Protein AF-0000000075266283 (afdb_homodimer)

Organism: NCBI:txid747725

Solvent-accessible surface area (backbone atoms only — not comparable to full-atom values): 46797 Å² total; per-residue (Å²): 132,90,67,55,68,69,56,48,41,57,58,50,60,70,43,57,63,67,58,43,60,62,55,24,71,74,44,70,69,42,33,52,52,66,55,37,36,77,61,32,24,65,40,61,46,62,61,31,46,47,69,58,43,42,52,47,40,50,54,38,52,76,41,37,58,52,25,33,32,43,36,40,33,45,26,30,28,70,64,63,76,66,40,68,41,79,42,80,76,66,91,62,86,64,89,75,64,82,80,39,75,39,51,45,84,74,46,55,70,72,58,36,51,50,51,34,57,75,65,67,60,53,61,48,59,52,38,30,54,33,50,39,50,35,34,58,56,17,24,81,45,25,31,34,41,36,40,30,51,23,47,66,52,61,72,75,33,48,56,66,40,35,41,25,47,26,35,45,41,24,25,32,42,38,45,38,70,35,78,60,57,57,52,56,30,41,38,32,52,38,23,33,43,69,29,20,49,57,28,27,35,44,41,36,60,28,36,17,38,23,39,69,35,38,51,48,38,31,70,42,28,48,62,22,29,34,43,40,44,28,36,48,58,61,58,59,36,61,72,30,44,66,40,38,76,76,67,48,79,75,70,77,72,66,72,69,19,52,49,45,54,66,34,53,50,48,29,35,55,48,24,61,48,29,27,35,43,35,39,39,34,45,69,43,57,28,45,68,46,33,49,50,48,40,52,50,49,53,49,52,53,48,50,51,50,50,49,50,48,48,49,50,44,46,60,66,62,65,67,77,83,77,84,71,82,69,68,86,60,72,70,76,50,71,80,54,68,65,68,70,71,65,60,77,81,70,62,54,30,47,44,27,30,35,39,36,41,36,26,57,74,28,67,68,69,52,58,70,26,55,54,30,46,47,66,40,24,69,50,38,38,35,40,38,40,36,27,29,64,65,35,49,48,68,74,35,87,86,60,46,71,66,58,50,51,48,49,52,49,51,39,49,53,55,43,59,74,39,48,92,57,30,46,73,48,76,38,59,76,50,84,72,51,72,65,53,34,51,49,50,66,49,68,83,69,72,83,71,136,132,90,66,56,66,69,54,47,42,58,57,50,62,70,42,56,60,68,58,42,60,60,53,23,71,74,43,71,68,43,32,52,50,66,54,36,36,77,61,31,24,65,38,59,45,62,61,32,48,49,68,57,44,43,50,46,40,50,54,39,53,75,39,36,60,52,24,32,31,43,36,40,34,46,26,30,29,70,66,63,75,66,38,68,40,81,42,79,77,68,90,61,86,66,92,75,64,80,80,39,75,38,52,44,84,74,46,54,70,71,59,35,51,50,52,34,57,74,67,67,60,56,61,47,59,52,38,28,53,35,50,39,50,36,33,57,56,17,24,82,45,26,30,34,40,35,40,29,50,23,48,65,52,60,73,76,34,47,58,69,40,36,42,25,49,24,33,45,41,24,26,30,43,38,46,38,69,35,80,60,56,57,53,56,30,40,40,32,51,39,22,33,42,69,30,19,48,57,28,27,34,44,41,35,57,27,33,18,37,22,39,70,35,37,51,48,38,30,70,42,28,47,62,23,29,33,42,40,45,30,37,49,57,64,60,58,37,62,70,30,45,66,39,38,76,74,66,47,80,75,69,76,72,67,73,67,20,51,51,47,54,66,33,53,50,49,29,34,55,49,22,62,48,29,27,34,43,35,39,37,32,44,68,42,57,28,46,67,46,34,48,50,49,40,53,50,51,53,49,51,53,48,49,51,50,48,50,50,48,47,49,49,45,47,62,65,62,63,66,78,82,77,83,72,82,69,72,88,60,71,74,73,51,72,78,53,68,65,68,70,70,65,58,78,80,70,62,53,31,46,45,27,30,34,39,37,41,36,27,56,76,28,66,66,71,51,60,70,27,55,55,29,47,47,67,40,24,71,49,38,38,35,40,36,39,36,28,30,63,66,36,49,47,68,73,35,85,86,59,47,70,67,57,52,51,48,50,52,49,51,39,49,54,54,44,57,73,40,47,91,58,29,46,72,46,78,38,60,76,49,85,72,52,73,65,53,34,54,54,50,65,50,68,84,69,74,83,71,138

Radius of gyration: 31.12 Å; Cα contacts (8 Å, |Δi|>4): 1502; chains: 2; bounding box: 100×84×90 Å

Structure (mmCIF, N/CA/C/O backbone):
data_AF-0000000075266283-model_v1
#
loop_
_entity.id
_entity.type
_entity.pdbx_description
1 polymer 'F-box domain-containing protein'
#
loop_
_atom_site.group_PDB
_atom_site.id
_atom_site.type_symbol
_atom_site.label_atom_id
_atom_site.label_alt_id
_atom_site.label_comp_id
_atom_site.label_asym_id
_atom_site.label_entity_id
_atom_site.label_seq_id
_atom_site.pdbx_PDB_ins_code
_atom_site.Cartn_x
_atom_site.Cartn_y
_atom_site.Cartn_z
_atom_site.occupancy
_atom_site.B_iso_or_equiv
_atom_site.auth_seq_id
_atom_site.auth_comp_id
_atom_site.auth_asym_id
_atom_site.auth_atom_id
_atom_site.pdbx_PDB_model_num
ATOM 1 N N . MET A 1 1 ? 31.031 -3.529 -45 1 43 1 MET A N 1
ATOM 2 C CA . MET A 1 1 ? 29.906 -4.398 -45.312 1 43 1 MET A CA 1
ATOM 3 C C . MET A 1 1 ? 28.578 -3.699 -44.969 1 43 1 MET A C 1
ATOM 5 O O . MET A 1 1 ? 28.359 -3.268 -43.844 1 43 1 MET A O 1
ATOM 9 N N . ASN A 1 2 ? 27.969 -2.963 -45.875 1 64.19 2 ASN A N 1
ATOM 10 C CA . ASN A 1 2 ? 26.797 -2.098 -45.844 1 64.19 2 ASN A CA 1
ATOM 11 C C . ASN A 1 2 ? 25.531 -2.889 -45.562 1 64.19 2 ASN A C 1
ATOM 13 O O . ASN A 1 2 ? 24.859 -3.365 -46.469 1 64.19 2 ASN A O 1
ATOM 17 N N . LEU A 1 3 ? 25.469 -3.607 -44.406 1 72.31 3 LEU A N 1
ATOM 18 C CA . LEU A 1 3 ? 24.25 -4.371 -44.094 1 72.31 3 LEU A CA 1
ATOM 19 C C . LEU A 1 3 ? 23.078 -3.443 -43.844 1 72.31 3 LEU A C 1
ATOM 21 O O . LEU A 1 3 ? 23.234 -2.365 -43.281 1 72.31 3 LEU A O 1
ATOM 25 N N . PRO A 1 4 ? 21.938 -3.816 -44.562 1 83.31 4 PRO A N 1
ATOM 26 C CA . PRO A 1 4 ? 20.734 -3.033 -44.312 1 83.31 4 PRO A CA 1
ATOM 27 C C . PRO A 1 4 ? 20.438 -2.912 -42.812 1 83.31 4 PRO A C 1
ATOM 29 O O . PRO A 1 4 ? 20.781 -3.801 -42.031 1 83.31 4 PRO A O 1
ATOM 32 N N . ASP A 1 5 ? 19.859 -1.785 -42.469 1 82.62 5 ASP A N 1
ATOM 33 C CA . ASP A 1 5 ? 19.562 -1.472 -41.062 1 82.62 5 ASP A CA 1
ATOM 34 C C . ASP A 1 5 ? 18.703 -2.555 -40.438 1 82.62 5 ASP A C 1
ATOM 36 O O . ASP A 1 5 ? 18.859 -2.869 -39.25 1 82.62 5 ASP A O 1
ATOM 40 N N . THR A 1 6 ? 17.906 -3.203 -41.188 1 82.75 6 THR A N 1
ATOM 41 C CA . THR A 1 6 ? 17 -4.219 -40.656 1 82.75 6 THR A CA 1
ATOM 42 C C . THR A 1 6 ? 17.766 -5.445 -40.188 1 82.75 6 THR A C 1
ATOM 44 O O . THR A 1 6 ? 17.438 -6.043 -39.156 1 82.75 6 THR A O 1
ATOM 47 N N . ILE A 1 7 ? 18.719 -5.711 -40.969 1 81.62 7 ILE A N 1
ATOM 48 C CA . ILE A 1 7 ? 19.531 -6.867 -40.625 1 81.62 7 ILE A CA 1
ATOM 49 C C . ILE A 1 7 ? 20.406 -6.547 -39.406 1 81.62 7 ILE A C 1
ATOM 51 O O . ILE A 1 7 ? 20.578 -7.395 -38.531 1 81.62 7 ILE A O 1
ATOM 55 N N . LEU A 1 8 ? 20.922 -5.406 -39.469 1 80.44 8 LEU A N 1
ATOM 56 C CA . LEU A 1 8 ? 21.734 -4.992 -38.344 1 80.44 8 LEU A CA 1
ATOM 57 C C . LEU A 1 8 ? 20.906 -5.008 -37.062 1 80.44 8 LEU A C 1
ATOM 59 O O . LEU A 1 8 ? 21.406 -5.41 -36 1 80.44 8 LEU A O 1
ATOM 63 N N . LEU A 1 9 ? 19.75 -4.59 -37.156 1 83.19 9 LEU A N 1
ATOM 64 C CA . LEU A 1 9 ? 18.859 -4.617 -36 1 83.19 9 LEU A CA 1
ATOM 65 C C . LEU A 1 9 ? 18.703 -6.039 -35.469 1 83.19 9 LEU A C 1
ATOM 67 O O . LEU A 1 9 ? 18.734 -6.254 -34.25 1 83.19 9 LEU A O 1
ATOM 71 N N . ASP A 1 10 ? 18.641 -6.902 -36.375 1 81.12 10 ASP A N 1
ATOM 72 C CA . ASP A 1 10 ? 18.484 -8.305 -36 1 81.12 10 ASP A CA 1
ATOM 73 C C . ASP A 1 10 ? 19.75 -8.828 -35.312 1 81.12 10 ASP A C 1
ATOM 75 O O . ASP A 1 10 ? 19.688 -9.539 -34.312 1 81.12 10 ASP A O 1
ATOM 79 N N . ILE A 1 11 ? 20.859 -8.492 -35.844 1 78.81 11 ILE A N 1
ATOM 80 C CA . ILE A 1 11 ? 22.141 -8.945 -35.312 1 78.81 11 ILE A CA 1
ATOM 81 C C . ILE A 1 11 ? 22.344 -8.344 -33.906 1 78.81 11 ILE A C 1
ATOM 83 O O . ILE A 1 11 ? 22.734 -9.055 -32.969 1 78.81 11 ILE A O 1
ATOM 87 N N . PHE A 1 12 ? 22.047 -7.129 -33.844 1 82.88 12 PHE A N 1
ATOM 88 C CA . PHE A 1 12 ? 22.344 -6.418 -32.594 1 82.88 12 PHE A CA 1
ATOM 89 C C . PHE A 1 12 ? 21.375 -6.844 -31.5 1 82.88 12 PHE A C 1
ATOM 91 O O . PHE A 1 12 ? 21.656 -6.664 -30.312 1 82.88 12 PHE A O 1
ATOM 98 N N . SER A 1 13 ? 20.328 -7.465 -31.875 1 81.25 13 SER A N 1
ATOM 99 C CA . SER A 1 13 ? 19.344 -7.922 -30.891 1 81.25 13 SER A CA 1
ATOM 100 C C . SER A 1 13 ? 19.891 -9.086 -30.062 1 81.25 13 SER A C 1
ATOM 102 O O . SER A 1 13 ? 19.422 -9.344 -28.953 1 81.25 13 SER A O 1
ATOM 104 N N . TYR A 1 14 ? 20.922 -9.625 -30.609 1 80.69 14 TYR A N 1
ATOM 105 C CA . TYR A 1 14 ? 21.516 -10.773 -29.922 1 80.69 14 TYR A CA 1
ATOM 106 C C . TYR A 1 14 ? 22.625 -10.336 -28.984 1 80.69 14 TYR A C 1
ATOM 108 O O . TYR A 1 14 ? 23.094 -11.117 -28.156 1 80.69 14 TYR A O 1
ATOM 116 N N . ILE A 1 15 ? 23 -9.156 -29.094 1 81.44 15 ILE A N 1
ATOM 117 C CA . ILE A 1 15 ? 24.047 -8.656 -28.219 1 81.44 15 ILE A CA 1
ATOM 118 C C . ILE A 1 15 ? 23.453 -8.188 -26.906 1 81.44 15 ILE A C 1
ATOM 120 O O . ILE A 1 15 ? 22.578 -7.316 -26.875 1 81.44 15 ILE A O 1
ATOM 124 N N . PRO A 1 16 ? 23.969 -8.844 -25.828 1 81.81 16 PRO A N 1
ATOM 125 C CA . PRO A 1 16 ? 23.406 -8.461 -24.516 1 81.81 16 PRO A CA 1
ATOM 126 C C . PRO A 1 16 ? 23.766 -7.027 -24.125 1 81.81 16 PRO A C 1
ATOM 128 O O . PRO A 1 16 ? 24.797 -6.5 -24.562 1 81.81 16 PRO A O 1
ATOM 131 N N . LEU A 1 17 ? 22.891 -6.367 -23.469 1 85.44 17 LEU A N 1
ATOM 132 C CA . LEU A 1 17 ? 23.188 -5.066 -22.875 1 85.44 17 LEU A CA 1
ATOM 133 C C . LEU A 1 17 ? 24.141 -5.219 -21.688 1 85.44 17 LEU A C 1
ATOM 135 O O . LEU A 1 17 ? 24.078 -6.211 -20.969 1 85.44 17 LEU A O 1
ATOM 139 N N . PRO A 1 18 ? 25.078 -4.34 -21.5 1 84.44 18 PRO A N 1
ATOM 140 C CA . PRO A 1 18 ? 25.266 -3.041 -22.156 1 84.44 18 PRO A CA 1
ATOM 141 C C . PRO A 1 18 ? 26.25 -3.1 -23.312 1 84.44 18 PRO A C 1
ATOM 143 O O . PRO A 1 18 ? 26.594 -2.062 -23.891 1 84.44 18 PRO A O 1
ATOM 146 N N . GLU A 1 19 ? 26.75 -4.301 -23.672 1 81.94 19 GLU A N 1
ATOM 147 C CA . GLU A 1 19 ? 27.734 -4.461 -24.734 1 81.94 19 GLU A CA 1
ATOM 148 C C . GLU A 1 19 ? 27.219 -3.926 -26.062 1 81.94 19 GLU A C 1
ATOM 150 O O . GLU A 1 19 ? 27.984 -3.455 -26.891 1 81.94 19 GLU A O 1
ATOM 155 N N . ARG A 1 20 ? 25.969 -4.055 -26.234 1 83.94 20 ARG A N 1
ATOM 156 C CA . ARG A 1 20 ? 25.312 -3.568 -27.438 1 83.94 20 ARG A CA 1
ATOM 157 C C . ARG A 1 20 ? 25.688 -2.115 -27.719 1 83.94 20 ARG A C 1
ATOM 159 O O . ARG A 1 20 ? 25.859 -1.721 -28.875 1 83.94 20 ARG A O 1
ATOM 166 N N . TRP A 1 21 ? 25.875 -1.366 -26.703 1 85.5 21 TRP A N 1
ATOM 167 C CA . TRP A 1 21 ? 26.125 0.06 -26.891 1 85.5 21 TRP A CA 1
ATOM 168 C C . TRP A 1 21 ? 27.594 0.32 -27.219 1 85.5 21 TRP A C 1
ATOM 170 O O . TRP A 1 21 ? 27.938 1.381 -27.734 1 85.5 21 TRP A O 1
ATOM 180 N N . LEU A 1 22 ? 28.406 -0.584 -26.922 1 81.94 22 LEU A N 1
ATOM 181 C CA . LEU A 1 22 ? 29.812 -0.452 -27.297 1 81.94 22 LEU A CA 1
ATOM 182 C C . LEU A 1 22 ? 29.984 -0.518 -28.812 1 81.94 22 LEU A C 1
ATOM 184 O O . LEU A 1 22 ? 30.844 0.151 -29.375 1 81.94 22 LEU A O 1
ATOM 188 N N . VAL A 1 23 ? 29.156 -1.257 -29.438 1 81.88 23 VAL A N 1
ATOM 189 C CA . VAL A 1 23 ? 29.234 -1.456 -30.875 1 81.88 23 VAL A CA 1
ATOM 190 C C . VAL A 1 23 ? 28.781 -0.188 -31.594 1 81.88 23 VAL A C 1
ATOM 192 O O . VAL A 1 23 ? 29.172 0.052 -32.75 1 81.88 23 VAL A O 1
ATOM 195 N N . ALA A 1 24 ? 28.062 0.637 -30.859 1 83.56 24 ALA A N 1
ATOM 196 C CA . ALA A 1 24 ? 27.547 1.865 -31.453 1 83.56 24 ALA A CA 1
ATOM 197 C C . ALA A 1 24 ? 28.672 2.826 -31.797 1 83.56 24 ALA A C 1
ATOM 199 O O . ALA A 1 24 ? 28.516 3.705 -32.656 1 83.56 24 ALA A O 1
ATOM 200 N N . SER A 1 25 ? 29.75 2.58 -31.203 1 82.44 25 SER A N 1
ATOM 201 C CA . SER A 1 25 ? 30.844 3.529 -31.375 1 82.44 25 SER A CA 1
ATOM 202 C C . SER A 1 25 ? 31.641 3.227 -32.625 1 82.44 25 SER A C 1
ATOM 204 O O . SER A 1 25 ? 32.531 3.99 -33 1 82.44 25 SER A O 1
ATOM 206 N N . VAL A 1 26 ? 31.328 2.246 -33.312 1 82.69 26 VAL A N 1
ATOM 207 C CA . VAL A 1 26 ? 32.156 1.77 -34.438 1 82.69 26 VAL A CA 1
ATOM 208 C C . VAL A 1 26 ? 31.938 2.672 -35.656 1 82.69 26 VAL A C 1
ATOM 210 O O . VAL A 1 26 ? 32.906 3.064 -36.312 1 82.69 26 VAL A O 1
ATOM 213 N N . CYS A 1 27 ? 30.719 3.008 -36 1 83.06 27 CYS A N 1
ATOM 214 C CA . CYS A 1 27 ? 30.406 3.877 -37.125 1 83.06 27 CYS A CA 1
ATOM 215 C C . CYS A 1 27 ? 29.047 4.543 -36.938 1 83.06 27 CYS A C 1
ATOM 217 O O . CYS A 1 27 ? 28.312 4.227 -36.031 1 83.06 27 CYS A O 1
ATOM 219 N N . LYS A 1 28 ? 28.703 5.48 -37.812 1 85.56 28 LYS A N 1
ATOM 220 C CA . LYS A 1 28 ? 27.484 6.277 -37.719 1 85.56 28 LYS A CA 1
ATOM 221 C C . LYS A 1 28 ? 26.25 5.414 -37.938 1 85.56 28 LYS A C 1
ATOM 223 O O . LYS A 1 28 ? 25.219 5.621 -37.281 1 85.56 28 LYS A O 1
ATOM 228 N N . GLN A 1 29 ? 26.359 4.547 -38.844 1 85.62 29 GLN A N 1
ATOM 229 C CA . GLN A 1 29 ? 25.234 3.662 -39.125 1 85.62 29 GLN A CA 1
ATOM 230 C C . GLN A 1 29 ? 24.906 2.809 -37.875 1 85.62 29 GLN A C 1
ATOM 232 O O . GLN A 1 29 ? 23.734 2.666 -37.531 1 85.62 29 GLN A O 1
ATOM 237 N N . TRP A 1 30 ? 25.922 2.285 -37.281 1 83.44 30 TRP A N 1
ATOM 238 C CA . TRP A 1 30 ? 25.734 1.438 -36.125 1 83.44 30 TRP A CA 1
ATOM 239 C C . TRP A 1 30 ? 25.203 2.25 -34.938 1 83.44 30 TRP A C 1
ATOM 241 O O . TRP A 1 30 ? 24.391 1.751 -34.156 1 83.44 30 TRP A O 1
ATOM 251 N N . TYR A 1 31 ? 25.625 3.389 -34.906 1 85.69 31 TYR A N 1
ATOM 252 C CA . TYR A 1 31 ? 25.109 4.293 -33.875 1 85.69 31 TYR A CA 1
ATOM 253 C C . TYR A 1 31 ? 23.609 4.496 -34.031 1 85.69 31 TYR A C 1
ATOM 255 O O . TYR A 1 31 ? 22.859 4.438 -33.062 1 85.69 31 TYR A O 1
ATOM 263 N N . GLY A 1 32 ? 23.234 4.734 -35.156 1 85.75 32 GLY A N 1
ATOM 264 C CA . GLY A 1 32 ? 21.812 4.922 -35.438 1 85.75 32 GLY A CA 1
ATOM 265 C C . GLY A 1 32 ? 20.984 3.697 -35.125 1 85.75 32 GLY A C 1
ATOM 266 O O . GLY A 1 32 ? 19.891 3.814 -34.562 1 85.75 32 GLY A O 1
ATOM 267 N N . VAL A 1 33 ? 21.484 2.572 -35.5 1 84.69 33 VAL A N 1
ATOM 268 C 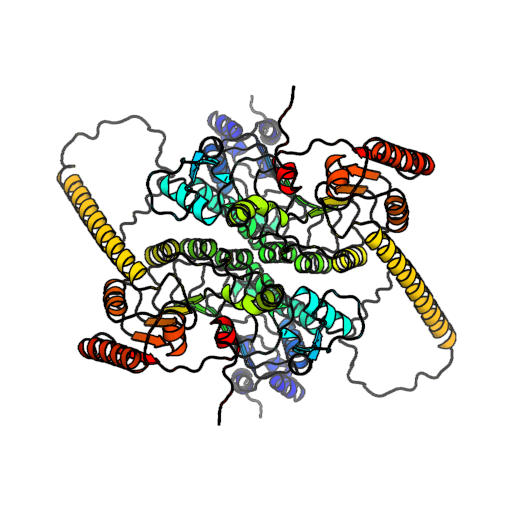CA . VAL A 1 33 ? 20.766 1.321 -35.281 1 84.69 33 VAL A CA 1
ATOM 269 C C . VAL A 1 33 ? 20.656 1.029 -33.781 1 84.69 33 VAL A C 1
ATOM 271 O O . VAL A 1 33 ? 19.609 0.567 -33.312 1 84.69 33 VAL A O 1
ATOM 274 N N . CYS A 1 34 ? 21.672 1.384 -33.125 1 84.94 34 CYS A N 1
ATOM 275 C CA . CYS A 1 34 ? 21.703 1.111 -31.703 1 84.94 34 CYS A CA 1
ATOM 276 C C . CYS A 1 34 ? 20.75 2.023 -30.953 1 84.94 34 CYS A C 1
ATOM 278 O O . CYS A 1 34 ? 20.375 1.729 -29.812 1 84.94 34 CYS A O 1
ATOM 280 N N . HIS A 1 35 ? 20.359 3.041 -31.609 1 85.88 35 HIS A N 1
ATOM 281 C CA . HIS A 1 35 ? 19.469 3.99 -30.953 1 85.88 35 HIS A CA 1
ATOM 282 C C . HIS A 1 35 ? 18.047 3.893 -31.516 1 85.88 35 HIS A C 1
ATOM 284 O O . HIS A 1 35 ? 17.219 4.754 -31.25 1 85.88 35 HIS A O 1
ATOM 290 N N . ASP A 1 36 ? 17.844 2.865 -32.281 1 85.06 36 ASP A N 1
ATOM 291 C CA . ASP A 1 36 ? 16.5 2.586 -32.75 1 85.06 36 ASP A CA 1
ATOM 292 C C . ASP A 1 36 ? 15.641 1.971 -31.656 1 85.06 36 ASP A C 1
ATOM 294 O O . ASP A 1 36 ? 15.992 0.938 -31.094 1 85.06 36 ASP A O 1
ATOM 298 N N . PRO A 1 37 ? 14.461 2.533 -31.422 1 86.75 37 PRO A N 1
ATOM 299 C CA . PRO A 1 37 ? 13.586 2.059 -30.344 1 86.75 37 PRO A CA 1
ATOM 300 C C . PRO A 1 37 ? 13.125 0.62 -30.562 1 86.75 37 PRO A C 1
ATOM 302 O O . PRO A 1 37 ? 12.82 -0.081 -29.594 1 86.75 37 PRO A O 1
ATOM 305 N N . TYR A 1 38 ? 13.156 0.133 -31.703 1 86.5 38 TYR A N 1
ATOM 306 C CA . TYR A 1 38 ? 12.68 -1.211 -32 1 86.5 38 TYR A CA 1
ATOM 307 C C . TYR A 1 38 ? 13.617 -2.266 -31.438 1 86.5 38 TYR A C 1
ATOM 309 O O . TYR A 1 38 ? 13.203 -3.398 -31.172 1 86.5 38 TYR A O 1
ATOM 317 N N . LEU A 1 39 ? 14.805 -1.841 -31.281 1 86.56 39 LEU A N 1
ATOM 318 C CA . LEU A 1 39 ? 15.812 -2.758 -30.766 1 86.56 39 LEU A CA 1
ATOM 319 C C . LEU A 1 39 ? 15.562 -3.051 -29.281 1 86.56 39 LEU A C 1
ATOM 321 O O . LEU A 1 39 ? 16.078 -4.031 -28.75 1 86.56 39 LEU A O 1
ATOM 325 N N . TYR A 1 40 ? 14.672 -2.246 -28.75 1 90.88 40 TYR A N 1
ATOM 326 C CA . TYR A 1 40 ? 14.516 -2.354 -27.297 1 90.88 40 TYR A CA 1
ATOM 327 C C . TYR A 1 40 ? 13.086 -2.725 -26.938 1 90.88 40 TYR A C 1
ATOM 329 O O . TYR A 1 40 ? 12.602 -2.373 -25.859 1 90.88 40 TYR A O 1
ATOM 337 N N . ARG A 1 41 ? 12.414 -3.389 -27.703 1 91.44 41 ARG A N 1
ATOM 338 C CA . ARG A 1 41 ? 11.062 -3.861 -27.406 1 91.44 41 ARG A CA 1
ATOM 339 C C . ARG A 1 41 ? 11.07 -4.891 -26.281 1 91.44 41 ARG A C 1
ATOM 341 O O . ARG A 1 41 ? 10.164 -4.91 -25.453 1 91.44 41 ARG A O 1
ATOM 348 N N . ASP A 1 42 ? 12.031 -5.762 -26.391 1 93.5 42 ASP A N 1
ATOM 349 C CA . ASP A 1 42 ? 12.25 -6.742 -25.328 1 93.5 42 ASP A CA 1
ATOM 350 C C . ASP A 1 42 ? 13.602 -6.523 -24.656 1 93.5 42 ASP A C 1
ATOM 352 O O . ASP A 1 42 ? 14.633 -6.949 -25.172 1 93.5 42 ASP A O 1
ATOM 356 N N . VAL A 1 43 ? 13.555 -5.945 -23.484 1 94.62 43 VAL A N 1
ATOM 357 C CA . VAL A 1 43 ? 14.773 -5.57 -22.766 1 94.62 43 VAL A CA 1
ATOM 358 C C . VAL A 1 43 ? 15.18 -6.691 -21.812 1 94.62 43 VAL A C 1
ATOM 360 O O . VAL A 1 43 ? 14.383 -7.121 -20.969 1 94.62 43 VAL A O 1
ATOM 363 N N . GLN A 1 44 ? 16.359 -7.16 -21.969 1 94.69 44 GLN A N 1
ATOM 364 C CA . GLN A 1 44 ? 16.922 -8.18 -21.094 1 94.69 44 GLN A CA 1
ATOM 365 C C . GLN A 1 44 ? 18.172 -7.66 -20.375 1 94.69 44 GLN A C 1
ATOM 367 O O . GLN A 1 44 ? 19.156 -7.281 -21.016 1 94.69 44 GLN A O 1
ATOM 372 N N . LEU A 1 45 ? 18.125 -7.602 -19.062 1 96.5 45 LEU A N 1
ATOM 373 C CA . LEU A 1 45 ? 19.25 -7.219 -18.219 1 96.5 45 LEU A CA 1
ATOM 374 C C . LEU A 1 45 ? 19.688 -8.391 -17.359 1 96.5 45 LEU A C 1
ATOM 376 O O . LEU A 1 45 ? 19.141 -8.625 -16.281 1 96.5 45 LEU A O 1
ATOM 380 N N . ASP A 1 46 ? 20.797 -9.086 -17.781 1 95.75 46 ASP A N 1
ATOM 381 C CA . ASP A 1 46 ? 21.172 -10.344 -17.156 1 95.75 46 ASP A CA 1
ATOM 382 C C . ASP A 1 46 ? 22.531 -10.227 -16.469 1 95.75 46 ASP A C 1
ATOM 384 O O . ASP A 1 46 ? 23.5 -9.758 -17.062 1 95.75 46 ASP A O 1
ATOM 388 N N . ASN A 1 47 ? 22.516 -10.633 -15.18 1 95.62 47 ASN A N 1
ATOM 389 C CA . ASN A 1 47 ? 23.766 -10.82 -14.43 1 95.62 47 ASN A CA 1
ATOM 390 C C . ASN A 1 47 ? 24.594 -9.539 -14.391 1 95.62 47 ASN A C 1
ATOM 392 O O . ASN A 1 47 ? 25.781 -9.562 -14.68 1 95.62 47 ASN A O 1
ATOM 396 N N . LEU A 1 48 ? 23.969 -8.453 -14.094 1 96.12 48 LEU A N 1
ATOM 397 C CA . LEU A 1 48 ? 24.656 -7.172 -13.992 1 96.12 48 LEU A CA 1
ATOM 398 C C . LEU A 1 48 ? 24.859 -6.77 -12.539 1 96.12 48 LEU A C 1
ATOM 400 O O . LEU A 1 48 ? 23.984 -7.008 -11.695 1 96.12 48 LEU A O 1
ATOM 404 N N . GLU A 1 49 ? 26.016 -6.223 -12.305 1 96.94 49 GLU A N 1
ATOM 405 C CA . GLU A 1 49 ? 26.219 -5.562 -11.023 1 96.94 49 GLU A CA 1
ATOM 406 C C . GLU A 1 49 ? 25.344 -4.32 -10.891 1 96.94 49 GLU A C 1
ATOM 408 O O . GLU A 1 49 ? 25.031 -3.672 -11.891 1 96.94 49 GLU A O 1
ATOM 413 N N . TYR A 1 50 ? 24.969 -4.02 -9.695 1 97.19 50 TYR A N 1
ATOM 414 C CA . TYR A 1 50 ? 23.953 -3.016 -9.422 1 97.19 50 TYR A CA 1
ATOM 415 C C . TYR A 1 50 ? 24.297 -1.692 -10.102 1 97.19 50 TYR A C 1
ATOM 417 O O . TYR A 1 50 ? 23.422 -1.05 -10.688 1 97.19 50 TYR A O 1
ATOM 425 N N . ARG A 1 51 ? 25.484 -1.219 -10.016 1 95.69 51 ARG A N 1
ATOM 426 C CA . ARG A 1 51 ? 25.891 0.044 -10.625 1 95.69 51 ARG A CA 1
ATOM 427 C C . ARG A 1 51 ? 25.734 -0.015 -12.148 1 95.69 51 ARG A C 1
ATOM 429 O O . ARG A 1 51 ? 25.25 0.928 -12.766 1 95.69 51 ARG A O 1
ATOM 436 N N . THR A 1 52 ? 26.188 -1.1 -12.695 1 95 52 THR A N 1
ATOM 437 C CA . THR A 1 52 ? 26.078 -1.289 -14.133 1 95 52 THR A CA 1
ATOM 438 C C . THR A 1 52 ? 24.609 -1.358 -14.555 1 95 52 THR A C 1
ATOM 440 O O . THR A 1 52 ? 24.234 -0.87 -15.625 1 95 52 THR A O 1
ATOM 443 N N . LEU A 1 53 ? 23.828 -2.068 -13.75 1 96.5 53 LEU A N 1
ATOM 444 C CA . LEU A 1 53 ? 22.406 -2.148 -14.016 1 96.5 53 LEU A CA 1
ATOM 445 C C . LEU A 1 53 ? 21.781 -0.757 -14.07 1 96.5 53 LEU A C 1
ATOM 447 O O . LEU A 1 53 ? 21.016 -0.448 -14.992 1 96.5 53 LEU A O 1
ATOM 451 N N . VAL A 1 54 ? 22.078 0.155 -13.094 1 96.25 54 VAL A N 1
ATOM 452 C CA . VAL A 1 54 ? 21.531 1.507 -13.023 1 96.25 54 VAL A CA 1
ATOM 453 C C . VAL A 1 54 ? 21.969 2.309 -14.242 1 96.25 54 VAL A C 1
ATOM 455 O O . VAL A 1 54 ? 21.188 3.059 -14.82 1 96.25 54 VAL A O 1
ATOM 458 N N . LEU A 1 55 ? 23.203 2.121 -14.664 1 92.81 55 LEU A N 1
ATOM 459 C CA . LEU A 1 55 ? 23.703 2.807 -15.844 1 92.81 55 LEU A CA 1
ATOM 460 C C . LEU A 1 55 ? 22.969 2.34 -17.094 1 92.81 55 LEU A C 1
ATOM 462 O O . LEU A 1 55 ? 22.656 3.146 -17.984 1 92.81 55 LEU A O 1
ATOM 466 N N . ALA A 1 56 ? 22.812 1.071 -17.125 1 94.19 56 ALA A N 1
ATOM 467 C CA . ALA A 1 56 ? 22.062 0.521 -18.25 1 94.19 56 ALA A CA 1
ATOM 468 C C . ALA A 1 56 ? 20.656 1.099 -18.312 1 94.19 56 ALA A C 1
ATOM 470 O O . ALA A 1 56 ? 20.172 1.432 -19.406 1 94.19 56 ALA A O 1
ATOM 471 N N . LEU A 1 57 ? 20 1.202 -17.156 1 95.69 57 LEU A N 1
ATOM 472 C CA . LEU A 1 57 ? 18.656 1.768 -17.094 1 95.69 57 LEU A CA 1
ATOM 473 C C . LEU A 1 57 ? 18.656 3.227 -17.531 1 95.69 57 LEU A C 1
ATOM 475 O O . LEU A 1 57 ? 17.734 3.672 -18.234 1 95.69 57 LEU A O 1
ATOM 479 N N . HIS A 1 58 ? 19.625 3.936 -17.172 1 93.56 58 HIS A N 1
ATOM 480 C CA . HIS A 1 58 ? 19.75 5.332 -17.562 1 93.56 58 HIS A CA 1
ATOM 481 C C . HIS A 1 58 ? 19.797 5.473 -19.078 1 93.56 58 HIS A C 1
ATOM 483 O O . HIS A 1 58 ? 19.141 6.34 -19.656 1 93.56 58 HIS A O 1
ATOM 489 N N . LYS A 1 59 ? 20.562 4.656 -19.672 1 90.44 59 LYS A N 1
ATOM 490 C CA . LYS A 1 59 ? 20.672 4.68 -21.125 1 90.44 59 LYS A CA 1
ATOM 491 C C . LYS A 1 59 ? 19.344 4.277 -21.766 1 90.44 59 LYS A C 1
ATOM 493 O O . LYS A 1 59 ? 18.953 4.852 -22.781 1 90.44 59 LYS A O 1
ATOM 498 N N . LEU A 1 60 ? 18.719 3.311 -21.203 1 93.69 60 LEU A N 1
ATOM 499 C CA . LEU A 1 60 ? 17.469 2.812 -21.75 1 93.69 60 LEU A CA 1
ATOM 500 C C . LEU A 1 60 ? 16.391 3.896 -21.719 1 93.69 60 LEU A C 1
ATOM 502 O O . LEU A 1 60 ? 15.562 3.986 -22.625 1 93.69 60 LEU A O 1
ATOM 506 N N . VAL A 1 61 ? 16.359 4.684 -20.641 1 94.25 61 VAL A N 1
ATOM 507 C CA . VAL A 1 61 ? 15.375 5.758 -20.5 1 94.25 61 VAL A CA 1
ATOM 508 C C . VAL A 1 61 ? 15.461 6.699 -21.688 1 94.25 61 VAL A C 1
ATOM 510 O O . VAL A 1 61 ? 14.445 7.215 -22.156 1 94.25 61 VAL A O 1
ATOM 513 N N . GLY A 1 62 ? 16.594 6.84 -22.25 1 90.62 62 GLY A N 1
ATOM 514 C CA . GLY A 1 62 ? 16.797 7.773 -23.344 1 90.62 62 GLY A CA 1
ATOM 515 C C . GLY A 1 62 ? 16.453 7.188 -24.703 1 90.62 62 GLY A C 1
ATOM 516 O O . GLY A 1 62 ? 16.156 7.922 -25.641 1 90.62 62 GLY A O 1
ATOM 517 N N . VAL A 1 63 ? 16.406 5.875 -24.812 1 88.44 63 VAL A N 1
ATOM 518 C CA . VAL A 1 63 ? 16.328 5.293 -26.141 1 88.44 63 VAL A CA 1
ATOM 519 C C . VAL A 1 63 ? 15.086 4.41 -26.234 1 88.44 63 VAL A C 1
ATOM 521 O O . VAL A 1 63 ? 14.531 4.227 -27.328 1 88.44 63 VAL A O 1
ATOM 524 N N . ALA A 1 64 ? 14.617 3.865 -25.188 1 87 64 ALA A N 1
ATOM 525 C CA . ALA A 1 64 ? 13.578 2.834 -25.219 1 87 64 ALA A CA 1
ATOM 526 C C . ALA A 1 64 ? 12.195 3.441 -25.016 1 87 64 ALA A C 1
ATOM 528 O O . ALA A 1 64 ? 11.742 3.613 -23.891 1 87 64 ALA A O 1
ATOM 529 N N . SER A 1 65 ? 11.438 3.65 -26.047 1 89.19 65 SER A N 1
ATOM 530 C CA . SER A 1 65 ? 10.133 4.301 -25.938 1 89.19 65 SER A CA 1
ATOM 531 C C . SER A 1 65 ? 9.008 3.346 -26.312 1 89.19 65 SER A C 1
ATOM 533 O O . SER A 1 65 ? 7.828 3.705 -26.234 1 89.19 65 SER A O 1
ATOM 535 N N . ARG A 1 66 ? 9.297 2.127 -26.641 1 92.56 66 ARG A N 1
ATOM 536 C CA . ARG A 1 66 ? 8.258 1.17 -27.016 1 92.56 66 ARG A CA 1
ATOM 537 C C . ARG A 1 66 ? 8.555 -0.21 -26.438 1 92.56 66 ARG A C 1
ATOM 539 O O . ARG A 1 66 ? 8.531 -1.209 -27.156 1 92.56 66 ARG A O 1
ATOM 546 N N . VAL A 1 67 ? 8.859 -0.175 -25.234 1 95 67 VAL A N 1
ATOM 547 C CA . VAL A 1 67 ? 9.25 -1.411 -24.578 1 95 67 VAL A CA 1
ATOM 548 C C . VAL A 1 67 ? 8.016 -2.27 -24.297 1 95 67 VAL A C 1
ATOM 550 O O . VAL A 1 67 ? 7.004 -1.771 -23.812 1 95 67 VAL A O 1
ATOM 553 N N . LYS A 1 68 ? 8.102 -3.537 -24.609 1 96.75 68 LYS A N 1
ATOM 554 C CA . LYS A 1 68 ? 7.004 -4.473 -24.391 1 96.75 68 LYS A CA 1
ATOM 555 C C . LYS A 1 68 ? 7.289 -5.367 -23.188 1 96.75 68 LYS A C 1
ATOM 557 O O . LYS A 1 68 ? 6.367 -5.762 -22.469 1 96.75 68 LYS A O 1
ATOM 562 N N . SER A 1 69 ? 8.516 -5.723 -23.109 1 97.44 69 SER A N 1
ATOM 563 C CA . SER A 1 69 ? 8.875 -6.598 -22 1 97.44 69 SER A CA 1
ATOM 564 C C . SER A 1 69 ? 10.219 -6.199 -21.391 1 97.44 69 SER A C 1
ATOM 566 O O . SER A 1 69 ? 11.125 -5.77 -22.109 1 97.44 69 SER A O 1
ATOM 568 N N . ILE A 1 70 ? 10.336 -6.266 -20.062 1 97.81 70 ILE A N 1
ATOM 569 C CA . ILE A 1 70 ? 11.57 -6.035 -19.312 1 97.81 70 ILE A CA 1
ATOM 570 C C . ILE A 1 70 ? 11.883 -7.25 -18.438 1 97.81 70 ILE A C 1
ATOM 572 O O . ILE A 1 70 ? 11.023 -7.715 -17.688 1 97.81 70 ILE A O 1
ATOM 576 N N . THR A 1 71 ? 13.039 -7.832 -18.562 1 97.69 71 THR A N 1
ATOM 577 C CA . THR A 1 71 ? 13.484 -8.945 -17.734 1 97.69 71 THR A CA 1
ATOM 578 C C . THR A 1 71 ? 14.781 -8.602 -17.016 1 97.69 71 THR A C 1
ATOM 580 O O . THR A 1 71 ? 15.789 -8.273 -17.656 1 97.69 71 THR A O 1
ATOM 583 N N . ILE A 1 72 ? 14.789 -8.57 -15.758 1 97.94 72 ILE A N 1
ATOM 584 C CA . ILE A 1 72 ? 15.961 -8.43 -14.906 1 97.94 72 ILE A CA 1
ATOM 585 C C . ILE A 1 72 ? 16.266 -9.766 -14.227 1 97.94 72 ILE A C 1
ATOM 587 O O . ILE A 1 72 ? 15.492 -10.227 -13.383 1 97.94 72 ILE A O 1
ATOM 591 N N . ASN A 1 73 ? 17.391 -10.359 -14.578 1 97.44 73 ASN A N 1
ATOM 592 C CA . ASN A 1 73 ? 17.688 -11.711 -14.102 1 97.44 73 ASN A CA 1
ATOM 593 C C . ASN A 1 73 ? 19.109 -11.82 -13.562 1 97.44 73 ASN A C 1
ATOM 595 O O . ASN A 1 73 ? 20.062 -11.461 -14.242 1 97.44 73 ASN A O 1
ATOM 599 N N . GLY A 1 74 ? 19.172 -12.32 -12.391 1 96.88 74 GLY A N 1
ATOM 600 C CA . GLY A 1 74 ? 20.469 -12.648 -11.812 1 96.88 74 GLY A CA 1
ATOM 601 C C . GLY A 1 74 ? 21.312 -11.43 -11.492 1 96.88 74 GLY A C 1
ATOM 602 O O . GLY A 1 74 ? 22.547 -11.516 -11.414 1 96.88 74 GLY A O 1
ATOM 603 N N . CYS A 1 75 ? 20.75 -10.266 -11.414 1 96.75 75 CYS A N 1
ATOM 604 C CA . CYS A 1 75 ? 21.5 -9.055 -11.078 1 96.75 75 CYS A CA 1
ATOM 605 C C . CYS A 1 75 ? 21.828 -9.016 -9.586 1 96.75 75 CYS A C 1
ATOM 607 O O . CYS A 1 75 ? 21.125 -9.617 -8.773 1 96.75 75 CYS A O 1
ATOM 609 N N . TYR A 1 76 ? 22.969 -8.398 -9.258 1 96.81 76 TYR A N 1
ATOM 610 C CA . TYR A 1 76 ? 23.453 -8.492 -7.883 1 96.81 76 TYR A CA 1
ATOM 611 C C . TYR A 1 76 ? 24.203 -7.227 -7.48 1 96.81 76 TYR A C 1
ATOM 613 O O . TYR A 1 76 ? 24.516 -6.387 -8.328 1 96.81 76 TYR A O 1
ATOM 621 N N . SER A 1 77 ? 24.344 -6.992 -6.223 1 97.19 77 SER A N 1
ATOM 622 C CA . SER A 1 77 ? 25.219 -5.977 -5.641 1 97.19 77 SER A CA 1
ATOM 623 C C . SER A 1 77 ? 26.297 -6.605 -4.758 1 97.19 77 SER A C 1
ATOM 625 O O . SER A 1 77 ? 25.984 -7.289 -3.781 1 97.19 77 SER A O 1
ATOM 627 N N . ARG A 1 78 ? 27.531 -6.391 -5.082 1 95.56 78 ARG A N 1
ATOM 628 C CA . ARG A 1 78 ? 28.625 -6.906 -4.27 1 95.56 78 ARG A CA 1
ATOM 629 C C . ARG A 1 78 ? 28.594 -6.301 -2.869 1 95.56 78 ARG A C 1
ATOM 631 O O . ARG A 1 78 ? 28.875 -6.992 -1.885 1 95.56 78 ARG A O 1
ATOM 638 N N . PHE A 1 79 ? 28.328 -5.094 -2.828 1 95.44 79 PHE A N 1
ATOM 639 C CA . PHE A 1 79 ? 28.25 -4.41 -1.543 1 95.44 79 PHE A CA 1
ATOM 640 C C . PHE A 1 79 ? 27.219 -5.09 -0.638 1 95.44 79 PHE A C 1
ATOM 642 O O . PHE A 1 79 ? 27.516 -5.383 0.524 1 95.44 79 PHE A O 1
ATOM 649 N N . ILE A 1 80 ? 26 -5.336 -1.112 1 95.06 80 ILE A N 1
ATOM 650 C CA . ILE A 1 80 ? 24.906 -5.898 -0.323 1 95.06 80 ILE A CA 1
ATOM 651 C C . ILE A 1 80 ? 25.25 -7.336 0.076 1 95.06 80 ILE A C 1
ATOM 653 O O . ILE A 1 80 ? 25 -7.742 1.215 1 95.06 80 ILE A O 1
ATOM 657 N N . GLN A 1 81 ? 25.812 -8.086 -0.799 1 92.25 81 GLN A N 1
ATOM 658 C CA . GLN A 1 81 ? 26.125 -9.492 -0.549 1 92.25 81 GLN A CA 1
ATOM 659 C C . GLN A 1 81 ? 27.219 -9.625 0.51 1 92.25 81 GLN A C 1
ATOM 661 O O . GLN A 1 81 ? 27.219 -10.578 1.295 1 92.25 81 GLN A O 1
ATOM 666 N N . ASP A 1 82 ? 28.062 -8.57 0.601 1 91.88 82 ASP A N 1
ATOM 667 C CA . ASP A 1 82 ? 29.266 -8.719 1.425 1 91.88 82 ASP A CA 1
ATOM 668 C C . ASP A 1 82 ? 29.125 -7.945 2.732 1 91.88 82 ASP A C 1
ATOM 670 O O . ASP A 1 82 ? 29.938 -8.109 3.645 1 91.88 82 ASP A O 1
ATOM 674 N N . THR A 1 83 ? 28.188 -7.188 2.904 1 91.75 83 THR A N 1
ATOM 675 C CA . THR A 1 83 ? 28.094 -6.316 4.07 1 91.75 83 THR A CA 1
ATOM 676 C C . THR A 1 83 ? 27.484 -7.062 5.258 1 91.75 83 THR A C 1
ATOM 678 O O . THR A 1 83 ? 26.391 -7.594 5.164 1 91.75 83 THR A O 1
ATOM 681 N N . ILE A 1 84 ? 28.219 -7.145 6.324 1 89.94 84 ILE A N 1
ATOM 682 C CA . ILE A 1 84 ? 27.812 -7.707 7.609 1 89.94 84 ILE A CA 1
ATOM 683 C C . ILE A 1 84 ? 27.797 -6.609 8.672 1 89.94 84 ILE A C 1
ATOM 685 O O . ILE A 1 84 ? 28.719 -5.801 8.75 1 89.94 84 ILE A O 1
ATOM 689 N N . VAL A 1 85 ? 26.75 -6.484 9.422 1 87.44 85 VAL A N 1
ATOM 690 C CA . VAL A 1 85 ? 26.562 -5.41 10.391 1 87.44 85 VAL A CA 1
ATOM 691 C C . VAL A 1 85 ? 26.547 -5.988 11.805 1 87.44 85 VAL A C 1
ATOM 693 O O . VAL A 1 85 ? 25.922 -7.027 12.047 1 87.44 85 VAL A O 1
ATOM 696 N N . PRO A 1 86 ? 27.219 -5.363 12.695 1 82.69 86 PRO A N 1
ATOM 697 C CA . PRO A 1 86 ? 27.156 -5.793 14.094 1 82.69 86 PRO A CA 1
ATOM 698 C C . PRO A 1 86 ? 25.812 -5.48 14.75 1 82.69 86 PRO A C 1
ATOM 700 O O . PRO A 1 86 ? 25.219 -4.43 14.492 1 82.69 86 PRO A O 1
ATOM 703 N N . VAL A 1 87 ? 25.125 -6.441 15.375 1 76.94 87 VAL A N 1
ATOM 704 C CA . VAL A 1 87 ? 23.859 -6.273 16.062 1 76.94 87 VAL A CA 1
ATOM 705 C C . VAL A 1 87 ? 24.031 -6.551 17.547 1 76.94 87 VAL A C 1
ATOM 707 O O . VAL A 1 87 ? 24.75 -7.48 17.938 1 76.94 87 VAL A O 1
ATOM 710 N N . HIS A 1 88 ? 23.531 -5.453 18.406 1 63.09 88 HIS A N 1
ATOM 711 C CA . HIS A 1 88 ? 23.625 -5.637 19.844 1 63.09 88 HIS A CA 1
ATOM 712 C C . HIS A 1 88 ? 22.375 -6.316 20.391 1 63.09 88 HIS A C 1
ATOM 714 O O . HIS A 1 88 ? 21.25 -5.996 19.969 1 63.09 88 HIS A O 1
ATOM 720 N N . PHE A 1 89 ? 22.391 -7.434 20.859 1 53.5 89 PHE A N 1
ATOM 721 C CA . PHE A 1 89 ? 21.219 -8.078 21.422 1 53.5 89 PHE A CA 1
ATOM 722 C C . PHE A 1 89 ? 20.609 -7.215 22.516 1 53.5 89 PHE A C 1
ATOM 724 O O . PHE A 1 89 ? 19.375 -7.125 22.641 1 53.5 89 PHE A O 1
ATOM 731 N N . SER A 1 90 ? 21.016 -7.289 23.766 1 47.41 90 SER A N 1
ATOM 732 C CA . SER A 1 90 ? 20.359 -6.82 24.984 1 47.41 90 SER A CA 1
ATOM 733 C C . SER A 1 90 ? 20.453 -5.301 25.109 1 47.41 90 SER A C 1
ATOM 735 O O . SER A 1 90 ? 21.391 -4.688 24.609 1 47.41 90 SER A O 1
ATOM 737 N N . ASN A 1 91 ? 19.094 -4.625 25.078 1 42.12 91 ASN A N 1
ATOM 738 C CA . ASN A 1 91 ? 18.984 -3.242 25.531 1 42.12 91 ASN A CA 1
ATOM 739 C C . ASN A 1 91 ? 20.047 -2.908 26.578 1 42.12 91 ASN A C 1
ATOM 741 O O . ASN A 1 91 ? 19.938 -1.89 27.266 1 42.12 91 ASN A O 1
ATOM 745 N N . ARG A 1 92 ? 20.672 -3.881 27.297 1 39.09 92 ARG A N 1
ATOM 746 C CA . ARG A 1 92 ? 21.516 -3.473 28.406 1 39.09 92 ARG A CA 1
ATOM 747 C C . ARG A 1 92 ? 22.719 -2.676 27.922 1 39.09 92 ARG A C 1
ATOM 749 O O . ARG A 1 92 ? 23.406 -3.094 26.984 1 39.09 92 ARG A O 1
ATOM 756 N N . ALA A 1 93 ? 22.734 -1.476 28.141 1 40.69 93 ALA A N 1
ATOM 757 C CA . ALA A 1 93 ? 23.781 -0.458 28.141 1 40.69 93 ALA A CA 1
ATOM 758 C C . ALA A 1 93 ? 25.156 -1.098 28.172 1 40.69 93 ALA A C 1
ATOM 760 O O . ALA A 1 93 ? 26.172 -0.4 28.094 1 40.69 93 ALA A O 1
ATOM 761 N N . HIS A 1 94 ? 25.406 -2.281 28.891 1 41.56 94 HIS A N 1
ATOM 762 C CA . HIS A 1 94 ? 26.766 -2.58 29.344 1 41.56 94 HIS A CA 1
ATOM 763 C C . HIS A 1 94 ? 27.562 -3.266 28.234 1 41.56 94 HIS A C 1
ATOM 765 O O . HIS A 1 94 ? 27.031 -4.078 27.484 1 41.56 94 HIS A O 1
ATOM 771 N N . ASN A 1 95 ? 28.812 -2.766 27.859 1 46 95 ASN A N 1
ATOM 772 C CA . ASN A 1 95 ? 30.016 -3.029 27.094 1 46 95 ASN A CA 1
ATOM 773 C C . ASN A 1 95 ? 30.25 -4.527 26.906 1 46 95 ASN A C 1
ATOM 775 O O . ASN A 1 95 ? 31.281 -4.938 26.375 1 46 95 ASN A O 1
ATOM 779 N N . THR A 1 96 ? 29.703 -5.41 27.766 1 50.91 96 THR A N 1
ATOM 780 C CA . THR A 1 96 ? 30.453 -6.66 27.859 1 50.91 96 THR A CA 1
ATOM 781 C C . THR A 1 96 ? 29.812 -7.746 27 1 50.91 96 THR A C 1
ATOM 783 O O . THR A 1 96 ? 30.188 -8.914 27.078 1 50.91 96 THR A O 1
ATOM 786 N N . GLY A 1 97 ? 28.656 -7.52 26.406 1 55.25 97 GLY A N 1
ATOM 787 C CA . GLY A 1 97 ? 28.141 -8.75 25.828 1 55.25 97 GLY A CA 1
ATOM 788 C C . GLY A 1 97 ? 28.688 -9.023 24.438 1 55.25 97 GLY A C 1
ATOM 789 O O . GLY A 1 97 ? 29.359 -8.172 23.844 1 55.25 97 GLY A O 1
ATOM 790 N N . PRO A 1 98 ? 28.672 -10.305 24 1 62.31 98 PRO A N 1
ATOM 791 C CA . PRO A 1 98 ? 29.234 -10.703 22.703 1 62.31 98 PRO A CA 1
ATOM 792 C C . PRO A 1 98 ? 28.562 -10 21.531 1 62.31 98 PRO A C 1
ATOM 794 O O . PRO A 1 98 ? 27.359 -9.75 21.547 1 62.31 98 PRO A O 1
ATOM 797 N N . MET A 1 99 ? 29.375 -9.352 20.781 1 68 99 MET A N 1
ATOM 798 C CA . MET A 1 99 ? 28.953 -8.68 19.547 1 68 99 MET A CA 1
ATOM 799 C C . MET A 1 99 ? 28.453 -9.688 18.516 1 68 99 MET A C 1
ATOM 801 O O . MET A 1 99 ? 29.141 -10.664 18.219 1 68 99 MET A O 1
ATOM 805 N N . LEU A 1 100 ? 27.234 -9.75 18.172 1 75.5 100 LEU A N 1
ATOM 806 C CA . LEU A 1 100 ? 26.688 -10.578 17.109 1 75.5 100 LEU A CA 1
ATOM 807 C C . LEU A 1 100 ? 26.703 -9.844 15.781 1 75.5 100 LEU A C 1
ATOM 809 O O . LEU A 1 100 ? 26.766 -8.609 15.75 1 75.5 100 LEU A O 1
ATOM 813 N N . PHE A 1 101 ? 26.953 -10.688 14.711 1 82.5 101 PHE A N 1
ATOM 814 C CA . PHE A 1 101 ? 26.969 -10.117 13.375 1 82.5 101 PHE A CA 1
ATOM 815 C C . PHE A 1 101 ? 25.812 -10.672 12.539 1 82.5 101 PHE A C 1
ATOM 817 O O . PHE A 1 101 ? 25.453 -11.844 12.672 1 82.5 101 PHE A O 1
ATOM 824 N N . SER A 1 102 ? 25.172 -9.789 11.812 1 82 102 SER A N 1
ATOM 825 C CA . SER A 1 102 ? 24.078 -10.172 10.914 1 82 102 SER A CA 1
ATOM 826 C C . SER A 1 102 ? 24.281 -9.586 9.516 1 82 102 SER A C 1
ATOM 828 O O . SER A 1 102 ? 24.953 -8.562 9.359 1 82 102 SER A O 1
ATOM 830 N N . HIS A 1 103 ? 23.844 -10.414 8.562 1 87.19 103 HIS A N 1
ATOM 831 C CA . HIS A 1 103 ? 23.859 -9.891 7.203 1 87.19 103 HIS A CA 1
ATOM 832 C C . HIS A 1 103 ? 22.953 -8.68 7.066 1 87.19 103 HIS A C 1
ATOM 834 O O . HIS A 1 103 ? 21.891 -8.609 7.703 1 87.19 103 HIS A O 1
ATOM 840 N N . LEU A 1 104 ? 23.266 -7.777 6.195 1 89.06 104 LEU A N 1
ATOM 841 C CA . LEU A 1 104 ? 22.562 -6.516 6 1 89.06 104 LEU A CA 1
ATOM 842 C C . LEU A 1 104 ? 21.094 -6.758 5.688 1 89.06 104 LEU A C 1
ATOM 844 O O . LEU A 1 104 ? 20.219 -6.078 6.234 1 89.06 104 LEU A O 1
ATOM 848 N N . THR A 1 105 ? 20.781 -7.773 4.852 1 86.69 105 THR A N 1
ATOM 849 C CA . THR A 1 105 ? 19.422 -7.984 4.367 1 86.69 105 THR A CA 1
ATOM 850 C C . THR A 1 105 ? 18.578 -8.703 5.41 1 86.69 105 THR A C 1
ATOM 852 O O . THR A 1 105 ? 17.359 -8.82 5.266 1 86.69 105 THR A O 1
ATOM 855 N N . ALA A 1 106 ? 19.203 -9.133 6.465 1 78.81 106 ALA A N 1
ATOM 856 C CA . ALA A 1 106 ? 18.484 -9.812 7.539 1 78.81 106 ALA A CA 1
ATOM 857 C C . ALA A 1 106 ? 17.953 -8.812 8.562 1 78.81 106 ALA A C 1
ATOM 859 O O . ALA A 1 106 ? 17.078 -9.141 9.375 1 78.81 106 ALA A O 1
ATOM 860 N N . LEU A 1 107 ? 18.438 -7.617 8.453 1 80.31 107 LEU A N 1
ATOM 861 C CA . LEU A 1 107 ? 18.047 -6.582 9.406 1 80.31 107 LEU A CA 1
ATOM 862 C C . LEU A 1 107 ? 16.656 -6.059 9.102 1 80.31 107 LEU A C 1
ATOM 864 O O . LEU A 1 107 ? 16.141 -6.234 7.992 1 80.31 107 LEU A O 1
ATOM 868 N N . GLN A 1 108 ? 16.078 -5.465 10.117 1 74.88 108 GLN A N 1
ATOM 869 C CA . GLN A 1 108 ? 14.797 -4.797 9.914 1 74.88 108 GLN A CA 1
ATOM 870 C C . GLN A 1 108 ? 14.93 -3.633 8.938 1 74.88 108 GLN A C 1
ATOM 872 O O . GLN A 1 108 ? 15.992 -3.027 8.828 1 74.88 108 GLN A O 1
ATOM 877 N N . PRO A 1 109 ? 13.859 -3.34 8.289 1 77.38 109 PRO A N 1
ATOM 878 C CA . PRO A 1 109 ? 13.906 -2.33 7.227 1 77.38 109 PRO A CA 1
ATOM 879 C C . PRO A 1 109 ? 14.461 -0.993 7.711 1 77.38 109 PRO A C 1
ATOM 881 O O . PRO A 1 109 ? 15.242 -0.35 7.004 1 77.38 109 PRO A O 1
ATOM 884 N N . HIS A 1 110 ? 14.078 -0.515 8.906 1 72.81 110 HIS A N 1
ATOM 885 C CA . HIS A 1 110 ? 14.531 0.787 9.375 1 72.81 110 HIS A CA 1
ATOM 886 C C . HIS A 1 110 ? 16.047 0.789 9.609 1 72.81 110 HIS A C 1
ATOM 888 O O . HIS A 1 110 ? 16.719 1.757 9.266 1 72.81 110 HIS A O 1
ATOM 894 N N . ARG A 1 111 ? 16.531 -0.279 10.195 1 80.12 111 ARG A N 1
ATOM 895 C CA . ARG A 1 111 ? 17.969 -0.397 10.43 1 80.12 111 ARG A CA 1
ATOM 896 C C . ARG A 1 111 ? 18.734 -0.533 9.109 1 80.12 111 ARG A C 1
ATOM 898 O O . ARG A 1 111 ? 19.844 -0.026 8.977 1 80.12 111 ARG A O 1
ATOM 905 N N . ARG A 1 112 ? 18.156 -1.286 8.258 1 86.94 112 ARG A N 1
ATOM 906 C CA . ARG A 1 112 ? 18.75 -1.442 6.938 1 86.94 112 ARG A CA 1
ATOM 907 C C . ARG A 1 112 ? 18.922 -0.091 6.254 1 86.94 112 ARG A C 1
ATOM 909 O O . ARG A 1 112 ? 19.984 0.191 5.691 1 86.94 112 ARG A O 1
ATOM 916 N N . ARG A 1 113 ? 17.969 0.703 6.32 1 83.94 113 ARG A N 1
ATOM 917 C CA . ARG A 1 113 ? 18.031 2.027 5.711 1 83.94 113 ARG A CA 1
ATOM 918 C C . ARG A 1 113 ? 19.125 2.873 6.34 1 83.94 113 ARG A C 1
ATOM 920 O O . ARG A 1 113 ? 19.844 3.602 5.641 1 83.94 113 ARG A O 1
ATOM 927 N N . ASP A 1 114 ? 19.219 2.754 7.617 1 83 114 ASP A N 1
ATOM 928 C CA . ASP A 1 114 ? 20.266 3.486 8.328 1 83 114 ASP A CA 1
ATOM 929 C C . ASP A 1 114 ? 21.656 3.041 7.863 1 83 114 ASP A C 1
ATOM 931 O O . ASP A 1 114 ? 22.562 3.867 7.707 1 83 114 ASP A O 1
ATOM 935 N N . GLU A 1 115 ? 21.797 1.779 7.727 1 88.38 115 GLU A N 1
ATOM 936 C CA . GLU A 1 115 ? 23.094 1.241 7.305 1 88.38 115 GLU A CA 1
ATOM 937 C C . GLU A 1 115 ? 23.438 1.69 5.887 1 88.38 115 GLU A C 1
ATOM 939 O O . GLU A 1 115 ? 24.594 2.02 5.598 1 88.38 115 GLU A O 1
ATOM 944 N N . TYR A 1 116 ? 22.422 1.64 5.012 1 91 116 TYR A N 1
ATOM 945 C CA . TYR A 1 116 ? 22.672 2.111 3.652 1 91 116 TYR A CA 1
ATOM 946 C C . TYR A 1 116 ? 23.078 3.58 3.65 1 91 116 TYR A C 1
ATOM 948 O O . TYR A 1 116 ? 23.969 3.98 2.902 1 91 116 TYR A O 1
ATOM 956 N N . LEU A 1 117 ? 22.422 4.391 4.449 1 84.94 117 LEU A N 1
ATOM 957 C CA . LEU A 1 117 ? 22.75 5.809 4.547 1 84.94 117 LEU A CA 1
ATOM 958 C C . LEU A 1 117 ? 24.156 6.012 5.09 1 84.94 117 LEU A C 1
ATOM 960 O O . LEU A 1 117 ? 24.891 6.871 4.605 1 84.94 117 LEU A O 1
ATOM 964 N N . LYS A 1 118 ? 24.453 5.227 6.125 1 86.75 118 LYS A N 1
ATOM 965 C CA . LYS A 1 118 ? 25.781 5.301 6.727 1 86.75 118 LYS A CA 1
ATOM 966 C C . LYS A 1 118 ? 26.875 5.027 5.691 1 86.75 118 LYS A C 1
ATOM 968 O O . LYS A 1 118 ? 27.953 5.625 5.742 1 86.75 118 LYS A O 1
ATOM 973 N N . HIS A 1 119 ? 26.609 4.203 4.762 1 91.94 119 HIS A N 1
ATOM 974 C CA . HIS A 1 119 ? 27.594 3.814 3.764 1 91.94 119 HIS A CA 1
ATOM 975 C C . HIS A 1 119 ? 27.406 4.609 2.475 1 91.94 119 HIS A C 1
ATOM 977 O O . HIS A 1 119 ? 28.031 4.293 1.455 1 91.94 119 HIS A O 1
ATOM 983 N N . ASN A 1 120 ? 26.469 5.613 2.453 1 89.62 120 ASN A N 1
ATOM 984 C CA . ASN A 1 120 ? 26.203 6.457 1.293 1 89.62 120 ASN A CA 1
ATOM 985 C C . ASN A 1 120 ? 25.828 5.625 0.071 1 89.62 120 ASN A C 1
ATOM 987 O O . ASN A 1 120 ? 26.328 5.875 -1.031 1 89.62 120 ASN A O 1
ATOM 991 N N . PHE A 1 121 ? 25.188 4.531 0.358 1 93.62 121 PHE A N 1
ATOM 992 C CA . PHE A 1 121 ? 24.703 3.682 -0.722 1 93.62 121 PHE A CA 1
ATOM 993 C C . PHE A 1 121 ? 23.469 4.289 -1.373 1 93.62 121 PHE A C 1
ATOM 995 O O . PHE A 1 121 ? 22.359 4.164 -0.846 1 93.62 121 PHE A O 1
ATOM 1002 N N . ALA A 1 122 ? 23.531 4.863 -2.596 1 92 122 ALA A N 1
ATOM 1003 C CA . ALA A 1 122 ? 22.469 5.637 -3.215 1 92 122 ALA A CA 1
ATOM 1004 C C . ALA A 1 122 ? 21.906 4.914 -4.434 1 92 122 ALA A C 1
ATOM 1006 O O . ALA A 1 122 ? 21.031 5.438 -5.129 1 92 122 ALA A O 1
ATOM 1007 N N . LEU A 1 123 ? 22.344 3.732 -4.672 1 94.5 123 LEU A N 1
ATOM 1008 C CA . LEU A 1 123 ? 21.969 3.037 -5.898 1 94.5 123 LEU A CA 1
ATOM 1009 C C . LEU A 1 123 ? 20.484 2.678 -5.895 1 94.5 123 LEU A C 1
ATOM 1011 O O . LEU A 1 123 ? 19.859 2.605 -6.949 1 94.5 123 LEU A O 1
ATOM 1015 N N . HIS A 1 124 ? 19.922 2.414 -4.699 1 95.06 124 HIS A N 1
ATOM 1016 C CA . HIS A 1 124 ? 18.5 2.141 -4.609 1 95.06 124 HIS A CA 1
ATOM 1017 C C . HIS A 1 124 ? 17.672 3.324 -5.109 1 95.06 124 HIS A C 1
ATOM 1019 O O . HIS A 1 124 ? 16.703 3.143 -5.844 1 95.06 124 HIS A O 1
ATOM 1025 N N . ASP A 1 125 ? 18.016 4.488 -4.738 1 91.75 125 ASP A N 1
ATOM 1026 C CA . ASP A 1 125 ? 17.312 5.699 -5.164 1 91.75 125 ASP A CA 1
ATOM 1027 C C . ASP A 1 125 ? 17.484 5.93 -6.664 1 91.75 125 ASP A C 1
ATOM 1029 O O . ASP A 1 125 ? 16.516 6.289 -7.352 1 91.75 125 ASP A O 1
ATOM 1033 N N . GLU A 1 126 ? 18.719 5.77 -7.125 1 94.44 126 GLU A N 1
ATOM 1034 C CA . GLU A 1 126 ? 18.984 5.938 -8.547 1 94.44 126 GLU A CA 1
ATOM 1035 C C . GLU A 1 126 ? 18.203 4.922 -9.383 1 94.44 126 GLU A C 1
ATOM 1037 O O . GLU A 1 126 ? 17.656 5.262 -10.43 1 94.44 126 GLU A O 1
ATOM 1042 N N . PHE A 1 127 ? 18.266 3.693 -8.922 1 96.94 127 PHE A N 1
ATOM 1043 C CA . PHE A 1 127 ? 17.469 2.654 -9.57 1 96.94 127 PHE A CA 1
ATOM 1044 C C . PHE A 1 127 ? 16 3.057 -9.633 1 96.94 127 PHE A C 1
ATOM 1046 O O . PHE A 1 127 ? 15.375 2.941 -10.688 1 96.94 127 PHE A O 1
ATOM 1053 N N . SER A 1 128 ? 15.398 3.49 -8.492 1 94.88 128 SER A N 1
ATOM 1054 C CA . SER A 1 128 ? 14 3.9 -8.406 1 94.88 128 SER A CA 1
ATOM 1055 C C . SER A 1 128 ? 13.688 5.012 -9.406 1 94.88 128 SER A C 1
ATOM 1057 O O . SER A 1 128 ? 12.68 4.957 -10.117 1 94.88 128 SER A O 1
ATOM 1059 N N . ASP A 1 129 ? 14.531 6 -9.539 1 92.94 129 ASP A N 1
ATOM 1060 C CA . ASP A 1 129 ? 14.32 7.137 -10.43 1 92.94 129 ASP A CA 1
ATOM 1061 C C . ASP A 1 129 ? 14.312 6.691 -11.891 1 92.94 129 ASP A C 1
ATOM 1063 O O . ASP A 1 129 ? 13.414 7.055 -12.648 1 92.94 129 ASP A O 1
ATOM 1067 N N . MET A 1 130 ? 15.312 5.93 -12.234 1 95.62 130 MET A N 1
ATOM 1068 C CA . MET A 1 130 ? 15.453 5.508 -13.625 1 95.62 130 MET A CA 1
ATOM 1069 C C . MET A 1 130 ? 14.328 4.551 -14.016 1 95.62 130 MET A C 1
ATOM 1071 O O . MET A 1 130 ? 13.758 4.668 -15.102 1 95.62 130 MET A O 1
ATOM 1075 N N . PHE A 1 131 ? 14.047 3.658 -13.141 1 96.12 131 PHE A N 1
ATOM 1076 C CA . PHE A 1 131 ? 13.023 2.676 -13.469 1 96.12 131 PHE A CA 1
ATOM 1077 C C . PHE A 1 131 ? 11.648 3.336 -13.562 1 96.12 131 PHE A C 1
ATOM 1079 O O . PHE A 1 131 ? 10.836 2.979 -14.414 1 96.12 131 PHE A O 1
ATOM 1086 N N . THR A 1 132 ? 11.328 4.238 -12.633 1 93.38 132 THR A N 1
ATOM 1087 C CA . THR A 1 132 ? 10.078 4.996 -12.688 1 93.38 132 THR A CA 1
ATOM 1088 C C . THR A 1 132 ? 9.961 5.738 -14.016 1 93.38 132 THR A C 1
ATOM 1090 O O . THR A 1 132 ? 8.906 5.711 -14.648 1 93.38 132 THR A O 1
ATOM 1093 N N . GLN A 1 133 ? 11.023 6.391 -14.414 1 94.12 133 GLN A N 1
ATOM 1094 C CA . GLN A 1 133 ? 11.016 7.113 -15.68 1 94.12 133 GLN A CA 1
ATOM 1095 C C . GLN A 1 133 ? 10.82 6.156 -16.859 1 94.12 133 GLN A C 1
ATOM 1097 O O . GLN A 1 133 ? 10.109 6.477 -17.812 1 94.12 133 GLN A O 1
ATOM 1102 N N . LEU A 1 134 ? 11.5 5.031 -16.781 1 95.94 134 LEU A N 1
ATOM 1103 C CA . LEU A 1 134 ? 11.367 4.027 -17.828 1 95.94 134 LEU A CA 1
ATOM 1104 C C . LEU A 1 134 ? 9.914 3.557 -17.953 1 95.94 134 LEU A C 1
ATOM 1106 O O . LEU A 1 134 ? 9.398 3.412 -19.062 1 95.94 134 LEU A O 1
ATOM 1110 N N . LEU A 1 135 ? 9.25 3.303 -16.812 1 95.25 135 LEU A N 1
ATOM 1111 C CA . LEU A 1 135 ? 7.852 2.881 -16.812 1 95.25 135 LEU A CA 1
ATOM 1112 C C . LEU A 1 135 ? 6.945 3.998 -17.328 1 95.25 135 LEU A C 1
ATOM 1114 O O . LEU A 1 135 ? 5.996 3.744 -18.062 1 95.25 135 LEU A O 1
ATOM 1118 N N . CYS A 1 136 ? 7.23 5.207 -16.922 1 90.94 136 CYS A N 1
ATOM 1119 C CA . CYS A 1 136 ? 6.453 6.363 -17.359 1 90.94 136 CYS A CA 1
ATOM 1120 C C . CYS A 1 136 ? 6.48 6.5 -18.875 1 90.94 136 CYS A C 1
ATOM 1122 O O . CYS A 1 136 ? 5.465 6.82 -19.484 1 90.94 136 CYS A O 1
ATOM 1124 N N . ASN A 1 137 ? 7.641 6.266 -19.484 1 93.75 137 ASN A N 1
ATOM 1125 C CA . ASN A 1 137 ? 7.812 6.375 -20.938 1 93.75 137 ASN A CA 1
ATOM 1126 C C . ASN A 1 137 ? 7.078 5.262 -21.672 1 93.75 137 ASN A C 1
ATOM 1128 O O . ASN A 1 137 ? 6.797 5.383 -22.875 1 93.75 137 ASN A O 1
ATOM 1132 N N . ASN A 1 138 ? 6.805 4.164 -20.969 1 95.5 138 ASN A N 1
ATOM 1133 C CA . ASN A 1 138 ? 6.254 2.982 -21.625 1 95.5 138 ASN A CA 1
ATOM 1134 C C . ASN A 1 138 ? 4.98 2.502 -20.922 1 95.5 138 ASN A C 1
ATOM 1136 O O . ASN A 1 138 ? 4.762 1.298 -20.781 1 95.5 138 ASN A O 1
ATOM 1140 N N . THR A 1 139 ? 4.168 3.406 -20.375 1 91.44 139 THR A N 1
ATOM 1141 C CA . THR A 1 139 ? 2.988 3.117 -19.562 1 91.44 139 THR A CA 1
ATOM 1142 C C . THR A 1 139 ? 1.98 2.289 -20.359 1 91.44 139 THR A C 1
ATOM 1144 O O . THR A 1 139 ? 1.349 1.382 -19.812 1 91.44 139 THR A O 1
ATOM 1147 N N . SER A 1 140 ? 1.815 2.529 -21.641 1 93.12 140 SER A N 1
ATOM 1148 C CA . SER A 1 140 ? 0.783 1.885 -22.453 1 93.12 140 SER A CA 1
ATOM 1149 C C . SER A 1 140 ? 1.35 0.708 -23.234 1 93.12 140 SER A C 1
ATOM 1151 O O . SER A 1 140 ? 0.596 -0.094 -23.797 1 93.12 140 SER A O 1
ATOM 1153 N N . THR A 1 141 ? 2.723 0.555 -23.234 1 95.5 141 THR A N 1
ATOM 1154 C CA . THR A 1 141 ? 3.311 -0.453 -24.109 1 95.5 141 THR A CA 1
ATOM 1155 C C . THR A 1 141 ? 3.859 -1.622 -23.297 1 95.5 141 THR A C 1
ATOM 1157 O O . THR A 1 141 ? 3.92 -2.752 -23.781 1 95.5 141 THR A O 1
ATOM 1160 N N . LEU A 1 142 ? 4.25 -1.416 -22.125 1 97.31 142 LEU A N 1
ATOM 1161 C CA . LEU A 1 142 ? 4.855 -2.469 -21.312 1 97.31 142 LEU A CA 1
ATOM 1162 C C . LEU A 1 142 ? 3.807 -3.488 -20.875 1 97.31 142 LEU A C 1
ATOM 1164 O O . LEU A 1 142 ? 2.881 -3.154 -20.141 1 97.31 142 LEU A O 1
ATOM 1168 N N . THR A 1 143 ? 3.988 -4.781 -21.234 1 98.12 143 THR A N 1
ATOM 1169 C CA . THR A 1 143 ? 2.986 -5.801 -20.938 1 98.12 143 THR A CA 1
ATOM 1170 C C . THR A 1 143 ? 3.559 -6.875 -20.031 1 98.12 143 THR A C 1
ATOM 1172 O O . THR A 1 143 ? 2.809 -7.605 -19.375 1 98.12 143 THR A O 1
ATOM 1175 N N . SER A 1 144 ? 4.883 -6.965 -20.031 1 98.56 144 SER A N 1
ATOM 1176 C CA . SER A 1 144 ? 5.488 -8.023 -19.234 1 98.56 144 SER A CA 1
ATOM 1177 C C . SER A 1 144 ? 6.695 -7.516 -18.453 1 98.56 144 SER A C 1
ATOM 1179 O O . SER A 1 144 ? 7.547 -6.816 -19.016 1 98.56 144 SER A O 1
ATOM 1181 N N . LEU A 1 145 ? 6.746 -7.809 -17.172 1 98.56 145 LEU A N 1
ATOM 1182 C CA . LEU A 1 145 ? 7.859 -7.457 -16.297 1 98.56 145 LEU A CA 1
ATOM 1183 C C . LEU A 1 145 ? 8.305 -8.656 -15.461 1 98.56 145 LEU A C 1
ATOM 1185 O O . LEU A 1 145 ? 7.488 -9.266 -14.766 1 98.56 145 LEU A O 1
ATOM 1189 N N . THR A 1 146 ? 9.57 -9.078 -15.578 1 98.5 146 THR A N 1
ATOM 1190 C CA . THR A 1 146 ? 10.117 -10.211 -14.836 1 98.5 146 THR A CA 1
ATOM 1191 C C . THR A 1 146 ? 11.367 -9.789 -14.062 1 98.5 146 THR A C 1
ATOM 1193 O O . THR A 1 146 ? 12.32 -9.266 -14.648 1 98.5 146 THR A O 1
ATOM 1196 N N . VAL A 1 147 ? 11.375 -9.922 -12.82 1 98.19 147 VAL A N 1
ATOM 1197 C CA . VAL A 1 147 ? 12.523 -9.734 -11.938 1 98.19 147 VAL A CA 1
ATOM 1198 C C . VAL A 1 147 ? 12.773 -11.008 -11.141 1 98.19 147 VAL A C 1
ATOM 1200 O O . VAL A 1 147 ? 11.969 -11.391 -10.289 1 98.19 147 VAL A O 1
ATOM 1203 N N . GLN A 1 148 ? 13.891 -11.656 -11.406 1 97.56 148 GLN A N 1
ATOM 1204 C CA . GLN A 1 148 ? 14.078 -12.945 -10.758 1 97.56 148 GLN A CA 1
ATOM 1205 C C . GLN A 1 148 ? 15.547 -13.195 -10.43 1 97.56 148 GLN A C 1
ATOM 1207 O O . GLN A 1 148 ? 16.438 -12.648 -11.086 1 97.56 148 GLN A O 1
ATOM 1212 N N . ASN A 1 149 ? 15.805 -13.93 -9.398 1 95.81 149 ASN A N 1
ATOM 1213 C CA . ASN A 1 149 ? 17.125 -14.398 -8.977 1 95.81 149 ASN A CA 1
ATOM 1214 C C . ASN A 1 149 ? 18.078 -13.242 -8.734 1 95.81 149 ASN A C 1
ATOM 1216 O O . ASN A 1 149 ? 19.25 -13.297 -9.125 1 95.81 149 ASN A O 1
ATOM 1220 N N . CYS A 1 150 ? 17.562 -12.172 -8.18 1 96.75 150 CYS A N 1
ATOM 1221 C CA . CYS A 1 150 ? 18.391 -10.984 -7.965 1 96.75 150 CYS A CA 1
ATOM 1222 C C . CYS A 1 150 ? 18.734 -10.82 -6.488 1 96.75 150 CYS A C 1
ATOM 1224 O O . CYS A 1 150 ? 17.984 -11.273 -5.621 1 96.75 150 CYS A O 1
ATOM 1226 N N . SER A 1 151 ? 19.875 -10.281 -6.211 1 95.06 151 SER A N 1
ATOM 1227 C CA . SER A 1 151 ? 20.312 -9.898 -4.871 1 95.06 151 SER A CA 1
ATOM 1228 C C . SER A 1 151 ? 20.562 -8.391 -4.781 1 95.06 151 SER A C 1
ATOM 1230 O O . SER A 1 151 ? 21.688 -7.957 -4.609 1 95.06 151 SER A O 1
ATOM 1232 N N . LEU A 1 152 ? 19.484 -7.648 -4.898 1 96.56 152 LEU A N 1
ATOM 1233 C CA . LEU A 1 152 ? 19.578 -6.195 -4.996 1 96.56 152 LEU A CA 1
ATOM 1234 C C . LEU A 1 152 ? 18.844 -5.527 -3.84 1 96.56 152 LEU A C 1
ATOM 1236 O O . LEU A 1 152 ? 18.953 -4.312 -3.65 1 96.56 152 LEU A O 1
ATOM 1240 N N . ASP A 1 153 ? 18.141 -6.227 -2.93 1 93.81 153 ASP A N 1
ATOM 1241 C CA . ASP A 1 153 ? 17.312 -5.68 -1.86 1 93.81 153 ASP A CA 1
ATOM 1242 C C . ASP A 1 153 ? 16.344 -4.625 -2.398 1 93.81 153 ASP A C 1
ATOM 1244 O O . ASP A 1 153 ? 16.328 -3.492 -1.909 1 93.81 153 ASP A O 1
ATOM 1248 N N . LEU A 1 154 ? 15.547 -5.043 -3.369 1 93.94 154 LEU A N 1
ATOM 1249 C CA . LEU A 1 154 ? 14.672 -4.117 -4.078 1 93.94 154 LEU A CA 1
ATOM 1250 C C . LEU A 1 154 ? 13.523 -3.664 -3.184 1 93.94 154 LEU A C 1
ATOM 1252 O O . LEU A 1 154 ? 12.797 -2.727 -3.525 1 93.94 154 LEU A O 1
ATOM 1256 N N . GLU A 1 155 ? 13.367 -4.273 -2.039 1 87.81 155 GLU A N 1
ATOM 1257 C CA . GLU A 1 155 ? 12.398 -3.809 -1.049 1 87.81 155 GLU A CA 1
ATOM 1258 C C . GLU A 1 155 ? 12.68 -2.363 -0.643 1 87.81 155 GLU A C 1
ATOM 1260 O O . GLU A 1 155 ? 11.766 -1.645 -0.226 1 87.81 155 GLU A O 1
ATOM 1265 N N . MET A 1 156 ? 13.922 -1.979 -0.734 1 89.81 156 MET A N 1
ATOM 1266 C CA . MET A 1 156 ? 14.352 -0.638 -0.34 1 89.81 156 MET A CA 1
ATOM 1267 C C . MET A 1 156 ? 14.117 0.361 -1.469 1 89.81 156 MET A C 1
ATOM 1269 O O . MET A 1 156 ? 14.414 1.548 -1.324 1 89.81 156 MET A O 1
ATOM 1273 N N . THR A 1 157 ? 13.539 -0.078 -2.564 1 93.06 157 THR A N 1
ATOM 1274 C CA . THR A 1 157 ? 13.312 0.785 -3.719 1 93.06 157 THR A CA 1
ATOM 1275 C C . THR A 1 157 ? 11.828 1.095 -3.873 1 93.06 157 THR A C 1
ATOM 1277 O O . THR A 1 157 ? 11 0.601 -3.104 1 93.06 157 THR A O 1
ATOM 1280 N N . GLU A 1 158 ? 11.516 1.931 -4.836 1 91.75 158 GLU A N 1
ATOM 1281 C CA . GLU A 1 158 ? 10.141 2.301 -5.16 1 91.75 158 GLU A CA 1
ATOM 1282 C C . GLU A 1 158 ? 9.625 1.506 -6.352 1 91.75 158 GLU A C 1
ATOM 1284 O O . GLU A 1 158 ? 8.734 1.967 -7.074 1 91.75 158 GLU A O 1
ATOM 1289 N N . LEU A 1 159 ? 10.195 0.343 -6.512 1 94.88 159 LEU A N 1
ATOM 1290 C CA . LEU A 1 159 ? 9.875 -0.483 -7.672 1 94.88 159 LEU A CA 1
ATOM 1291 C C . LEU A 1 159 ? 8.375 -0.738 -7.762 1 94.88 159 LEU A C 1
ATOM 1293 O O . LEU A 1 159 ? 7.754 -0.448 -8.789 1 94.88 159 LEU A O 1
ATOM 1297 N N . PHE A 1 160 ? 7.766 -1.181 -6.691 1 94.38 160 PHE A N 1
ATOM 1298 C CA . PHE A 1 160 ? 6.375 -1.607 -6.719 1 94.38 160 PHE A CA 1
ATOM 1299 C C . PHE A 1 160 ? 5.438 -0.404 -6.758 1 94.38 160 PHE A C 1
ATOM 1301 O O . PHE A 1 160 ? 4.367 -0.464 -7.359 1 94.38 160 PHE A O 1
ATOM 1308 N N . CYS A 1 161 ? 5.82 0.705 -6.102 1 91.5 161 CYS A N 1
ATOM 1309 C CA . CYS A 1 161 ? 5.051 1.938 -6.219 1 91.5 161 CYS A CA 1
ATOM 1310 C C . CYS A 1 161 ? 5.012 2.422 -7.664 1 91.5 161 CYS A C 1
ATOM 1312 O O . CYS A 1 161 ? 3.967 2.854 -8.148 1 91.5 161 CYS A O 1
ATOM 1314 N N . SER A 1 162 ? 6.133 2.326 -8.328 1 93.12 162 SER A N 1
ATOM 1315 C CA . SER A 1 162 ? 6.219 2.752 -9.719 1 93.12 162 SER A CA 1
ATOM 1316 C C . SER A 1 162 ? 5.328 1.897 -10.617 1 93.12 162 SER A C 1
ATOM 1318 O O . SER A 1 162 ? 4.723 2.404 -11.562 1 93.12 162 SER A O 1
ATOM 1320 N N . ILE A 1 163 ? 5.273 0.636 -10.289 1 95.06 163 ILE A N 1
ATOM 1321 C CA . ILE A 1 163 ? 4.43 -0.27 -11.062 1 95.06 163 ILE A CA 1
ATOM 1322 C C . ILE A 1 163 ? 2.963 0.126 -10.898 1 95.06 163 ILE A C 1
ATOM 1324 O O . ILE A 1 163 ? 2.229 0.231 -11.883 1 95.06 163 ILE A O 1
ATOM 1328 N N . ALA A 1 164 ? 2.557 0.345 -9.68 1 92 164 ALA A N 1
ATOM 1329 C CA . ALA A 1 164 ? 1.173 0.718 -9.391 1 92 164 ALA A CA 1
ATOM 1330 C C . ALA A 1 164 ? 0.799 2.02 -10.094 1 92 164 ALA A C 1
ATOM 1332 O O . ALA A 1 164 ? -0.341 2.189 -10.531 1 92 164 ALA A O 1
ATOM 1333 N N . CYS A 1 165 ? 1.754 2.895 -10.297 1 87.88 165 CYS A N 1
ATOM 1334 C CA . CYS A 1 165 ? 1.472 4.234 -10.805 1 87.88 165 CYS A CA 1
ATOM 1335 C C . CYS A 1 165 ? 1.505 4.258 -12.328 1 87.88 165 CYS A C 1
ATOM 1337 O O . CYS A 1 165 ? 0.747 5 -12.961 1 87.88 165 CYS A O 1
ATOM 1339 N N . HIS A 1 166 ? 2.383 3.406 -12.938 1 90.06 166 HIS A N 1
ATOM 1340 C CA . HIS A 1 166 ? 2.682 3.703 -14.336 1 90.06 166 HIS A CA 1
ATOM 1341 C C . HIS A 1 166 ? 2.541 2.459 -15.211 1 90.06 166 HIS A C 1
ATOM 1343 O O . HIS A 1 166 ? 2.572 2.551 -16.438 1 90.06 166 HIS A O 1
ATOM 1349 N N . ALA A 1 167 ? 2.432 1.289 -14.648 1 93.81 167 ALA A N 1
ATOM 1350 C CA . ALA A 1 167 ? 2.422 0.076 -15.461 1 93.81 167 ALA A CA 1
ATOM 1351 C C . ALA A 1 167 ? 0.996 -0.414 -15.695 1 93.81 167 ALA A C 1
ATOM 1353 O O . ALA A 1 167 ? 0.69 -1.587 -15.469 1 93.81 167 ALA A O 1
ATOM 1354 N N . HIS A 1 168 ? 0.146 0.365 -16.281 1 91.94 168 HIS A N 1
ATOM 1355 C CA . HIS A 1 168 ? -1.285 0.103 -16.375 1 91.94 168 HIS A CA 1
ATOM 1356 C C . HIS A 1 168 ? -1.581 -0.969 -17.422 1 91.94 168 HIS A C 1
ATOM 1358 O O . HIS A 1 168 ? -2.623 -1.627 -17.359 1 91.94 168 HIS A O 1
ATOM 1364 N N . ALA A 1 169 ? -0.656 -1.169 -18.344 1 95.94 169 ALA A N 1
ATOM 1365 C CA . ALA A 1 169 ? -0.884 -2.133 -19.422 1 95.94 169 ALA A CA 1
ATOM 1366 C C . ALA A 1 169 ? -0.279 -3.49 -19.078 1 95.94 169 ALA A C 1
ATOM 1368 O O . ALA A 1 169 ? -0.322 -4.418 -19.891 1 95.94 169 ALA A O 1
ATOM 1369 N N . LEU A 1 170 ? 0.22 -3.633 -17.922 1 97.5 170 LEU A N 1
ATOM 1370 C CA . LEU A 1 170 ? 0.937 -4.836 -17.516 1 97.5 170 LEU A CA 1
ATOM 1371 C C . LEU A 1 170 ? 0.01 -6.047 -17.516 1 97.5 170 LEU A C 1
ATOM 1373 O O . LEU A 1 170 ? -1.091 -5.992 -16.953 1 97.5 170 LEU A O 1
ATOM 1377 N N . GLU A 1 171 ? 0.408 -7.164 -18.109 1 98.38 171 GLU A N 1
ATOM 1378 C CA . GLU A 1 171 ? -0.36 -8.406 -18.172 1 98.38 171 GLU A CA 1
ATOM 1379 C C . GLU A 1 171 ? 0.327 -9.516 -17.391 1 98.38 171 GLU A C 1
ATOM 1381 O O . GLU A 1 171 ? -0.318 -10.484 -16.984 1 98.38 171 GLU A O 1
ATOM 1386 N N . SER A 1 172 ? 1.599 -9.383 -17.312 1 98.56 172 SER A N 1
ATOM 1387 C CA . SER A 1 172 ? 2.367 -10.414 -16.609 1 98.56 172 SER A CA 1
ATOM 1388 C C . SER A 1 172 ? 3.412 -9.789 -15.695 1 98.56 172 SER A C 1
ATOM 1390 O O . SER A 1 172 ? 4.199 -8.945 -16.125 1 98.56 172 SER A O 1
ATOM 1392 N N . LEU A 1 173 ? 3.389 -10.141 -14.461 1 98.5 173 LEU A N 1
ATOM 1393 C CA . LEU A 1 173 ? 4.387 -9.727 -13.477 1 98.5 173 LEU A CA 1
ATOM 1394 C C . LEU A 1 173 ? 4.965 -10.938 -12.75 1 98.5 173 LEU A C 1
ATOM 1396 O O . LEU A 1 173 ? 4.23 -11.68 -12.086 1 98.5 173 LEU A O 1
ATOM 1400 N N . THR A 1 174 ? 6.238 -11.227 -12.93 1 98.06 174 THR A N 1
ATOM 1401 C CA . THR A 1 174 ? 6.938 -12.312 -12.242 1 98.06 174 THR A CA 1
ATOM 1402 C C . THR A 1 174 ? 8.023 -11.75 -11.328 1 98.06 174 THR A C 1
ATOM 1404 O O . THR A 1 174 ? 8.945 -11.078 -11.789 1 98.06 174 THR A O 1
ATOM 1407 N N . TYR A 1 175 ? 7.914 -11.898 -10.094 1 97.25 175 TYR A N 1
ATOM 1408 C CA . TYR A 1 175 ? 8.891 -11.516 -9.078 1 97.25 175 TYR A CA 1
ATOM 1409 C C . TYR A 1 175 ? 9.258 -12.703 -8.195 1 97.25 175 TYR A C 1
ATOM 1411 O O . TYR A 1 175 ? 8.594 -12.969 -7.191 1 97.25 175 TYR A O 1
ATOM 1419 N N . LYS A 1 176 ? 10.367 -13.359 -8.562 1 93.31 176 LYS A N 1
ATOM 1420 C CA . LYS A 1 176 ? 10.656 -14.633 -7.91 1 93.31 176 LYS A CA 1
ATOM 1421 C C . LYS A 1 176 ? 12.125 -14.711 -7.492 1 93.31 176 LYS A C 1
ATOM 1423 O O . LYS A 1 176 ? 13.008 -14.266 -8.227 1 93.31 176 LYS A O 1
ATOM 1428 N N . ASP A 1 177 ? 12.398 -15.258 -6.348 1 90.38 177 ASP A N 1
ATOM 1429 C CA . ASP A 1 177 ? 13.727 -15.633 -5.867 1 90.38 177 ASP A CA 1
ATOM 1430 C C . ASP A 1 177 ? 14.648 -14.414 -5.797 1 90.38 177 ASP A C 1
ATOM 1432 O O . ASP A 1 177 ? 15.805 -14.477 -6.227 1 90.38 177 ASP A O 1
ATOM 1436 N N . ASN A 1 178 ? 14.219 -13.188 -5.492 1 91.31 178 ASN A N 1
ATOM 1437 C CA . ASN A 1 178 ? 15.016 -11.977 -5.387 1 91.31 178 ASN A CA 1
ATOM 1438 C C . ASN A 1 178 ? 15.516 -11.75 -3.963 1 91.31 178 ASN A C 1
ATOM 1440 O O . ASN A 1 178 ? 16.094 -10.711 -3.658 1 91.31 178 ASN A O 1
ATOM 1444 N N . HIS A 1 179 ? 15.648 -12.641 -3.131 1 82.94 179 HIS A N 1
ATOM 1445 C CA . HIS A 1 179 ? 16.172 -12.602 -1.77 1 82.94 179 HIS A CA 1
ATOM 1446 C C . HIS A 1 179 ? 15.547 -11.461 -0.968 1 82.94 179 HIS A C 1
ATOM 1448 O O . HIS A 1 179 ? 16.266 -10.703 -0.304 1 82.94 179 HIS A O 1
ATOM 1454 N N . ASP A 1 180 ? 14.445 -11.117 -1.128 1 84.5 180 ASP A N 1
ATOM 1455 C CA . ASP A 1 180 ? 13.656 -10.172 -0.347 1 84.5 180 ASP A CA 1
ATOM 1456 C C . ASP A 1 180 ? 12.227 -10.672 -0.158 1 84.5 180 ASP A C 1
ATOM 1458 O O . ASP A 1 180 ? 11.914 -11.82 -0.486 1 84.5 180 ASP A O 1
ATOM 1462 N N . LYS A 1 181 ? 11.367 -9.93 0.49 1 78.31 181 LYS A N 1
ATOM 1463 C CA . LYS A 1 181 ? 10.023 -10.391 0.848 1 78.31 181 LYS A CA 1
ATOM 1464 C C . LYS A 1 181 ? 9 -9.953 -0.191 1 78.31 181 LYS A C 1
ATOM 1466 O O . LYS A 1 181 ? 7.793 -10.078 0.035 1 78.31 181 LYS A O 1
ATOM 1471 N N . GLY A 1 182 ? 9.461 -9.461 -1.365 1 87.94 182 GLY A N 1
ATOM 1472 C CA . GLY A 1 182 ? 8.531 -8.977 -2.377 1 87.94 182 GLY A CA 1
ATOM 1473 C C . GLY A 1 182 ? 7.676 -7.824 -1.898 1 87.94 182 GLY A C 1
ATOM 1474 O O . GLY A 1 182 ? 8.164 -6.93 -1.204 1 87.94 182 GLY A O 1
ATOM 1475 N N . ILE A 1 183 ? 6.438 -7.867 -2.326 1 88.94 183 ILE A N 1
ATOM 1476 C CA . ILE A 1 183 ? 5.512 -6.828 -1.888 1 88.94 183 ILE A CA 1
ATOM 1477 C C . ILE A 1 183 ? 4.973 -7.168 -0.5 1 88.94 183 ILE A C 1
ATOM 1479 O O . ILE A 1 183 ? 4.184 -8.102 -0.347 1 88.94 183 ILE A O 1
ATOM 1483 N N . HIS A 1 184 ? 5.324 -6.469 0.472 1 82.88 184 HIS A N 1
ATOM 1484 C CA . HIS A 1 184 ? 4.977 -6.801 1.851 1 82.88 184 HIS A CA 1
ATOM 1485 C C . HIS A 1 184 ? 3.742 -6.035 2.309 1 82.88 184 HIS A C 1
ATOM 1487 O O . HIS A 1 184 ? 3.104 -6.41 3.293 1 82.88 184 HIS A O 1
ATOM 1493 N N . SER A 1 185 ? 3.406 -5.02 1.607 1 84.81 185 SER A N 1
ATOM 1494 C CA . SER A 1 185 ? 2.279 -4.172 1.985 1 84.81 185 SER A CA 1
ATOM 1495 C C . SER A 1 185 ? 0.999 -4.605 1.278 1 84.81 185 SER A C 1
ATOM 1497 O O . SER A 1 185 ? 0.934 -4.609 0.048 1 84.81 185 SER A O 1
ATOM 1499 N N . SER A 1 186 ? -0.025 -4.945 2.045 1 86.94 186 SER A N 1
ATOM 1500 C CA . SER A 1 186 ? -1.315 -5.332 1.486 1 86.94 186 SER A CA 1
ATOM 1501 C C . SER A 1 186 ? -1.931 -4.199 0.673 1 86.94 186 SER A C 1
ATOM 1503 O O . SER A 1 186 ? -2.506 -4.434 -0.391 1 86.94 186 SER A O 1
ATOM 1505 N N . GLY A 1 187 ? -1.778 -3.01 1.19 1 85.94 187 GLY A N 1
ATOM 1506 C CA . GLY A 1 187 ? -2.312 -1.857 0.482 1 85.94 187 GLY A CA 1
ATOM 1507 C C . GLY A 1 187 ? -1.662 -1.634 -0.87 1 85.94 187 GLY A C 1
ATOM 1508 O O . GLY A 1 187 ? -2.338 -1.285 -1.84 1 85.94 187 GLY A O 1
ATOM 1509 N N . LEU A 1 188 ? -0.396 -1.821 -0.867 1 90.56 188 LEU A N 1
ATOM 1510 C CA . LEU A 1 188 ? 0.32 -1.65 -2.127 1 90.56 188 LEU A CA 1
ATOM 1511 C C . LEU A 1 188 ? -0.087 -2.721 -3.133 1 90.56 188 LEU A C 1
ATOM 1513 O O . LEU A 1 188 ? -0.221 -2.438 -4.328 1 90.56 188 LEU A O 1
ATOM 1517 N N . LEU A 1 189 ? -0.263 -3.912 -2.666 1 93.31 189 LEU A N 1
ATOM 1518 C CA . LEU A 1 189 ? -0.722 -4.984 -3.541 1 93.31 189 LEU A CA 1
ATOM 1519 C C . LEU A 1 189 ? -2.102 -4.672 -4.109 1 93.31 189 LEU A C 1
ATOM 1521 O O . LEU A 1 189 ? -2.346 -4.871 -5.305 1 93.31 189 LEU A O 1
ATOM 1525 N N . GLN A 1 190 ? -2.99 -4.195 -3.273 1 91.88 190 GLN A N 1
ATOM 1526 C CA . GLN A 1 190 ? -4.32 -3.807 -3.732 1 91.88 190 GLN A CA 1
ATOM 1527 C C . GLN A 1 190 ? -4.238 -2.709 -4.789 1 91.88 190 GLN A C 1
ATOM 1529 O O . GLN A 1 190 ? -4.984 -2.725 -5.766 1 91.88 190 GLN A O 1
ATOM 1534 N N . ALA A 1 191 ? -3.322 -1.781 -4.531 1 91.12 191 ALA A N 1
ATOM 1535 C CA . ALA A 1 191 ? -3.145 -0.696 -5.492 1 91.12 191 ALA A CA 1
ATOM 1536 C C . ALA A 1 191 ? -2.682 -1.23 -6.844 1 91.12 191 ALA A C 1
ATOM 1538 O O . ALA A 1 191 ? -3.145 -0.772 -7.891 1 91.12 191 ALA A O 1
ATOM 1539 N N . ILE A 1 192 ? -1.769 -2.189 -6.824 1 95.12 192 ILE A N 1
ATOM 1540 C CA . ILE A 1 192 ? -1.262 -2.775 -8.062 1 95.12 192 ILE A CA 1
ATOM 1541 C C . ILE A 1 192 ? -2.385 -3.518 -8.781 1 95.12 192 ILE A C 1
ATOM 1543 O O . ILE A 1 192 ? -2.525 -3.416 -10 1 95.12 192 ILE A O 1
ATOM 1547 N N . VAL A 1 193 ? -3.191 -4.234 -8.008 1 95.94 193 VAL A N 1
ATOM 1548 C CA . VAL A 1 193 ? -4.301 -4.984 -8.594 1 95.94 193 VAL A CA 1
ATOM 1549 C C . VAL A 1 193 ? -5.273 -4.023 -9.273 1 95.94 193 VAL A C 1
ATOM 1551 O O . VAL A 1 193 ? -5.723 -4.281 -10.398 1 95.94 193 VAL A O 1
ATOM 1554 N N . THR A 1 194 ? -5.555 -2.906 -8.664 1 89.06 194 THR A N 1
ATOM 1555 C CA . THR A 1 194 ? -6.5 -1.932 -9.195 1 89.06 194 THR A CA 1
ATOM 1556 C C . THR A 1 194 ? -5.898 -1.197 -10.391 1 89.06 194 THR A C 1
ATOM 1558 O O . THR A 1 194 ? -6.609 -0.854 -11.344 1 89.06 194 THR A O 1
ATOM 1561 N N . ALA A 1 195 ? -4.598 -1.022 -10.383 1 90.88 195 ALA A N 1
ATOM 1562 C CA . ALA A 1 195 ? -3.916 -0.217 -11.391 1 90.88 195 ALA A CA 1
ATOM 1563 C C . ALA A 1 195 ? -3.668 -1.024 -12.656 1 90.88 195 ALA A C 1
ATOM 1565 O O . ALA A 1 195 ? -3.475 -0.455 -13.734 1 90.88 195 ALA A O 1
ATOM 1566 N N . CYS A 1 196 ? -3.637 -2.314 -12.508 1 95 196 CYS A N 1
ATOM 1567 C CA . CYS A 1 196 ? -3.328 -3.184 -13.641 1 95 196 CYS A CA 1
ATOM 1568 C C . CYS A 1 196 ? -4.484 -4.137 -13.922 1 95 196 CYS A C 1
ATOM 1570 O O . CYS A 1 196 ? -4.34 -5.352 -13.781 1 95 196 CYS A O 1
ATOM 1572 N N . PRO A 1 197 ? -5.531 -3.688 -14.516 1 91.94 197 PRO A N 1
ATOM 1573 C CA . PRO A 1 197 ? -6.738 -4.496 -14.688 1 91.94 197 PRO A CA 1
ATOM 1574 C C . PRO A 1 197 ? -6.562 -5.605 -15.727 1 91.94 197 PRO A C 1
ATOM 1576 O O . PRO A 1 197 ? -7.348 -6.555 -15.758 1 91.94 197 PRO A O 1
ATOM 1579 N N . ARG A 1 198 ? -5.473 -5.559 -16.516 1 95.38 198 ARG A N 1
ATOM 1580 C CA . ARG A 1 198 ? -5.285 -6.527 -17.578 1 95.38 198 ARG A CA 1
ATOM 1581 C C . ARG A 1 198 ? -4.41 -7.688 -17.125 1 95.38 198 ARG A C 1
ATOM 1583 O O . ARG A 1 198 ? -4.016 -8.531 -17.938 1 95.38 198 ARG A O 1
ATOM 1590 N N . MET A 1 199 ? -4.152 -7.816 -15.906 1 97.75 199 MET A N 1
ATOM 1591 C CA . MET A 1 199 ? -3.225 -8.812 -15.375 1 97.75 199 MET A CA 1
ATOM 1592 C C . MET A 1 199 ? -3.727 -10.227 -15.656 1 97.75 199 MET A C 1
ATOM 1594 O O . MET A 1 199 ? -4.879 -10.555 -15.359 1 97.75 199 MET A O 1
ATOM 1598 N N . ARG A 1 200 ? -2.877 -11.047 -16.266 1 98.25 200 ARG A N 1
ATOM 1599 C CA . ARG A 1 200 ? -3.209 -12.438 -16.562 1 98.25 200 ARG A CA 1
ATOM 1600 C C . ARG A 1 200 ? -2.33 -13.398 -15.758 1 98.25 200 ARG A C 1
ATOM 1602 O O . ARG A 1 200 ? -2.768 -14.484 -15.391 1 98.25 200 ARG A O 1
ATOM 1609 N N . HIS A 1 201 ? -1.11 -12.977 -15.609 1 98.5 201 HIS A N 1
ATOM 1610 C CA . HIS A 1 201 ? -0.142 -13.812 -14.898 1 98.5 201 HIS A CA 1
ATOM 1611 C C . HIS A 1 201 ? 0.523 -13.039 -13.766 1 98.5 201 HIS A C 1
ATOM 1613 O O . HIS A 1 201 ? 1.229 -12.055 -14.008 1 98.5 201 HIS A O 1
ATOM 1619 N N . PHE A 1 202 ? 0.334 -13.438 -12.547 1 98.19 202 PHE A N 1
ATOM 1620 C CA . PHE A 1 202 ? 0.928 -12.812 -11.375 1 98.19 202 PHE A CA 1
ATOM 1621 C C . PHE A 1 202 ? 1.656 -13.844 -10.523 1 98.19 202 PHE A C 1
ATOM 1623 O O . PHE A 1 202 ? 1.033 -14.555 -9.734 1 98.19 202 PHE A O 1
ATOM 1630 N N . HIS A 1 203 ? 3.029 -13.812 -10.656 1 96.5 203 HIS A N 1
ATOM 1631 C CA . HIS A 1 203 ? 3.832 -14.844 -10.008 1 96.5 203 HIS A CA 1
ATOM 1632 C C . HIS A 1 203 ? 4.812 -14.234 -9.016 1 96.5 203 HIS A C 1
ATOM 1634 O O . HIS A 1 203 ? 5.379 -13.172 -9.266 1 96.5 203 HIS A O 1
ATOM 1640 N N . GLY A 1 204 ? 4.973 -14.93 -7.922 1 92.38 204 GLY A N 1
ATOM 1641 C CA . GLY A 1 204 ? 5.945 -14.5 -6.926 1 92.38 204 GLY A CA 1
ATOM 1642 C C . GLY A 1 204 ? 5.438 -14.633 -5.504 1 92.38 204 GLY A C 1
ATOM 1643 O O . GLY A 1 204 ? 4.23 -14.758 -5.277 1 92.38 204 GLY A O 1
ATOM 1644 N N . SER A 1 205 ? 6.414 -14.688 -4.633 1 86.5 205 SER A N 1
ATOM 1645 C CA . SER A 1 205 ? 6.07 -14.75 -3.215 1 86.5 205 SER A CA 1
ATOM 1646 C C . SER A 1 205 ? 5.98 -13.359 -2.604 1 86.5 205 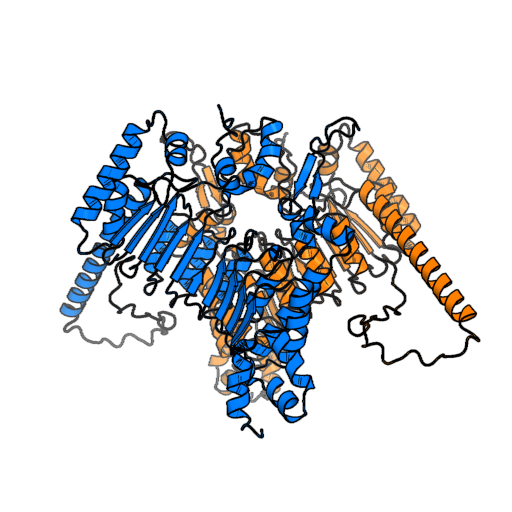SER A C 1
ATOM 1648 O O . SER A 1 205 ? 7.004 -12.734 -2.316 1 86.5 205 SER A O 1
ATOM 1650 N N . HIS A 1 206 ? 4.781 -12.93 -2.396 1 89 206 HIS A N 1
ATOM 1651 C CA . HIS A 1 206 ? 4.535 -11.625 -1.799 1 89 206 HIS A CA 1
ATOM 1652 C C . HIS A 1 206 ? 3.943 -11.758 -0.4 1 89 206 HIS A C 1
ATOM 1654 O O . HIS A 1 206 ? 2.842 -12.289 -0.237 1 89 206 HIS A O 1
ATOM 1660 N N . SER A 1 207 ? 4.605 -11.234 0.582 1 83.31 207 SER A N 1
ATOM 1661 C CA . SER A 1 207 ? 4.238 -11.438 1.98 1 83.31 207 SER A CA 1
ATOM 1662 C C . SER A 1 207 ? 3.02 -10.594 2.352 1 83.31 207 SER A C 1
ATOM 1664 O O . SER A 1 207 ? 2.379 -10.844 3.377 1 83.31 207 SER A O 1
ATOM 1666 N N . GLY A 1 208 ? 2.652 -9.688 1.512 1 86.06 208 GLY A N 1
ATOM 1667 C CA . GLY A 1 208 ? 1.534 -8.812 1.82 1 86.06 208 GLY A CA 1
ATOM 1668 C C . GLY A 1 208 ? 0.193 -9.383 1.406 1 86.06 208 GLY A C 1
ATOM 1669 O O . GLY A 1 208 ? -0.847 -8.758 1.604 1 86.06 208 GLY A O 1
ATOM 1670 N N . MET A 1 209 ? 0.146 -10.594 0.937 1 89.12 209 MET A N 1
ATOM 1671 C CA . MET A 1 209 ? -1.087 -11.219 0.465 1 89.12 209 MET A CA 1
ATOM 1672 C C . MET A 1 209 ? -2.008 -11.555 1.633 1 89.12 209 MET A C 1
ATOM 1674 O O . MET A 1 209 ? -1.583 -12.18 2.604 1 89.12 209 MET A O 1
ATOM 1678 N N . ASP A 1 210 ? -3.184 -11.078 1.649 1 87.19 210 ASP A N 1
ATOM 1679 C CA . ASP A 1 210 ? -4.184 -11.367 2.676 1 87.19 210 ASP A CA 1
ATOM 1680 C C . ASP A 1 210 ? -5.586 -11.422 2.076 1 87.19 210 ASP A C 1
ATOM 1682 O O . ASP A 1 210 ? -5.742 -11.484 0.854 1 87.19 210 ASP A O 1
ATOM 1686 N N . ASP A 1 211 ? -6.613 -11.484 2.85 1 85.88 211 ASP A N 1
ATOM 1687 C CA . ASP A 1 211 ? -7.992 -11.633 2.4 1 85.88 211 ASP A CA 1
ATOM 1688 C C . ASP A 1 211 ? -8.43 -10.422 1.576 1 85.88 211 ASP A C 1
ATOM 1690 O O . ASP A 1 211 ? -9.094 -10.578 0.547 1 85.88 211 ASP A O 1
ATOM 1694 N N . ALA A 1 212 ? -8.031 -9.266 2.076 1 83.69 212 ALA A N 1
ATOM 1695 C CA . ALA A 1 212 ? -8.43 -8.047 1.377 1 83.69 212 ALA A CA 1
ATOM 1696 C C . ALA A 1 212 ? -7.871 -8.023 -0.045 1 83.69 212 ALA A C 1
ATOM 1698 O O . ALA A 1 212 ? -8.562 -7.613 -0.981 1 83.69 212 ALA A O 1
ATOM 1699 N N . VAL A 1 213 ? -6.676 -8.445 -0.173 1 91.25 213 VAL A N 1
ATOM 1700 C CA . VAL A 1 213 ? -6.039 -8.469 -1.484 1 91.25 213 VAL A CA 1
ATOM 1701 C C . VAL A 1 213 ? -6.734 -9.484 -2.383 1 91.25 213 VAL A C 1
ATOM 1703 O O . VAL A 1 213 ? -7.016 -9.203 -3.551 1 91.25 213 VAL A O 1
ATOM 1706 N N . LEU A 1 214 ? -7.027 -10.664 -1.878 1 92.5 214 LEU A N 1
ATOM 1707 C CA . LEU A 1 214 ? -7.664 -11.711 -2.674 1 92.5 214 LEU A CA 1
ATOM 1708 C C . LEU A 1 214 ? -9.031 -11.258 -3.17 1 92.5 214 LEU A C 1
ATOM 1710 O O . LEU A 1 214 ? -9.398 -11.516 -4.32 1 92.5 214 LEU A O 1
ATOM 1714 N N . LEU A 1 215 ? -9.75 -10.617 -2.32 1 89.19 215 LEU A N 1
ATOM 1715 C CA . LEU A 1 215 ? -11.062 -10.125 -2.715 1 89.19 215 LEU A CA 1
ATOM 1716 C C . LEU A 1 215 ? -10.938 -9.047 -3.791 1 89.19 215 LEU A C 1
ATOM 1718 O O . LEU A 1 215 ? -11.766 -8.984 -4.707 1 89.19 215 LEU A O 1
ATOM 1722 N N . THR A 1 216 ? -9.922 -8.242 -3.621 1 90.88 216 THR A N 1
ATOM 1723 C CA . THR A 1 216 ? -9.672 -7.227 -4.637 1 90.88 216 THR A CA 1
ATOM 1724 C C . THR A 1 216 ? -9.289 -7.871 -5.965 1 90.88 216 THR A C 1
ATOM 1726 O O . THR A 1 216 ? -9.727 -7.422 -7.027 1 90.88 216 THR A O 1
ATOM 1729 N N . ILE A 1 217 ? -8.469 -8.914 -5.953 1 95.69 217 ILE A N 1
ATOM 1730 C CA . ILE A 1 217 ? -8.078 -9.656 -7.145 1 95.69 217 ILE A CA 1
ATOM 1731 C C . ILE A 1 217 ? -9.312 -10.227 -7.824 1 95.69 217 ILE A C 1
ATOM 1733 O O . ILE A 1 217 ? -9.484 -10.094 -9.039 1 95.69 217 ILE A O 1
ATOM 1737 N N . ALA A 1 218 ? -10.172 -10.797 -7.043 1 92.88 218 ALA A N 1
ATOM 1738 C CA . ALA A 1 218 ? -11.383 -11.422 -7.57 1 92.88 218 ALA A CA 1
ATOM 1739 C C . ALA A 1 218 ? -12.266 -10.391 -8.273 1 92.88 218 ALA A C 1
ATOM 1741 O O . ALA A 1 218 ? -12.969 -10.719 -9.227 1 92.88 218 ALA A O 1
ATOM 1742 N N . ARG A 1 219 ? -12.172 -9.195 -7.852 1 90.31 219 ARG A N 1
ATOM 1743 C CA . ARG A 1 219 ? -13.031 -8.148 -8.391 1 90.31 219 ARG A CA 1
ATOM 1744 C C . ARG A 1 219 ? -12.453 -7.578 -9.68 1 90.31 219 ARG A C 1
ATOM 1746 O O . ARG A 1 219 ? -13.188 -7.281 -10.625 1 90.31 219 ARG A O 1
ATOM 1753 N N . HIS A 1 220 ? -11.102 -7.465 -9.742 1 93.56 220 HIS A N 1
ATOM 1754 C CA . HIS A 1 220 ? -10.539 -6.645 -10.812 1 93.56 220 HIS A CA 1
ATOM 1755 C C . HIS A 1 220 ? -9.797 -7.5 -11.828 1 93.56 220 HIS A C 1
ATOM 1757 O O . HIS A 1 220 ? -9.633 -7.098 -12.984 1 93.56 220 HIS A O 1
ATOM 1763 N N . TRP A 1 221 ? -9.25 -8.609 -11.391 1 96 221 TRP A N 1
ATOM 1764 C CA . TRP A 1 221 ? -8.484 -9.453 -12.297 1 96 221 TRP A CA 1
ATOM 1765 C C . TRP A 1 221 ? -9.32 -10.617 -12.797 1 96 221 TRP A C 1
ATOM 1767 O O . TRP A 1 221 ? -8.977 -11.781 -12.586 1 96 221 TRP A O 1
ATOM 1777 N N . VAL A 1 222 ? -10.289 -10.336 -13.594 1 90.19 222 VAL A N 1
ATOM 1778 C CA . VAL A 1 222 ? -11.25 -11.32 -14.07 1 90.19 222 VAL A CA 1
ATOM 1779 C C . VAL A 1 222 ? -10.602 -12.227 -15.109 1 90.19 222 VAL A C 1
ATOM 1781 O O . VAL A 1 222 ? -11.008 -13.375 -15.281 1 90.19 222 VAL A O 1
ATOM 1784 N N . SER A 1 223 ? -9.562 -11.742 -15.734 1 94.69 223 SER A N 1
ATOM 1785 C CA . SER A 1 223 ? -8.906 -12.516 -16.797 1 94.69 223 SER A CA 1
ATOM 1786 C C . SER A 1 223 ? -7.66 -13.219 -16.266 1 94.69 223 SER A C 1
ATOM 1788 O O . SER A 1 223 ? -6.84 -13.711 -17.047 1 94.69 223 SER A O 1
ATOM 1790 N N . LEU A 1 224 ? -7.492 -13.25 -14.992 1 97.31 224 LEU A N 1
ATOM 1791 C CA . LEU A 1 224 ? -6.328 -13.867 -14.367 1 97.31 224 LEU A CA 1
ATOM 1792 C C . LEU A 1 224 ? -6.238 -15.344 -14.727 1 97.31 224 LEU A C 1
ATOM 1794 O O . LEU A 1 224 ? -7.219 -16.078 -14.594 1 97.31 224 LEU A O 1
ATOM 1798 N N . GLU A 1 225 ? -5.082 -15.812 -15.219 1 98.19 225 GLU A N 1
ATOM 1799 C CA . GLU A 1 225 ? -4.891 -17.188 -15.664 1 98.19 225 GLU A CA 1
ATOM 1800 C C . GLU A 1 225 ? -3.963 -17.953 -14.727 1 98.19 225 GLU A C 1
ATOM 1802 O O . GLU A 1 225 ? -4.059 -19.172 -14.609 1 98.19 225 GLU A O 1
ATOM 1807 N N . SER A 1 226 ? -3.043 -17.281 -14.203 1 98.38 226 SER A N 1
ATOM 1808 C CA . SER A 1 226 ? -2.117 -17.922 -13.273 1 98.38 226 SER A CA 1
ATOM 1809 C C . SER A 1 226 ? -1.822 -17.016 -12.086 1 98.38 226 SER A C 1
ATOM 1811 O O . SER A 1 226 ? -1.698 -15.805 -12.234 1 98.38 226 SER A O 1
ATOM 1813 N N . LEU A 1 227 ? -1.727 -17.625 -10.867 1 97.81 227 LEU A N 1
ATOM 1814 C CA . LEU A 1 227 ? -1.563 -16.859 -9.641 1 97.81 227 LEU A CA 1
ATOM 1815 C C . LEU A 1 227 ? -0.743 -17.656 -8.617 1 97.81 227 LEU A C 1
ATOM 1817 O O . LEU A 1 227 ? -0.88 -18.875 -8.508 1 97.81 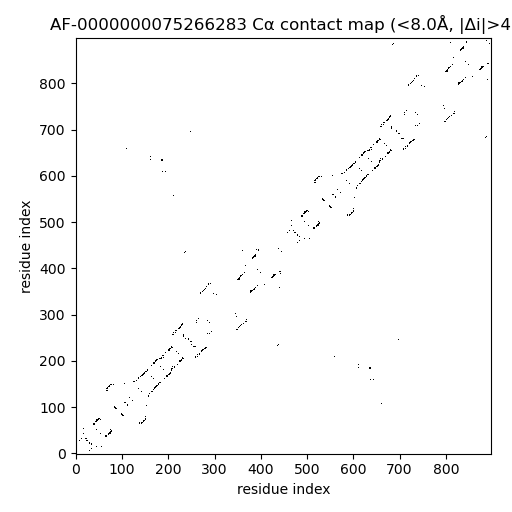227 LEU A O 1
ATOM 1821 N N . THR A 1 228 ? 0.113 -16.984 -7.992 1 96.38 228 THR A N 1
ATOM 1822 C CA . THR A 1 228 ? 0.841 -17.531 -6.855 1 96.38 228 THR A CA 1
ATOM 1823 C C . THR A 1 228 ? 0.348 -16.906 -5.551 1 96.38 228 THR A C 1
ATOM 1825 O O . THR A 1 228 ? 0.225 -15.688 -5.445 1 96.38 228 THR A O 1
ATOM 1828 N N . LEU A 1 229 ? 0.021 -17.703 -4.59 1 93.94 229 LEU A N 1
ATOM 1829 C CA . LEU A 1 229 ? -0.387 -17.234 -3.268 1 93.94 229 LEU A CA 1
ATOM 1830 C C . LEU A 1 229 ? 0.58 -17.734 -2.197 1 93.94 229 LEU A C 1
ATOM 1832 O O . LEU A 1 229 ? 1.04 -18.875 -2.25 1 93.94 229 LEU A O 1
ATOM 1836 N N . CYS A 1 230 ? 0.948 -16.797 -1.349 1 86.94 230 CYS A N 1
ATOM 1837 C CA . CYS A 1 230 ? 1.841 -17.172 -0.257 1 86.94 230 CYS A CA 1
ATOM 1838 C C . CYS A 1 230 ? 1.414 -16.516 1.047 1 86.94 230 CYS A C 1
ATOM 1840 O O . CYS A 1 230 ? 0.88 -15.398 1.039 1 86.94 230 CYS A O 1
ATOM 1842 N N . SER A 1 231 ? 1.419 -17.141 2.127 1 70.62 231 SER A N 1
ATOM 1843 C CA . SER A 1 231 ? 1.078 -16.562 3.422 1 70.62 231 SER A CA 1
ATOM 1844 C C . SER A 1 231 ? 2.307 -16.438 4.316 1 70.62 231 SER A C 1
ATOM 1846 O O . SER A 1 231 ? 2.938 -17.453 4.645 1 70.62 231 SER A O 1
ATOM 1848 N N . LEU A 1 232 ? 3.447 -15.672 4.098 1 58.53 232 LEU A N 1
ATOM 1849 C CA . LEU A 1 232 ? 4.691 -15.719 4.859 1 58.53 232 LEU A CA 1
ATOM 1850 C C . LEU A 1 232 ? 4.523 -15.039 6.215 1 58.53 232 LEU A C 1
ATOM 1852 O O . LEU A 1 232 ? 5.508 -14.773 6.906 1 58.53 232 LEU A O 1
ATOM 1856 N N . LYS A 1 233 ? 3.465 -14.719 6.773 1 47.81 233 LYS A N 1
ATOM 1857 C CA . LYS A 1 233 ? 3.645 -13.984 8.023 1 47.81 233 LYS A CA 1
ATOM 1858 C C . LYS A 1 233 ? 4.625 -14.695 8.945 1 47.81 233 LYS A C 1
ATOM 1860 O O . LYS A 1 233 ? 5.02 -14.156 9.977 1 47.81 233 LYS A O 1
ATOM 1865 N N . SER A 1 234 ? 4.832 -15.984 8.805 1 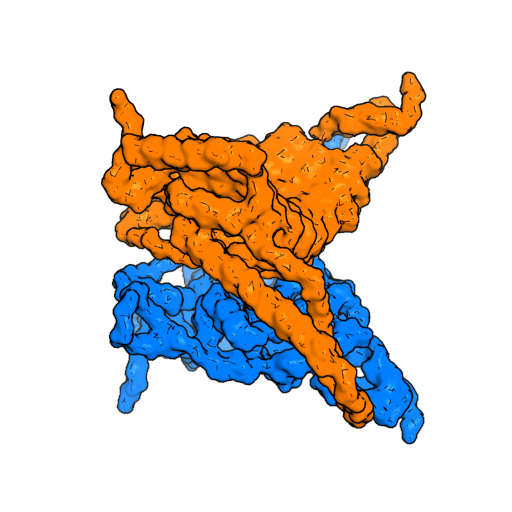39.94 234 SER A N 1
ATOM 1866 C CA . SER A 1 234 ? 5.461 -16.719 9.906 1 39.94 234 SER A CA 1
ATOM 1867 C C . SER A 1 234 ? 6.922 -16.312 10.07 1 39.94 234 SER A C 1
ATOM 1869 O O . SER A 1 234 ? 7.602 -16.781 10.984 1 39.94 234 SER A O 1
ATOM 1871 N N . ARG A 1 235 ? 7.488 -15.719 9.117 1 36.78 235 ARG A N 1
ATOM 1872 C CA . ARG A 1 235 ? 8.938 -15.547 9.211 1 36.78 235 ARG A CA 1
ATOM 1873 C C . ARG A 1 235 ? 9.297 -14.57 10.32 1 36.78 235 ARG A C 1
ATOM 1875 O O . ARG A 1 235 ? 10.477 -14.297 10.555 1 36.78 235 ARG A O 1
ATOM 1882 N N . ASP A 1 236 ? 8.562 -13.703 10.609 1 36.44 236 ASP A N 1
ATOM 1883 C CA . ASP A 1 236 ? 9.047 -12.828 11.672 1 36.44 236 ASP A CA 1
ATOM 1884 C C . ASP A 1 236 ? 9.414 -13.633 12.914 1 36.44 236 ASP A C 1
ATOM 1886 O O . ASP A 1 236 ? 9.062 -13.25 14.031 1 36.44 236 ASP A O 1
ATOM 1890 N N . VAL A 1 237 ? 9.695 -14.75 12.828 1 34.56 237 VAL A N 1
ATOM 1891 C CA . VAL A 1 237 ? 10.266 -15.562 13.906 1 34.56 237 VAL A CA 1
ATOM 1892 C C . VAL A 1 237 ? 11.477 -14.852 14.5 1 34.56 237 VAL A C 1
ATOM 1894 O O . VAL A 1 237 ? 11.656 -14.836 15.719 1 34.56 237 VAL A O 1
ATOM 1897 N N . LEU A 1 238 ? 12.398 -14.422 13.648 1 33.66 238 LEU A N 1
ATOM 1898 C CA . LEU A 1 238 ? 13.594 -13.82 14.234 1 33.66 238 LEU A CA 1
ATOM 1899 C C . LEU A 1 238 ? 13.242 -12.562 15.023 1 33.66 238 LEU A C 1
ATOM 1901 O O . LEU A 1 238 ? 13.859 -12.273 16.047 1 33.66 238 LEU A O 1
ATOM 1905 N N . SER A 1 239 ? 12.484 -11.773 14.453 1 33.75 239 SER A N 1
ATOM 1906 C CA . SER A 1 239 ? 12.047 -10.703 15.344 1 33.75 239 SER A CA 1
ATOM 1907 C C . SER A 1 239 ? 11.258 -11.258 16.531 1 33.75 239 SER A C 1
ATOM 1909 O O . SER A 1 239 ? 11.203 -10.641 17.594 1 33.75 239 SER A O 1
ATOM 1911 N N . HIS A 1 240 ? 10.727 -12.414 16.391 1 33.44 240 HIS A N 1
ATOM 1912 C CA . HIS A 1 240 ? 10.188 -13.242 17.469 1 33.44 240 HIS A CA 1
ATOM 1913 C C . HIS A 1 240 ? 11.305 -13.828 18.328 1 33.44 240 HIS A C 1
ATOM 1915 O O . HIS A 1 240 ? 11.133 -14.039 19.531 1 33.44 240 HIS A O 1
ATOM 1921 N N . ALA A 1 241 ? 12.344 -14.328 17.844 1 32.12 241 ALA A N 1
ATOM 1922 C CA . ALA A 1 241 ? 13.461 -14.75 18.688 1 32.12 241 ALA A CA 1
ATOM 1923 C C . ALA A 1 241 ? 13.914 -13.617 19.609 1 32.12 241 ALA A C 1
ATOM 1925 O O . ALA A 1 241 ? 14.305 -13.867 20.75 1 32.12 241 ALA A O 1
ATOM 1926 N N . GLU A 1 242 ? 14.031 -12.523 19.188 1 33.12 242 GLU A N 1
ATOM 1927 C CA . GLU A 1 242 ? 14.266 -11.477 20.172 1 33.12 242 GLU A CA 1
ATOM 1928 C C . GLU A 1 242 ? 13.109 -11.383 21.172 1 33.12 242 GLU A C 1
ATOM 1930 O O . GLU A 1 242 ? 13.328 -11.094 22.344 1 33.12 242 GLU A O 1
ATOM 1935 N N . ILE A 1 243 ? 11.891 -11.781 20.766 1 32.22 243 ILE A N 1
ATOM 1936 C CA . ILE A 1 243 ? 10.836 -11.93 21.766 1 32.22 243 ILE A CA 1
ATOM 1937 C C . ILE A 1 243 ? 11 -13.266 22.484 1 32.22 243 ILE A C 1
ATOM 1939 O O . ILE A 1 243 ? 10.742 -13.359 23.688 1 32.22 243 ILE A O 1
ATOM 1943 N N . ILE A 1 244 ? 11.445 -14.445 21.906 1 33.38 244 ILE A N 1
ATOM 1944 C CA . ILE A 1 244 ? 11.68 -15.664 22.672 1 33.38 244 ILE A CA 1
ATOM 1945 C C . ILE A 1 244 ? 12.758 -15.414 23.719 1 33.38 244 ILE A C 1
ATOM 1947 O O . ILE A 1 244 ? 12.656 -15.906 24.859 1 33.38 244 ILE A O 1
ATOM 1951 N N . SER A 1 245 ? 13.852 -15.016 23.531 1 30.55 245 SER A N 1
ATOM 1952 C CA . SER A 1 245 ? 14.805 -14.922 24.641 1 30.55 245 SER A CA 1
ATOM 1953 C C . SER A 1 245 ? 14.172 -14.258 25.844 1 30.55 245 SER A C 1
ATOM 1955 O O . SER A 1 245 ? 14.641 -14.438 26.984 1 30.55 245 SER A O 1
ATOM 1957 N N . ASP A 1 246 ? 13.414 -13.203 25.703 1 32.78 246 ASP A N 1
ATOM 1958 C CA . ASP A 1 246 ? 12.844 -12.734 26.969 1 32.78 246 ASP A CA 1
ATOM 1959 C C . ASP A 1 246 ? 11.648 -13.586 27.375 1 32.78 246 ASP A C 1
ATOM 1961 O O . ASP A 1 246 ? 10.961 -13.266 28.344 1 32.78 246 ASP A O 1
ATOM 1965 N N . GLY A 1 247 ? 11.469 -14.984 27.062 1 28.97 247 GLY A N 1
ATOM 1966 C CA . GLY A 1 247 ? 10.508 -15.977 27.516 1 28.97 247 GLY A CA 1
ATOM 1967 C C . GLY A 1 247 ? 9.141 -15.812 26.875 1 28.97 247 GLY A C 1
ATOM 1968 O O . GLY A 1 247 ? 8.172 -16.438 27.297 1 28.97 247 GLY A O 1
ATOM 1969 N N . ARG A 1 248 ? 8.844 -14.727 26.297 1 30.53 248 ARG A N 1
ATOM 1970 C CA . ARG A 1 248 ? 7.445 -14.539 25.922 1 30.53 248 ARG A CA 1
ATOM 1971 C C . ARG A 1 248 ? 7.094 -15.367 24.688 1 30.53 248 ARG A C 1
ATOM 1973 O O . ARG A 1 248 ? 7.906 -15.484 23.766 1 30.53 248 ARG A O 1
ATOM 1980 N N . GLN A 1 249 ? 6.402 -16.578 24.781 1 28.48 249 GLN A N 1
ATOM 1981 C CA . GLN A 1 249 ? 5.84 -17.469 23.781 1 28.48 249 GLN A CA 1
ATOM 1982 C C . GLN A 1 249 ? 5.285 -16.688 22.594 1 28.48 249 GLN A C 1
ATOM 1984 O O . GLN A 1 249 ? 4.574 -15.695 22.781 1 28.48 249 GLN A O 1
ATOM 1989 N N . LEU A 1 250 ? 5.883 -16.531 21.531 1 31.97 250 LEU A N 1
ATOM 1990 C CA . LEU A 1 250 ? 5.516 -16.016 20.219 1 31.97 250 LEU A CA 1
ATOM 1991 C C . LEU A 1 250 ? 4.199 -16.625 19.75 1 31.97 250 LEU A C 1
ATOM 1993 O O . LEU A 1 250 ? 4.195 -17.531 18.906 1 31.97 250 LEU A O 1
ATOM 1997 N N . THR A 1 251 ? 3.369 -17.188 20.484 1 32.5 251 THR A N 1
ATOM 1998 C CA . THR A 1 251 ? 2.156 -17.781 19.938 1 32.5 251 THR A CA 1
ATOM 1999 C C . THR A 1 251 ? 1.418 -16.797 19.047 1 32.5 251 THR A C 1
ATOM 2001 O O . THR A 1 251 ? 0.31 -17.062 18.578 1 32.5 251 THR A O 1
ATOM 2004 N N . GLY A 1 252 ? 1.489 -15.523 19.266 1 33.09 252 GLY A N 1
ATOM 2005 C CA . GLY A 1 252 ? 0.466 -14.633 18.734 1 33.09 252 GLY A CA 1
ATOM 2006 C C . GLY A 1 252 ? 0.413 -14.609 17.219 1 33.09 252 GLY A C 1
ATOM 2007 O O . GLY A 1 252 ? 1.447 -14.492 16.562 1 33.09 252 GLY A O 1
ATOM 2008 N N . SER A 1 253 ? -0.37 -15.508 16.484 1 34.34 253 SER A N 1
ATOM 2009 C CA . SER A 1 253 ? -0.934 -15.5 15.141 1 34.34 253 SER A CA 1
ATOM 2010 C C . SER A 1 253 ? -1.102 -14.078 14.617 1 34.34 253 SER A C 1
ATOM 2012 O O . SER A 1 253 ? -1.995 -13.352 15.062 1 34.34 253 SER A O 1
ATOM 2014 N N . SER A 1 254 ? -0.293 -13.305 14.695 1 36.5 254 SER A N 1
ATOM 2015 C CA . SER A 1 254 ? -0.567 -12.023 14.062 1 36.5 254 SER A CA 1
ATOM 2016 C C . SER A 1 254 ? -1.428 -12.195 12.812 1 36.5 254 SER A C 1
ATOM 2018 O O . SER A 1 254 ? -1.093 -12.984 11.922 1 36.5 254 SER A O 1
ATOM 2020 N N . PRO A 1 255 ? -2.75 -12.07 12.891 1 40.75 255 PRO A N 1
ATOM 2021 C CA . PRO A 1 255 ? -3.756 -12.164 11.828 1 40.75 255 PRO A CA 1
ATOM 2022 C C . PRO A 1 255 ? -3.299 -11.508 10.531 1 40.75 255 PRO A C 1
ATOM 2024 O O . PRO A 1 255 ? -3.936 -11.688 9.484 1 40.75 255 PRO A O 1
ATOM 2027 N N . THR A 1 256 ? -2.266 -10.656 10.633 1 45 256 THR A N 1
ATOM 2028 C CA . THR A 1 256 ? -1.949 -9.914 9.422 1 45 256 THR A CA 1
ATOM 2029 C C . THR A 1 256 ? -1.292 -10.812 8.383 1 45 256 THR A C 1
ATOM 2031 O O . THR A 1 256 ? -0.419 -11.617 8.719 1 45 256 THR A O 1
ATOM 2034 N N . GLY A 1 257 ? -1.82 -11.188 7.215 1 58.12 257 GLY A N 1
ATOM 2035 C CA . GLY A 1 257 ? -1.341 -11.867 6.023 1 58.12 257 GLY A CA 1
ATOM 2036 C C . GLY A 1 257 ? -1.939 -13.25 5.84 1 58.12 257 GLY A C 1
ATOM 2037 O O . GLY A 1 257 ? -1.492 -14.016 4.984 1 58.12 257 GLY A O 1
ATOM 2038 N N . ARG A 1 258 ? -2.885 -13.492 6.75 1 71.62 258 ARG A N 1
ATOM 2039 C CA . ARG A 1 258 ? -3.486 -14.82 6.621 1 71.62 258 ARG A CA 1
ATOM 2040 C C . ARG A 1 258 ? -4.59 -14.82 5.57 1 71.62 258 ARG A C 1
ATOM 2042 O O . ARG A 1 258 ? -5.379 -13.875 5.488 1 71.62 258 ARG A O 1
ATOM 2049 N N . ILE A 1 259 ? -4.48 -15.773 4.746 1 85.5 259 ILE A N 1
ATOM 2050 C CA . ILE A 1 259 ? -5.496 -16 3.725 1 85.5 259 ILE A CA 1
ATOM 2051 C C . ILE A 1 259 ? -6.523 -17.016 4.238 1 85.5 259 ILE A C 1
ATOM 2053 O O . ILE A 1 259 ? -6.176 -18.141 4.574 1 85.5 259 ILE A O 1
ATOM 2057 N N . SER A 1 260 ? -7.707 -16.594 4.398 1 83.06 260 SER A N 1
ATOM 2058 C CA . SER A 1 260 ? -8.773 -17.453 4.898 1 83.06 260 SER A CA 1
ATOM 2059 C C . SER A 1 260 ? -9.352 -18.328 3.785 1 83.06 260 SER A C 1
ATOM 2061 O O . SER A 1 260 ? -9.172 -18.031 2.602 1 83.06 260 SER A O 1
ATOM 2063 N N . GLY A 1 261 ? -9.977 -19.453 4.191 1 85.44 261 GLY A N 1
ATOM 2064 C CA . GLY A 1 261 ? -10.664 -20.297 3.227 1 85.44 261 GLY A CA 1
ATOM 2065 C C . GLY A 1 261 ? -11.758 -19.562 2.467 1 85.44 261 GLY A C 1
ATOM 2066 O O . GLY A 1 261 ? -11.953 -19.812 1.272 1 85.44 261 GLY A O 1
ATOM 2067 N N . HIS A 1 262 ? -12.406 -18.672 3.111 1 82.44 262 HIS A N 1
ATOM 2068 C CA . HIS A 1 262 ? -13.469 -17.906 2.486 1 82.44 262 HIS A CA 1
ATOM 2069 C C . HIS A 1 262 ? -12.938 -17.062 1.335 1 82.44 262 HIS A C 1
ATOM 2071 O O . HIS A 1 262 ? -13.57 -16.969 0.277 1 82.44 262 HIS A O 1
ATOM 2077 N N . ALA A 1 263 ? -11.836 -16.406 1.642 1 87.44 263 ALA A N 1
ATOM 2078 C CA . ALA A 1 263 ? -11.242 -15.57 0.605 1 87.44 263 ALA A CA 1
ATOM 2079 C C . ALA A 1 263 ? -10.812 -16.406 -0.6 1 87.44 263 ALA A C 1
ATOM 2081 O O . ALA A 1 263 ? -11.008 -15.992 -1.746 1 87.44 263 ALA A O 1
ATOM 2082 N N . LEU A 1 264 ? -10.234 -17.547 -0.323 1 91.19 264 LEU A N 1
ATOM 2083 C CA . LEU A 1 264 ? -9.828 -18.438 -1.406 1 91.19 264 LEU A CA 1
ATOM 2084 C C . LEU A 1 264 ? -11.039 -18.922 -2.201 1 91.19 264 LEU A C 1
ATOM 2086 O O . LEU A 1 264 ? -10.992 -19 -3.432 1 91.19 264 LEU A O 1
ATOM 2090 N N . TRP A 1 265 ? -12.102 -19.203 -1.5 1 89.25 265 TRP A N 1
ATOM 2091 C CA . TRP A 1 265 ? -13.328 -19.641 -2.158 1 89.25 265 TRP A CA 1
ATOM 2092 C C . TRP A 1 265 ? -13.875 -18.562 -3.082 1 89.25 265 TRP A C 1
ATOM 2094 O O . TRP A 1 265 ? -14.297 -18.844 -4.203 1 89.25 265 TRP A O 1
ATOM 2104 N N . GLN A 1 266 ? -13.883 -17.359 -2.65 1 87.75 266 GLN A N 1
ATOM 2105 C CA . GLN A 1 266 ? -14.375 -16.25 -3.463 1 87.75 266 GLN A CA 1
ATOM 2106 C C . GLN A 1 266 ? -13.516 -16.062 -4.715 1 87.75 266 GLN A C 1
ATOM 2108 O O . GLN A 1 266 ? -14.031 -15.742 -5.785 1 87.75 266 GLN A O 1
ATOM 2113 N N . LEU A 1 267 ? -12.25 -16.266 -4.508 1 93.12 267 LEU A N 1
ATOM 2114 C CA . LEU A 1 267 ? -11.336 -16.172 -5.645 1 93.12 267 LEU A CA 1
ATOM 2115 C C . LEU A 1 267 ? -11.68 -17.219 -6.695 1 93.12 267 LEU A C 1
ATOM 2117 O O . LEU A 1 267 ? -11.766 -16.922 -7.887 1 93.12 267 LEU A O 1
ATOM 2121 N N . LEU A 1 268 ? -11.914 -18.438 -6.277 1 92.44 268 LEU A N 1
ATOM 2122 C CA . LEU A 1 268 ? -12.219 -19.547 -7.188 1 92.44 268 LEU A CA 1
ATOM 2123 C C . LEU A 1 268 ? -13.562 -19.328 -7.875 1 92.44 268 LEU A C 1
ATOM 2125 O O . LEU A 1 268 ? -13.75 -19.719 -9.023 1 92.44 268 LEU A O 1
ATOM 2129 N N . GLU A 1 269 ? -14.398 -18.688 -7.184 1 88.69 269 GLU A N 1
ATOM 2130 C CA . GLU A 1 269 ? -15.742 -18.438 -7.711 1 88.69 269 GLU A CA 1
ATOM 2131 C C . GLU A 1 269 ? -15.719 -17.359 -8.781 1 88.69 269 GLU A C 1
ATOM 2133 O O . GLU A 1 269 ? -16.406 -17.469 -9.805 1 88.69 269 GLU A O 1
ATOM 2138 N N . LYS A 1 270 ? -14.945 -16.344 -8.547 1 90.62 270 LYS A N 1
ATOM 2139 C CA . LYS A 1 270 ? -15.008 -15.164 -9.398 1 90.62 270 LYS A CA 1
ATOM 2140 C C . LYS A 1 270 ? -13.992 -15.25 -10.539 1 90.62 270 LYS A C 1
ATOM 2142 O O . LYS A 1 270 ? -14.219 -14.695 -11.617 1 90.62 270 LYS A O 1
ATOM 2147 N N . CYS A 1 271 ? -12.852 -15.844 -10.289 1 93.56 271 CYS A N 1
ATOM 2148 C CA . CYS A 1 271 ? -11.82 -15.961 -11.32 1 93.56 271 CYS A CA 1
ATOM 2149 C C . CYS A 1 271 ? -11.969 -17.25 -12.102 1 93.56 271 CYS A C 1
ATOM 2151 O O . CYS A 1 271 ? -11.234 -18.219 -11.875 1 93.56 271 CYS A O 1
ATOM 2153 N N . GLN A 1 272 ? -12.711 -17.219 -13.164 1 91.75 272 GLN A N 1
ATOM 2154 C CA . GLN A 1 272 ? -13.117 -18.422 -13.883 1 91.75 272 GLN A CA 1
ATOM 2155 C C . GLN A 1 272 ? -12.102 -18.797 -14.953 1 91.75 272 GLN A C 1
ATOM 2157 O O . GLN A 1 272 ? -12.188 -19.875 -15.539 1 91.75 272 GLN A O 1
ATOM 2162 N N . HIS A 1 273 ? -11.117 -17.922 -15.141 1 94.75 273 HIS A N 1
ATOM 2163 C CA . HIS A 1 273 ? -10.102 -18.219 -16.141 1 94.75 273 HIS A CA 1
ATOM 2164 C C . HIS A 1 273 ? -8.805 -18.688 -15.492 1 94.75 273 HIS A C 1
ATOM 2166 O O . HIS A 1 273 ? -7.809 -18.922 -16.188 1 94.75 273 HIS A O 1
ATOM 2172 N N . LEU A 1 274 ? -8.82 -18.812 -14.195 1 96.44 274 LEU A N 1
ATOM 2173 C CA . LEU A 1 274 ? -7.633 -19.219 -13.453 1 96.44 274 LEU A CA 1
ATOM 2174 C C . LEU A 1 274 ? -7.273 -20.672 -13.742 1 96.44 274 LEU A C 1
ATOM 2176 O O . LEU A 1 274 ? -8.039 -21.578 -13.406 1 96.44 274 LEU A O 1
ATOM 2180 N N . GLU A 1 275 ? -6.172 -20.953 -14.391 1 97.69 275 GLU A N 1
ATOM 2181 C CA . GLU A 1 275 ? -5.773 -22.297 -14.812 1 97.69 275 GLU A CA 1
ATOM 2182 C C . GLU A 1 275 ? -4.633 -22.828 -13.953 1 97.69 275 GLU A C 1
ATOM 2184 O O . GLU A 1 275 ? -4.543 -24.031 -13.703 1 97.69 275 GLU A O 1
ATOM 2189 N N . ARG A 1 276 ? -3.789 -21.984 -13.602 1 97.94 276 ARG A N 1
ATOM 2190 C CA . ARG A 1 276 ? -2.623 -22.391 -12.828 1 97.94 276 ARG A CA 1
ATOM 2191 C C . ARG A 1 276 ? -2.602 -21.703 -11.469 1 97.94 276 ARG A C 1
ATOM 2193 O O . ARG A 1 276 ? -2.682 -20.469 -11.391 1 97.94 276 ARG A O 1
ATOM 2200 N N . LEU A 1 277 ? -2.496 -22.469 -10.406 1 97.25 277 LEU A N 1
ATOM 2201 C CA . LEU A 1 277 ? -2.484 -21.938 -9.047 1 97.25 277 LEU A CA 1
ATOM 2202 C C . LEU A 1 277 ? -1.321 -22.516 -8.25 1 97.25 277 LEU A C 1
ATOM 2204 O O . LEU A 1 277 ? -1.105 -23.734 -8.258 1 97.25 277 LEU A O 1
ATOM 2208 N N . GLU A 1 278 ? -0.517 -21.703 -7.762 1 96.38 278 GLU A N 1
ATOM 2209 C CA . GLU A 1 278 ? 0.57 -22.109 -6.871 1 96.38 278 GLU A CA 1
ATOM 2210 C C . GLU A 1 278 ? 0.307 -21.656 -5.441 1 96.38 278 GLU A C 1
ATOM 2212 O O . GLU A 1 278 ? 0.209 -20.453 -5.176 1 96.38 278 GLU A O 1
ATOM 2217 N N . LEU A 1 279 ? 0.239 -22.578 -4.543 1 94.62 279 LEU A N 1
ATOM 2218 C CA . LEU A 1 279 ? -0.081 -22.281 -3.148 1 94.62 279 LEU A CA 1
ATOM 2219 C C . LEU A 1 279 ? 1.103 -22.609 -2.242 1 94.62 279 LEU A C 1
ATOM 2221 O O . LEU A 1 279 ? 1.461 -23.781 -2.074 1 94.62 279 LEU A O 1
ATOM 2225 N N . TYR A 1 280 ? 1.629 -21.578 -1.661 1 90.5 280 TYR A N 1
ATOM 2226 C CA . TYR A 1 280 ? 2.803 -21.766 -0.815 1 90.5 280 TYR A CA 1
ATOM 2227 C C . TYR A 1 280 ? 2.441 -21.609 0.659 1 90.5 280 TYR A C 1
ATOM 2229 O O . TYR A 1 280 ? 2.197 -20.5 1.137 1 90.5 280 TYR A O 1
ATOM 2237 N N .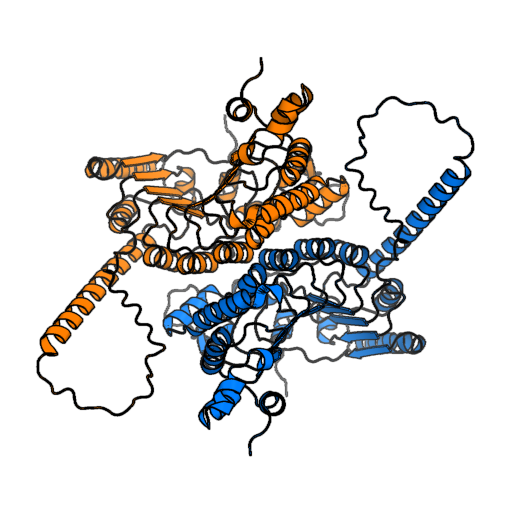 ASP A 1 281 ? 2.416 -22.719 1.33 1 87 281 ASP A N 1
ATOM 2238 C CA . ASP A 1 281 ? 2.277 -22.812 2.781 1 87 281 ASP A CA 1
ATOM 2239 C C . ASP A 1 281 ? 1.045 -22.047 3.26 1 87 281 ASP A C 1
ATOM 2241 O O . ASP A 1 281 ? 1.138 -21.203 4.156 1 87 281 ASP A O 1
ATOM 2245 N N . LEU A 1 282 ? -0.021 -22.344 2.707 1 88.56 282 LEU A N 1
ATOM 2246 C CA . LEU A 1 282 ? -1.289 -21.75 3.111 1 88.56 282 LEU A CA 1
ATOM 2247 C C . LEU A 1 282 ? -1.977 -22.594 4.172 1 88.56 282 LEU A C 1
ATOM 2249 O O . LEU A 1 282 ? -2.219 -23.781 3.957 1 88.56 282 LEU A O 1
ATOM 2253 N N . ALA A 1 283 ? -2.312 -21.969 5.227 1 84.19 283 ALA A N 1
ATOM 2254 C CA . ALA A 1 283 ? -2.951 -22.688 6.328 1 84.19 283 ALA A CA 1
ATOM 2255 C C . ALA A 1 283 ? -4.363 -23.125 5.949 1 84.19 283 ALA A C 1
ATOM 2257 O O . ALA A 1 283 ? -4.859 -24.141 6.457 1 84.19 283 ALA A O 1
ATOM 2258 N N . CYS A 1 284 ? -4.973 -22.469 5.062 1 87 284 CYS A N 1
ATOM 2259 C CA . CYS A 1 284 ? -6.352 -22.781 4.703 1 87 284 CYS A CA 1
ATOM 2260 C C . CYS A 1 284 ? -6.414 -23.984 3.779 1 87 284 CYS A C 1
ATOM 2262 O O . CYS A 1 284 ? -7.5 -24.422 3.383 1 87 284 CYS A O 1
ATOM 2264 N N . ILE A 1 285 ? -5.305 -24.516 3.436 1 91.25 285 ILE A N 1
ATOM 2265 C CA . ILE A 1 285 ? -5.25 -25.75 2.67 1 91.25 285 ILE A CA 1
ATOM 2266 C C . ILE A 1 285 ? -4.953 -26.922 3.604 1 91.25 285 ILE A C 1
ATOM 2268 O O . ILE A 1 285 ? -3.793 -27.312 3.762 1 91.25 285 ILE A O 1
ATOM 2272 N N . SER A 1 286 ? -5.898 -27.312 4.262 1 88.81 286 SER A N 1
ATOM 2273 C CA . SER A 1 286 ? -5.859 -28.453 5.168 1 88.81 286 SER A CA 1
ATOM 2274 C C . SER A 1 286 ? -6.949 -29.469 4.832 1 88.81 286 SER A C 1
ATOM 2276 O O . SER A 1 286 ? -7.852 -29.172 4.043 1 88.81 286 SER A O 1
ATOM 2278 N N . ASN A 1 287 ? -6.844 -30.688 5.438 1 89.69 287 ASN A N 1
ATOM 2279 C CA . ASN A 1 287 ? -7.848 -31.719 5.188 1 89.69 287 ASN A CA 1
ATOM 2280 C C . ASN A 1 287 ? -9.25 -31.234 5.535 1 89.69 287 ASN A C 1
ATOM 2282 O O . ASN A 1 287 ? -10.195 -31.453 4.777 1 89.69 287 ASN A O 1
ATOM 2286 N N . ARG A 1 288 ? -9.32 -30.562 6.594 1 85.75 288 ARG A N 1
ATOM 2287 C CA . ARG A 1 288 ? -10.609 -30.078 7.086 1 85.75 288 ARG A CA 1
ATOM 2288 C C . ARG A 1 288 ? -11.188 -29.016 6.156 1 85.75 288 ARG A C 1
ATOM 2290 O O . ARG A 1 288 ? -12.367 -29.047 5.816 1 85.75 288 ARG A O 1
ATOM 2297 N N . GLU A 1 289 ? -10.344 -28.078 5.785 1 87.12 289 GLU A N 1
ATOM 2298 C CA . GLU A 1 289 ? -10.812 -26.969 4.961 1 87.12 289 GLU A CA 1
ATOM 2299 C C . GLU A 1 289 ? -11.188 -27.438 3.561 1 87.12 289 GLU A C 1
ATOM 2301 O O . GLU A 1 289 ? -12.141 -26.938 2.965 1 87.12 289 GLU A O 1
ATOM 2306 N N . LEU A 1 290 ? -10.469 -28.359 3.035 1 91.25 290 LEU A N 1
ATOM 2307 C CA . LEU A 1 290 ? -10.766 -28.875 1.705 1 91.25 290 LEU A CA 1
ATOM 2308 C C . LEU A 1 290 ? -12.094 -29.625 1.693 1 91.25 290 LEU A C 1
ATOM 2310 O O . LEU A 1 290 ? -12.844 -29.547 0.713 1 91.25 290 LEU A O 1
ATOM 2314 N N . ALA A 1 291 ? -12.367 -30.281 2.781 1 89.12 291 ALA A N 1
ATOM 2315 C CA . ALA A 1 291 ? -13.656 -30.953 2.904 1 89.12 291 ALA A CA 1
ATOM 2316 C C . ALA A 1 291 ? -14.797 -29.938 2.949 1 89.12 291 ALA A C 1
ATOM 2318 O O . ALA A 1 291 ? -15.867 -30.172 2.379 1 89.12 291 ALA A O 1
ATOM 2319 N N . ALA A 1 292 ? -14.508 -28.922 3.588 1 87.44 292 ALA A N 1
ATOM 2320 C CA . ALA A 1 292 ? -15.5 -27.859 3.686 1 87.44 292 ALA A CA 1
ATOM 2321 C C . ALA A 1 292 ? -15.758 -27.219 2.322 1 87.44 292 ALA A C 1
ATOM 2323 O O . ALA A 1 292 ? -16.891 -26.844 2.006 1 87.44 292 ALA A O 1
ATOM 2324 N N . PHE A 1 293 ? -14.727 -27.078 1.548 1 87.25 293 PHE A N 1
ATOM 2325 C CA . PHE A 1 293 ? -14.883 -26.516 0.21 1 87.25 293 PHE A CA 1
ATOM 2326 C C . PHE A 1 293 ? -15.766 -27.406 -0.653 1 87.25 293 PHE A C 1
ATOM 2328 O O . PHE A 1 293 ? -16.578 -26.906 -1.443 1 87.25 293 PHE A O 1
ATOM 2335 N N . HIS A 1 294 ? -15.594 -28.609 -0.461 1 82.94 294 HIS A N 1
ATOM 2336 C CA . HIS A 1 294 ? -16.406 -29.562 -1.223 1 82.94 294 HIS A CA 1
ATOM 2337 C C . HIS A 1 294 ? -17.875 -29.438 -0.86 1 82.94 294 HIS A C 1
ATOM 2339 O O . HIS A 1 294 ? -18.734 -29.5 -1.735 1 82.94 294 HIS A O 1
ATOM 2345 N N . ALA A 1 295 ? -18.062 -29.234 0.346 1 81.44 295 ALA A N 1
ATOM 2346 C CA . ALA A 1 295 ? -19.453 -29.047 0.787 1 81.44 295 ALA A CA 1
ATOM 2347 C C . ALA A 1 295 ? -20.047 -27.781 0.198 1 81.44 295 ALA A C 1
ATOM 2349 O O . ALA A 1 295 ? -21.219 -27.766 -0.212 1 81.44 295 ALA A O 1
ATOM 2350 N N . LEU A 1 296 ? -19.25 -26.812 0.147 1 82.62 296 LEU A N 1
ATOM 2351 C CA . LEU A 1 296 ? -19.703 -25.547 -0.43 1 82.62 296 LEU A CA 1
ATOM 2352 C C . LEU A 1 296 ? -19.969 -25.703 -1.926 1 82.62 296 LEU A 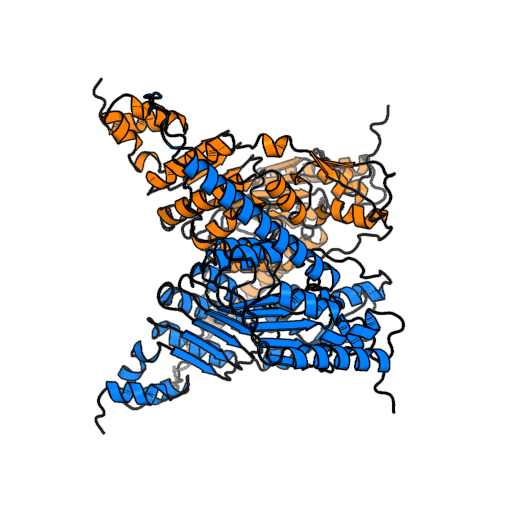C 1
ATOM 2354 O O . LEU A 1 296 ? -20.922 -25.125 -2.453 1 82.62 296 LEU A O 1
ATOM 2358 N N . GLN A 1 297 ? -19.172 -26.391 -2.525 1 84.19 297 GLN A N 1
ATOM 2359 C CA . GLN A 1 297 ? -19.297 -26.609 -3.963 1 84.19 297 GLN A CA 1
ATOM 2360 C C . GLN A 1 297 ? -20.562 -27.375 -4.289 1 84.19 297 GLN A C 1
ATOM 2362 O O . GLN A 1 297 ? -21.266 -27.047 -5.246 1 84.19 297 GLN A O 1
ATOM 2367 N N . THR A 1 298 ? -20.812 -28.328 -3.473 1 80.56 298 THR A N 1
ATOM 2368 C CA . THR A 1 298 ? -22.016 -29.141 -3.662 1 80.56 298 THR A CA 1
ATOM 2369 C C . THR A 1 298 ? -23.266 -28.297 -3.432 1 80.56 298 THR A C 1
ATOM 2371 O O . THR A 1 298 ? -24.25 -28.438 -4.16 1 80.56 298 THR A O 1
ATOM 2374 N N . ARG A 1 299 ? -23.172 -27.453 -2.531 1 77.5 299 ARG A N 1
ATOM 2375 C CA . ARG A 1 299 ? -24.297 -26.578 -2.252 1 77.5 299 ARG A CA 1
ATOM 2376 C C . ARG A 1 299 ? -24.516 -25.578 -3.389 1 77.5 299 ARG A C 1
ATOM 2378 O O . ARG A 1 299 ? -25.656 -25.266 -3.74 1 77.5 299 ARG A O 1
ATOM 2385 N N . ALA A 1 300 ? -23.391 -25.125 -3.844 1 76.75 300 ALA A N 1
ATOM 2386 C CA . ALA A 1 300 ? -23.469 -24.172 -4.945 1 76.75 300 ALA A CA 1
ATOM 2387 C C . ALA A 1 300 ? -24.062 -24.812 -6.191 1 76.75 300 ALA A C 1
ATOM 2389 O O . ALA A 1 300 ? -24.859 -24.188 -6.91 1 76.75 300 ALA A O 1
ATOM 2390 N N . MET A 1 301 ? -23.766 -26.016 -6.406 1 77.81 301 MET A N 1
ATOM 2391 C CA . MET A 1 301 ? -24.297 -26.75 -7.551 1 77.81 301 MET A CA 1
ATOM 2392 C C . MET A 1 301 ? -25.781 -27.016 -7.387 1 77.81 301 MET A C 1
ATOM 2394 O O . MET A 1 301 ? -26.547 -26.938 -8.352 1 77.81 301 MET A O 1
ATOM 2398 N N . GLN A 1 302 ? -26.156 -27.219 -6.164 1 75.06 302 GLN A N 1
ATOM 2399 C CA . GLN A 1 302 ? -27.562 -27.469 -5.891 1 75.06 302 GLN A CA 1
ATOM 2400 C C . GLN A 1 302 ? -28.391 -26.203 -6.039 1 75.06 302 GLN A C 1
ATOM 2402 O O . GLN A 1 302 ? -29.5 -26.25 -6.57 1 75.06 302 GLN A O 1
ATOM 2407 N N . LYS A 1 303 ? -27.828 -25.125 -5.566 1 68.94 303 LYS A N 1
ATOM 2408 C CA . LYS A 1 303 ? -28.531 -23.859 -5.684 1 68.94 303 LYS A CA 1
ATOM 2409 C C . LYS A 1 303 ? -28.719 -23.469 -7.145 1 68.94 303 LYS A C 1
ATOM 2411 O O . LYS A 1 303 ? -29.781 -22.953 -7.531 1 68.94 303 LYS A O 1
ATOM 2416 N N . ASP A 1 304 ? -27.734 -23.703 -7.871 1 71.75 304 ASP A N 1
ATOM 2417 C CA . ASP A 1 304 ? -27.797 -23.391 -9.297 1 71.75 304 ASP A CA 1
ATOM 2418 C C . ASP A 1 304 ? -28.828 -24.266 -10.008 1 71.75 304 ASP A C 1
ATOM 2420 O O . ASP A 1 304 ? -29.547 -23.781 -10.883 1 71.75 304 ASP A O 1
ATOM 2424 N N . LYS A 1 305 ? -28.906 -25.469 -9.578 1 71.44 305 LYS A N 1
ATOM 2425 C CA . LYS A 1 305 ? -29.906 -26.375 -10.148 1 71.44 305 LYS A CA 1
ATOM 2426 C C . LYS A 1 305 ? -31.312 -25.938 -9.773 1 71.44 305 LYS A C 1
ATOM 2428 O O . LYS A 1 305 ? -32.219 -25.984 -10.609 1 71.44 305 LYS A O 1
ATOM 2433 N N . ARG A 1 306 ? -31.484 -25.516 -8.594 1 71.06 306 ARG A N 1
ATOM 2434 C CA . ARG A 1 306 ? -32.781 -25.062 -8.148 1 71.06 306 ARG A CA 1
ATOM 2435 C C . ARG A 1 306 ? -33.188 -23.781 -8.875 1 71.06 306 ARG A C 1
ATOM 2437 O O . ARG A 1 306 ? -34.375 -23.625 -9.258 1 71.06 306 ARG A O 1
ATOM 2444 N N . GLN A 1 307 ? -32.219 -22.906 -8.961 1 67.94 307 GLN A N 1
ATOM 2445 C CA . GLN A 1 307 ? -32.5 -21.656 -9.656 1 67.94 307 GLN A CA 1
ATOM 2446 C C . GLN A 1 307 ? -32.844 -21.906 -11.125 1 67.94 307 GLN A C 1
ATOM 2448 O O . GLN A 1 307 ? -33.75 -21.266 -11.672 1 67.94 307 GLN A O 1
ATOM 2453 N N . GLN A 1 308 ? -32.094 -22.828 -11.695 1 65.69 308 GLN A N 1
ATOM 2454 C CA . GLN A 1 308 ? -32.406 -23.188 -13.07 1 65.69 308 GLN A CA 1
ATOM 2455 C C . GLN A 1 308 ? -33.781 -23.844 -13.18 1 65.69 308 GLN A C 1
ATOM 2457 O O . GLN A 1 308 ? -34.531 -23.562 -14.117 1 65.69 308 GLN A O 1
ATOM 2462 N N . GLN A 1 309 ? -34.094 -24.594 -12.211 1 68.62 309 GLN A N 1
ATOM 2463 C CA . GLN A 1 309 ? -35.406 -25.234 -12.195 1 68.62 309 GLN A CA 1
ATOM 2464 C C . GLN A 1 309 ? -36.5 -24.203 -11.984 1 68.62 309 GLN A C 1
ATOM 2466 O O . GLN A 1 309 ? -37.562 -24.281 -12.625 1 68.62 309 GLN A O 1
ATOM 2471 N N . GLN A 1 310 ? -36.219 -23.266 -11.141 1 67.44 310 GLN A N 1
ATOM 2472 C CA . GLN A 1 310 ? -37.219 -22.219 -10.891 1 67.44 310 GLN A CA 1
ATOM 2473 C C . GLN A 1 310 ? -37.375 -21.328 -12.125 1 67.44 310 GLN A C 1
ATOM 2475 O O . GLN A 1 310 ? -38.5 -20.938 -12.453 1 67.44 310 GLN A O 1
ATOM 2480 N N . GLN A 1 311 ? -36.281 -21.031 -12.656 1 63.94 311 GLN A N 1
ATOM 2481 C CA . GLN A 1 311 ? -36.344 -20.219 -13.867 1 63.94 311 GLN A CA 1
ATOM 2482 C C . GLN A 1 311 ? -37.062 -20.984 -14.984 1 63.94 311 GLN A C 1
ATOM 2484 O O . GLN A 1 311 ? -37.844 -20.391 -15.734 1 63.94 311 GLN A O 1
ATOM 2489 N N . GLN A 1 312 ? -36.75 -22.266 -15.109 1 63.22 312 GLN A N 1
ATOM 2490 C CA . GLN A 1 312 ? -37.438 -23.094 -16.094 1 63.22 312 GLN A CA 1
ATOM 2491 C C . GLN A 1 312 ? -38.938 -23.188 -15.758 1 63.22 312 GLN A C 1
ATOM 2493 O O . GLN A 1 312 ? -39.781 -23.156 -16.656 1 63.22 312 GLN A O 1
ATOM 2498 N N . GLN A 1 313 ? -39.25 -23.25 -14.578 1 64.88 313 GLN A N 1
ATOM 2499 C CA . GLN A 1 313 ? -40.656 -23.297 -14.156 1 64.88 313 GLN A CA 1
ATOM 2500 C C . GLN A 1 313 ? -41.344 -21.953 -14.414 1 64.88 313 GLN A C 1
ATOM 2502 O O . GLN A 1 313 ? -42.5 -21.922 -14.828 1 64.88 313 GLN A O 1
ATOM 2507 N N . GLU A 1 314 ? -40.625 -20.938 -14.031 1 63.06 314 GLU A N 1
ATOM 2508 C CA . GLU A 1 314 ? -41.188 -19.625 -14.281 1 63.06 314 GLU A CA 1
ATOM 2509 C C . GLU A 1 314 ? -41.344 -19.359 -15.781 1 63.06 314 GLU A C 1
ATOM 2511 O O . GLU A 1 314 ? -42.312 -18.719 -16.203 1 63.06 314 GLU A O 1
ATOM 2516 N N . GLN A 1 315 ? -40.312 -19.797 -16.453 1 58.47 315 GLN A N 1
ATOM 2517 C CA . GLN A 1 315 ? -40.438 -19.672 -17.906 1 58.47 315 GLN A CA 1
ATOM 2518 C C . GLN A 1 315 ? -41.562 -20.516 -18.438 1 58.47 315 GLN A C 1
ATOM 2520 O O . GLN A 1 315 ? -42.25 -20.125 -19.406 1 58.47 315 GLN A O 1
ATOM 2525 N N . GLN A 1 316 ? -41.781 -21.703 -17.875 1 54.5 316 GLN A N 1
ATOM 2526 C CA . GLN A 1 316 ? -42.906 -22.531 -18.297 1 54.5 316 GLN A CA 1
ATOM 2527 C C . GLN A 1 316 ? -44.219 -21.938 -17.828 1 54.5 316 GLN A C 1
ATOM 2529 O O . GLN A 1 316 ? -45.25 -22.109 -18.484 1 54.5 316 GLN A O 1
ATOM 2534 N N . GLY A 1 317 ? -44.25 -21.328 -16.625 1 49.78 317 GLY A N 1
ATOM 2535 C CA . GLY A 1 317 ? -45.469 -20.734 -16.125 1 49.78 317 GLY A CA 1
ATOM 2536 C C . GLY A 1 317 ? -45.781 -19.391 -16.75 1 49.78 317 GLY A C 1
ATOM 2537 O O . GLY A 1 317 ? -46.844 -18.797 -16.484 1 49.78 317 GLY A O 1
ATOM 2538 N N . THR A 1 318 ? -44.844 -18.609 -17.031 1 45.28 318 THR A N 1
ATOM 2539 C CA . THR A 1 318 ? -45.156 -17.281 -17.562 1 45.28 318 THR A CA 1
ATOM 2540 C C . THR A 1 318 ? -45.75 -17.391 -18.969 1 45.28 318 THR A C 1
ATOM 2542 O O . THR A 1 318 ? -45.031 -17.219 -19.969 1 45.28 318 THR A O 1
ATOM 2545 N N . VAL A 1 319 ? -46.656 -18.453 -19.219 1 37.59 319 VAL A N 1
ATOM 2546 C CA . VAL A 1 319 ? -47.469 -18.25 -20.422 1 37.59 319 VAL A CA 1
ATOM 2547 C C . VAL A 1 319 ? -48.094 -16.875 -20.391 1 37.59 319 VAL A C 1
ATOM 2549 O O . VAL A 1 319 ? -47.969 -16.094 -21.344 1 37.59 319 VAL A O 1
ATOM 2552 N N . ALA A 1 320 ? -49.656 -16.859 -20.172 1 33.97 320 ALA A N 1
ATOM 2553 C CA . ALA A 1 320 ? -50.75 -16.078 -20.75 1 33.97 320 ALA A CA 1
ATOM 2554 C C . ALA A 1 320 ? -50.875 -14.719 -20.078 1 33.97 320 ALA A C 1
ATOM 2556 O O . ALA A 1 320 ? -51.781 -13.961 -20.375 1 33.97 320 ALA A O 1
ATOM 2557 N N . SER A 1 321 ? -50.531 -14.523 -18.781 1 33.09 321 SER A N 1
ATOM 2558 C CA . SER A 1 321 ? -51.281 -13.43 -18.188 1 33.09 321 SER A CA 1
ATOM 2559 C C . SER A 1 321 ? -50.906 -12.094 -18.828 1 33.09 321 SER A C 1
ATOM 2561 O O . SER A 1 321 ? -49.781 -11.914 -19.297 1 33.09 321 SER A O 1
ATOM 2563 N N . VAL A 1 322 ? -52.031 -11.266 -19.156 1 33.12 322 VAL A N 1
ATOM 2564 C CA . VAL A 1 322 ? -52.281 -9.977 -19.781 1 33.12 322 VAL A CA 1
ATOM 2565 C C . VAL A 1 322 ? -51.312 -8.93 -19.219 1 33.12 322 VAL A C 1
ATOM 2567 O O . VAL A 1 322 ? -51.156 -8.82 -18 1 33.12 322 VAL A O 1
ATOM 2570 N N . LYS A 1 323 ? -50.531 -8.359 -20.078 1 30.7 323 LYS A N 1
ATOM 2571 C CA . LYS A 1 323 ? -49.562 -7.266 -20 1 30.7 323 LYS A CA 1
ATOM 2572 C C . LYS A 1 323 ? -50.188 -6.02 -19.391 1 30.7 323 LYS A C 1
ATOM 2574 O O . LYS A 1 323 ? -50.812 -5.215 -20.094 1 30.7 323 LYS A O 1
ATOM 2579 N N . ARG A 1 324 ? -50.969 -6.129 -18.203 1 29.42 324 ARG A N 1
ATOM 2580 C CA . ARG A 1 324 ? -51.531 -4.871 -17.734 1 29.42 324 ARG A CA 1
ATOM 2581 C C . ARG A 1 324 ? -50.469 -3.779 -17.656 1 29.42 324 ARG A C 1
ATOM 2583 O O . ARG A 1 324 ? -49.312 -4.051 -17.344 1 29.42 324 ARG A O 1
ATOM 2590 N N . PHE A 1 325 ? -50.75 -2.518 -18.234 1 26.91 325 PHE A N 1
ATOM 2591 C CA . PHE A 1 325 ? -50.062 -1.245 -18.391 1 26.91 325 PHE A CA 1
ATOM 2592 C C . PHE A 1 325 ? -49.531 -0.74 -17.047 1 26.91 325 PHE A C 1
ATOM 2594 O O . PHE A 1 325 ? -50.312 -0.339 -16.188 1 26.91 325 PHE A O 1
ATOM 2601 N N . THR A 1 326 ? -48.875 -1.473 -16.266 1 28.81 326 THR A N 1
ATOM 2602 C CA . THR A 1 326 ? -48.5 -0.836 -15.008 1 28.81 326 THR A CA 1
ATOM 2603 C C . THR A 1 326 ? -47.75 0.469 -15.266 1 28.81 326 THR A C 1
ATOM 2605 O O . THR A 1 326 ? -46.969 0.562 -16.203 1 28.81 326 THR A O 1
ATOM 2608 N N . PRO A 1 327 ? -48.281 1.595 -14.742 1 27.05 327 PRO A N 1
ATOM 2609 C CA . PRO A 1 327 ? -47.75 2.953 -14.867 1 27.05 327 PRO A CA 1
ATOM 2610 C C . PRO A 1 327 ? -46.219 2.988 -14.852 1 27.05 327 PRO A C 1
ATOM 2612 O O . PRO A 1 327 ? -45.594 2.021 -14.422 1 27.05 327 PRO A O 1
ATOM 2615 N N . TYR A 1 328 ? -45.688 4.191 -15.344 1 25.98 328 TYR A N 1
ATOM 2616 C CA . TYR A 1 328 ? -44.281 4.551 -15.578 1 25.98 328 TYR A CA 1
ATOM 2617 C C . TYR A 1 328 ? -43.438 4.246 -14.352 1 25.98 328 TYR A C 1
ATOM 2619 O O . TYR A 1 328 ? -43.562 4.922 -13.328 1 25.98 328 TYR A O 1
ATOM 2627 N N . ASP A 1 329 ? -43.531 3.084 -13.922 1 28.34 329 ASP A N 1
ATOM 2628 C CA . ASP A 1 329 ? -42.594 2.773 -12.836 1 28.34 329 ASP A CA 1
ATOM 2629 C C . ASP A 1 329 ? -41.219 3.383 -13.094 1 28.34 329 ASP A C 1
ATOM 2631 O O . ASP A 1 329 ? -40.719 3.334 -14.219 1 28.34 329 ASP A O 1
ATOM 2635 N N . ILE A 1 330 ? -41 4.504 -12.43 1 28.92 330 ILE A N 1
ATOM 2636 C CA . ILE A 1 330 ? -39.625 5 -12.414 1 28.92 330 ILE A CA 1
ATOM 2637 C C . ILE A 1 330 ? -38.656 3.826 -12.5 1 28.92 330 ILE A C 1
ATOM 2639 O O . ILE A 1 330 ? -38.75 2.871 -11.727 1 28.92 330 ILE A O 1
ATOM 2643 N N . PRO A 1 331 ? -38.188 3.609 -13.695 1 25.12 331 PRO A N 1
ATOM 2644 C CA . PRO A 1 331 ? -37.312 2.455 -13.867 1 25.12 331 PRO A CA 1
ATOM 2645 C C . PRO A 1 331 ? -36.406 2.223 -12.664 1 25.12 331 PRO A C 1
ATOM 2647 O O . PRO A 1 331 ? -35.688 3.127 -12.25 1 25.12 331 PRO A O 1
ATOM 2650 N N . LYS A 1 332 ? -36.969 1.653 -11.641 1 30.2 332 LYS A N 1
ATOM 2651 C CA . LYS A 1 332 ? -36.062 1.062 -10.656 1 30.2 332 LYS A CA 1
ATOM 2652 C C . LYS A 1 332 ? -34.844 0.48 -11.336 1 30.2 332 LYS A C 1
ATOM 2654 O O . LYS A 1 332 ? -34.031 -0.181 -10.68 1 30.2 332 LYS A O 1
ATOM 2659 N N . SER A 1 333 ? -35.031 0.19 -12.648 1 29.3 333 SER A N 1
ATOM 2660 C CA . SER A 1 333 ? -34.156 -0.76 -13.336 1 29.3 333 SER A CA 1
ATOM 2661 C C . SER A 1 333 ? -32.719 -0.28 -13.344 1 29.3 333 SER A C 1
ATOM 2663 O O . SER A 1 333 ? -31.844 -0.927 -13.922 1 29.3 333 SER A O 1
ATOM 2665 N N . ILE A 1 334 ? -32.594 1.035 -13.281 1 28.83 334 ILE A N 1
ATOM 2666 C CA . ILE A 1 334 ? -31.312 1.23 -13.953 1 28.83 334 ILE A CA 1
ATOM 2667 C C . ILE A 1 334 ? -30.266 0.338 -13.312 1 28.83 334 ILE A C 1
ATOM 2669 O O . ILE A 1 334 ? -29.25 0.007 -13.945 1 28.83 334 ILE A O 1
ATOM 2673 N N . PHE A 1 335 ? -30.281 0.409 -12.016 1 28.34 335 PHE A N 1
ATOM 2674 C CA . PHE A 1 335 ? -29.078 -0.134 -11.406 1 28.34 335 PHE A CA 1
ATOM 2675 C C . PHE A 1 335 ? -29.078 -1.657 -11.469 1 28.34 335 PHE A C 1
ATOM 2677 O O . PHE A 1 335 ? -28.266 -2.311 -10.805 1 28.34 335 PHE A O 1
ATOM 2684 N N . THR A 1 336 ? -30.281 -2.236 -11.891 1 30.02 336 THR A N 1
ATOM 2685 C CA . THR A 1 336 ? -30.141 -3.68 -12.07 1 30.02 336 THR A CA 1
ATOM 2686 C C . THR A 1 336 ? -29.219 -3.996 -13.25 1 30.02 336 THR A C 1
ATOM 2688 O O . THR A 1 336 ? -29.656 -3.955 -14.406 1 30.02 336 THR A O 1
ATOM 2691 N N . HIS A 1 337 ? -28.281 -3.322 -13.547 1 29.56 337 HIS A N 1
ATOM 2692 C CA . HIS A 1 337 ? -27.5 -4.176 -14.438 1 29.56 337 HIS A CA 1
ATOM 2693 C C . HIS A 1 337 ? -27.578 -5.633 -14.008 1 29.56 337 HIS A C 1
ATOM 2695 O O . HIS A 1 337 ? -27.016 -6.008 -12.969 1 29.56 337 HIS A O 1
ATOM 2701 N N . LYS A 1 338 ? -28.703 -6.254 -14.211 1 31.77 338 LYS A N 1
ATOM 2702 C CA . LYS A 1 338 ? -28.688 -7.711 -14.344 1 31.77 338 LYS A CA 1
ATOM 2703 C C . LYS A 1 338 ? -27.453 -8.172 -15.133 1 31.77 338 LYS A C 1
ATOM 2705 O O . LYS A 1 338 ? -27.438 -8.078 -16.359 1 31.77 338 LYS A O 1
ATOM 2710 N N . ARG A 1 339 ? -26.359 -7.809 -14.875 1 32.38 339 ARG A N 1
ATOM 2711 C CA . ARG A 1 339 ? -25.469 -8.789 -15.477 1 32.38 339 ARG A CA 1
ATOM 2712 C C . ARG A 1 339 ? -26.125 -10.164 -15.531 1 32.38 339 ARG A C 1
ATOM 2714 O O . ARG A 1 339 ? -26.469 -10.734 -14.492 1 32.38 339 ARG A O 1
ATOM 2721 N N . ARG A 1 340 ? -27.062 -10.414 -16.422 1 33.75 340 ARG A N 1
ATOM 2722 C CA . ARG A 1 340 ? -27.359 -11.789 -16.797 1 33.75 340 ARG A CA 1
ATOM 2723 C C . ARG A 1 340 ? -26.156 -12.695 -16.594 1 33.75 340 ARG A C 1
ATOM 2725 O O . ARG A 1 340 ? -25.188 -12.625 -17.344 1 33.75 340 ARG A O 1
ATOM 2732 N N . ASP A 1 341 ? -25.703 -12.758 -15.492 1 37.53 341 ASP A N 1
ATOM 2733 C CA . ASP A 1 341 ? -24.844 -13.914 -15.227 1 37.53 341 ASP A CA 1
ATOM 2734 C C . ASP A 1 341 ? -25.359 -15.156 -15.953 1 37.53 341 ASP A C 1
ATOM 2736 O O . ASP A 1 341 ? -25.953 -16.031 -15.336 1 37.53 341 ASP A O 1
ATOM 2740 N N . THR A 1 342 ? -26.047 -14.922 -16.984 1 37.88 342 THR A N 1
ATOM 2741 C CA . THR A 1 342 ? -26.516 -16.094 -17.734 1 37.88 342 THR A CA 1
ATOM 2742 C C . THR A 1 342 ? -25.359 -17.062 -18 1 37.88 342 THR A C 1
ATOM 2744 O O . THR A 1 342 ? -25.516 -18.047 -18.719 1 37.88 342 THR A O 1
ATOM 2747 N N . ALA A 1 343 ? -24.172 -16.469 -17.938 1 41.34 343 ALA A N 1
ATOM 2748 C CA . ALA A 1 343 ? -23.219 -17.5 -18.344 1 41.34 343 ALA A CA 1
ATOM 2749 C C . ALA A 1 343 ? -23.281 -18.719 -17.422 1 41.34 343 ALA A C 1
ATOM 2751 O O . ALA A 1 343 ? -23.531 -18.578 -16.234 1 41.34 343 ALA A O 1
ATOM 2752 N N . PRO A 1 344 ? -23.656 -19.828 -17.812 1 46.25 344 PRO A N 1
ATOM 2753 C CA . PRO A 1 344 ? -23.656 -21.016 -16.953 1 46.25 344 PRO A CA 1
ATOM 2754 C C . PRO A 1 344 ? -22.609 -20.938 -15.844 1 46.25 344 PRO A C 1
ATOM 2756 O O . PRO A 1 344 ? -21.453 -20.625 -16.109 1 46.25 344 PRO A O 1
ATOM 2759 N N . ARG A 1 345 ? -23.031 -20.516 -14.656 1 59.34 345 ARG A N 1
ATOM 2760 C CA . ARG A 1 345 ? -22.203 -20.359 -13.469 1 59.34 345 ARG A CA 1
ATOM 2761 C C . ARG A 1 345 ? -21.25 -21.547 -13.312 1 59.34 345 ARG A C 1
ATOM 2763 O O . ARG A 1 345 ? -21.688 -22.672 -13.109 1 59.34 345 ARG A O 1
ATOM 2770 N N . ALA A 1 346 ? -20.031 -21.453 -13.953 1 74.62 346 ALA A N 1
ATOM 2771 C CA . ALA A 1 346 ? -18.984 -22.469 -13.852 1 74.62 346 ALA A CA 1
ATOM 2772 C C . ALA A 1 346 ? -18.734 -22.844 -12.391 1 74.62 346 ALA A C 1
ATOM 2774 O O . ALA A 1 346 ? -18.891 -22.016 -11.492 1 74.62 346 ALA A O 1
ATOM 2775 N N . ILE A 1 347 ? -18.719 -24.125 -12.156 1 82.69 347 ILE A N 1
ATOM 2776 C CA . ILE A 1 347 ? -18.391 -24.688 -10.859 1 82.69 347 ILE A CA 1
ATOM 2777 C C . ILE A 1 347 ? -17.094 -24.094 -10.344 1 82.69 347 ILE A C 1
ATOM 2779 O O . ILE A 1 347 ? -16.078 -24.078 -11.062 1 82.69 347 ILE A O 1
ATOM 2783 N N . PRO A 1 348 ? -17.156 -23.484 -9.203 1 87.44 348 PRO A N 1
ATOM 2784 C CA . PRO A 1 348 ? -15.906 -22.938 -8.656 1 87.44 348 PRO A CA 1
ATOM 2785 C C . PRO A 1 348 ? -14.773 -23.953 -8.617 1 87.44 348 PRO A C 1
ATOM 2787 O O . PRO A 1 348 ? -14.977 -25.094 -8.188 1 87.44 348 PRO A O 1
ATOM 2790 N N . GLY A 1 349 ? -13.656 -23.625 -9.18 1 89.81 349 GLY A N 1
ATOM 2791 C CA . GLY A 1 349 ? -12.492 -24.5 -9.172 1 89.81 349 GLY A CA 1
ATOM 2792 C C . GLY A 1 349 ? -12.359 -25.328 -10.438 1 89.81 349 GLY A C 1
ATOM 2793 O O . GLY A 1 349 ? -11.344 -25.984 -10.641 1 89.81 349 GLY A O 1
ATOM 2794 N N . SER A 1 350 ? -13.32 -25.312 -11.289 1 91.19 350 SER A N 1
ATOM 2795 C CA . SER A 1 350 ? -13.312 -26.156 -12.477 1 91.19 350 SER A CA 1
ATOM 2796 C C . SER A 1 350 ? -12.297 -25.672 -13.5 1 91.19 350 SER A C 1
ATOM 2798 O O . SER A 1 350 ? -11.859 -26.438 -14.359 1 91.19 350 SER A O 1
ATOM 2800 N N . SER A 1 351 ? -11.898 -24.453 -13.359 1 93.81 351 SER A N 1
ATOM 2801 C CA . SER A 1 351 ? -10.992 -23.891 -14.344 1 93.81 351 SER A CA 1
ATOM 2802 C C . SER A 1 351 ? -9.547 -24.281 -14.055 1 93.81 351 SER A C 1
ATOM 2804 O O . SER A 1 351 ? -8.688 -24.203 -14.93 1 93.81 351 SER A O 1
ATOM 2806 N N . ILE A 1 352 ? -9.195 -24.766 -12.898 1 96 352 ILE A N 1
ATOM 2807 C CA . ILE A 1 352 ? -7.828 -25.047 -12.469 1 96 352 ILE A CA 1
ATOM 2808 C C . ILE A 1 352 ? -7.344 -26.328 -13.133 1 96 352 ILE A C 1
ATOM 2810 O O . ILE A 1 352 ? -7.988 -27.375 -13.023 1 96 352 ILE A O 1
ATOM 2814 N N . ARG A 1 353 ? -6.238 -26.281 -13.797 1 97.19 353 ARG A N 1
ATOM 2815 C CA . ARG A 1 353 ? -5.664 -27.422 -14.492 1 97.19 353 ARG A CA 1
ATOM 2816 C C . ARG A 1 353 ? -4.328 -27.828 -13.875 1 97.19 353 ARG A C 1
ATOM 2818 O O . ARG A 1 353 ? -3.967 -29 -13.875 1 97.19 353 ARG A O 1
ATOM 2825 N N . GLN A 1 354 ? -3.621 -26.875 -13.43 1 97.69 354 GLN A N 1
ATOM 2826 C CA . GLN A 1 354 ? -2.33 -27.109 -12.797 1 97.69 354 GLN A CA 1
ATOM 2827 C C . GLN A 1 354 ? -2.297 -26.531 -11.383 1 97.69 354 GLN A C 1
ATOM 2829 O O . GLN A 1 354 ? -2.637 -25.375 -11.18 1 97.69 354 GLN A O 1
ATOM 2834 N N . LEU A 1 355 ? -1.885 -27.359 -10.422 1 97.5 355 LEU A N 1
ATOM 2835 C CA . LEU A 1 355 ? -1.859 -26.953 -9.023 1 97.5 355 LEU A CA 1
ATOM 2836 C C . LEU A 1 355 ? -0.543 -27.344 -8.359 1 97.5 355 LEU A C 1
ATOM 2838 O O . LEU A 1 355 ? -0.091 -28.484 -8.508 1 97.5 355 LEU A O 1
ATOM 2842 N N . THR A 1 356 ? 0.101 -26.422 -7.816 1 97 356 THR A N 1
ATOM 2843 C CA . THR A 1 356 ? 1.294 -26.672 -7.016 1 97 356 THR A CA 1
ATOM 2844 C C . THR A 1 356 ? 1.051 -26.297 -5.551 1 97 356 THR A C 1
ATOM 2846 O O . THR A 1 356 ? 0.64 -25.188 -5.25 1 97 356 THR A O 1
ATOM 2849 N N . ILE A 1 357 ? 1.28 -27.25 -4.617 1 95.69 357 ILE A N 1
ATOM 2850 C CA . ILE A 1 357 ? 1.095 -27 -3.191 1 95.69 357 ILE A CA 1
ATOM 2851 C C . ILE A 1 357 ? 2.396 -27.297 -2.447 1 95.69 357 ILE A C 1
ATOM 2853 O O . ILE A 1 357 ? 2.984 -28.375 -2.602 1 95.69 357 ILE A O 1
ATOM 2857 N N . THR A 1 358 ? 2.838 -26.359 -1.763 1 91.69 358 THR A N 1
ATOM 2858 C CA . THR A 1 358 ? 4.012 -26.531 -0.916 1 91.69 358 THR A CA 1
ATOM 2859 C C . THR A 1 358 ? 3.648 -26.359 0.556 1 91.69 358 THR A C 1
ATOM 2861 O O . THR A 1 358 ? 3.012 -25.375 0.935 1 91.69 358 THR A O 1
ATOM 2864 N N . LYS A 1 359 ? 4.027 -27.359 1.418 1 89 359 LYS A N 1
ATOM 2865 C CA . LYS A 1 359 ? 3.752 -27.328 2.852 1 89 359 LYS A CA 1
ATOM 2866 C C . LYS A 1 359 ? 5.027 -27.531 3.662 1 89 359 LYS A C 1
ATOM 2868 O O . LYS A 1 359 ? 5.527 -28.641 3.779 1 89 359 LYS A O 1
ATOM 2873 N N . TYR A 1 360 ? 5.438 -26.469 4.227 1 80.44 360 TYR A N 1
ATOM 2874 C CA . TYR A 1 360 ? 6.641 -26.562 5.047 1 80.44 360 TYR A CA 1
ATOM 2875 C C . TYR A 1 360 ? 6.34 -26.188 6.492 1 80.44 360 TYR A C 1
ATOM 2877 O O . TYR A 1 360 ? 6.949 -26.734 7.418 1 80.44 360 TYR A O 1
ATOM 2885 N N . MET A 1 361 ? 5.438 -25.203 6.605 1 77.25 361 MET A N 1
ATOM 2886 C CA . MET A 1 361 ? 5.18 -24.672 7.941 1 77.25 361 MET A CA 1
ATOM 2887 C C . MET A 1 361 ? 3.73 -24.922 8.352 1 77.25 361 MET A C 1
ATOM 2889 O O . MET A 1 361 ? 3.355 -24.656 9.492 1 77.25 361 MET A O 1
ATOM 2893 N N . THR A 1 362 ? 3.004 -25.281 7.453 1 82.75 362 THR A N 1
ATOM 2894 C CA . THR A 1 362 ? 1.596 -25.531 7.742 1 82.75 362 THR A CA 1
ATOM 2895 C C . THR A 1 362 ? 1.282 -27.031 7.676 1 82.75 362 THR A C 1
ATOM 2897 O O . THR A 1 362 ? 2.109 -27.828 7.223 1 82.75 362 THR A O 1
ATOM 2900 N N . THR A 1 363 ? 0.092 -27.375 8.125 1 83.38 363 THR A N 1
ATOM 2901 C CA . THR A 1 363 ? -0.301 -28.781 8.219 1 83.38 363 THR A CA 1
ATOM 2902 C C . THR A 1 363 ? -0.329 -29.422 6.84 1 83.38 363 THR A C 1
ATOM 2904 O O . THR A 1 363 ? -1.043 -28.969 5.945 1 83.38 363 THR A O 1
ATOM 2907 N N . PRO A 1 364 ? 0.505 -30.5 6.75 1 88.75 364 PRO A N 1
ATOM 2908 C CA . PRO A 1 364 ? 0.521 -31.172 5.449 1 88.75 364 PRO A CA 1
ATOM 2909 C C . PRO A 1 364 ? -0.762 -31.953 5.18 1 88.75 364 PRO A C 1
ATOM 2911 O O . PRO A 1 364 ? -1.541 -32.219 6.098 1 88.75 364 PRO A O 1
ATOM 2914 N N . LEU A 1 365 ? -0.907 -32.281 3.975 1 91.69 365 LEU A N 1
ATOM 2915 C CA . LEU A 1 365 ? -2.107 -33 3.557 1 91.69 365 LEU A CA 1
ATOM 2916 C C . LEU A 1 365 ? -1.908 -34.5 3.664 1 91.69 365 LEU A C 1
ATOM 2918 O O . LEU A 1 365 ? -0.795 -35 3.482 1 91.69 365 LEU A O 1
ATOM 2922 N N . SER A 1 366 ? -2.973 -35.219 4.039 1 89.88 366 SER A N 1
ATOM 2923 C CA . SER A 1 366 ? -3.023 -36.688 4.008 1 89.88 366 SER A CA 1
ATOM 2924 C C . SER A 1 366 ? -3.885 -37.188 2.852 1 89.88 366 SER A C 1
ATOM 2926 O O . SER A 1 366 ? -4.355 -36.375 2.033 1 89.88 366 SER A O 1
ATOM 2928 N N . LYS A 1 367 ? -4.012 -38.469 2.762 1 92.5 367 LYS A N 1
ATOM 2929 C CA . LYS A 1 367 ? -4.73 -39.062 1.645 1 92.5 367 LYS A CA 1
ATOM 2930 C C . LYS A 1 367 ? -6.137 -38.5 1.514 1 92.5 367 LYS A C 1
ATOM 2932 O O . LYS A 1 367 ? -6.555 -38.125 0.419 1 92.5 367 LYS A O 1
ATOM 2937 N N . PRO A 1 368 ? -6.902 -38.312 2.598 1 91.75 368 PRO A N 1
ATOM 2938 C CA . PRO A 1 368 ? -8.227 -37.688 2.461 1 91.75 368 PRO A CA 1
ATOM 2939 C C . PRO A 1 368 ? -8.172 -36.281 1.896 1 91.75 368 PRO A C 1
ATOM 2941 O O . PRO A 1 368 ? -9.086 -35.844 1.192 1 91.75 368 PRO A O 1
ATOM 2944 N N . GLY A 1 369 ? -7.16 -35.625 2.221 1 93.44 369 GLY A N 1
ATOM 2945 C CA . GLY A 1 369 ? -6.984 -34.281 1.681 1 93.44 369 GLY A CA 1
ATOM 2946 C C . GLY A 1 369 ? -6.848 -34.25 0.17 1 93.44 369 GLY A C 1
ATOM 2947 O O . GLY A 1 369 ? -7.422 -33.406 -0.5 1 93.44 369 GLY A O 1
ATOM 2948 N N . PHE A 1 370 ? -6.094 -35.219 -0.351 1 94.62 370 PHE A N 1
ATOM 2949 C CA . PHE A 1 370 ? -5.902 -35.312 -1.792 1 94.62 370 PHE A CA 1
ATOM 2950 C C . PHE A 1 370 ? -7.207 -35.688 -2.484 1 94.62 370 PHE A C 1
ATOM 2952 O O . PHE A 1 370 ? -7.492 -35.219 -3.584 1 94.62 370 PHE A O 1
ATOM 2959 N N . GLU A 1 371 ? -7.961 -36.5 -1.825 1 93.38 371 GLU A N 1
ATOM 2960 C CA . GLU A 1 371 ? -9.258 -36.875 -2.371 1 93.38 371 GLU A CA 1
ATOM 2961 C C . GLU A 1 371 ? -10.188 -35.656 -2.477 1 93.38 371 GLU A C 1
ATOM 2963 O O . GLU A 1 371 ? -10.852 -35.469 -3.496 1 93.38 371 GLU A O 1
ATOM 2968 N N . SER A 1 372 ? -10.203 -34.938 -1.423 1 93.44 372 SER A N 1
ATOM 2969 C CA . SER A 1 372 ? -11.031 -33.75 -1.41 1 93.44 372 SER A CA 1
ATOM 2970 C C . SER A 1 372 ? -10.539 -32.719 -2.436 1 93.44 372 SER A C 1
ATOM 2972 O O . SER A 1 372 ? -11.336 -32 -3.027 1 93.44 372 SER A O 1
ATOM 2974 N N . LEU A 1 373 ? -9.25 -32.656 -2.625 1 93.62 373 LEU A N 1
ATOM 2975 C CA . LEU A 1 373 ? -8.625 -31.734 -3.566 1 93.62 373 LEU A CA 1
ATOM 2976 C C . LEU A 1 373 ? -9.086 -32.031 -4.992 1 93.62 373 LEU A C 1
ATOM 2978 O O . LEU A 1 373 ? -9.391 -31.094 -5.746 1 93.62 373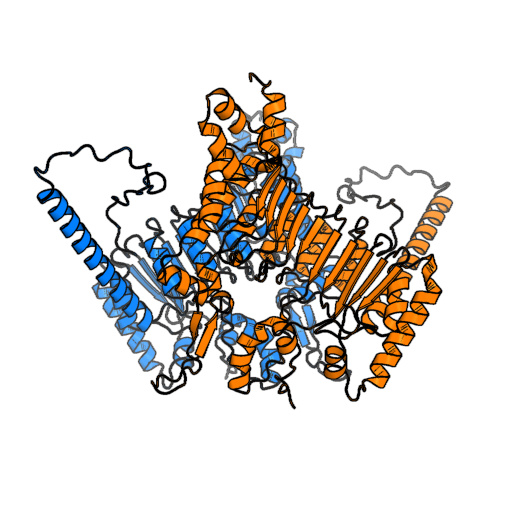 LEU A O 1
ATOM 2982 N N . LEU A 1 374 ? -9.133 -33.25 -5.367 1 92.5 374 LEU A N 1
ATOM 2983 C CA . LEU A 1 374 ? -9.531 -33.625 -6.719 1 92.5 374 LEU A CA 1
ATOM 2984 C C . LEU A 1 374 ? -11.016 -33.344 -6.941 1 92.5 374 LEU A C 1
ATOM 2986 O O . LEU A 1 374 ? -11.445 -33.094 -8.07 1 92.5 374 LEU A O 1
ATOM 2990 N N . LYS A 1 375 ? -11.789 -33.438 -5.84 1 90.88 375 LYS A N 1
ATOM 2991 C CA . LYS A 1 375 ? -13.211 -33.125 -5.941 1 90.88 375 LYS A CA 1
ATOM 2992 C C . LYS A 1 375 ? -13.414 -31.625 -6.145 1 90.88 375 LYS A C 1
ATOM 2994 O O . LYS A 1 375 ? -14.328 -31.219 -6.867 1 90.88 375 LYS A O 1
ATOM 2999 N N . LEU A 1 376 ? -12.578 -30.875 -5.492 1 91.62 376 LEU A N 1
ATOM 3000 C CA . LEU A 1 376 ? -12.664 -29.422 -5.586 1 91.62 376 LEU A CA 1
ATOM 3001 C C . LEU A 1 376 ? -12.25 -28.938 -6.969 1 91.62 376 LEU A C 1
ATOM 3003 O O . LEU A 1 376 ? -12.805 -27.969 -7.488 1 91.62 376 LEU A O 1
ATOM 3007 N N . PHE A 1 377 ? -11.219 -29.625 -7.492 1 93.88 377 PHE A N 1
ATOM 3008 C CA . PHE A 1 377 ? -10.695 -29.281 -8.805 1 93.88 377 PHE A CA 1
ATOM 3009 C C . PHE A 1 377 ? -10.906 -30.422 -9.797 1 93.88 377 PHE A C 1
ATOM 3011 O O . PHE A 1 377 ? -9.961 -31.125 -10.141 1 93.88 377 PHE A O 1
ATOM 3018 N N . PRO A 1 378 ? -12.062 -30.5 -10.445 1 90.5 378 PRO A N 1
ATOM 3019 C CA . PRO A 1 378 ? -12.414 -31.672 -11.273 1 90.5 378 PRO A CA 1
ATOM 3020 C C . PRO A 1 378 ? -11.594 -31.75 -12.562 1 90.5 378 PRO A C 1
ATOM 3022 O O . PRO A 1 378 ? -11.414 -32.844 -13.117 1 90.5 378 PRO A O 1
ATOM 3025 N N . ASN A 1 379 ? -11.086 -30.672 -13.055 1 93.69 379 ASN A N 1
ATOM 3026 C CA . ASN A 1 379 ? -10.344 -30.688 -14.312 1 93.69 379 ASN A CA 1
ATOM 3027 C C . ASN A 1 379 ? -8.844 -30.609 -14.078 1 93.69 379 ASN A C 1
ATOM 3029 O O . ASN A 1 379 ? -8.086 -30.266 -14.992 1 93.69 379 ASN A O 1
ATOM 3033 N N . LEU A 1 380 ? -8.414 -30.906 -12.906 1 95.06 380 LEU A N 1
ATOM 3034 C CA . LEU A 1 380 ? -7 -30.859 -12.562 1 95.06 380 LEU A CA 1
ATOM 3035 C C . LEU A 1 380 ? -6.215 -31.906 -13.359 1 95.06 380 LEU A C 1
ATOM 3037 O O . LEU A 1 380 ? -6.566 -33.094 -13.352 1 95.06 380 LEU A O 1
ATOM 3041 N N . ASN A 1 381 ? -5.176 -31.484 -14.039 1 95.88 381 ASN A N 1
ATOM 3042 C CA . ASN A 1 381 ? -4.367 -32.375 -14.867 1 95.88 381 ASN A CA 1
ATOM 3043 C C . ASN A 1 381 ? -2.977 -32.594 -14.273 1 95.88 381 ASN A C 1
ATOM 3045 O O . ASN A 1 381 ? -2.314 -33.562 -14.57 1 95.88 381 ASN A O 1
ATOM 3049 N N . ARG A 1 382 ? -2.535 -31.594 -13.57 1 96.81 382 ARG A N 1
ATOM 3050 C CA . ARG A 1 382 ? -1.201 -31.688 -12.984 1 96.81 382 ARG A CA 1
ATOM 3051 C C . ARG A 1 382 ? -1.201 -31.203 -11.539 1 96.81 382 ARG A C 1
ATOM 3053 O O . ARG A 1 382 ? -1.654 -30.094 -11.258 1 96.81 382 ARG A O 1
ATOM 3060 N N . LEU A 1 383 ? -0.69 -32.094 -10.633 1 96.88 383 LEU A N 1
ATOM 3061 C CA . LEU A 1 383 ? -0.584 -31.75 -9.211 1 96.88 383 LEU A CA 1
ATOM 3062 C C . LEU A 1 383 ? 0.844 -31.938 -8.719 1 96.88 383 LEU A C 1
ATOM 3064 O O . LEU A 1 383 ? 1.396 -33.031 -8.812 1 96.88 383 LEU A O 1
ATOM 3068 N N . GLU A 1 384 ? 1.403 -30.891 -8.32 1 96.81 384 GLU A N 1
ATOM 3069 C CA . GLU A 1 384 ? 2.705 -30.953 -7.664 1 96.81 384 GLU A CA 1
ATOM 3070 C C . GLU A 1 384 ? 2.578 -30.672 -6.168 1 96.81 384 GLU A C 1
ATOM 3072 O O . GLU A 1 384 ? 1.991 -29.672 -5.758 1 96.81 384 GLU A O 1
ATOM 3077 N N . TYR A 1 385 ? 3.039 -31.594 -5.375 1 95.81 385 TYR A N 1
ATOM 3078 C CA . TYR A 1 385 ? 2.959 -31.484 -3.924 1 95.81 385 TYR A CA 1
ATOM 3079 C C . TYR A 1 385 ? 4.336 -31.609 -3.289 1 95.81 385 TYR A C 1
ATOM 3081 O O . TYR A 1 385 ? 5.07 -32.562 -3.576 1 95.81 385 TYR A O 1
ATOM 3089 N N . GLU A 1 386 ? 4.672 -30.625 -2.547 1 93.56 386 GLU A N 1
ATOM 3090 C CA . GLU A 1 386 ? 5.988 -30.609 -1.917 1 93.56 386 GLU A CA 1
ATOM 3091 C C . GLU A 1 386 ? 5.875 -30.438 -0.405 1 93.56 386 GLU A C 1
ATOM 3093 O O . GLU A 1 386 ? 5.137 -29.578 0.075 1 93.56 386 GLU A O 1
ATOM 3098 N N . THR A 1 387 ? 6.57 -31.266 0.432 1 91.25 387 THR A N 1
ATOM 3099 C CA . THR A 1 387 ? 6.637 -31.188 1.888 1 91.25 387 THR A CA 1
ATOM 3100 C C . THR A 1 387 ? 7.875 -31.906 2.412 1 91.25 387 THR A C 1
ATOM 3102 O O . THR A 1 387 ? 8.797 -32.219 1.649 1 91.25 387 THR A O 1
ATOM 3105 N N . ASN A 1 388 ? 8.023 -32.031 3.668 1 86.38 388 ASN A N 1
ATOM 3106 C CA . ASN A 1 388 ? 9.125 -32.75 4.289 1 86.38 388 ASN A CA 1
ATOM 3107 C C . ASN A 1 388 ? 8.688 -33.406 5.598 1 86.38 388 ASN A C 1
ATOM 3109 O O . ASN A 1 388 ? 7.605 -33.125 6.113 1 86.38 388 ASN A O 1
ATOM 3113 N N . PHE A 1 389 ? 9.469 -34.438 6.051 1 84.12 389 PHE A N 1
ATOM 3114 C CA . PHE A 1 389 ? 9.156 -35.188 7.258 1 84.12 389 PHE A CA 1
ATOM 3115 C C . PHE A 1 389 ? 9.125 -34.281 8.477 1 84.12 389 PHE A C 1
ATOM 3117 O O . PHE A 1 389 ? 8.312 -34.469 9.383 1 84.12 389 PHE A O 1
ATOM 3124 N N . HIS A 1 390 ? 9.945 -33.25 8.508 1 79.31 390 HIS A N 1
ATOM 3125 C CA . HIS A 1 390 ? 10.047 -32.344 9.656 1 79.31 390 HIS A CA 1
ATOM 3126 C C . HIS A 1 390 ? 8.75 -31.594 9.891 1 79.31 390 HIS A C 1
ATOM 3128 O O . HIS A 1 390 ? 8.391 -31.312 11.031 1 79.31 390 HIS A O 1
ATOM 3134 N N . THR A 1 391 ? 8.141 -31.312 8.805 1 77.81 391 THR A N 1
ATOM 3135 C CA . THR A 1 391 ? 6.867 -30.609 8.93 1 77.81 391 THR A CA 1
ATOM 3136 C C . THR A 1 391 ? 5.832 -31.484 9.625 1 77.81 391 THR A C 1
ATOM 3138 O O . THR A 1 391 ? 5.078 -31 10.477 1 77.81 391 THR A O 1
ATOM 3141 N N . PHE A 1 392 ? 5.812 -32.75 9.266 1 74.88 392 PHE A N 1
ATOM 3142 C CA . PHE A 1 392 ? 4.898 -33.719 9.898 1 74.88 392 PHE A CA 1
ATOM 3143 C C . PHE A 1 392 ? 5.246 -33.875 11.375 1 74.88 392 PHE A C 1
ATOM 3145 O O . PHE A 1 392 ? 4.359 -33.875 12.227 1 74.88 392 PHE A O 1
ATOM 3152 N N . ASP A 1 393 ? 6.453 -34.031 11.625 1 72.44 393 ASP A N 1
ATOM 3153 C CA . ASP A 1 393 ? 6.93 -34.312 12.984 1 72.44 393 ASP A CA 1
ATOM 3154 C C . ASP A 1 393 ? 6.637 -33.125 13.906 1 72.44 393 ASP A C 1
ATOM 3156 O O . ASP A 1 393 ? 6.332 -33.312 15.086 1 72.44 393 ASP A O 1
ATOM 3160 N N . ASN A 1 394 ? 6.727 -32.031 13.383 1 68.62 394 ASN A N 1
ATOM 3161 C CA . ASN A 1 394 ? 6.516 -30.844 14.18 1 68.62 394 ASN A CA 1
ATOM 3162 C C . ASN A 1 394 ? 5.035 -30.625 14.484 1 68.62 394 ASN A C 1
ATOM 3164 O O . ASN A 1 394 ? 4.688 -30.109 15.547 1 68.62 394 ASN A O 1
ATOM 3168 N N . LEU A 1 395 ? 4.238 -31.016 13.609 1 71.19 395 LEU A N 1
ATOM 3169 C CA . LEU A 1 395 ? 2.838 -30.625 13.742 1 71.19 395 LEU A CA 1
ATOM 3170 C C . LEU A 1 395 ? 2.01 -31.766 14.328 1 71.19 395 LEU A C 1
ATOM 3172 O O . LEU A 1 395 ? 0.944 -31.531 14.898 1 71.19 395 LEU A O 1
ATOM 3176 N N . PHE A 1 396 ? 2.553 -33 14.086 1 71.69 396 PHE A N 1
ATOM 3177 C CA . PHE A 1 396 ? 1.83 -34.156 14.602 1 71.69 396 PHE A CA 1
ATOM 3178 C C . PHE A 1 396 ? 2.648 -34.875 15.672 1 71.69 396 PHE A C 1
ATOM 3180 O O . PHE A 1 396 ? 3.844 -35.094 15.484 1 71.69 396 PHE A O 1
ATOM 3187 N N . GLU A 1 397 ? 2.041 -34.938 16.781 1 71.56 397 GLU A N 1
ATOM 3188 C CA . GLU A 1 397 ? 2.729 -35.656 17.844 1 71.56 397 GLU A CA 1
ATOM 3189 C C . GLU A 1 397 ? 2.775 -37.156 17.562 1 71.56 397 GLU A C 1
ATOM 3191 O O . GLU A 1 397 ? 1.77 -37.75 17.172 1 71.56 397 GLU A O 1
ATOM 3196 N N . GLY A 1 398 ? 3.928 -37.688 17.734 1 71.94 398 GLY A N 1
ATOM 3197 C CA . GLY A 1 398 ? 4.059 -39.125 17.703 1 71.94 398 GLY A CA 1
ATOM 3198 C C . GLY A 1 398 ? 4.199 -39.688 16.312 1 71.94 398 GLY A C 1
ATOM 3199 O O . GLY A 1 398 ? 3.965 -40.875 16.078 1 71.94 398 GLY A O 1
ATOM 3200 N N . ILE A 1 399 ? 4.473 -38.812 15.367 1 78.56 399 ILE A N 1
ATOM 3201 C CA . ILE A 1 399 ? 4.613 -39.312 14.008 1 78.56 399 ILE A CA 1
ATOM 3202 C C . ILE A 1 399 ? 5.988 -39.938 13.828 1 78.56 399 ILE A C 1
ATOM 3204 O O . ILE A 1 399 ? 6.992 -39.406 14.297 1 78.56 399 ILE A O 1
ATOM 3208 N N . THR A 1 400 ? 5.949 -41.125 13.383 1 83.62 400 THR A N 1
ATOM 3209 C CA . THR A 1 400 ? 7.195 -41.844 13.086 1 83.62 400 THR A CA 1
ATOM 3210 C C . THR A 1 400 ? 7.496 -41.781 11.594 1 83.62 400 THR A C 1
ATOM 3212 O O . THR A 1 400 ? 6.617 -41.469 10.789 1 83.62 400 THR A O 1
ATOM 3215 N N . ARG A 1 401 ? 8.742 -42.031 11.25 1 87.94 401 ARG A N 1
ATOM 3216 C CA . ARG A 1 401 ? 9.164 -42.062 9.852 1 87.94 401 ARG A CA 1
ATOM 3217 C C . ARG A 1 401 ? 8.398 -43.125 9.07 1 87.94 401 ARG A C 1
ATOM 3219 O O . ARG A 1 401 ? 8.094 -42.938 7.887 1 87.94 401 ARG A O 1
ATOM 3226 N N . ASP A 1 402 ? 8.109 -44.156 9.703 1 89.44 402 ASP A N 1
ATOM 3227 C CA . ASP A 1 402 ? 7.371 -45.219 9.055 1 89.44 402 ASP A CA 1
ATOM 3228 C C . ASP A 1 402 ? 5.957 -44.781 8.688 1 89.44 402 ASP A C 1
ATOM 3230 O O . ASP A 1 402 ? 5.457 -45.125 7.613 1 89.44 402 ASP A O 1
ATOM 3234 N N . MET A 1 403 ? 5.359 -44.094 9.57 1 88.31 403 MET A N 1
ATOM 3235 C CA . MET A 1 403 ? 4.016 -43.594 9.32 1 88.31 403 MET A CA 1
ATOM 3236 C C . MET A 1 403 ? 4.02 -42.594 8.164 1 88.31 403 MET A C 1
ATOM 3238 O O . MET A 1 403 ? 3.104 -42.594 7.34 1 88.31 403 MET A O 1
ATOM 3242 N N . PHE A 1 404 ? 5.059 -41.812 8.172 1 90.31 404 PHE A N 1
ATOM 3243 C CA . PHE A 1 404 ? 5.234 -40.812 7.121 1 90.31 404 PHE A CA 1
ATOM 3244 C C . PHE A 1 404 ? 5.406 -41.469 5.762 1 90.31 404 PHE A C 1
ATOM 3246 O O . PHE A 1 404 ? 4.754 -41.094 4.789 1 90.31 404 PHE A O 1
ATOM 3253 N N . ASP A 1 405 ? 6.258 -42.438 5.719 1 91.69 405 ASP A N 1
ATOM 3254 C CA . ASP A 1 405 ? 6.516 -43.156 4.48 1 91.69 405 ASP A CA 1
ATOM 3255 C C . ASP A 1 405 ? 5.27 -43.938 4.016 1 91.69 405 ASP A C 1
ATOM 3257 O O . ASP A 1 405 ? 5.023 -44.031 2.812 1 91.69 405 ASP A O 1
ATOM 3261 N N . ALA A 1 406 ? 4.566 -44.344 4.949 1 91.75 406 ALA A N 1
ATOM 3262 C CA . ALA A 1 406 ? 3.324 -45.062 4.621 1 91.75 406 ALA A CA 1
ATOM 3263 C C . ALA A 1 406 ? 2.314 -44.094 3.982 1 91.75 406 ALA A C 1
ATOM 3265 O O . ALA A 1 406 ? 1.584 -44.5 3.066 1 91.75 406 ALA A O 1
ATOM 3266 N N . GLU A 1 407 ? 2.23 -43 4.574 1 90.94 407 GLU A N 1
ATOM 3267 C CA . GLU A 1 407 ? 1.317 -42 4.02 1 90.94 407 GLU A CA 1
ATOM 3268 C C . GLU A 1 407 ? 1.735 -41.594 2.607 1 90.94 407 GLU A C 1
ATOM 3270 O O . GLU A 1 407 ? 0.889 -41.438 1.723 1 90.94 407 GLU A O 1
ATOM 3275 N N . CYS A 1 408 ? 2.99 -41.375 2.371 1 92.25 408 CYS A N 1
ATOM 3276 C CA . CYS A 1 408 ? 3.527 -41.031 1.056 1 92.25 408 CYS A CA 1
ATOM 3277 C C . CYS A 1 408 ? 3.156 -42.094 0.029 1 92.25 408 CYS A C 1
ATOM 3279 O O . CYS A 1 408 ? 2.723 -41.781 -1.078 1 92.25 408 CYS A O 1
ATOM 3281 N N . LEU A 1 409 ? 3.365 -43.281 0.515 1 93.88 409 LEU A N 1
ATOM 3282 C CA . LEU A 1 409 ? 3.074 -44.406 -0.379 1 93.88 409 LEU A CA 1
ATOM 3283 C C . LEU A 1 409 ? 1.58 -44.5 -0.668 1 93.88 409 LEU A C 1
ATOM 3285 O O . LEU A 1 409 ? 1.179 -44.812 -1.793 1 93.88 409 LEU A O 1
ATOM 3289 N N . ALA A 1 410 ? 0.78 -44.281 0.319 1 93.88 410 ALA A N 1
ATOM 3290 C CA . ALA A 1 410 ? -0.67 -44.344 0.152 1 93.88 410 ALA A CA 1
ATOM 3291 C C . ALA A 1 410 ? -1.145 -43.281 -0.851 1 93.88 410 ALA A C 1
ATOM 3293 O O . ALA A 1 410 ? -2.023 -43.562 -1.673 1 93.88 410 ALA A O 1
ATOM 3294 N N . VAL A 1 411 ? -0.635 -42.125 -0.753 1 94.25 411 VAL A N 1
ATOM 3295 C CA . VAL A 1 411 ? -1.008 -41.031 -1.649 1 94.25 411 VAL A CA 1
ATOM 3296 C C . VAL A 1 411 ? -0.538 -41.344 -3.068 1 94.25 411 VAL A C 1
ATOM 3298 O O . VAL A 1 411 ? -1.272 -41.125 -4.035 1 94.25 411 VAL A O 1
ATOM 3301 N N . LYS A 1 412 ? 0.667 -41.812 -3.162 1 94.31 412 LYS A N 1
ATOM 3302 C CA . LYS A 1 412 ? 1.208 -42.156 -4.473 1 94.31 412 LYS A CA 1
ATOM 3303 C C . LYS A 1 412 ? 0.36 -43.25 -5.148 1 94.31 412 LYS A C 1
ATOM 3305 O O . LYS A 1 412 ? 0.069 -43.156 -6.34 1 94.31 412 LYS A O 1
ATOM 3310 N N . GLU A 1 413 ? 0.033 -44.25 -4.418 1 94.44 413 GLU A N 1
ATOM 3311 C CA . GLU A 1 413 ? -0.786 -45.344 -4.957 1 94.44 413 GLU A CA 1
ATOM 3312 C C . GLU A 1 413 ? -2.148 -44.812 -5.414 1 94.44 413 GLU A C 1
ATOM 3314 O O . GLU A 1 413 ? -2.65 -45.219 -6.465 1 94.44 413 GLU A O 1
ATOM 3319 N N . TRP A 1 414 ? -2.654 -44.062 -4.574 1 93.31 414 TRP A N 1
ATOM 3320 C CA . TRP A 1 414 ? -3.953 -43.469 -4.91 1 93.31 414 TRP A CA 1
ATOM 3321 C C . TRP A 1 414 ? -3.865 -42.625 -6.168 1 93.31 414 TRP A C 1
ATOM 3323 O O . TRP A 1 414 ? -4.738 -42.688 -7.035 1 93.31 414 TRP A O 1
ATOM 3333 N N . CYS A 1 415 ? -2.887 -41.781 -6.328 1 92.69 415 CYS A N 1
ATOM 3334 C CA . CYS A 1 415 ? -2.695 -40.906 -7.488 1 92.69 415 CYS A CA 1
ATOM 3335 C C . CYS A 1 415 ? -2.395 -41.75 -8.734 1 92.69 415 CYS A C 1
ATOM 3337 O O . CYS A 1 415 ? -2.803 -41.375 -9.836 1 92.69 415 CYS A O 1
ATOM 3339 N N . ASP A 1 416 ? -1.665 -42.875 -8.562 1 92 416 ASP A N 1
ATOM 3340 C CA . ASP A 1 416 ? -1.366 -43.75 -9.688 1 92 416 ASP A CA 1
ATOM 3341 C C . ASP A 1 416 ? -2.641 -44.375 -10.242 1 92 416 ASP A C 1
ATOM 3343 O O . ASP A 1 416 ? -2.729 -44.656 -11.438 1 92 416 ASP A O 1
ATOM 3347 N N . ALA A 1 417 ? -3.572 -44.531 -9.344 1 91.69 417 ALA A N 1
ATOM 3348 C CA . ALA A 1 417 ? -4.859 -45.062 -9.781 1 91.69 417 ALA A CA 1
ATOM 3349 C C . ALA A 1 417 ? -5.605 -44.062 -10.648 1 91.69 417 ALA A C 1
ATOM 3351 O O . ALA A 1 417 ? -6.473 -44.438 -11.445 1 91.69 417 ALA A O 1
ATOM 3352 N N . HIS A 1 418 ? -5.238 -42.844 -10.539 1 91 418 HIS A N 1
ATOM 3353 C CA . HIS A 1 418 ? -5.867 -41.781 -11.312 1 91 418 HIS A CA 1
ATOM 3354 C C . HIS A 1 418 ? -4.914 -41.25 -12.375 1 91 418 HIS A C 1
ATOM 3356 O O . HIS A 1 418 ? -5.059 -40.094 -12.812 1 91 418 HIS A O 1
ATOM 3362 N N . LYS A 1 419 ? -3.852 -41.906 -12.789 1 85.38 419 LYS A N 1
ATOM 3363 C CA . LYS A 1 419 ? -2.762 -41.5 -13.664 1 85.38 419 LYS A CA 1
ATOM 3364 C C . LYS A 1 419 ? -3.287 -41.094 -15.039 1 85.38 419 LYS A C 1
ATOM 3366 O O . LYS A 1 419 ? -2.684 -40.25 -15.727 1 85.38 419 LYS A O 1
ATOM 3371 N N . GLY A 1 420 ? -4.336 -41.562 -15.477 1 86 420 GLY A N 1
ATOM 3372 C CA . GLY A 1 420 ? -4.895 -41.188 -16.766 1 86 420 GLY A CA 1
ATOM 3373 C C . GLY A 1 420 ? -5.406 -39.781 -16.812 1 86 420 GLY A C 1
ATOM 3374 O O . GLY A 1 420 ? -5.379 -39.125 -17.859 1 86 420 GLY A O 1
ATOM 3375 N N . ARG A 1 421 ? -5.801 -39.219 -15.68 1 89.25 421 ARG A N 1
ATOM 3376 C CA . ARG A 1 421 ? -6.41 -37.906 -15.625 1 89.25 421 ARG A CA 1
ATOM 3377 C C . ARG A 1 421 ? -5.5 -36.906 -14.914 1 89.25 421 ARG A C 1
ATOM 3379 O O . ARG A 1 421 ? -5.543 -35.719 -15.188 1 89.25 421 ARG A O 1
ATOM 3386 N N . LEU A 1 422 ? -4.66 -37.438 -14.055 1 93.12 422 LEU A N 1
ATOM 3387 C CA . LEU A 1 422 ? -3.895 -36.562 -13.164 1 93.12 422 LEU A CA 1
ATOM 3388 C C . LEU A 1 422 ? -2.418 -36.938 -13.172 1 93.12 422 LEU A C 1
ATOM 3390 O O . LEU A 1 422 ? -2.072 -38.125 -12.953 1 93.12 422 LEU A O 1
ATOM 3394 N N . GLU A 1 423 ? -1.599 -36.062 -13.594 1 95.44 423 GLU A N 1
ATOM 3395 C CA . GLU A 1 423 ? -0.159 -36.219 -13.391 1 95.44 423 GLU A CA 1
ATOM 3396 C C . GLU A 1 423 ? 0.249 -35.719 -12.008 1 95.44 423 GLU A C 1
ATOM 3398 O O . GLU A 1 423 ? 0.143 -34.5 -11.719 1 95.44 423 GLU A O 1
ATOM 3403 N N . TYR A 1 424 ? 0.662 -36.625 -11.141 1 95.06 424 TYR A N 1
ATOM 3404 C CA . TYR A 1 424 ? 1.02 -36.281 -9.766 1 95.06 424 TYR A CA 1
ATOM 3405 C C . TYR A 1 424 ? 2.529 -36.344 -9.562 1 95.06 424 TYR A C 1
ATOM 3407 O O . TYR A 1 424 ? 3.18 -37.344 -9.914 1 95.06 424 TYR A O 1
ATOM 3415 N N . ILE A 1 425 ? 3.133 -35.25 -9.172 1 95.25 425 ILE A N 1
ATOM 3416 C CA . ILE A 1 425 ? 4.539 -35.156 -8.805 1 95.25 425 ILE A CA 1
ATOM 3417 C C . ILE A 1 425 ? 4.66 -34.844 -7.312 1 95.25 425 ILE A C 1
ATOM 3419 O O . ILE A 1 425 ? 4.445 -33.688 -6.898 1 95.25 425 ILE A O 1
ATOM 3423 N N . GLY A 1 426 ? 5.008 -35.844 -6.527 1 93.81 426 GLY A N 1
ATOM 3424 C CA . GLY A 1 426 ? 5.141 -35.656 -5.09 1 93.81 426 GLY A CA 1
ATOM 3425 C C . GLY A 1 426 ? 6.582 -35.594 -4.621 1 93.81 426 GLY A C 1
ATOM 3426 O O . GLY A 1 426 ? 7.363 -36.5 -4.906 1 93.81 426 GLY A O 1
ATOM 3427 N N . ARG A 1 427 ? 6.953 -34.469 -4 1 93.19 427 ARG A N 1
ATOM 3428 C CA . ARG A 1 427 ? 8.25 -34.344 -3.344 1 93.19 427 ARG A CA 1
ATOM 3429 C C . ARG A 1 427 ? 8.086 -34.281 -1.828 1 93.19 427 ARG A C 1
ATOM 3431 O O . ARG A 1 427 ? 8.016 -33.188 -1.255 1 93.19 427 ARG A O 1
ATOM 3438 N N . TRP A 1 428 ? 8.156 -35.406 -1.15 1 92.5 428 TRP A N 1
ATOM 3439 C CA . TRP A 1 428 ? 7.832 -35.5 0.268 1 92.5 428 TRP A CA 1
ATOM 3440 C C . TRP A 1 428 ? 9.086 -35.375 1.129 1 92.5 428 TRP A C 1
ATOM 3442 O O . TRP A 1 428 ? 8.992 -35.25 2.354 1 92.5 428 TRP A O 1
ATOM 3452 N N . ASN A 1 429 ? 10.281 -35.281 0.505 1 87.06 429 ASN A N 1
ATOM 3453 C CA . ASN A 1 429 ? 11.531 -35.094 1.225 1 87.06 429 ASN A CA 1
ATOM 3454 C C . ASN A 1 429 ? 12.328 -33.906 0.686 1 87.06 429 ASN A C 1
ATOM 3456 O O . ASN A 1 429 ? 13.531 -34.031 0.433 1 87.06 429 ASN A O 1
ATOM 3460 N N . ALA A 1 430 ? 11.586 -32.875 0.513 1 84.19 430 ALA A N 1
ATOM 3461 C CA . ALA A 1 430 ? 12.227 -31.656 -0.003 1 84.19 430 ALA A CA 1
ATOM 3462 C C . ALA A 1 430 ? 13.117 -31.016 1.056 1 84.19 430 ALA A C 1
ATOM 3464 O O . ALA A 1 430 ? 12.836 -31.109 2.252 1 84.19 430 ALA A O 1
ATOM 3465 N N . ASP A 1 431 ? 14.195 -30.391 0.603 1 76.94 431 ASP A N 1
ATOM 3466 C CA . ASP A 1 431 ? 15.141 -29.734 1.504 1 76.94 431 ASP A CA 1
ATOM 3467 C C . ASP A 1 431 ? 14.578 -28.422 2.047 1 76.94 431 ASP A C 1
ATOM 3469 O O . ASP A 1 431 ? 13.789 -27.766 1.369 1 76.94 431 ASP A O 1
ATOM 3473 N N . MET A 1 432 ? 14.742 -28.266 3.377 1 66.38 432 MET A N 1
ATOM 3474 C CA . MET A 1 432 ? 14.312 -27.016 3.982 1 66.38 432 MET A CA 1
ATOM 3475 C C . MET A 1 432 ? 15.477 -26.031 4.07 1 66.38 432 MET A C 1
ATOM 3477 O O . MET A 1 432 ? 16.609 -26.422 4.359 1 66.38 432 MET A O 1
ATOM 3481 N N . THR A 1 433 ? 15.156 -24.875 3.596 1 61.44 433 THR A N 1
ATOM 3482 C CA . THR A 1 433 ? 16.156 -23.844 3.84 1 61.44 433 THR A CA 1
ATOM 3483 C C . THR A 1 433 ? 16.297 -23.562 5.332 1 61.44 433 THR A C 1
ATOM 3485 O O . THR A 1 433 ? 15.43 -23.953 6.121 1 61.44 433 THR A O 1
ATOM 3488 N N . ALA A 1 434 ? 17.469 -23.031 5.727 1 51.78 434 ALA A N 1
ATOM 3489 C CA . ALA A 1 434 ? 17.719 -22.672 7.121 1 51.78 434 ALA A CA 1
ATOM 3490 C C . ALA A 1 434 ? 16.625 -21.766 7.66 1 51.78 434 ALA A C 1
ATOM 3492 O O . ALA A 1 434 ? 16.188 -21.906 8.805 1 51.78 434 ALA A O 1
ATOM 3493 N N . GLU A 1 435 ? 16.109 -21 6.785 1 54.56 435 GLU A N 1
ATOM 3494 C CA . GLU A 1 435 ? 15.07 -20.047 7.188 1 54.56 435 GLU A CA 1
ATOM 3495 C C . GLU A 1 435 ? 13.742 -20.766 7.438 1 54.56 435 GLU A C 1
ATOM 3497 O O . GLU A 1 435 ? 13.055 -20.484 8.422 1 54.56 435 GLU A O 1
ATOM 3502 N N . GLN A 1 436 ? 13.531 -21.719 6.633 1 56.34 436 GLN A N 1
ATOM 3503 C CA . GLN A 1 436 ? 12.305 -22.484 6.785 1 56.34 436 GLN A CA 1
ATOM 3504 C C . GLN A 1 436 ? 12.336 -23.312 8.062 1 56.34 436 GLN A C 1
ATOM 3506 O O . GLN A 1 436 ? 11.32 -23.453 8.75 1 56.34 436 GLN A O 1
ATOM 3511 N N . ARG A 1 437 ? 13.508 -23.797 8.344 1 53.31 437 ARG A N 1
ATOM 3512 C CA . ARG A 1 437 ? 13.695 -24.609 9.547 1 53.31 437 ARG A CA 1
ATOM 3513 C C . ARG A 1 437 ? 13.445 -23.781 10.805 1 53.31 437 ARG A C 1
ATOM 3515 O O . ARG A 1 437 ? 12.781 -24.25 11.734 1 53.31 437 ARG A O 1
ATOM 3522 N N . LEU A 1 438 ? 14.016 -22.609 10.711 1 47.66 438 LEU A N 1
ATOM 3523 C CA . LEU A 1 438 ? 13.859 -21.719 11.844 1 47.66 438 LEU A CA 1
ATOM 3524 C C . LEU A 1 438 ? 12.391 -21.328 12.023 1 47.66 438 LEU A C 1
ATOM 3526 O O . LEU A 1 438 ? 11.891 -21.281 13.156 1 47.66 438 LEU A O 1
ATOM 3530 N N . MET A 1 439 ? 11.836 -21.234 10.938 1 52.56 439 MET A N 1
ATOM 3531 C CA . MET A 1 439 ? 10.445 -20.797 10.945 1 52.56 439 MET A CA 1
ATOM 3532 C C . MET A 1 439 ? 9.531 -21.906 11.453 1 52.56 439 MET A C 1
ATOM 3534 O O . MET A 1 439 ? 8.5 -21.641 12.07 1 52.56 439 MET A O 1
ATOM 3538 N N . ALA A 1 440 ? 9.969 -23.125 11.117 1 47.91 440 ALA A N 1
ATOM 3539 C CA . ALA A 1 440 ? 9.203 -24.312 11.531 1 47.91 440 ALA A CA 1
ATOM 3540 C C . ALA A 1 440 ? 9.445 -24.625 13 1 47.91 440 ALA A C 1
ATOM 3542 O O . ALA A 1 440 ? 8.852 -25.578 13.539 1 47.91 440 ALA A O 1
ATOM 3543 N N . GLY A 1 441 ? 10.133 -23.719 13.758 1 44.12 441 GLY A N 1
ATOM 3544 C CA . GLY A 1 441 ? 10.461 -23.953 15.156 1 44.12 441 GLY A CA 1
ATOM 3545 C C . GLY A 1 441 ? 11.477 -25.062 15.359 1 44.12 441 GLY A C 1
ATOM 3546 O O . GLY A 1 441 ? 11.57 -25.625 16.453 1 44.12 441 GLY A O 1
ATOM 3547 N N . MET A 1 442 ? 12.094 -25.656 14.359 1 39.88 442 MET A N 1
ATOM 3548 C CA . MET A 1 442 ? 13.055 -26.75 14.5 1 39.88 442 MET A CA 1
ATOM 3549 C C . MET A 1 442 ? 14.391 -26.234 15.016 1 39.88 442 MET A C 1
ATOM 3551 O O . MET A 1 442 ? 14.977 -25.312 14.445 1 39.88 442 MET A O 1
ATOM 3555 N N . ALA A 1 443 ? 14.594 -26.219 16.312 1 34.16 443 ALA A N 1
ATOM 3556 C CA . ALA A 1 443 ? 15.914 -25.984 16.891 1 34.16 443 ALA A CA 1
ATOM 3557 C C . ALA A 1 443 ? 17.016 -26.625 16.047 1 34.16 443 ALA A C 1
ATOM 3559 O O . ALA A 1 443 ? 16.75 -27.609 15.328 1 34.16 443 ALA A O 1
ATOM 3560 N N . SER A 1 444 ? 18.141 -25.859 15.773 1 34.31 444 SER A N 1
ATOM 3561 C CA . SER A 1 444 ? 19.375 -26.391 15.203 1 34.31 444 SER A CA 1
ATOM 3562 C C . SER A 1 444 ? 19.594 -27.844 15.633 1 34.31 444 SER A C 1
ATOM 3564 O O . SER A 1 444 ? 19.875 -28.109 16.812 1 34.31 444 SER A O 1
ATOM 3566 N N . VAL A 1 445 ? 18.938 -28.797 15.297 1 32.38 445 VAL A N 1
ATOM 3567 C CA . VAL A 1 445 ? 19.594 -30.062 15.633 1 32.38 445 VAL A CA 1
ATOM 3568 C C . VAL A 1 445 ? 21.047 -30.031 15.148 1 32.38 445 VAL A C 1
ATOM 3570 O O . VAL A 1 445 ? 21.328 -29.578 14.039 1 32.38 445 VAL A O 1
ATOM 3573 N N . SER A 1 446 ? 22.094 -30.188 16.078 1 28.38 446 SER A N 1
ATOM 3574 C CA . SER A 1 446 ? 23.469 -30.594 15.898 1 28.38 446 SER A CA 1
ATOM 3575 C C . SER A 1 446 ? 23.609 -31.578 14.75 1 28.38 446 SER A C 1
ATOM 3577 O O . SER A 1 446 ? 22.797 -32.5 14.617 1 28.38 446 SER A O 1
ATOM 3579 N N . GLU A 1 447 ? 24.125 -31.188 13.586 1 29.41 447 GLU A N 1
ATOM 3580 C CA . GLU A 1 447 ? 24.812 -32.188 12.781 1 29.41 447 GLU A CA 1
ATOM 3581 C C . GLU A 1 447 ? 25.391 -33.312 13.656 1 29.41 447 GLU A C 1
ATOM 3583 O O . GLU A 1 447 ? 26.344 -33.062 14.414 1 29.41 447 GLU A O 1
ATOM 3588 N N . GLY A 1 448 ? 24.766 -33.969 14.523 1 21.3 448 GLY A N 1
ATOM 3589 C CA . GLY A 1 448 ? 25.531 -35.094 15.07 1 21.3 448 GLY A CA 1
ATOM 3590 C C . GLY A 1 448 ? 26.375 -35.812 14.031 1 21.3 448 GLY A C 1
ATOM 3591 O O . GLY A 1 448 ? 26.094 -35.719 12.836 1 21.3 448 GLY A O 1
ATOM 3592 N N . ALA A 1 449 ? 27.594 -36.625 14.586 1 22.48 449 ALA A N 1
ATOM 3593 C CA . ALA A 1 449 ? 28.594 -37.625 14.148 1 22.48 449 ALA A CA 1
ATOM 3594 C C . ALA A 1 449 ? 27.938 -38.719 13.297 1 22.48 449 ALA A C 1
ATOM 3596 O O . ALA A 1 449 ? 26.844 -39.188 13.602 1 22.48 449 ALA A O 1
ATOM 3597 N N . MET B 1 1 ? -39.312 33.406 -17.312 1 42.47 1 MET B N 1
ATOM 3598 C CA . MET B 1 1 ? -38.156 34.281 -17.078 1 42.47 1 MET B CA 1
ATOM 3599 C C . MET B 1 1 ? -36.906 33.719 -17.719 1 42.47 1 MET B C 1
ATOM 3601 O O . MET B 1 1 ? -36.469 32.594 -17.406 1 42.47 1 MET B O 1
ATOM 3605 N N . ASN B 1 2 ? -36.562 34.031 -18.953 1 63.81 2 ASN B N 1
ATOM 3606 C CA . ASN B 1 2 ? -35.531 33.562 -19.859 1 63.81 2 ASN B CA 1
ATOM 3607 C C . ASN B 1 2 ? -34.125 34 -19.344 1 63.81 2 ASN B C 1
ATOM 3609 O O . ASN B 1 2 ? -33.656 35.062 -19.656 1 63.81 2 ASN B O 1
ATOM 3613 N N . LEU B 1 3 ? -33.719 33.531 -18.125 1 71.31 3 LEU B N 1
ATOM 3614 C CA . LEU B 1 3 ? -32.406 33.938 -17.625 1 71.31 3 LEU B CA 1
ATOM 3615 C C . LEU B 1 3 ? -31.312 33.281 -18.453 1 71.31 3 LEU B C 1
ATOM 3617 O O . LEU B 1 3 ? -31.453 32.156 -18.906 1 71.31 3 LEU B O 1
ATOM 3621 N N . PRO B 1 4 ? -30.328 34.219 -18.844 1 81.38 4 PRO B N 1
ATOM 3622 C CA . PRO B 1 4 ? -29.188 33.625 -19.562 1 81.38 4 PRO B CA 1
ATOM 3623 C C . PRO B 1 4 ? -28.578 32.438 -18.828 1 81.38 4 PRO B C 1
ATOM 3625 O O . PRO B 1 4 ? -28.656 32.344 -17.609 1 81.38 4 PRO B O 1
ATOM 3628 N N . ASP B 1 5 ? -28.062 31.516 -19.641 1 81.81 5 ASP B N 1
ATOM 3629 C CA . ASP B 1 5 ? -27.516 30.281 -19.109 1 81.81 5 ASP B CA 1
ATOM 3630 C C . ASP B 1 5 ? -26.406 30.547 -18.094 1 81.81 5 ASP B C 1
ATOM 3632 O O . ASP B 1 5 ? -26.281 29.812 -17.109 1 81.81 5 ASP B O 1
ATOM 3636 N N . THR B 1 6 ? -25.734 31.609 -18.203 1 81.5 6 THR B N 1
ATOM 3637 C CA . THR B 1 6 ? -24.641 31.938 -17.297 1 81.5 6 THR B CA 1
ATOM 3638 C C . THR B 1 6 ? -25.156 32.25 -15.898 1 81.5 6 THR B C 1
ATOM 3640 O O . THR B 1 6 ? -24.547 31.875 -14.898 1 81.5 6 THR B O 1
ATOM 3643 N N . ILE B 1 7 ? -26.219 32.938 -15.938 1 80.56 7 ILE B N 1
ATOM 3644 C CA . ILE B 1 7 ? -26.812 33.281 -14.664 1 80.56 7 ILE B CA 1
ATOM 3645 C C . ILE B 1 7 ? -27.422 32.062 -13.992 1 80.56 7 ILE B C 1
ATOM 3647 O O . ILE B 1 7 ? -27.312 31.891 -12.781 1 80.56 7 ILE B O 1
ATOM 3651 N N . LEU B 1 8 ? -28.062 31.344 -14.805 1 79.38 8 LEU B N 1
ATOM 3652 C CA . LEU B 1 8 ? -28.641 30.125 -14.273 1 79.38 8 LEU B CA 1
ATOM 3653 C C . LEU B 1 8 ? -27.562 29.219 -13.672 1 79.38 8 LEU B C 1
ATOM 3655 O O . LEU B 1 8 ? -27.766 28.609 -12.625 1 79.38 8 LEU B O 1
ATOM 3659 N N . LEU B 1 9 ? -26.5 29.172 -14.305 1 82.25 9 LEU B N 1
ATOM 3660 C CA . LEU B 1 9 ? -25.391 28.391 -13.797 1 82.25 9 LEU B CA 1
ATOM 3661 C C . LEU B 1 9 ? -24.969 28.891 -12.414 1 82.25 9 LEU B C 1
ATOM 3663 O O . LEU B 1 9 ? -24.703 28.078 -11.523 1 82.25 9 LEU B O 1
ATOM 3667 N N . ASP B 1 10 ? -25 30.125 -12.305 1 80.31 10 ASP B N 1
ATOM 3668 C CA . ASP B 1 10 ? -24.609 30.734 -11.031 1 80.31 10 ASP B CA 1
ATOM 3669 C C . ASP B 1 10 ? -25.641 30.406 -9.938 1 80.31 10 ASP B C 1
ATOM 3671 O O . ASP B 1 10 ? -25.266 30.078 -8.812 1 80.31 10 ASP B O 1
ATOM 3675 N N . ILE B 1 11 ? -26.859 30.484 -10.281 1 77.31 11 ILE B N 1
ATOM 3676 C CA . ILE B 1 11 ? -27.938 30.203 -9.32 1 77.31 11 ILE B CA 1
ATOM 3677 C C . ILE B 1 11 ? -27.891 28.734 -8.914 1 77.31 11 ILE B C 1
ATOM 3679 O O . ILE B 1 11 ? -27.969 28.406 -7.73 1 77.31 11 ILE B O 1
ATOM 3683 N N . PHE B 1 12 ? -27.719 27.953 -9.891 1 82.06 12 PHE B N 1
ATOM 3684 C CA . PHE B 1 12 ? -27.797 26.516 -9.641 1 82.06 12 PHE B CA 1
ATOM 3685 C C . PHE B 1 12 ? -26.562 26.047 -8.867 1 82.06 12 PHE B C 1
ATOM 3687 O O . PHE B 1 12 ? -26.609 24.984 -8.234 1 82.06 12 PHE B O 1
ATOM 3694 N N . SER B 1 13 ? -25.562 26.812 -8.844 1 80 13 SER B N 1
ATOM 3695 C CA . SER B 1 13 ? -24.344 26.453 -8.125 1 80 13 SER B CA 1
ATOM 3696 C C . SER B 1 13 ? -24.562 26.484 -6.617 1 80 13 SER B C 1
ATOM 3698 O O . SER B 1 13 ? -23.828 25.828 -5.867 1 80 13 SER B O 1
ATOM 3700 N N . TYR B 1 14 ? -25.641 27.125 -6.281 1 80.06 14 TYR B N 1
ATOM 3701 C CA . TYR B 1 14 ? -25.922 27.234 -4.855 1 80.06 14 TYR B CA 1
ATOM 3702 C C . TYR B 1 14 ? -26.844 26.109 -4.391 1 80.06 14 TYR B C 1
ATOM 3704 O O . TYR B 1 14 ? -27.031 25.906 -3.189 1 80.06 14 TYR B O 1
ATOM 3712 N N . ILE B 1 15 ? -27.375 25.438 -5.285 1 80.88 15 ILE B N 1
ATOM 3713 C CA . ILE B 1 15 ? -28.266 24.328 -4.922 1 80.88 15 ILE B CA 1
ATOM 3714 C C . ILE B 1 15 ? -27.453 23.078 -4.629 1 80.88 15 ILE B C 1
ATOM 3716 O O . ILE B 1 15 ? -26.688 22.609 -5.484 1 80.88 15 ILE B O 1
ATOM 3720 N N . PRO B 1 16 ? -27.641 22.594 -3.377 1 81.5 16 PRO B N 1
ATOM 3721 C CA . PRO B 1 16 ? -26.859 21.406 -3.025 1 81.5 16 PRO B CA 1
ATOM 3722 C C . PRO B 1 16 ? -27.266 20.172 -3.826 1 81.5 16 PRO B C 1
ATOM 3724 O O . PRO B 1 16 ? -28.422 20.078 -4.266 1 81.5 16 PRO B O 1
ATOM 3727 N N . LEU B 1 17 ? -26.328 19.344 -4.141 1 85 17 LEU B N 1
ATOM 3728 C CA . LEU B 1 17 ? -26.641 18.047 -4.738 1 85 17 LEU B CA 1
ATOM 3729 C C . LEU B 1 17 ? -27.281 17.125 -3.717 1 85 17 LEU B C 1
ATOM 3731 O O . LEU B 1 17 ? -26.953 17.172 -2.527 1 85 17 LEU B O 1
ATOM 3735 N N . PRO B 1 18 ? -28.25 16.328 -4.094 1 84.31 18 PRO B N 1
ATOM 3736 C CA . PRO B 1 18 ? -28.703 16.016 -5.449 1 84.31 18 PRO B CA 1
ATOM 3737 C C . PRO B 1 18 ? -29.906 16.844 -5.875 1 84.31 18 PRO B C 1
ATOM 3739 O O . PRO B 1 18 ? -30.484 16.609 -6.945 1 84.31 18 PRO B O 1
ATOM 3742 N N . GLU B 1 19 ? -30.328 17.812 -5.027 1 81.56 19 GLU B N 1
ATOM 3743 C CA . GLU B 1 19 ? -31.516 18.625 -5.316 1 81.56 19 GLU B CA 1
ATOM 3744 C C . GLU B 1 19 ? -31.344 19.391 -6.629 1 81.56 19 GLU B C 1
ATOM 3746 O O . GLU B 1 19 ? -32.344 19.672 -7.316 1 81.56 19 GLU B O 1
ATOM 3751 N N . ARG B 1 20 ? -30.156 19.734 -6.91 1 83.62 20 ARG B N 1
ATOM 3752 C CA . ARG B 1 20 ? -29.859 20.438 -8.148 1 83.62 20 ARG B CA 1
ATOM 3753 C C . ARG B 1 20 ? -30.422 19.719 -9.359 1 83.62 20 ARG B C 1
ATOM 3755 O O . ARG B 1 20 ? -30.891 20.344 -10.305 1 83.62 20 ARG B O 1
ATOM 3762 N N . TRP B 1 21 ? -30.469 18.438 -9.297 1 85.12 21 TRP B N 1
ATOM 3763 C CA . TRP B 1 21 ? -30.906 17.672 -10.453 1 85.12 21 TRP B CA 1
ATOM 3764 C C . TRP B 1 21 ? -32.438 17.609 -10.531 1 85.12 21 TRP B C 1
ATOM 3766 O O . TRP B 1 21 ? -33 17.312 -11.586 1 85.12 21 TRP B O 1
ATOM 3776 N N . LEU B 1 22 ? -33.062 17.859 -9.477 1 81.44 22 LEU B N 1
ATOM 3777 C CA . LEU B 1 22 ? -34.531 17.922 -9.492 1 81.44 22 LEU B CA 1
ATOM 3778 C C . LEU B 1 22 ? -35 19.109 -10.305 1 81.44 22 LEU B C 1
ATOM 3780 O O . LEU B 1 22 ? -36.031 19.047 -10.977 1 81.44 22 LEU B O 1
ATOM 3784 N N . VAL B 1 23 ? -34.25 20.141 -10.266 1 81.25 23 VAL B N 1
ATOM 3785 C CA . VAL B 1 23 ? -34.625 21.375 -10.953 1 81.25 23 VAL B CA 1
ATOM 3786 C C . VAL B 1 23 ? -34.469 21.188 -12.461 1 81.25 23 VAL B C 1
ATOM 3788 O O . VAL B 1 23 ? -35.125 21.875 -13.242 1 81.25 23 VAL B O 1
ATOM 3791 N N . ALA B 1 24 ? -33.719 20.156 -12.82 1 83 24 ALA B N 1
ATOM 3792 C CA . ALA B 1 24 ? -33.469 19.906 -14.242 1 83 24 ALA B CA 1
ATOM 3793 C C . ALA B 1 24 ? -34.75 19.453 -14.93 1 83 24 ALA B C 1
ATOM 3795 O O . ALA B 1 24 ? -34.875 19.578 -16.156 1 83 24 ALA B O 1
ATOM 3796 N N . SER B 1 25 ? -35.656 19.047 -14.148 1 81.88 25 SER B N 1
ATOM 3797 C CA . SER B 1 25 ? -36.844 18.484 -14.734 1 81.88 25 SER B CA 1
ATOM 3798 C C . SER B 1 25 ? -37.875 19.562 -15.055 1 81.88 25 SER B C 1
ATOM 3800 O O . SER B 1 25 ? -38.906 19.281 -15.648 1 81.88 25 SER B O 1
ATOM 3802 N N . VAL B 1 26 ? -37.594 20.734 -14.781 1 82.19 26 VAL B N 1
ATOM 3803 C CA . VAL B 1 26 ? -38.594 21.812 -14.891 1 82.19 26 VAL B CA 1
ATOM 3804 C C . VAL B 1 26 ? -38.75 22.203 -16.359 1 82.19 26 VAL B C 1
ATOM 3806 O O . VAL B 1 26 ? -39.875 22.375 -16.828 1 82.19 26 VAL B O 1
ATOM 3809 N N . CYS B 1 27 ? -37.688 22.391 -17.094 1 82.44 27 CYS B N 1
ATOM 3810 C CA . CYS B 1 27 ? -37.719 22.75 -18.5 1 82.44 27 CYS B CA 1
ATOM 3811 C C . CYS B 1 27 ? -36.438 22.344 -19.219 1 82.44 27 CYS B C 1
ATOM 3813 O O . CYS B 1 27 ? -35.5 21.906 -18.578 1 82.44 27 CYS B O 1
ATOM 3815 N N . LYS B 1 28 ? -36.406 22.453 -20.531 1 84.69 28 LYS B N 1
ATOM 3816 C CA . LYS B 1 28 ? -35.281 22.016 -21.359 1 84.69 28 LYS B CA 1
ATOM 3817 C C . LYS B 1 28 ? -34.031 22.859 -21.094 1 84.69 28 LYS B C 1
ATOM 3819 O O . LYS B 1 28 ? -32.938 22.328 -21.094 1 84.69 28 LYS B O 1
ATOM 3824 N N . GLN B 1 29 ? -34.25 24.094 -20.938 1 84.94 29 GLN B N 1
ATOM 3825 C CA . GLN B 1 29 ? -33.125 24.969 -20.656 1 84.94 29 GLN B CA 1
ATOM 3826 C C . GLN B 1 29 ? -32.438 24.594 -19.344 1 84.94 29 GLN B C 1
ATOM 3828 O O . GLN B 1 29 ? -31.219 24.516 -19.281 1 84.94 29 GLN B O 1
ATOM 3833 N N . TRP B 1 30 ? -33.25 24.359 -18.375 1 82.56 30 TRP B N 1
ATOM 3834 C CA . TRP B 1 30 ? -32.719 24 -17.062 1 82.56 30 TRP B CA 1
ATOM 3835 C C . TRP B 1 30 ? -32.031 22.641 -17.109 1 82.56 30 TRP B C 1
ATOM 3837 O O . TRP B 1 30 ? -31.016 22.422 -16.438 1 82.56 30 TRP B O 1
ATOM 3847 N N . TYR B 1 31 ? -32.562 21.844 -17.875 1 85.38 31 TYR B N 1
ATOM 3848 C CA . TYR B 1 31 ? -31.922 20.547 -18.094 1 85.38 31 TYR B CA 1
ATOM 3849 C C . TYR B 1 31 ? -30.531 20.703 -18.672 1 85.38 31 TYR B C 1
ATOM 3851 O O . TYR B 1 31 ? -29.578 20.062 -18.203 1 85.38 31 TYR B O 1
ATOM 3859 N N . GLY B 1 32 ? -30.438 21.453 -19.609 1 85.06 32 GLY B N 1
ATOM 3860 C CA . GLY B 1 32 ? -29.141 21.719 -20.234 1 85.06 32 GLY B CA 1
ATOM 3861 C C . GLY B 1 32 ? -28.125 22.312 -19.281 1 85.06 32 GLY B C 1
ATOM 3862 O O . GLY B 1 32 ? -26.969 21.906 -19.266 1 85.06 32 GLY B O 1
ATOM 3863 N N . VAL B 1 33 ? -28.578 23.25 -18.516 1 83.62 33 VAL B N 1
ATOM 3864 C CA . VAL B 1 33 ? -27.688 23.953 -17.578 1 83.62 33 VAL B CA 1
ATOM 3865 C C . VAL B 1 33 ? -27.219 22.984 -16.5 1 83.62 33 VAL B C 1
ATOM 3867 O O . VAL B 1 33 ? -26.062 23.016 -16.094 1 83.62 33 VAL B O 1
ATOM 3870 N N . CYS B 1 34 ? -28.094 22.141 -16.156 1 84.25 34 CYS B N 1
ATOM 3871 C CA . CYS B 1 34 ? -27.781 21.188 -15.094 1 84.25 34 CYS B CA 1
ATOM 3872 C C . CYS B 1 34 ? -26.797 20.141 -15.562 1 84.25 34 CYS B C 1
ATOM 3874 O O . CYS B 1 34 ? -26.156 19.484 -14.75 1 84.25 34 CYS B O 1
ATOM 3876 N N . HIS B 1 35 ? -26.656 20.078 -16.828 1 85.31 35 HIS B N 1
ATOM 3877 C CA . HIS B 1 35 ? -25.75 19.078 -17.375 1 85.31 35 HIS B CA 1
ATOM 3878 C C . HIS B 1 35 ? -24.5 19.719 -17.938 1 85.31 35 HIS B C 1
ATOM 3880 O O . HIS B 1 35 ? -23.719 19.062 -18.641 1 85.31 35 HIS B O 1
ATOM 3886 N N . ASP B 1 36 ? -24.344 20.953 -17.641 1 84.31 36 ASP B N 1
ATOM 3887 C CA . ASP B 1 36 ? -23.125 21.656 -18 1 84.31 36 ASP B CA 1
ATOM 3888 C C . ASP B 1 36 ? -21.969 21.281 -17.078 1 84.31 36 ASP B C 1
ATOM 3890 O O . ASP B 1 36 ? -22.078 21.438 -15.852 1 84.31 36 ASP B O 1
ATOM 3894 N N . PRO B 1 37 ? -20.844 20.875 -17.641 1 86.38 37 PRO B N 1
ATOM 3895 C CA . PRO B 1 37 ? -19.719 20.422 -16.828 1 86.38 37 PRO B CA 1
ATOM 3896 C C . PRO B 1 37 ? -19.156 21.531 -15.93 1 86.38 37 PRO B C 1
ATOM 3898 O O . PRO B 1 37 ? -18.578 21.25 -14.875 1 86.38 37 PRO B O 1
ATOM 3901 N N . TYR B 1 38 ? -19.391 22.719 -16.219 1 86.12 38 TYR B N 1
ATOM 3902 C CA . TYR B 1 38 ? -18.844 23.844 -15.461 1 86.12 38 TYR B CA 1
ATOM 3903 C C . TYR B 1 38 ? -19.516 23.953 -14.102 1 86.12 38 TYR B C 1
ATOM 3905 O O . TYR B 1 38 ? -18.938 24.5 -13.156 1 86.12 38 TYR B O 1
ATOM 3913 N N . LEU B 1 39 ? -20.688 23.453 -14.086 1 86.31 39 LEU B N 1
ATOM 3914 C CA . LEU B 1 39 ? -21.453 23.5 -12.844 1 86.31 39 LEU B CA 1
ATOM 3915 C C . LEU B 1 39 ? -20.859 22.562 -11.797 1 86.31 39 LEU B C 1
ATOM 3917 O O . LEU B 1 39 ? -21.125 22.703 -10.602 1 86.31 39 LEU B O 1
ATOM 3921 N N . TYR B 1 40 ? -19.969 21.734 -12.297 1 90.62 40 TYR B N 1
ATOM 3922 C CA . TYR B 1 40 ? -19.484 20.703 -11.391 1 90.62 40 TYR B CA 1
ATOM 3923 C C . TYR B 1 40 ? -17.969 20.812 -11.203 1 90.62 40 TYR B C 1
ATOM 3925 O O . TYR B 1 40 ? -17.297 19.812 -10.93 1 90.62 40 TYR B O 1
ATOM 3933 N N . ARG B 1 41 ? -17.438 21.875 -11.305 1 91.25 41 ARG B N 1
ATOM 3934 C CA . ARG B 1 41 ? -16.016 22.109 -11.062 1 91.25 41 ARG B CA 1
ATOM 3935 C C . ARG B 1 41 ? -15.664 21.875 -9.594 1 91.25 41 ARG B C 1
ATOM 3937 O O . ARG B 1 41 ? -14.602 21.344 -9.281 1 91.25 41 ARG B O 1
ATOM 3944 N N . ASP B 1 42 ? -16.516 22.406 -8.773 1 93.44 42 ASP B N 1
ATOM 3945 C CA . ASP B 1 42 ? -16.391 22.172 -7.336 1 93.44 42 ASP B CA 1
ATOM 3946 C C . ASP B 1 42 ? -17.578 21.375 -6.805 1 93.44 42 ASP B C 1
ATOM 3948 O O . ASP B 1 42 ? -18.641 21.922 -6.547 1 93.44 42 ASP B O 1
ATOM 3952 N N . VAL B 1 43 ? -17.344 20.109 -6.562 1 94.56 43 VAL B N 1
ATOM 3953 C CA . VAL B 1 43 ? -18.406 19.188 -6.16 1 94.56 43 VAL B CA 1
ATOM 3954 C C . VAL B 1 43 ? -18.469 19.109 -4.637 1 94.56 43 VAL B C 1
ATOM 3956 O O . VAL B 1 43 ? -17.469 18.812 -3.98 1 94.56 43 VAL B O 1
ATOM 3959 N N . GLN B 1 44 ? -19.609 19.406 -4.105 1 94.56 44 GLN B N 1
ATOM 3960 C CA . GLN B 1 44 ? -19.844 19.297 -2.67 1 94.56 44 GLN B CA 1
ATOM 3961 C C . GLN B 1 44 ? -20.953 18.281 -2.371 1 94.56 44 GLN B C 1
ATOM 3963 O O . GLN B 1 44 ? -22.078 18.438 -2.828 1 94.56 44 GLN B O 1
ATOM 3968 N N . LEU B 1 45 ? -20.609 17.25 -1.665 1 96.44 45 LEU B N 1
ATOM 3969 C CA . LEU B 1 45 ? -21.547 16.234 -1.209 1 96.44 45 LEU B CA 1
ATOM 3970 C C . LEU B 1 45 ? -21.672 16.25 0.311 1 96.44 45 LEU B C 1
ATOM 3972 O O . LEU B 1 45 ? -20.875 15.625 1.012 1 96.44 45 LEU B O 1
ATOM 3976 N N . ASP B 1 46 ? -22.766 16.891 0.828 1 95.69 46 ASP B N 1
ATOM 3977 C CA . ASP B 1 46 ? -22.859 17.172 2.258 1 95.69 46 ASP B CA 1
ATOM 3978 C C . ASP B 1 46 ? -24.047 16.406 2.879 1 95.69 46 ASP B C 1
ATOM 3980 O O . ASP B 1 46 ? -25.156 16.469 2.373 1 95.69 46 ASP B O 1
ATOM 3984 N N . ASN B 1 47 ? -23.703 15.68 3.959 1 95.56 47 ASN B N 1
ATOM 3985 C CA . ASN B 1 47 ? -24.734 15.086 4.82 1 95.56 47 ASN B CA 1
ATOM 3986 C C . ASN B 1 47 ? -25.656 14.164 4.039 1 95.56 47 ASN B C 1
ATOM 3988 O O . ASN B 1 47 ? -26.875 14.273 4.152 1 95.56 47 ASN B O 1
ATOM 3992 N N . LEU B 1 48 ? -25.109 13.32 3.238 1 96.06 48 LEU B N 1
ATOM 3993 C CA . LEU B 1 48 ? -25.891 12.367 2.455 1 96.06 48 LEU B CA 1
ATOM 3994 C C . LEU B 1 48 ? -25.812 10.969 3.062 1 96.06 48 LEU B C 1
ATOM 3996 O O . LEU B 1 48 ? -24.75 10.562 3.559 1 96.06 48 LEU B O 1
ATOM 4000 N N . GLU B 1 49 ? -26.953 10.312 3.016 1 96.88 49 GLU B N 1
ATOM 4001 C CA . GLU B 1 49 ? -26.938 8.883 3.318 1 96.88 49 GLU B CA 1
ATOM 4002 C C . GLU B 1 49 ? -26.188 8.102 2.244 1 96.88 49 GLU B C 1
ATOM 4004 O O . GLU B 1 49 ? -26.156 8.5 1.078 1 96.88 49 GLU B O 1
ATOM 4009 N N . TYR B 1 50 ? -25.578 7.027 2.645 1 97.12 50 TYR B N 1
ATOM 4010 C CA . TYR B 1 50 ? -24.641 6.293 1.81 1 97.12 50 TYR B CA 1
ATOM 4011 C C . TYR B 1 50 ? -25.266 5.953 0.459 1 97.12 50 TYR B C 1
ATOM 4013 O O . TYR B 1 50 ? -24.609 6.094 -0.581 1 97.12 50 TYR B O 1
ATOM 4021 N N . ARG B 1 51 ? -26.453 5.473 0.408 1 95.62 51 ARG B N 1
ATOM 4022 C CA . ARG B 1 51 ? -27.109 5.113 -0.846 1 95.62 51 ARG B CA 1
ATOM 4023 C C . ARG B 1 51 ? -27.297 6.336 -1.735 1 95.62 51 ARG B C 1
ATOM 4025 O O . ARG B 1 51 ? -27.062 6.277 -2.943 1 95.62 51 ARG B O 1
ATOM 4032 N N . THR B 1 52 ? -27.734 7.395 -1.125 1 95 52 THR B N 1
ATOM 4033 C CA . THR B 1 52 ? -27.922 8.641 -1.863 1 95 52 THR B CA 1
ATOM 4034 C C . THR B 1 52 ? -26.578 9.164 -2.381 1 95 52 THR B C 1
ATOM 4036 O O . THR B 1 52 ? -26.516 9.727 -3.477 1 95 52 THR B O 1
ATOM 4039 N N . LEU B 1 53 ? -25.594 9.07 -1.527 1 96.44 53 LEU B N 1
ATOM 4040 C CA . LEU B 1 53 ? -24.25 9.477 -1.937 1 96.44 53 LEU B CA 1
ATOM 4041 C C . LEU B 1 53 ? -23.812 8.719 -3.182 1 96.44 53 LEU B C 1
ATOM 4043 O O . LEU B 1 53 ? -23.297 9.312 -4.137 1 96.44 53 LEU B O 1
ATOM 4047 N N . VAL B 1 54 ? -23.969 7.355 -3.24 1 96.19 54 VAL B N 1
ATOM 4048 C CA . VAL B 1 54 ? -23.578 6.512 -4.363 1 96.19 54 VAL B CA 1
ATOM 4049 C C . VAL B 1 54 ? -24.359 6.906 -5.609 1 96.19 54 VAL B C 1
ATOM 4051 O O . VAL B 1 54 ? -23.797 6.973 -6.707 1 96.19 54 VAL B O 1
ATOM 4054 N N . LEU B 1 55 ? -25.609 7.223 -5.445 1 92.81 55 LEU B N 1
ATOM 4055 C CA . LEU B 1 55 ? -26.438 7.656 -6.57 1 92.81 55 LEU B CA 1
ATOM 4056 C C . LEU B 1 55 ? -25.953 8.992 -7.117 1 92.81 55 LEU B C 1
ATOM 4058 O O . LEU B 1 55 ? -25.922 9.203 -8.328 1 92.81 55 LEU B O 1
ATOM 4062 N N . ALA B 1 56 ? -25.672 9.82 -6.188 1 94.12 56 ALA B N 1
ATOM 4063 C CA . ALA B 1 56 ? -25.141 11.117 -6.598 1 94.12 56 ALA B CA 1
ATOM 4064 C C . ALA B 1 56 ? -23.844 10.953 -7.391 1 94.12 56 ALA B C 1
ATOM 4066 O O . ALA B 1 56 ? -23.641 11.641 -8.398 1 94.12 56 ALA B O 1
ATOM 4067 N N . LEU B 1 57 ? -22.969 10.062 -6.922 1 95.62 57 LEU B N 1
ATOM 4068 C CA . LEU B 1 57 ? -21.703 9.805 -7.621 1 95.62 57 LEU B CA 1
ATOM 4069 C C . LEU B 1 57 ? -21.969 9.234 -9.008 1 95.62 57 LEU B C 1
ATOM 4071 O O . LEU B 1 57 ? -21.281 9.594 -9.969 1 95.62 57 LEU B O 1
ATOM 4075 N N . HIS B 1 58 ? -22.906 8.406 -9.125 1 93.38 58 HIS B N 1
ATOM 4076 C CA . HIS B 1 58 ? -23.266 7.824 -10.414 1 93.38 58 HIS B CA 1
ATOM 4077 C C . HIS B 1 58 ? -23.641 8.906 -11.414 1 93.38 58 HIS B C 1
ATOM 4079 O O . HIS B 1 58 ? -23.219 8.875 -12.57 1 93.38 58 HIS B O 1
ATOM 4085 N N . LYS B 1 59 ? -24.422 9.789 -10.961 1 90.31 59 LYS B N 1
ATOM 4086 C CA . LYS B 1 59 ? -24.844 10.891 -11.828 1 90.31 59 LYS B CA 1
ATOM 4087 C C . LYS B 1 59 ? -23.672 11.781 -12.188 1 90.31 59 LYS B C 1
ATOM 4089 O O . LYS B 1 59 ? -23.562 12.258 -13.328 1 90.31 59 LYS B O 1
ATOM 4094 N N . LEU B 1 60 ? -22.828 12.016 -11.242 1 93.56 60 LEU B N 1
ATOM 4095 C CA . LEU B 1 60 ? -21.672 12.883 -11.461 1 93.56 60 LEU B CA 1
ATOM 4096 C C . LEU B 1 60 ? -20.734 12.289 -12.508 1 93.56 60 LEU B C 1
ATOM 4098 O O . LEU B 1 60 ? -20.141 13.023 -13.305 1 93.56 60 LEU B O 1
ATOM 4102 N N . VAL B 1 61 ? -20.562 10.961 -12.484 1 94.06 61 VAL B N 1
ATOM 4103 C CA . VAL B 1 61 ? -19.688 10.281 -13.445 1 94.06 61 VAL B CA 1
ATOM 4104 C C . VAL B 1 61 ? -20.141 10.609 -14.867 1 94.06 61 VAL B C 1
ATOM 4106 O O . VAL B 1 61 ? -19.297 10.758 -15.766 1 94.06 61 VAL B O 1
ATOM 4109 N N . GLY B 1 62 ? -21.375 10.844 -15.047 1 90.38 62 GLY B N 1
ATOM 4110 C CA . GLY B 1 62 ? -21.906 11.094 -16.375 1 90.38 62 GLY B CA 1
ATOM 4111 C C . GLY B 1 62 ? -21.812 12.547 -16.797 1 90.38 62 GLY B C 1
ATOM 4112 O O . GLY B 1 62 ? -21.797 12.859 -17.984 1 90.38 62 GLY B O 1
ATOM 4113 N N . VAL B 1 63 ? -21.656 13.445 -15.859 1 88.44 63 VAL B N 1
ATOM 4114 C CA . VAL B 1 63 ? -21.812 14.852 -16.219 1 88.44 63 VAL B CA 1
ATOM 4115 C C . VAL B 1 63 ? -20.547 15.617 -15.859 1 88.44 63 VAL B C 1
ATOM 4117 O O . VAL B 1 63 ? -20.25 16.641 -16.469 1 88.44 63 VAL B O 1
ATOM 4120 N N . ALA B 1 64 ? -19.781 15.188 -14.93 1 86.94 64 ALA B N 1
ATOM 4121 C CA . ALA B 1 64 ? -18.688 15.969 -14.383 1 86.94 64 ALA B CA 1
ATOM 4122 C C . ALA B 1 64 ? -17.359 15.586 -15.031 1 86.94 64 ALA B C 1
ATOM 4124 O O . ALA B 1 64 ? -16.672 14.672 -14.57 1 86.94 64 ALA B O 1
ATOM 4125 N N . SER B 1 65 ? -16.891 16.312 -15.977 1 88.88 65 SER B N 1
ATOM 4126 C CA . SER B 1 65 ? -15.672 15.969 -16.703 1 88.88 65 SER B CA 1
ATOM 4127 C C . SER B 1 65 ? -14.562 16.984 -16.438 1 88.88 65 SER B C 1
ATOM 4129 O O . SER B 1 65 ? -13.445 16.828 -16.938 1 88.88 65 SER B O 1
ATOM 4131 N N . ARG B 1 66 ? -14.773 17.969 -15.633 1 92.62 66 ARG B N 1
ATOM 4132 C CA . ARG B 1 66 ? -13.742 18.953 -15.336 1 92.62 66 ARG B CA 1
ATOM 4133 C C . ARG B 1 66 ? -13.766 19.344 -13.859 1 92.62 66 ARG B C 1
ATOM 4135 O O . ARG B 1 66 ? -13.789 20.531 -13.523 1 92.62 66 ARG B O 1
ATOM 4142 N N . VAL B 1 67 ? -13.789 18.359 -13.109 1 95 67 VAL B N 1
ATOM 4143 C CA . VAL B 1 67 ? -13.891 18.578 -11.672 1 95 67 VAL B CA 1
ATOM 4144 C C . VAL B 1 67 ? -12.547 19.031 -11.117 1 95 67 VAL B C 1
ATOM 4146 O O . VAL B 1 67 ? -11.508 18.453 -11.43 1 95 67 VAL B O 1
ATOM 4149 N N . LYS B 1 68 ? -12.562 20.047 -10.297 1 96.69 68 LYS B N 1
ATOM 4150 C CA . LYS B 1 68 ? -11.344 20.578 -9.672 1 96.69 68 LYS B CA 1
ATOM 4151 C C . LYS B 1 68 ? -11.266 20.172 -8.203 1 96.69 68 LYS B C 1
ATOM 4153 O O . LYS B 1 68 ? -10.172 19.969 -7.676 1 96.69 68 LYS B O 1
ATOM 4158 N N . SER B 1 69 ? -12.391 20.219 -7.617 1 97.38 69 SER B N 1
ATOM 4159 C CA . SER B 1 69 ? -12.406 19.875 -6.199 1 97.38 69 SER B CA 1
ATOM 4160 C C . SER B 1 69 ? -13.617 19 -5.855 1 97.38 69 SER B C 1
ATOM 4162 O O . SER B 1 69 ? -14.695 19.188 -6.41 1 97.38 69 SER B O 1
ATOM 4164 N N . ILE B 1 70 ? -13.422 18.016 -4.996 1 97.75 70 ILE B N 1
ATOM 4165 C CA . ILE B 1 70 ? -14.484 17.156 -4.457 1 97.75 70 ILE B CA 1
ATOM 4166 C C . ILE B 1 70 ? -14.461 17.219 -2.93 1 97.75 70 ILE B C 1
ATOM 4168 O O . ILE B 1 70 ? -13.414 17.016 -2.311 1 97.75 70 ILE B O 1
ATOM 4172 N N . THR B 1 71 ? -15.555 17.547 -2.295 1 97.69 71 THR B N 1
ATOM 4173 C CA . THR B 1 71 ? -15.688 17.547 -0.843 1 97.69 71 THR B CA 1
ATOM 4174 C C . THR B 1 71 ? -16.828 16.641 -0.399 1 97.69 71 THR B C 1
ATOM 4176 O O . THR B 1 71 ? -17.969 16.812 -0.812 1 97.69 71 THR B O 1
ATOM 4179 N N . ILE B 1 72 ? -16.562 15.648 0.326 1 97.88 72 ILE B N 1
ATOM 4180 C CA . ILE B 1 72 ? -17.516 14.773 0.986 1 97.88 72 ILE B CA 1
ATOM 4181 C C . ILE B 1 72 ? -17.531 15.047 2.488 1 97.88 72 ILE B C 1
ATOM 4183 O O . ILE B 1 72 ? -16.547 14.773 3.178 1 97.88 72 ILE B O 1
ATOM 4187 N N . ASN B 1 73 ? -18.625 15.578 2.979 1 97.38 73 ASN B N 1
ATOM 4188 C CA . ASN B 1 73 ? -18.656 16.016 4.367 1 97.38 73 ASN B CA 1
ATOM 4189 C C . ASN B 1 73 ? -19.906 15.523 5.086 1 97.38 73 ASN B C 1
ATOM 4191 O O . ASN B 1 73 ? -21.031 15.727 4.605 1 97.38 73 ASN B O 1
ATOM 4195 N N . GLY B 1 74 ? -19.672 14.922 6.184 1 96.75 74 GLY B N 1
ATOM 4196 C CA . GLY B 1 74 ? -20.766 14.555 7.066 1 96.75 74 GLY B CA 1
ATOM 4197 C C . GLY B 1 74 ? -21.641 13.453 6.5 1 96.75 74 GLY B C 1
ATOM 4198 O O . GLY B 1 74 ? -22.812 13.305 6.895 1 96.75 74 GLY B O 1
ATOM 4199 N N . CYS B 1 75 ? -21.219 12.719 5.523 1 96.62 75 CYS B N 1
ATOM 4200 C CA . CYS B 1 75 ? -21.984 11.625 4.957 1 96.62 75 CYS B CA 1
ATOM 4201 C C . CYS B 1 75 ? -21.984 10.414 5.891 1 96.62 75 CYS B C 1
ATOM 4203 O O . CYS B 1 75 ? -21.062 10.242 6.68 1 96.62 75 CYS B O 1
ATOM 4205 N N . TYR B 1 76 ? -23.094 9.648 5.859 1 96.75 76 TYR B N 1
ATOM 4206 C CA . TYR B 1 76 ? -23.25 8.602 6.855 1 96.75 76 TYR B CA 1
ATOM 4207 C C . TYR B 1 76 ? -24.016 7.414 6.281 1 96.75 76 TYR B C 1
ATOM 4209 O O . TYR B 1 76 ? -24.594 7.504 5.191 1 96.75 76 TYR B O 1
ATOM 4217 N N . SER B 1 77 ? -23.906 6.273 6.887 1 97.12 77 SER B N 1
ATOM 4218 C CA . SER B 1 77 ? -24.734 5.098 6.637 1 97.12 77 SER B CA 1
ATOM 4219 C C . SER B 1 77 ? -25.516 4.695 7.887 1 97.12 77 SER B C 1
ATOM 4221 O O . SER B 1 77 ? -24.922 4.402 8.93 1 97.12 77 SER B O 1
ATOM 4223 N N . ARG B 1 78 ? -26.797 4.672 7.793 1 95.44 78 ARG B N 1
ATOM 4224 C CA . ARG B 1 78 ? -27.625 4.246 8.914 1 95.44 78 ARG B CA 1
ATOM 4225 C C . ARG B 1 78 ? -27.359 2.789 9.273 1 95.44 78 ARG B C 1
ATOM 4227 O O . ARG B 1 78 ? -27.344 2.43 10.453 1 95.44 78 ARG B O 1
ATOM 4234 N N . PHE B 1 79 ? -27.234 2.029 8.312 1 95.31 79 PHE B N 1
ATOM 4235 C CA . PHE B 1 79 ? -26.938 0.618 8.523 1 95.31 79 PHE B CA 1
ATOM 4236 C C . PHE B 1 79 ? -25.672 0.453 9.367 1 95.31 79 PHE B C 1
ATOM 4238 O O . PHE B 1 79 ? -25.672 -0.298 10.344 1 95.31 79 PHE B O 1
ATOM 4245 N N . ILE B 1 80 ? -24.562 1.109 9.016 1 95.06 80 ILE B N 1
ATOM 4246 C CA . ILE B 1 80 ? -23.266 0.968 9.688 1 95.06 80 ILE B CA 1
ATOM 4247 C C . ILE B 1 80 ? -23.359 1.52 11.102 1 95.06 80 ILE B C 1
ATOM 4249 O O . ILE B 1 80 ? -22.828 0.919 12.047 1 95.06 80 ILE B O 1
ATOM 4253 N N . GLN B 1 81 ? -24.016 2.609 11.289 1 92.31 81 GLN B N 1
ATOM 4254 C CA . GLN B 1 81 ? -24.125 3.258 12.594 1 92.31 81 GLN B CA 1
ATOM 4255 C C . GLN B 1 81 ? -24.922 2.408 13.57 1 92.31 81 GLN B C 1
ATOM 4257 O O . GLN B 1 81 ? -24.641 2.396 14.766 1 92.31 81 GLN B O 1
ATOM 4262 N N . ASP B 1 82 ? -25.844 1.585 12.992 1 91.94 82 ASP B N 1
ATOM 4263 C CA . ASP B 1 82 ? -26.797 0.916 13.859 1 91.94 82 ASP B CA 1
ATOM 4264 C C . ASP B 1 82 ? -26.469 -0.568 14.008 1 91.94 82 ASP B C 1
ATOM 4266 O O . ASP B 1 82 ? -27.047 -1.258 14.852 1 91.94 82 ASP B O 1
ATOM 4270 N N . THR B 1 83 ? -25.594 -1.072 13.32 1 91.75 83 THR B N 1
ATOM 4271 C CA . THR B 1 83 ? -25.344 -2.51 13.312 1 91.75 83 THR B CA 1
ATOM 4272 C C . THR B 1 83 ? -24.422 -2.898 14.469 1 91.75 83 THR B C 1
ATOM 4274 O O . THR B 1 83 ? -23.312 -2.373 14.578 1 91.75 83 THR B O 1
ATOM 4277 N N . ILE B 1 84 ? -24.875 -3.754 15.312 1 89.69 84 ILE B N 1
ATOM 4278 C CA . ILE B 1 84 ? -24.141 -4.352 16.422 1 89.69 84 ILE B CA 1
ATOM 4279 C C . ILE B 1 84 ? -24 -5.859 16.203 1 89.69 84 ILE B C 1
ATOM 4281 O O . ILE B 1 84 ? -24.969 -6.523 15.812 1 89.69 84 ILE B O 1
ATOM 4285 N N . VAL B 1 85 ? -22.844 -6.398 16.328 1 87.31 85 VAL B N 1
ATOM 4286 C CA . VAL B 1 85 ? -22.547 -7.801 16.031 1 87.31 85 VAL B CA 1
ATOM 4287 C C . VAL B 1 85 ? -22.172 -8.531 17.328 1 87.31 85 VAL B C 1
ATOM 4289 O O . VAL B 1 85 ? -21.406 -8.008 18.141 1 87.31 85 VAL B O 1
ATOM 4292 N N . PRO B 1 86 ? -22.672 -9.68 17.516 1 82.62 86 PRO B N 1
ATOM 4293 C CA . PRO B 1 86 ? -22.266 -10.484 18.672 1 82.62 86 PRO B CA 1
ATOM 4294 C C . PRO B 1 86 ? -20.859 -11.047 18.531 1 82.62 86 PRO B C 1
ATOM 4296 O O . PRO B 1 86 ? -20.453 -11.438 17.422 1 82.62 86 PRO B O 1
ATOM 4299 N N . VAL B 1 87 ? -19.953 -10.859 19.484 1 76.88 87 VAL B N 1
ATOM 4300 C CA . VAL B 1 87 ? -18.594 -11.359 19.484 1 76.88 87 VAL B CA 1
ATOM 4301 C C . VAL B 1 87 ? -18.406 -12.359 20.625 1 76.88 87 VAL B C 1
ATOM 4303 O O . VAL B 1 87 ? -18.906 -12.148 21.719 1 76.88 87 VAL B O 1
ATOM 4306 N N . HIS B 1 88 ? -17.859 -13.648 20.156 1 62.81 88 HIS B N 1
ATOM 4307 C CA . HIS B 1 88 ? -17.609 -14.664 21.172 1 62.81 88 HIS B CA 1
ATOM 4308 C C . HIS B 1 88 ? -16.203 -14.531 21.75 1 62.81 88 HIS B C 1
ATOM 4310 O O . HIS B 1 88 ? -15.25 -14.305 21 1 62.81 88 HIS B O 1
ATOM 4316 N N . PHE B 1 89 ? -15.992 -14.18 22.875 1 53.56 89 PHE B N 1
ATOM 4317 C CA . PHE B 1 89 ? -14.656 -14.094 23.469 1 53.56 89 PHE B CA 1
ATOM 4318 C C . PHE B 1 89 ? -13.93 -15.43 23.344 1 53.56 89 PHE B C 1
ATOM 4320 O O . PHE B 1 89 ? -12.727 -15.461 23.078 1 53.56 89 PHE B O 1
ATOM 4327 N N . SER B 1 90 ? -14.07 -16.359 24.25 1 47.53 90 SER B N 1
ATOM 4328 C CA . SER B 1 90 ? -13.234 -17.531 24.484 1 47.53 90 SER B CA 1
ATOM 4329 C C . SER B 1 90 ? -13.477 -18.609 23.438 1 47.53 90 SER B C 1
ATOM 4331 O O . SER B 1 90 ? -14.57 -18.703 22.875 1 47.53 90 SER B O 1
ATOM 4333 N N . ASN B 1 91 ? -12.258 -18.891 22.609 1 42.47 91 ASN B N 1
ATOM 4334 C CA . ASN B 1 91 ? -12.227 -20.109 21.812 1 42.47 91 ASN B CA 1
ATOM 4335 C C . ASN B 1 91 ? -13.078 -21.219 22.438 1 42.47 91 ASN B C 1
ATOM 4337 O O . ASN B 1 91 ? -12.938 -22.391 22.094 1 42.47 91 ASN B O 1
ATOM 4341 N N . ARG B 1 92 ? -13.422 -21.188 23.75 1 39.5 92 ARG B N 1
ATOM 4342 C CA . ARG B 1 92 ? -14.07 -22.375 24.297 1 39.5 92 ARG B CA 1
ATOM 4343 C C . ARG B 1 92 ? -15.422 -22.625 23.625 1 39.5 92 ARG B C 1
ATOM 4345 O O . ARG B 1 92 ? -16.25 -21.719 23.516 1 39.5 92 ARG B O 1
ATOM 4352 N N . ALA B 1 93 ? -15.492 -23.531 22.812 1 41.16 93 ALA B N 1
ATOM 4353 C CA . ALA B 1 93 ? -16.609 -24.281 22.234 1 41.16 93 ALA B CA 1
ATOM 4354 C C . ALA B 1 93 ? -17.891 -24.031 23.016 1 41.16 93 ALA B C 1
ATOM 4356 O O . ALA B 1 93 ? -18.969 -24.484 22.609 1 41.16 93 ALA B O 1
ATOM 4357 N N . HIS B 1 94 ? -17.859 -23.922 24.422 1 42.03 94 HIS B N 1
ATOM 4358 C CA . HIS B 1 94 ? -19.062 -24.234 25.203 1 42.03 94 HIS B CA 1
ATOM 4359 C C . HIS B 1 94 ? -20 -23.031 25.266 1 42.03 94 HIS B C 1
ATOM 4361 O O . HIS B 1 94 ? -19.547 -21.891 25.328 1 42.03 94 HIS B O 1
ATOM 4367 N N . ASN B 1 95 ? -21.344 -23.172 24.953 1 46.22 95 ASN B N 1
ATOM 4368 C CA . ASN B 1 95 ? -22.656 -22.547 25 1 46.22 95 ASN B CA 1
ATOM 4369 C C . ASN B 1 95 ? -22.734 -21.5 26.109 1 46.22 95 ASN B C 1
ATOM 4371 O O . ASN B 1 95 ? -23.797 -20.922 26.359 1 46.22 95 ASN B O 1
ATOM 4375 N N . THR B 1 96 ? -21.891 -21.547 27.172 1 50.91 96 THR B N 1
ATOM 4376 C CA . THR B 1 96 ? -22.422 -20.906 28.359 1 50.91 96 THR B CA 1
ATOM 4377 C C . THR B 1 96 ? -21.844 -19.5 28.531 1 50.91 96 THR B C 1
ATOM 4379 O O . THR B 1 96 ? -22.062 -18.859 29.562 1 50.91 96 THR B O 1
ATOM 4382 N N . GLY B 1 97 ? -20.922 -19.047 27.734 1 55.56 97 GLY B N 1
ATOM 4383 C CA . GLY B 1 97 ? -20.391 -17.781 28.203 1 55.56 97 GLY B CA 1
ATOM 4384 C C . GLY B 1 97 ? -21.188 -16.594 27.703 1 55.56 97 GLY B C 1
ATOM 4385 O O . GLY B 1 97 ? -22.062 -16.734 26.844 1 55.56 97 GLY B O 1
ATOM 4386 N N . PRO B 1 98 ? -21.109 -15.438 28.406 1 62.59 98 PRO B N 1
ATOM 4387 C CA . PRO B 1 98 ? -21.891 -14.25 28.062 1 62.59 98 PRO B CA 1
ATOM 4388 C C . PRO B 1 98 ? -21.578 -13.727 26.656 1 62.59 98 PRO B C 1
ATOM 4390 O O . PRO B 1 98 ? -20.422 -13.789 26.219 1 62.59 98 PRO B O 1
ATOM 4393 N N . MET B 1 99 ? -22.594 -13.641 25.906 1 67.94 99 MET B N 1
ATOM 4394 C CA . MET B 1 99 ? -22.516 -13.078 24.562 1 67.94 99 MET B CA 1
ATOM 4395 C C . MET B 1 99 ? -22.156 -11.602 24.609 1 67.94 99 MET B C 1
ATOM 4397 O O . MET B 1 99 ? -22.781 -10.82 25.328 1 67.94 99 MET B O 1
ATOM 4401 N N . LEU B 1 100 ? -21.031 -11.164 24.188 1 75.31 100 LEU B N 1
ATOM 4402 C CA . LEU B 1 100 ? -20.641 -9.758 24.078 1 75.31 100 LEU B CA 1
ATOM 4403 C C . LEU B 1 100 ? -21.016 -9.195 22.703 1 75.31 100 LEU B C 1
ATOM 4405 O O . LEU B 1 100 ? -21.203 -9.953 21.75 1 75.31 100 LEU B O 1
ATOM 4409 N N . PHE B 1 101 ? -21.422 -7.871 22.781 1 82.06 101 PHE B N 1
ATOM 4410 C CA . PHE B 1 101 ? -21.781 -7.195 21.547 1 82.06 101 PHE B CA 1
ATOM 4411 C C . PHE B 1 101 ? -20.781 -6.094 21.219 1 82.06 101 PHE B C 1
ATOM 4413 O O . PHE B 1 101 ? -20.266 -5.43 22.109 1 82.06 101 PHE B O 1
ATOM 4420 N N . SER B 1 102 ? -20.438 -6.008 19.953 1 81.88 102 SER B N 1
ATOM 4421 C CA . SER B 1 102 ? -19.531 -4.961 19.484 1 81.88 102 SER B CA 1
ATOM 4422 C C . SER B 1 102 ? -20.094 -4.266 18.25 1 81.88 102 SER B C 1
ATOM 4424 O O . SER B 1 102 ? -20.891 -4.852 17.516 1 81.88 102 SER B O 1
ATOM 4426 N N . HIS B 1 103 ? -19.797 -2.965 18.219 1 87.25 103 HIS B N 1
ATOM 4427 C CA . HIS B 1 103 ? -20.172 -2.242 17 1 87.25 103 HIS B CA 1
ATOM 4428 C C . HIS B 1 103 ? -19.453 -2.803 15.781 1 87.25 103 HIS B C 1
ATOM 4430 O O . HIS B 1 103 ? -18.297 -3.232 15.883 1 87.25 103 HIS B O 1
ATOM 4436 N N . LEU B 1 104 ? -20.047 -2.725 14.641 1 89.25 104 LEU B N 1
ATOM 4437 C CA . LEU B 1 104 ? -19.531 -3.293 13.398 1 89.25 104 LEU B CA 1
ATOM 4438 C C . LEU B 1 104 ? -18.141 -2.744 13.078 1 89.25 104 LEU B C 1
ATOM 4440 O O . LEU B 1 104 ? -17.25 -3.498 12.688 1 89.25 104 LEU B O 1
ATOM 4444 N N . THR B 1 105 ? -17.922 -1.435 13.297 1 86.81 105 THR B N 1
ATOM 4445 C CA . THR B 1 105 ? -16.688 -0.783 12.867 1 86.81 105 THR B CA 1
ATOM 4446 C C . THR B 1 105 ? -15.562 -1.046 13.867 1 86.81 105 THR B C 1
ATOM 4448 O O . THR B 1 105 ? -14.398 -0.737 13.594 1 86.81 105 THR B O 1
ATOM 4451 N N . ALA B 1 106 ? -15.883 -1.65 14.961 1 79.25 106 ALA B N 1
ATOM 4452 C CA . ALA B 1 106 ? -14.883 -1.98 15.969 1 79.25 106 ALA B CA 1
ATOM 4453 C C . ALA B 1 106 ? -14.25 -3.34 15.688 1 79.25 106 ALA B C 1
ATOM 4455 O O . ALA B 1 106 ? -13.195 -3.668 16.234 1 79.25 106 ALA B O 1
ATOM 4456 N N . LEU B 1 107 ? -14.867 -4.055 14.797 1 80.44 107 LEU B N 1
ATOM 4457 C CA . LEU B 1 107 ? -14.391 -5.395 14.477 1 80.44 107 LEU B CA 1
ATOM 4458 C C . LEU B 1 107 ? -13.156 -5.336 13.578 1 80.44 107 LEU B C 1
ATOM 4460 O O . LEU B 1 107 ? -12.891 -4.312 12.945 1 80.44 107 LEU B O 1
ATOM 4464 N N . GLN B 1 108 ? -12.438 -6.43 13.594 1 74.69 108 GLN B N 1
ATOM 4465 C CA . GLN B 1 108 ? -11.312 -6.559 12.68 1 74.69 108 GLN B CA 1
ATOM 4466 C C . GLN B 1 108 ? -11.781 -6.551 11.227 1 74.69 108 GLN B C 1
ATOM 4468 O O . GLN B 1 108 ? -12.906 -6.953 10.922 1 74.69 108 GLN B O 1
ATOM 4473 N N . PRO B 1 109 ? -10.914 -6.109 10.375 1 77.19 109 PRO B N 1
ATOM 4474 C CA . PRO B 1 109 ? -11.305 -5.93 8.977 1 77.19 109 PRO B CA 1
ATOM 4475 C C . PRO B 1 109 ? -11.875 -7.203 8.352 1 77.19 109 PRO B C 1
ATOM 4477 O O . PRO B 1 109 ? -12.859 -7.148 7.609 1 77.19 109 PRO B O 1
ATOM 4480 N N . HIS B 1 110 ? -11.289 -8.375 8.617 1 72.56 110 HIS B N 1
ATOM 4481 C CA . HIS B 1 110 ? -11.766 -9.602 7.996 1 72.56 110 HIS B CA 1
ATOM 4482 C C . HIS B 1 110 ? -13.18 -9.945 8.461 1 72.56 110 HIS B C 1
ATOM 4484 O O . HIS B 1 110 ? -14.016 -10.367 7.66 1 72.56 110 HIS B O 1
ATOM 4490 N N . ARG B 1 111 ? -13.422 -9.789 9.742 1 79.88 111 ARG B N 1
ATOM 4491 C CA . ARG B 1 111 ? -14.75 -10.047 10.289 1 79.88 111 ARG B CA 1
ATOM 4492 C C . ARG B 1 111 ? -15.758 -9.023 9.773 1 79.88 111 ARG B C 1
ATOM 4494 O O . ARG B 1 111 ? -16.922 -9.359 9.547 1 79.88 111 ARG B O 1
ATOM 4501 N N . ARG B 1 112 ? -15.305 -7.832 9.711 1 86.94 112 ARG B N 1
ATOM 4502 C CA . ARG B 1 112 ? -16.156 -6.781 9.18 1 86.94 112 ARG B CA 1
ATOM 4503 C C . ARG B 1 112 ? -16.625 -7.117 7.766 1 86.94 112 ARG B C 1
ATOM 4505 O O . ARG B 1 112 ? -17.812 -6.977 7.445 1 86.94 112 ARG B O 1
ATOM 4512 N N . ARG B 1 113 ? -15.758 -7.551 6.984 1 84 113 ARG B N 1
ATOM 4513 C CA . ARG B 1 113 ? -16.094 -7.918 5.609 1 84 113 ARG B CA 1
ATOM 4514 C C . ARG B 1 113 ? -17.109 -9.055 5.574 1 84 113 ARG B C 1
ATOM 4516 O O . ARG B 1 113 ? -18.031 -9.039 4.754 1 84 113 ARG B O 1
ATOM 4523 N N . ASP B 1 114 ? -16.906 -9.969 6.457 1 83.06 114 ASP B N 1
ATOM 4524 C CA . ASP B 1 114 ? -17.844 -11.086 6.543 1 83.06 114 ASP B CA 1
ATOM 4525 C C . ASP B 1 114 ? -19.234 -10.602 6.918 1 83.06 114 ASP B C 1
ATOM 4527 O O . ASP B 1 114 ? -20.234 -11.094 6.383 1 83.06 114 ASP B O 1
ATOM 4531 N N . GLU B 1 115 ? -19.281 -9.727 7.852 1 88.31 115 GLU B N 1
ATOM 4532 C CA . GLU B 1 115 ? -20.562 -9.203 8.297 1 88.31 115 GLU B CA 1
ATOM 4533 C C . GLU B 1 115 ? -21.266 -8.43 7.184 1 88.31 115 GLU B C 1
ATOM 4535 O O . GLU B 1 115 ? -22.484 -8.539 7.012 1 88.31 115 GLU B O 1
ATOM 4540 N N . TYR B 1 116 ? -20.469 -7.609 6.48 1 91 116 TYR B N 1
ATOM 4541 C CA . TYR B 1 116 ? -21.062 -6.883 5.359 1 91 116 TYR B CA 1
ATOM 4542 C C . TYR B 1 116 ? -21.609 -7.844 4.312 1 91 116 TYR B C 1
ATOM 4544 O O . TYR B 1 116 ? -22.688 -7.617 3.76 1 91 116 TYR B O 1
ATOM 4552 N N . LEU B 1 117 ? -20.891 -8.898 4.008 1 85.06 117 LEU B N 1
ATOM 4553 C CA . LEU B 1 117 ? -21.328 -9.891 3.039 1 85.06 117 LEU B CA 1
ATOM 4554 C C . LEU B 1 117 ? -22.594 -10.594 3.516 1 85.06 117 LEU B C 1
ATOM 4556 O O . LEU B 1 117 ? -23.5 -10.836 2.725 1 85.06 117 LEU B O 1
ATOM 4560 N N . LYS B 1 118 ? -22.578 -10.93 4.812 1 86.88 118 LYS B N 1
ATOM 4561 C CA . LYS B 1 118 ? -23.734 -11.586 5.402 1 86.88 118 LYS B CA 1
ATOM 4562 C C . LYS B 1 118 ? -24.984 -10.734 5.242 1 86.88 118 LYS B C 1
ATOM 4564 O O . LYS B 1 118 ? -26.094 -11.258 5.043 1 86.88 118 LYS B O 1
ATOM 4569 N N . HIS B 1 119 ? -24.844 -9.469 5.258 1 91.94 119 HIS B N 1
ATOM 4570 C CA . HIS B 1 119 ? -25.984 -8.562 5.184 1 91.94 119 HIS B CA 1
ATOM 4571 C C . HIS B 1 119 ? -26.172 -8.039 3.766 1 91.94 119 HIS B C 1
ATOM 4573 O O . HIS B 1 119 ? -26.984 -7.129 3.539 1 91.94 119 HIS B O 1
ATOM 4579 N N . ASN B 1 120 ? -25.391 -8.547 2.768 1 89.75 120 ASN B N 1
ATOM 4580 C CA . ASN B 1 120 ? -25.484 -8.141 1.367 1 89.75 120 ASN B CA 1
ATOM 4581 C C . ASN B 1 120 ? -25.297 -6.637 1.203 1 89.75 120 ASN B C 1
ATOM 4583 O O . ASN B 1 120 ? -26.047 -5.996 0.464 1 89.75 120 ASN B O 1
ATOM 4587 N N . PHE B 1 121 ? -24.5 -6.109 2.086 1 93.69 121 PHE B N 1
ATOM 4588 C CA . PHE B 1 121 ? -24.172 -4.691 1.995 1 93.69 121 PHE B CA 1
ATOM 4589 C C . PHE B 1 121 ? -23.172 -4.434 0.874 1 93.69 121 PHE B C 1
ATOM 4591 O O . PHE B 1 121 ? -21.969 -4.625 1.054 1 93.69 121 PHE B O 1
ATOM 4598 N N . ALA B 1 122 ? -23.562 -3.875 -0.285 1 92.06 122 ALA B N 1
ATOM 4599 C CA . ALA B 1 122 ? -22.734 -3.766 -1.481 1 92.06 122 ALA B CA 1
ATOM 4600 C C . ALA B 1 122 ? -22.391 -2.311 -1.775 1 92.06 122 ALA B C 1
ATOM 4602 O O . ALA B 1 122 ? -21.75 -2.012 -2.787 1 92.06 122 ALA B O 1
ATOM 4603 N N . LEU B 1 123 ? -22.75 -1.435 -0.914 1 94.56 123 LEU B N 1
ATOM 4604 C CA . LEU B 1 123 ? -22.594 -0.011 -1.191 1 94.56 123 LEU B CA 1
ATOM 4605 C C . LEU B 1 123 ? -21.109 0.373 -1.236 1 94.56 123 LEU B C 1
ATOM 4607 O O . LEU B 1 123 ? -20.734 1.305 -1.947 1 94.56 123 LEU B O 1
ATOM 4611 N N . HIS B 1 124 ? -20.266 -0.324 -0.453 1 95.06 124 HIS B N 1
ATOM 4612 C CA . HIS B 1 124 ? -18.828 -0.064 -0.504 1 95.06 124 HIS B CA 1
ATOM 4613 C C . HIS B 1 124 ? -18.281 -0.329 -1.898 1 95.06 124 HIS B C 1
ATOM 4615 O O . HIS B 1 124 ? -17.469 0.455 -2.408 1 95.06 124 HIS B O 1
ATOM 4621 N N . ASP B 1 125 ? -18.641 -1.385 -2.494 1 91.88 125 ASP B N 1
ATOM 4622 C CA . ASP B 1 125 ? -18.203 -1.739 -3.836 1 91.88 125 ASP B CA 1
ATOM 4623 C C . ASP B 1 125 ? -18.703 -0.741 -4.871 1 91.88 125 ASP B C 1
ATOM 4625 O O . ASP B 1 125 ? -17.969 -0.336 -5.77 1 91.88 125 ASP B O 1
ATOM 4629 N N . GLU B 1 126 ? -20 -0.421 -4.75 1 94.5 126 GLU B N 1
ATOM 4630 C CA . GLU B 1 126 ? -20.578 0.545 -5.672 1 94.5 126 GLU B CA 1
ATOM 4631 C C . GLU B 1 126 ? -19.906 1.906 -5.555 1 94.5 126 GLU B C 1
ATOM 4633 O O . GLU B 1 126 ? -19.641 2.564 -6.566 1 94.5 126 GLU B O 1
ATOM 4638 N N . PHE B 1 127 ? -19.734 2.318 -4.32 1 96.94 127 PHE B N 1
ATOM 4639 C CA . PHE B 1 127 ? -19 3.553 -4.082 1 96.94 127 PHE B CA 1
ATOM 4640 C C . PHE B 1 127 ? -17.641 3.51 -4.758 1 96.94 127 PHE B C 1
ATOM 4642 O O . PHE B 1 127 ? -17.25 4.461 -5.434 1 96.94 127 PHE B O 1
ATOM 4649 N N . SER B 1 128 ? -16.844 2.412 -4.547 1 94.88 128 SER B N 1
ATOM 4650 C CA . SER B 1 128 ? -15.508 2.242 -5.121 1 94.88 128 SER B CA 1
ATOM 4651 C C . SER B 1 128 ? -15.547 2.348 -6.645 1 94.88 128 SER B C 1
ATOM 4653 O O . SER B 1 128 ? -14.727 3.037 -7.242 1 94.88 128 SER B O 1
ATOM 4655 N N . ASP B 1 129 ? -16.5 1.741 -7.289 1 93.06 129 ASP B N 1
ATOM 4656 C CA . ASP B 1 129 ? -16.609 1.743 -8.742 1 93.06 129 ASP B CA 1
ATOM 4657 C C . ASP B 1 129 ? -16.875 3.15 -9.273 1 93.06 129 ASP B C 1
ATOM 4659 O O . ASP B 1 129 ? -16.219 3.605 -10.203 1 93.06 129 ASP B O 1
ATOM 4663 N N . MET B 1 130 ? -17.844 3.787 -8.664 1 95.56 130 MET B N 1
ATOM 4664 C CA . MET B 1 130 ? -18.234 5.113 -9.141 1 95.56 130 MET B CA 1
ATOM 4665 C C . MET B 1 130 ? -17.141 6.129 -8.883 1 95.56 130 MET B C 1
ATOM 4667 O O . MET B 1 130 ? -16.844 6.961 -9.742 1 95.56 130 MET B O 1
ATOM 4671 N N . PHE B 1 131 ? -16.562 6.055 -7.727 1 96 131 PHE B N 1
ATOM 4672 C CA . PHE B 1 131 ? -15.539 7.031 -7.391 1 96 131 PHE B CA 1
ATOM 4673 C C . PHE B 1 131 ? -14.297 6.832 -8.258 1 96 131 PHE B C 1
ATOM 4675 O O . PHE B 1 131 ? -13.664 7.805 -8.664 1 96 131 PHE B O 1
ATOM 4682 N N . THR B 1 132 ? -13.883 5.582 -8.477 1 93.25 132 THR B N 1
ATOM 4683 C CA . THR B 1 132 ? -12.766 5.285 -9.375 1 93.25 132 THR B CA 1
ATOM 4684 C C . THR B 1 132 ? -13.016 5.863 -10.766 1 93.25 132 THR B C 1
ATOM 4686 O O . THR B 1 132 ? -12.125 6.477 -11.352 1 93.25 132 THR B O 1
ATOM 4689 N N . GLN B 1 133 ? -14.203 5.656 -11.266 1 94 133 GLN B N 1
ATOM 4690 C CA . GLN B 1 133 ? -14.555 6.184 -12.586 1 94 133 GLN B CA 1
ATOM 4691 C C . GLN B 1 133 ? -14.516 7.711 -12.586 1 94 133 GLN B C 1
ATOM 4693 O O . GLN B 1 133 ? -14.07 8.32 -13.562 1 94 133 GLN B O 1
ATOM 4698 N N . LEU B 1 134 ? -15.047 8.289 -11.539 1 95.88 134 LEU B N 1
ATOM 4699 C CA . LEU B 1 134 ? -15.031 9.742 -11.414 1 95.88 134 LEU B CA 1
ATOM 4700 C C . LEU B 1 134 ? -13.609 10.281 -11.438 1 95.88 134 LEU B C 1
ATOM 4702 O O . LEU B 1 134 ? -13.328 11.289 -12.102 1 95.88 134 LEU B O 1
ATOM 4706 N N . LEU B 1 135 ? -12.68 9.625 -10.711 1 95.19 135 LEU B N 1
ATOM 4707 C CA . LEU B 1 135 ? -11.281 10.039 -10.688 1 95.19 135 LEU B CA 1
ATOM 4708 C C . LEU B 1 135 ? -10.633 9.82 -12.055 1 95.19 135 LEU B C 1
ATOM 4710 O O . LEU B 1 135 ? -9.852 10.656 -12.508 1 95.19 135 LEU B O 1
ATOM 4714 N N . CYS B 1 136 ? -10.945 8.727 -12.688 1 90.81 136 CYS B N 1
ATOM 4715 C CA . CYS B 1 136 ? -10.414 8.422 -14.008 1 90.81 136 CYS B CA 1
ATOM 4716 C C . CYS B 1 136 ? -10.789 9.508 -15.016 1 90.81 136 CYS B C 1
ATOM 4718 O O . CYS B 1 136 ? -9.969 9.891 -15.852 1 90.81 136 CYS B O 1
ATOM 4720 N N . ASN B 1 137 ? -12.016 10.016 -14.945 1 93.75 137 ASN B N 1
ATOM 4721 C CA . ASN B 1 137 ? -12.516 11.047 -15.852 1 93.75 137 ASN B CA 1
ATOM 4722 C C . ASN B 1 137 ? -11.852 12.398 -15.586 1 93.75 137 ASN B C 1
ATOM 4724 O O . ASN B 1 137 ? -11.852 13.273 -16.453 1 93.75 137 ASN B O 1
ATOM 4728 N N . ASN B 1 138 ? -11.312 12.562 -14.383 1 95.44 138 ASN B N 1
ATOM 4729 C CA . ASN B 1 138 ? -10.797 13.859 -13.969 1 95.44 138 ASN B CA 1
ATOM 4730 C C . ASN B 1 138 ? -9.367 13.758 -13.461 1 95.44 138 ASN B C 1
ATOM 4732 O O . ASN B 1 138 ? -8.992 14.422 -12.492 1 95.44 138 ASN B O 1
ATOM 4736 N N . THR B 1 139 ? -8.539 12.859 -14.023 1 91.44 139 THR B N 1
ATOM 4737 C CA . THR B 1 139 ? -7.191 12.547 -13.586 1 91.44 139 THR B CA 1
ATOM 4738 C C . THR B 1 139 ? -6.301 13.789 -13.633 1 91.44 139 THR B C 1
ATOM 4740 O O . THR B 1 139 ? -5.473 14 -12.75 1 91.44 139 THR B O 1
ATOM 4743 N N . SER B 1 140 ? -6.457 14.656 -14.617 1 93.06 140 SER B N 1
ATOM 4744 C CA . SER B 1 140 ? -5.566 15.797 -14.828 1 93.06 140 SER B CA 1
ATOM 4745 C C . SER B 1 140 ? -6.168 17.078 -14.258 1 93.06 140 SER B C 1
ATOM 4747 O O . SER B 1 140 ? -5.477 18.094 -14.125 1 93.06 140 SER B O 1
ATOM 4749 N N . THR B 1 141 ? -7.484 17.016 -13.828 1 95.5 141 THR B N 1
ATOM 4750 C CA . THR B 1 141 ? -8.141 18.25 -13.445 1 95.5 141 THR B CA 1
ATOM 4751 C C . THR B 1 141 ? -8.367 18.297 -11.93 1 95.5 141 THR B C 1
ATOM 4753 O O . THR B 1 141 ? -8.422 19.375 -11.336 1 95.5 141 THR B O 1
ATOM 4756 N N . LEU B 1 142 ? -8.5 17.234 -11.312 1 97.38 142 LEU B N 1
ATOM 4757 C CA . LEU B 1 142 ? -8.797 17.188 -9.883 1 97.38 142 LEU B CA 1
ATOM 4758 C C . LEU B 1 142 ? -7.578 17.609 -9.07 1 97.38 142 LEU B C 1
ATOM 4760 O O . LEU B 1 142 ? -6.551 16.922 -9.094 1 97.38 142 LEU B O 1
ATOM 4764 N N . THR B 1 143 ? -7.699 18.656 -8.242 1 98.12 143 THR B N 1
ATOM 4765 C CA . THR B 1 143 ? -6.555 19.172 -7.5 1 98.12 143 THR B CA 1
ATOM 4766 C C . THR B 1 143 ? -6.793 19.078 -5.996 1 98.12 143 THR B C 1
ATOM 4768 O O . THR B 1 143 ? -5.844 19.109 -5.207 1 98.12 143 THR B O 1
ATOM 4771 N N . SER B 1 144 ? -8.062 19.016 -5.645 1 98.56 144 SER B N 1
ATOM 4772 C CA . SER B 1 144 ? -8.359 19 -4.215 1 98.56 144 SER B CA 1
ATOM 4773 C C . SER B 1 144 ? -9.414 17.938 -3.879 1 98.56 144 SER B C 1
ATOM 4775 O O . SER B 1 144 ? -10.43 17.844 -4.562 1 98.56 144 SER B O 1
ATOM 4777 N N . LEU B 1 145 ? -9.148 17.125 -2.877 1 98.56 145 LEU B N 1
ATOM 4778 C CA . LEU B 1 145 ? -10.078 16.109 -2.381 1 98.56 145 LEU B CA 1
ATOM 4779 C C . LEU B 1 145 ? -10.195 16.172 -0.862 1 98.56 145 LEU B C 1
ATOM 4781 O O . LEU B 1 145 ? -9.188 16.109 -0.154 1 98.56 145 LEU B O 1
ATOM 4785 N N . THR B 1 146 ? -11.406 16.391 -0.32 1 98.5 146 THR B N 1
ATOM 4786 C CA . THR B 1 146 ? -11.656 16.469 1.115 1 98.5 146 THR B CA 1
ATOM 4787 C C . THR B 1 146 ? -12.734 15.477 1.525 1 98.5 146 THR B C 1
ATOM 4789 O O . THR B 1 146 ? -13.844 15.492 0.98 1 98.5 146 THR B O 1
ATOM 4792 N N . VAL B 1 147 ? -12.445 14.586 2.363 1 98.19 147 VAL B N 1
ATOM 4793 C CA . VAL B 1 147 ? -13.391 13.664 2.996 1 98.19 147 VAL B CA 1
ATOM 4794 C C . VAL B 1 147 ? -13.328 13.82 4.512 1 98.19 147 VAL B C 1
ATOM 4796 O O . VAL B 1 147 ? -12.312 13.492 5.137 1 98.19 147 VAL B O 1
ATOM 4799 N N . GLN B 1 148 ? -14.398 14.312 5.105 1 97.56 148 GLN B N 1
ATOM 4800 C CA . GLN B 1 148 ? -14.297 14.609 6.531 1 97.56 148 GLN B CA 1
ATOM 4801 C C . GLN B 1 148 ? -15.625 14.352 7.242 1 97.56 148 GLN B C 1
ATOM 4803 O O . GLN B 1 148 ? -16.688 14.422 6.621 1 97.56 148 GLN B O 1
ATOM 4808 N N . ASN B 1 149 ? -15.57 13.984 8.484 1 95.81 149 ASN B N 1
ATOM 4809 C CA . ASN B 1 149 ? -16.703 13.812 9.383 1 95.81 149 ASN B CA 1
ATOM 4810 C C . ASN B 1 149 ? -17.703 12.797 8.836 1 95.81 149 ASN B C 1
ATOM 4812 O O . ASN B 1 149 ? -18.922 13.016 8.906 1 95.81 149 ASN B O 1
ATOM 4816 N N . CYS B 1 150 ? -17.203 11.758 8.234 1 96.69 150 CYS B N 1
ATOM 4817 C CA . CYS B 1 150 ? -18.078 10.766 7.625 1 96.69 150 CYS B CA 1
ATOM 4818 C C . CYS B 1 150 ? -18.094 9.484 8.445 1 96.69 150 CYS B C 1
ATOM 4820 O O . CYS B 1 150 ? -17.141 9.172 9.148 1 96.69 150 CYS B O 1
ATOM 4822 N N . SER B 1 151 ? -19.219 8.805 8.453 1 95 151 SER B N 1
ATOM 4823 C CA . SER B 1 151 ? -19.375 7.477 9.047 1 95 151 SER B CA 1
ATOM 4824 C C . SER B 1 151 ? -19.75 6.441 7.988 1 95 151 SER B C 1
ATOM 4826 O O . SER B 1 151 ? -20.859 5.906 8.008 1 95 151 SER B O 1
ATOM 4828 N N . LEU B 1 152 ? -18.812 6.18 7.105 1 96.56 152 LEU B N 1
ATOM 4829 C CA . LEU B 1 152 ? -19.078 5.336 5.949 1 96.56 152 LEU B CA 1
ATOM 4830 C C . LEU B 1 152 ? -18.188 4.105 5.953 1 96.56 152 LEU B C 1
ATOM 4832 O O . LEU B 1 152 ? -18.375 3.191 5.148 1 96.56 152 LEU B O 1
ATOM 4836 N N . ASP B 1 153 ? -17.234 3.91 6.887 1 93.88 153 ASP B N 1
ATOM 4837 C CA . ASP B 1 153 ? -16.266 2.83 6.914 1 93.88 153 ASP B CA 1
ATOM 4838 C C . ASP B 1 153 ? -15.555 2.693 5.562 1 93.88 153 ASP B C 1
ATOM 4840 O O . ASP B 1 153 ? -15.539 1.612 4.973 1 93.88 153 ASP B O 1
ATOM 4844 N N . LEU B 1 154 ? -14.945 3.793 5.137 1 94 154 LEU B N 1
ATOM 4845 C CA . LEU B 1 154 ? -14.352 3.857 3.807 1 94 154 LEU B CA 1
ATOM 4846 C C . LEU B 1 154 ? -13.086 3.004 3.734 1 94 154 LEU B C 1
ATOM 4848 O O . LEU B 1 154 ? -12.555 2.762 2.648 1 94 154 LEU B O 1
ATOM 4852 N N . GLU B 1 155 ? -12.617 2.518 4.852 1 87.88 155 GLU B N 1
ATOM 4853 C CA . GLU B 1 155 ? -11.516 1.562 4.867 1 87.88 155 GLU B CA 1
ATOM 4854 C C . GLU B 1 155 ? -11.852 0.316 4.055 1 87.88 155 GLU B C 1
ATOM 4856 O O . GLU B 1 155 ? -10.953 -0.359 3.543 1 87.88 155 GLU B O 1
ATOM 4861 N N . MET B 1 156 ? -13.125 0.014 3.977 1 89.94 156 MET B N 1
ATOM 4862 C CA . MET B 1 156 ? -13.602 -1.172 3.266 1 89.94 156 MET B CA 1
ATOM 4863 C C . MET B 1 156 ? -13.719 -0.897 1.771 1 89.94 156 MET B C 1
ATOM 4865 O O . MET B 1 156 ? -14.109 -1.781 1.004 1 89.94 156 MET B O 1
ATOM 4869 N N . THR B 1 157 ? -13.359 0.281 1.321 1 93.06 157 THR B N 1
ATOM 4870 C CA . THR B 1 157 ? -13.484 0.658 -0.083 1 93.06 157 THR B CA 1
ATOM 4871 C C . THR B 1 157 ? -12.109 0.735 -0.742 1 93.06 157 THR B C 1
ATOM 4873 O O . THR B 1 157 ? -11.086 0.516 -0.087 1 93.06 157 THR B O 1
ATOM 4876 N N . GLU B 1 158 ? -12.109 0.995 -2.029 1 91.81 158 GLU B N 1
ATOM 4877 C CA . GLU B 1 158 ? -10.883 1.158 -2.811 1 91.81 158 GLU B CA 1
ATOM 4878 C C . GLU B 1 158 ? -10.555 2.633 -3.021 1 91.81 158 GLU B C 1
ATOM 4880 O O . GLU B 1 158 ? -9.906 2.996 -4.004 1 91.81 158 GLU B O 1
ATOM 4885 N N . LEU B 1 159 ? -11.016 3.422 -2.08 1 94.88 159 LEU B N 1
ATOM 4886 C CA . LEU B 1 159 ? -10.875 4.867 -2.203 1 94.88 159 LEU B CA 1
ATOM 4887 C C . LEU B 1 159 ? -9.414 5.254 -2.393 1 94.88 159 LEU B C 1
ATOM 4889 O O . LEU B 1 159 ? -9.062 5.926 -3.365 1 94.88 159 LEU B O 1
ATOM 4893 N N . PHE B 1 160 ? -8.531 4.777 -1.549 1 94.44 160 PHE B N 1
ATOM 4894 C CA . PHE B 1 160 ? -7.141 5.211 -1.545 1 94.44 160 PHE B CA 1
ATOM 4895 C C . PHE B 1 160 ? -6.379 4.586 -2.705 1 94.44 160 PHE B C 1
ATOM 4897 O O . PHE B 1 160 ? -5.465 5.199 -3.258 1 94.44 160 PHE B O 1
ATOM 4904 N N . CYS B 1 161 ? -6.73 3.338 -3.09 1 91.5 161 CYS B N 1
ATOM 4905 C CA . CYS B 1 161 ? -6.145 2.74 -4.285 1 91.5 161 CYS B CA 1
ATOM 4906 C C . CYS B 1 161 ? -6.48 3.559 -5.527 1 91.5 161 CYS B C 1
ATOM 4908 O O . CYS B 1 161 ? -5.621 3.777 -6.383 1 91.5 161 CYS B O 1
ATOM 4910 N N . SER B 1 162 ? -7.699 4.008 -5.598 1 93.12 162 SER B N 1
ATOM 4911 C CA . SER B 1 162 ? -8.141 4.809 -6.734 1 93.12 162 SER B CA 1
ATOM 4912 C C . SER B 1 162 ? -7.379 6.129 -6.805 1 93.12 162 SER B C 1
ATOM 4914 O O . SER B 1 162 ? -7.055 6.609 -7.891 1 93.12 162 SER B O 1
ATOM 4916 N N . ILE B 1 163 ? -7.113 6.68 -5.645 1 95.06 163 ILE B N 1
ATOM 4917 C CA . ILE B 1 163 ? -6.367 7.93 -5.59 1 95.06 163 ILE B CA 1
ATOM 4918 C C . ILE B 1 163 ? -4.953 7.715 -6.121 1 95.06 163 ILE B C 1
ATOM 4920 O O . ILE B 1 163 ? -4.469 8.484 -6.953 1 95.06 163 ILE B O 1
ATOM 4924 N N . ALA B 1 164 ? -4.309 6.676 -5.66 1 92.06 164 ALA B N 1
ATOM 4925 C CA . ALA B 1 164 ? -2.943 6.371 -6.082 1 92.06 164 ALA B CA 1
ATOM 4926 C C . ALA B 1 164 ? -2.873 6.145 -7.59 1 92.06 164 ALA B C 1
ATOM 4928 O O . ALA B 1 164 ? -1.884 6.5 -8.234 1 92.06 164 ALA B O 1
ATOM 4929 N N . CYS B 1 165 ? -3.943 5.641 -8.172 1 87.88 165 CYS B N 1
ATOM 4930 C CA . CYS B 1 165 ? -3.926 5.227 -9.57 1 87.88 165 CYS B CA 1
ATOM 4931 C C . CYS B 1 165 ? -4.297 6.387 -10.484 1 87.88 165 CYS B C 1
ATOM 4933 O O . CYS B 1 165 ? -3.791 6.48 -11.609 1 87.88 165 CYS B O 1
ATOM 4935 N N . HIS B 1 166 ? -5.184 7.305 -9.992 1 90 166 HIS B N 1
ATOM 4936 C CA . HIS B 1 166 ? -5.812 8.164 -10.992 1 90 166 HIS B CA 1
ATOM 4937 C C . HIS B 1 166 ? -5.738 9.633 -10.578 1 90 166 HIS B C 1
ATOM 4939 O O . HIS B 1 166 ? -6.059 10.523 -11.367 1 90 166 HIS B O 1
ATOM 4945 N N . ALA B 1 167 ? -5.379 9.945 -9.367 1 93.75 167 ALA B N 1
ATOM 4946 C CA . ALA B 1 167 ? -5.418 11.328 -8.922 1 93.75 167 ALA B CA 1
ATOM 4947 C C . ALA B 1 167 ? -4.035 11.969 -8.992 1 93.75 167 ALA B C 1
ATOM 4949 O O . ALA B 1 167 ? -3.564 12.562 -8.023 1 93.75 167 ALA B O 1
ATOM 4950 N N . HIS B 1 168 ? -3.43 12.039 -10.133 1 91.88 168 HIS B N 1
ATOM 4951 C CA . HIS B 1 168 ? -2.035 12.43 -10.305 1 91.88 168 HIS B CA 1
ATOM 4952 C C . HIS B 1 168 ? -1.862 13.938 -10.156 1 91.88 168 HIS B C 1
ATOM 4954 O O . HIS B 1 168 ? -0.769 14.414 -9.852 1 91.88 168 HIS B O 1
ATOM 4960 N N . ALA B 1 169 ? -2.941 14.688 -10.352 1 96.06 169 ALA B N 1
ATOM 4961 C CA . ALA B 1 169 ? -2.854 16.141 -10.289 1 96.06 169 ALA B CA 1
ATOM 4962 C C . ALA B 1 169 ? -3.217 16.656 -8.906 1 96.06 169 ALA B C 1
ATOM 4964 O O . ALA B 1 169 ? -3.256 17.875 -8.68 1 96.06 169 ALA B O 1
ATOM 4965 N N . LEU B 1 170 ? -3.43 15.797 -7.996 1 97.5 170 LEU B N 1
ATOM 4966 C CA . LEU B 1 170 ? -3.906 16.156 -6.664 1 97.5 170 LEU B CA 1
ATOM 4967 C C . LEU B 1 170 ? -2.875 17.016 -5.93 1 97.5 170 LEU B C 1
ATOM 4969 O O . LEU B 1 170 ? -1.692 16.672 -5.887 1 97.5 170 LEU B O 1
ATOM 4973 N N . GLU B 1 171 ? -3.273 18.125 -5.336 1 98.38 171 GLU B N 1
ATOM 4974 C CA . GLU B 1 171 ? -2.412 19.031 -4.582 1 98.38 171 GLU B CA 1
ATOM 4975 C C . GLU B 1 171 ? -2.789 19.062 -3.105 1 98.38 171 GLU B C 1
ATOM 4977 O O . GLU B 1 171 ? -1.971 19.422 -2.256 1 98.38 171 GLU B O 1
ATOM 4982 N N . SER B 1 172 ? -4.023 18.781 -2.869 1 98.62 172 SER B N 1
ATOM 4983 C CA . SER B 1 172 ? -4.508 18.797 -1.493 1 98.62 172 SER B CA 1
ATOM 4984 C C . SER B 1 172 ? -5.383 17.578 -1.195 1 98.62 172 SER B C 1
ATOM 4986 O O . SER B 1 172 ? -6.332 17.297 -1.931 1 98.62 172 SER B O 1
ATOM 4988 N N . LEU B 1 173 ? -5.047 16.844 -0.197 1 98.5 173 LEU B N 1
ATOM 4989 C CA . LEU B 1 173 ? -5.844 15.719 0.29 1 98.5 173 LEU B CA 1
ATOM 4990 C C . LEU B 1 173 ? -6.109 15.852 1.785 1 98.5 173 LEU B C 1
ATOM 4992 O O . LEU B 1 173 ? -5.176 15.875 2.588 1 98.5 173 LEU B O 1
ATOM 4996 N N . THR B 1 174 ? -7.352 16.047 2.182 1 98.06 174 THR B N 1
ATOM 4997 C CA . THR B 1 174 ? -7.762 16.109 3.58 1 98.06 174 THR B CA 1
ATOM 4998 C C . THR B 1 174 ? -8.672 14.945 3.936 1 98.06 174 THR B C 1
ATOM 5000 O O . THR B 1 174 ? -9.742 14.781 3.34 1 98.06 174 THR B O 1
ATOM 5003 N N . TYR B 1 175 ? -8.281 14.094 4.766 1 97.31 175 TYR B N 1
ATOM 5004 C CA . TYR B 1 175 ? -9.047 12.961 5.285 1 97.31 175 TYR B CA 1
ATOM 5005 C C . TYR B 1 175 ? -9.086 12.984 6.809 1 97.31 175 TYR B C 1
ATOM 5007 O O . TYR B 1 175 ? -8.188 12.453 7.469 1 97.31 175 TYR B O 1
ATOM 5015 N N . LYS B 1 176 ? -10.172 13.562 7.344 1 93.44 176 LYS B N 1
ATOM 5016 C CA . LYS B 1 176 ? -10.18 13.82 8.781 1 93.44 176 LYS B CA 1
ATOM 5017 C C . LYS B 1 176 ? -11.508 13.391 9.406 1 93.44 176 LYS B C 1
ATOM 5019 O O . LYS B 1 176 ? -12.57 13.586 8.82 1 93.44 176 LYS B O 1
ATOM 5024 N N . ASP B 1 177 ? -11.461 12.812 10.586 1 90.5 177 ASP B N 1
ATOM 5025 C CA . ASP B 1 177 ? -12.602 12.531 11.453 1 90.5 177 ASP B CA 1
ATOM 5026 C C . ASP B 1 177 ? -13.609 11.625 10.758 1 90.5 177 ASP B C 1
ATOM 5028 O O . ASP B 1 177 ? -14.812 11.891 10.781 1 90.5 177 ASP B O 1
ATOM 5032 N N . ASN B 1 178 ? -13.234 10.664 9.922 1 91.69 178 ASN B N 1
ATOM 5033 C CA . ASN B 1 178 ? -14.117 9.742 9.219 1 91.69 178 ASN B CA 1
ATOM 5034 C C . ASN B 1 178 ? -14.32 8.445 10 1 91.69 178 ASN B C 1
ATOM 5036 O O . ASN B 1 178 ? -14.93 7.5 9.508 1 91.69 178 ASN B O 1
ATOM 5040 N N . HIS B 1 179 ? -14.125 8.344 11.195 1 82.56 179 HIS B N 1
ATOM 5041 C CA . HIS B 1 179 ? -14.344 7.219 12.094 1 82.56 179 HIS B CA 1
ATOM 5042 C C . HIS B 1 179 ? -13.688 5.953 11.562 1 82.56 179 HIS B C 1
ATOM 5044 O O . HIS B 1 179 ? -14.305 4.887 11.547 1 82.56 179 HIS B O 1
ATOM 5050 N N . ASP B 1 180 ? -12.703 5.969 10.938 1 84.38 180 ASP B N 1
ATOM 5051 C CA . ASP B 1 180 ? -11.867 4.855 10.492 1 84.38 180 ASP B CA 1
ATOM 5052 C C . ASP B 1 180 ? -10.383 5.172 10.672 1 84.38 180 ASP B C 1
ATOM 5054 O O . ASP B 1 180 ? -10.031 6.176 11.297 1 84.38 180 ASP B O 1
ATOM 5058 N N . LYS B 1 181 ? -9.492 4.305 10.289 1 78.75 181 LYS B N 1
ATOM 5059 C CA . LYS B 1 181 ? -8.062 4.457 10.562 1 78.75 181 LYS B CA 1
ATOM 5060 C C . LYS B 1 181 ? -7.344 5.105 9.383 1 78.75 181 LYS B C 1
ATOM 5062 O O . LYS B 1 181 ? -6.113 5.133 9.344 1 78.75 181 LYS B O 1
ATOM 5067 N N . GLY B 1 182 ? -8.109 5.656 8.406 1 88 182 GLY B N 1
ATOM 5068 C CA . GLY B 1 182 ? -7.488 6.238 7.223 1 88 182 GLY B CA 1
ATOM 5069 C C . GLY B 1 182 ? -6.676 5.238 6.422 1 88 182 GLY B C 1
ATOM 5070 O O . GLY B 1 182 ? -7.086 4.086 6.262 1 88 182 GLY B O 1
ATOM 5071 N N . ILE B 1 183 ? -5.574 5.734 5.914 1 89.12 183 ILE B N 1
ATOM 5072 C CA . ILE B 1 183 ? -4.688 4.848 5.164 1 89.12 183 ILE B CA 1
ATOM 5073 C C . ILE B 1 183 ? -3.824 4.043 6.133 1 89.12 183 ILE B C 1
ATOM 5075 O O . ILE B 1 183 ? -2.928 4.594 6.777 1 89.12 183 ILE B O 1
ATOM 5079 N N . HIS B 1 184 ? -4.016 2.814 6.242 1 83 184 HIS B N 1
ATOM 5080 C CA . HIS B 1 184 ? -3.348 1.992 7.246 1 83 184 HIS B CA 1
ATOM 5081 C C . HIS B 1 184 ? -2.133 1.282 6.66 1 83 184 HIS B C 1
ATOM 5083 O O . HIS B 1 184 ? -1.261 0.823 7.398 1 83 184 HIS B O 1
ATOM 5089 N N . SER B 1 185 ? -2.064 1.228 5.383 1 84.88 185 SER B N 1
ATOM 5090 C CA . SER B 1 185 ? -0.98 0.521 4.711 1 84.88 185 SER B CA 1
ATOM 5091 C C . SER B 1 185 ? 0.154 1.471 4.34 1 84.88 185 SER B C 1
ATOM 5093 O O . SER B 1 185 ? -0.051 2.432 3.596 1 84.88 185 SER B O 1
ATOM 5095 N N . SER B 1 186 ? 1.343 1.205 4.828 1 86.88 186 SER B N 1
ATOM 5096 C CA . SER B 1 186 ? 2.516 2.016 4.52 1 86.88 186 SER B CA 1
ATOM 5097 C C . SER B 1 186 ? 2.812 2.006 3.021 1 86.88 186 SER B C 1
ATOM 5099 O O . SER B 1 186 ? 3.16 3.039 2.447 1 86.88 186 SER B O 1
ATOM 5101 N N . GLY B 1 187 ? 2.658 0.834 2.443 1 85.94 187 GLY B N 1
ATOM 5102 C CA . GLY B 1 187 ? 2.9 0.724 1.013 1 85.94 187 GLY B CA 1
ATOM 5103 C C . GLY B 1 187 ? 1.945 1.558 0.18 1 85.94 187 GLY B C 1
ATOM 5104 O O . GLY B 1 187 ? 2.348 2.162 -0.815 1 85.94 187 GLY B O 1
ATOM 5105 N N . LEU B 1 188 ? 0.743 1.539 0.607 1 90.56 188 LEU B N 1
ATOM 5106 C CA . LEU B 1 188 ? -0.249 2.328 -0.114 1 90.56 188 LEU B CA 1
ATOM 5107 C C . LEU B 1 188 ? 0.036 3.82 0.025 1 90.56 188 LEU B C 1
ATOM 5109 O O . LEU B 1 188 ? -0.128 4.578 -0.932 1 90.56 188 LEU B O 1
ATOM 5113 N N . LEU B 1 189 ? 0.437 4.223 1.189 1 93.31 189 LEU B N 1
ATOM 5114 C CA . LEU B 1 189 ? 0.802 5.621 1.399 1 93.31 189 LEU B CA 1
ATOM 5115 C C . LEU B 1 189 ? 1.979 6.012 0.513 1 93.31 189 LEU B C 1
ATOM 5117 O O . LEU B 1 189 ? 1.972 7.086 -0.096 1 93.31 189 LEU B O 1
ATOM 5121 N N . GLN B 1 190 ? 2.971 5.16 0.439 1 92 190 GLN B N 1
ATOM 5122 C CA . GLN B 1 190 ? 4.117 5.418 -0.427 1 92 190 GLN B CA 1
ATOM 5123 C C . GLN B 1 190 ? 3.688 5.535 -1.887 1 92 190 GLN B C 1
ATOM 5125 O O . GLN B 1 190 ? 4.195 6.383 -2.623 1 92 190 GLN B O 1
ATOM 5130 N N . ALA B 1 191 ? 2.754 4.66 -2.242 1 91.31 191 ALA B N 1
ATOM 5131 C CA . ALA B 1 191 ? 2.254 4.703 -3.615 1 91.31 191 ALA B CA 1
ATOM 5132 C C . ALA B 1 191 ? 1.565 6.031 -3.906 1 91.31 191 ALA B C 1
ATOM 5134 O O . ALA B 1 191 ? 1.737 6.605 -4.984 1 91.31 191 ALA B O 1
ATOM 5135 N N . ILE B 1 192 ? 0.784 6.516 -2.953 1 95.19 192 ILE B N 1
ATOM 5136 C CA . ILE B 1 192 ? 0.081 7.781 -3.125 1 95.19 192 ILE B CA 1
ATOM 5137 C C . ILE B 1 192 ? 1.09 8.922 -3.223 1 95.19 192 ILE B C 1
ATOM 5139 O O . ILE B 1 192 ? 0.945 9.82 -4.059 1 95.19 192 ILE B O 1
ATOM 5143 N N . VAL B 1 193 ? 2.121 8.875 -2.396 1 96 193 VAL B N 1
ATOM 5144 C CA . VAL B 1 193 ? 3.148 9.906 -2.404 1 96 193 VAL B CA 1
ATOM 5145 C C . VAL B 1 193 ? 3.836 9.945 -3.768 1 96 193 VAL B C 1
ATOM 5147 O O . VAL B 1 193 ? 4.051 11.023 -4.332 1 96 193 VAL B O 1
ATOM 5150 N N . THR B 1 194 ? 4.129 8.805 -4.324 1 89.31 194 THR B N 1
ATOM 5151 C CA . THR B 1 194 ? 4.824 8.711 -5.602 1 89.31 194 THR B CA 1
ATOM 5152 C C . THR B 1 194 ? 3.9 9.109 -6.75 1 89.31 194 THR B C 1
ATOM 5154 O O . THR B 1 194 ? 4.348 9.703 -7.734 1 89.31 194 THR B O 1
ATOM 5157 N N . ALA B 1 195 ? 2.621 8.852 -6.594 1 91.06 195 ALA B N 1
ATOM 5158 C CA . ALA B 1 195 ? 1.652 9.055 -7.672 1 91.06 195 ALA B CA 1
ATOM 5159 C C . ALA B 1 195 ? 1.214 10.516 -7.746 1 91.06 195 ALA B C 1
ATOM 5161 O O . ALA B 1 195 ? 0.721 10.969 -8.781 1 91.06 195 ALA B O 1
ATOM 5162 N N . CYS B 1 196 ? 1.358 11.195 -6.648 1 95.06 196 CYS B N 1
ATOM 5163 C CA . CYS B 1 196 ? 0.9 12.578 -6.582 1 95.06 196 CYS B CA 1
ATOM 5164 C C . CYS B 1 196 ? 2.057 13.523 -6.27 1 95.06 196 CYS B C 1
ATOM 5166 O O . CYS B 1 196 ? 2.078 14.164 -5.219 1 95.06 196 CYS B O 1
ATOM 5168 N N . PRO B 1 197 ? 2.893 13.805 -7.203 1 92 197 PRO B N 1
ATOM 5169 C CA . PRO B 1 197 ? 4.113 14.578 -6.949 1 92 197 PRO B CA 1
ATOM 5170 C C . PRO B 1 197 ? 3.828 16.047 -6.672 1 92 197 PRO B C 1
ATOM 5172 O O . PRO B 1 197 ? 4.688 16.766 -6.133 1 92 197 PRO B O 1
ATOM 5175 N N . ARG B 1 198 ? 2.602 16.531 -6.926 1 95.38 198 ARG B N 1
ATOM 5176 C CA . ARG B 1 198 ? 2.287 17.938 -6.773 1 95.38 198 ARG B CA 1
ATOM 5177 C C . ARG B 1 198 ? 1.662 18.219 -5.41 1 95.38 198 ARG B C 1
ATOM 5179 O O . ARG B 1 198 ? 1.195 19.328 -5.152 1 95.38 198 ARG B O 1
ATOM 5186 N N . MET B 1 199 ? 1.701 17.328 -4.527 1 97.81 199 MET B N 1
ATOM 5187 C CA . MET B 1 199 ? 1.024 17.438 -3.236 1 97.81 199 MET B CA 1
ATOM 5188 C C . MET B 1 199 ? 1.598 18.594 -2.422 1 97.81 199 MET B C 1
ATOM 5190 O O . MET B 1 199 ? 2.814 18.703 -2.254 1 97.81 199 MET B O 1
ATOM 5194 N N . ARG B 1 200 ? 0.727 19.484 -1.955 1 98.25 200 ARG B N 1
ATOM 5195 C CA . ARG B 1 200 ? 1.127 20.609 -1.131 1 98.25 200 ARG B CA 1
ATOM 5196 C C . ARG B 1 200 ? 0.555 20.5 0.278 1 98.25 200 ARG B C 1
ATOM 5198 O O . ARG B 1 200 ? 1.176 20.953 1.245 1 98.25 200 ARG B O 1
ATOM 5205 N N . HIS B 1 201 ? -0.63 19.984 0.311 1 98.5 201 HIS B N 1
ATOM 5206 C CA . HIS B 1 201 ? -1.323 19.859 1.588 1 98.5 201 HIS B CA 1
ATOM 5207 C C . HIS B 1 201 ? -1.804 18.438 1.815 1 98.5 201 HIS B C 1
ATOM 5209 O O . HIS B 1 201 ? -2.65 17.938 1.073 1 98.5 201 HIS B O 1
ATOM 5215 N N . PHE B 1 202 ? -1.308 17.766 2.803 1 98.19 202 PHE B N 1
ATOM 5216 C CA . PHE B 1 202 ? -1.689 16.406 3.152 1 98.19 202 PHE B CA 1
ATOM 5217 C C . PHE B 1 202 ? -2.098 16.312 4.617 1 98.19 202 PHE B C 1
ATOM 5219 O O . PHE B 1 202 ? -1.243 16.203 5.5 1 98.19 202 PHE B O 1
ATOM 5226 N N . HIS B 1 203 ? -3.465 16.25 4.824 1 96.56 203 HIS B N 1
ATOM 5227 C CA . HIS B 1 203 ? -3.992 16.328 6.184 1 96.56 203 HIS B CA 1
ATOM 5228 C C . HIS B 1 203 ? -4.785 15.062 6.527 1 96.56 203 HIS B C 1
ATOM 5230 O O . HIS B 1 203 ? -5.504 14.531 5.68 1 96.56 203 HIS B O 1
ATOM 5236 N N . GLY B 1 204 ? -4.629 14.648 7.746 1 92.38 204 GLY B N 1
ATOM 5237 C CA . GLY B 1 204 ? -5.402 13.508 8.219 1 92.38 204 GLY B CA 1
ATOM 5238 C C . GLY B 1 204 ? -4.586 12.539 9.055 1 92.38 204 GLY B C 1
ATOM 5239 O O . GLY B 1 204 ? -3.352 12.578 9.031 1 92.38 204 GLY B O 1
ATOM 5240 N N . SER B 1 205 ? -5.336 11.781 9.82 1 86.5 205 SER B N 1
ATOM 5241 C CA . SER B 1 205 ? -4.684 10.766 10.633 1 86.5 205 SER B CA 1
ATOM 5242 C C . SER B 1 205 ? -4.609 9.43 9.898 1 86.5 205 SER B C 1
ATOM 5244 O O . SER B 1 205 ? -5.605 8.711 9.797 1 86.5 205 SER B O 1
ATOM 5246 N N . HIS B 1 206 ? -3.447 9.125 9.438 1 89.38 206 HIS B N 1
ATOM 5247 C CA . HIS B 1 206 ? -3.211 7.879 8.719 1 89.38 206 HIS B CA 1
ATOM 5248 C C . HIS B 1 206 ? -2.318 6.941 9.531 1 89.38 206 HIS B C 1
ATOM 5250 O O . HIS B 1 206 ? -1.158 7.262 9.797 1 89.38 206 HIS B O 1
ATOM 5256 N N . SER B 1 207 ? -2.809 5.785 9.844 1 83.62 207 SER B N 1
ATOM 5257 C CA . SER B 1 207 ? -2.129 4.863 10.75 1 83.62 207 SER B CA 1
ATOM 5258 C C . SER B 1 207 ? -0.952 4.18 10.062 1 83.62 207 SER B C 1
ATOM 5260 O O . SER B 1 207 ? -0.083 3.609 10.727 1 83.62 207 SER B O 1
ATOM 5262 N N . GLY B 1 208 ? -0.875 4.293 8.781 1 86.25 208 GLY B N 1
ATOM 5263 C CA . GLY B 1 208 ? 0.185 3.623 8.047 1 86.25 208 GLY B CA 1
ATOM 5264 C C . GLY B 1 208 ? 1.456 4.445 7.949 1 86.25 208 GLY B C 1
ATOM 5265 O O . GLY B 1 208 ? 2.441 4.008 7.355 1 86.25 208 GLY B O 1
ATOM 5266 N N . MET B 1 209 ? 1.526 5.578 8.594 1 89.25 209 MET B N 1
ATOM 5267 C CA . MET B 1 209 ? 2.682 6.469 8.523 1 89.25 209 MET B CA 1
ATOM 5268 C C . MET B 1 209 ? 3.869 5.875 9.281 1 89.25 209 MET B C 1
ATOM 5270 O O . MET B 1 209 ? 3.736 5.473 10.438 1 89.25 209 MET B O 1
ATOM 5274 N N . ASP B 1 210 ? 4.969 5.688 8.656 1 87.19 210 ASP B N 1
ATOM 5275 C CA . ASP B 1 210 ? 6.191 5.184 9.273 1 87.19 210 ASP B CA 1
ATOM 5276 C C . ASP B 1 210 ? 7.426 5.832 8.648 1 87.19 210 ASP B C 1
ATOM 5278 O O . ASP B 1 210 ? 7.316 6.828 7.934 1 87.19 210 ASP B O 1
ATOM 5282 N N . ASP B 1 211 ? 8.609 5.391 8.945 1 85.88 211 ASP B N 1
ATOM 5283 C CA . ASP B 1 211 ? 9.859 5.977 8.484 1 85.88 211 ASP B CA 1
ATOM 5284 C C . ASP B 1 211 ? 9.977 5.902 6.961 1 85.88 211 ASP B C 1
ATOM 5286 O O . ASP B 1 211 ? 10.406 6.863 6.316 1 85.88 211 ASP B O 1
ATOM 5290 N N . ALA B 1 212 ? 9.578 4.742 6.453 1 83.56 212 ALA B N 1
ATOM 5291 C CA . ALA B 1 212 ? 9.68 4.562 5.008 1 83.56 212 ALA B CA 1
ATOM 5292 C C . ALA B 1 212 ? 8.82 5.586 4.266 1 83.56 212 ALA B C 1
ATOM 5294 O O . ALA B 1 212 ? 9.242 6.121 3.236 1 83.56 212 ALA B O 1
ATOM 5295 N N . VAL B 1 213 ? 7.68 5.816 4.781 1 91.12 213 VAL B N 1
ATOM 5296 C CA . VAL B 1 213 ? 6.773 6.773 4.156 1 91.12 213 VAL B CA 1
ATOM 5297 C C . VAL B 1 213 ? 7.359 8.18 4.258 1 91.12 213 VAL B C 1
ATOM 5299 O O . VAL B 1 213 ? 7.34 8.938 3.283 1 91.12 213 VAL B O 1
ATOM 5302 N N . LEU B 1 214 ? 7.875 8.57 5.41 1 92.44 214 LEU B N 1
ATOM 5303 C CA . LEU B 1 214 ? 8.43 9.906 5.602 1 92.44 214 LEU B CA 1
ATOM 5304 C C . LEU B 1 214 ? 9.594 10.148 4.652 1 92.44 214 LEU B C 1
ATOM 5306 O O . LEU B 1 214 ? 9.727 11.242 4.09 1 92.44 214 LEU B O 1
ATOM 5310 N N . LEU B 1 215 ? 10.406 9.172 4.508 1 89.12 215 LEU B N 1
ATOM 5311 C CA . LEU B 1 215 ? 11.539 9.305 3.6 1 89.12 215 LEU B CA 1
ATOM 5312 C C . LEU B 1 215 ? 11.07 9.453 2.158 1 89.12 215 LEU B C 1
ATOM 5314 O O . LEU B 1 215 ? 11.664 10.203 1.379 1 89.12 215 LEU B O 1
ATOM 5318 N N . THR B 1 216 ? 10.039 8.703 1.862 1 90.94 216 THR B N 1
ATOM 5319 C CA . THR B 1 216 ? 9.469 8.828 0.526 1 90.94 216 THR B CA 1
ATOM 5320 C C . THR B 1 216 ? 8.875 10.219 0.318 1 90.94 216 THR B C 1
ATOM 5322 O O . THR B 1 216 ? 9.008 10.805 -0.757 1 90.94 216 THR B O 1
ATOM 5325 N N . ILE B 1 217 ? 8.18 10.773 1.312 1 95.56 217 ILE B N 1
ATOM 5326 C CA . ILE B 1 217 ? 7.613 12.117 1.261 1 95.56 217 ILE B CA 1
ATOM 5327 C C . ILE B 1 217 ? 8.727 13.141 1.028 1 95.56 217 ILE B C 1
ATOM 5329 O O . ILE B 1 217 ? 8.609 14.008 0.164 1 95.56 217 ILE B O 1
ATOM 5333 N N . ALA B 1 218 ? 9.781 12.977 1.749 1 92.88 218 ALA B N 1
ATOM 5334 C CA . ALA B 1 218 ? 10.898 13.906 1.655 1 92.88 218 ALA B CA 1
ATOM 5335 C C . ALA B 1 218 ? 11.5 13.898 0.251 1 92.88 218 ALA B C 1
ATOM 5337 O O . ALA B 1 218 ? 12 14.922 -0.218 1 92.88 218 ALA B O 1
ATOM 5338 N N . ARG B 1 219 ? 11.383 12.812 -0.406 1 90.12 219 ARG B N 1
ATOM 5339 C CA . ARG B 1 219 ? 11.992 12.672 -1.727 1 90.12 219 ARG B CA 1
ATOM 5340 C C . ARG B 1 219 ? 11.086 13.25 -2.809 1 90.12 219 ARG B C 1
ATOM 5342 O O . ARG B 1 219 ? 11.562 13.875 -3.758 1 90.12 219 ARG B O 1
ATOM 5349 N N . HIS B 1 220 ? 9.75 13.07 -2.648 1 93.44 220 HIS B N 1
ATOM 5350 C CA . HIS B 1 220 ? 8.891 13.32 -3.795 1 93.44 220 HIS B CA 1
ATOM 5351 C C . HIS B 1 220 ? 8.039 14.562 -3.582 1 93.44 220 HIS B C 1
ATOM 5353 O O . HIS B 1 220 ? 7.59 15.188 -4.547 1 93.44 220 HIS B O 1
ATOM 5359 N N . TRP B 1 221 ? 7.715 14.867 -2.338 1 96.06 221 TRP B N 1
ATOM 5360 C CA . TRP B 1 221 ? 6.859 16.016 -2.059 1 96.06 221 TRP B CA 1
ATOM 5361 C C . TRP B 1 221 ? 7.691 17.219 -1.646 1 96.06 221 TRP B C 1
ATOM 5363 O O . TRP B 1 221 ? 7.527 17.75 -0.543 1 96.06 221 TRP B O 1
ATOM 5373 N N . VAL B 1 222 ? 8.414 17.766 -2.543 1 90.25 222 VAL B N 1
ATOM 5374 C CA . VAL B 1 222 ? 9.359 18.859 -2.277 1 90.25 222 VAL B CA 1
ATOM 5375 C C . VAL B 1 222 ? 8.594 20.156 -2.055 1 90.25 222 VAL B C 1
ATOM 5377 O O . VAL B 1 222 ? 9.07 21.047 -1.353 1 90.25 222 VAL B O 1
ATOM 5380 N N . SER B 1 223 ? 7.395 20.234 -2.57 1 94.75 223 SER B N 1
ATOM 5381 C CA . SER B 1 223 ? 6.613 21.453 -2.461 1 94.75 223 SER B CA 1
ATOM 5382 C C . SER B 1 223 ? 5.594 21.359 -1.328 1 94.75 223 SER B C 1
ATOM 5384 O O . SER B 1 223 ? 4.68 22.188 -1.241 1 94.75 223 SER B O 1
ATOM 5386 N N . LEU B 1 224 ? 5.719 20.391 -0.508 1 97.25 224 LEU B N 1
ATOM 5387 C CA . LEU B 1 224 ? 4.793 20.156 0.597 1 97.25 224 LEU B CA 1
ATOM 5388 C C . LEU B 1 224 ? 4.781 21.359 1.544 1 97.25 224 LEU B C 1
ATOM 5390 O O . LEU B 1 224 ? 5.84 21.828 1.977 1 97.25 224 LEU B O 1
ATOM 5394 N N . GLU B 1 225 ? 3.604 21.906 1.858 1 98.12 225 GLU B N 1
ATOM 5395 C CA . GLU B 1 225 ? 3.463 23.094 2.697 1 98.12 225 GLU B CA 1
ATOM 5396 C C . GLU B 1 225 ? 2.852 22.75 4.051 1 98.12 225 GLU B C 1
ATOM 5398 O O . GLU B 1 225 ? 3.102 23.438 5.047 1 98.12 225 GLU B O 1
ATOM 5403 N N . SER B 1 226 ? 2 21.844 4.051 1 98.38 226 SER B N 1
ATOM 5404 C CA . SER B 1 226 ? 1.373 21.422 5.301 1 98.38 226 SER B CA 1
ATOM 5405 C C . SER B 1 226 ? 1.253 19.906 5.383 1 98.38 226 SER B C 1
ATOM 5407 O O . SER B 1 226 ? 0.97 19.25 4.379 1 98.38 226 SER B O 1
ATOM 5409 N N . LEU B 1 227 ? 1.487 19.328 6.594 1 97.88 227 LEU B N 1
ATOM 5410 C CA . LEU B 1 227 ? 1.521 17.891 6.773 1 97.88 227 LEU B CA 1
ATOM 5411 C C . LEU B 1 227 ? 1.031 17.5 8.164 1 97.88 227 LEU B C 1
ATOM 5413 O O . LEU B 1 227 ? 1.318 18.203 9.141 1 97.88 227 LEU B O 1
ATOM 5417 N N . THR B 1 228 ? 0.272 16.516 8.211 1 96.44 228 THR B N 1
ATOM 5418 C CA . THR B 1 228 ? -0.125 15.898 9.477 1 96.44 228 THR B CA 1
ATOM 5419 C C . THR B 1 228 ? 0.573 14.555 9.664 1 96.44 228 THR B C 1
ATOM 5421 O O . THR B 1 228 ? 0.58 13.719 8.766 1 96.44 228 THR B O 1
ATOM 5424 N N . LEU B 1 229 ? 1.186 14.344 10.773 1 94.06 229 LEU B N 1
ATOM 5425 C CA . LEU B 1 229 ? 1.819 13.078 11.117 1 94.06 229 LEU B CA 1
ATOM 5426 C C . LEU B 1 229 ? 1.167 12.461 12.352 1 94.06 229 LEU B C 1
ATOM 5428 O O . LEU B 1 229 ? 0.832 13.172 13.305 1 94.06 229 LEU B O 1
ATOM 5432 N N . CYS B 1 230 ? 0.915 11.188 12.227 1 87.12 230 CYS B N 1
ATOM 5433 C CA . CYS B 1 230 ? 0.328 10.484 13.367 1 87.12 230 CYS B CA 1
ATOM 5434 C C . CYS B 1 230 ? 0.953 9.109 13.539 1 87.12 230 CYS B C 1
ATOM 5436 O O . CYS B 1 230 ? 1.37 8.484 12.562 1 87.12 230 CYS B O 1
ATOM 5438 N N . SER B 1 231 ? 1.22 8.672 14.695 1 70.31 231 SER B N 1
ATOM 5439 C CA . SER B 1 231 ? 1.771 7.352 14.953 1 70.31 231 SER B CA 1
ATOM 5440 C C . SER B 1 231 ? 0.742 6.441 15.617 1 70.31 231 SER B C 1
ATOM 5442 O O . SER B 1 231 ? 0.278 6.727 16.719 1 70.31 231 SER B O 1
ATOM 5444 N N . LEU B 1 232 ? -0.476 5.996 15.102 1 58.88 232 LEU B N 1
ATOM 5445 C CA . LEU B 1 232 ? -1.523 5.305 15.844 1 58.88 232 LEU B CA 1
ATOM 5446 C C . LEU B 1 232 ? -1.202 3.822 15.992 1 58.88 232 LEU B C 1
ATOM 5448 O O . LEU B 1 232 ? -2.064 3.031 16.375 1 58.88 232 LEU B O 1
ATOM 5452 N N . LYS B 1 233 ? -0.081 3.311 15.891 1 47.91 233 LYS B N 1
ATOM 5453 C CA . LYS B 1 233 ? -0.073 1.854 15.992 1 47.91 233 LYS B CA 1
ATOM 5454 C C . LYS B 1 233 ? -0.812 1.385 17.234 1 47.91 233 LYS B C 1
ATOM 5456 O O . LYS B 1 233 ? -1.071 0.191 17.406 1 47.91 233 LYS B O 1
ATOM 5461 N N . SER B 1 234 ? -0.846 2.164 18.297 1 40.25 234 SER B N 1
ATOM 5462 C CA . SER B 1 234 ? -1.113 1.616 19.625 1 40.25 234 SER B CA 1
ATOM 5463 C C . SER B 1 234 ? -2.562 1.154 19.75 1 40.25 234 SER B C 1
ATOM 5465 O O . SER B 1 234 ? -2.965 0.636 20.781 1 40.25 234 SER B O 1
ATOM 5467 N N . ARG B 1 235 ? -3.4 1.581 18.891 1 37.06 235 ARG B N 1
ATOM 5468 C CA . ARG B 1 235 ? -4.797 1.31 19.219 1 37.06 235 ARG B CA 1
ATOM 5469 C C . ARG B 1 235 ? -5.078 -0.19 19.219 1 37.06 235 ARG B C 1
ATOM 5471 O O . ARG B 1 235 ? -6.219 -0.613 19.422 1 37.06 235 ARG B O 1
ATOM 5478 N N . ASP B 1 236 ? -4.422 -0.896 18.578 1 36.62 236 ASP B N 1
ATOM 5479 C CA . ASP B 1 236 ? -4.832 -2.295 18.656 1 36.62 236 ASP B CA 1
ATOM 5480 C C . ASP B 1 236 ? -4.832 -2.781 20.109 1 36.62 236 ASP B C 1
ATOM 5482 O O . ASP B 1 236 ? -4.16 -3.76 20.438 1 36.62 236 ASP B O 1
ATOM 5486 N N . VAL B 1 237 ? -5.027 -2.043 20.984 1 34.78 237 VAL B N 1
ATOM 5487 C CA . VAL B 1 237 ? -5.293 -2.414 22.375 1 34.78 237 VAL B CA 1
ATOM 5488 C C . VAL B 1 237 ? -6.332 -3.533 22.422 1 34.78 237 VAL B C 1
ATOM 5490 O O . VAL B 1 237 ? -6.199 -4.484 23.188 1 34.78 237 VAL B O 1
ATOM 5493 N N . LEU B 1 238 ? -7.453 -3.299 21.766 1 33.59 238 LEU B N 1
ATOM 5494 C CA . LEU B 1 238 ? -8.492 -4.316 21.875 1 33.59 238 LEU B CA 1
ATOM 5495 C C . LEU B 1 238 ? -8.023 -5.641 21.281 1 33.59 238 LEU B C 1
ATOM 5497 O O . LEU B 1 238 ? -8.375 -6.711 21.797 1 33.59 238 LEU B O 1
ATOM 5501 N N . SER B 1 239 ? -7.469 -5.574 20.188 1 34.09 239 SER B N 1
ATOM 5502 C CA . SER B 1 239 ? -6.871 -6.84 19.797 1 34.09 239 SER B CA 1
ATOM 5503 C C . SER B 1 239 ? -5.758 -7.254 20.75 1 34.09 239 SER B C 1
ATOM 5505 O O . SER B 1 239 ? -5.469 -8.445 20.891 1 34.09 239 SER B O 1
ATOM 5507 N N . HIS B 1 240 ? -5.211 -6.363 21.453 1 33.84 240 HIS B N 1
ATOM 5508 C CA . HIS B 1 240 ? -4.363 -6.566 22.625 1 33.84 240 HIS B CA 1
ATOM 5509 C C . HIS B 1 240 ? -5.18 -7.02 23.828 1 33.84 240 HIS B C 1
ATOM 5511 O O . HIS B 1 240 ? -4.695 -7.789 24.656 1 33.84 240 HIS B O 1
ATOM 5517 N N . ALA B 1 241 ? -6.266 -6.465 24.172 1 32.81 241 ALA B N 1
ATOM 5518 C CA . ALA B 1 241 ? -7.113 -7 25.234 1 32.81 241 ALA B CA 1
ATOM 5519 C C . ALA B 1 241 ? -7.434 -8.469 25 1 32.81 241 ALA B C 1
ATOM 5521 O O . ALA B 1 241 ? -7.531 -9.258 25.938 1 32.81 241 ALA B O 1
ATOM 5522 N N . GLU B 1 242 ? -7.738 -8.844 23.922 1 33.56 242 GLU B N 1
ATOM 5523 C CA . GLU B 1 242 ? -7.844 -10.281 23.719 1 33.56 242 GLU B CA 1
ATOM 5524 C C . GLU B 1 242 ? -6.508 -10.977 23.984 1 33.56 242 GLU B C 1
ATOM 5526 O O . GLU B 1 242 ? -6.477 -12.094 24.5 1 33.56 242 GLU B O 1
ATOM 5531 N N . ILE B 1 243 ? -5.375 -10.297 23.781 1 32.5 243 ILE B N 1
ATOM 5532 C CA . ILE B 1 243 ? -4.113 -10.852 24.234 1 32.5 243 ILE B CA 1
ATOM 5533 C C . ILE B 1 243 ? -3.967 -10.625 25.75 1 32.5 243 ILE B C 1
ATOM 5535 O O . ILE B 1 243 ? -3.459 -11.492 26.469 1 32.5 243 ILE B O 1
ATOM 5539 N N . ILE B 1 244 ? -4.391 -9.508 26.406 1 33.69 244 ILE B N 1
ATOM 5540 C CA . ILE B 1 244 ? -4.34 -9.383 27.859 1 33.69 244 ILE B CA 1
ATOM 5541 C C . ILE B 1 244 ? -5.199 -10.469 28.5 1 33.69 244 ILE B C 1
ATOM 5543 O O . ILE B 1 244 ? -4.816 -11.047 29.531 1 33.69 244 ILE B O 1
ATOM 5547 N N . SER B 1 245 ? -6.34 -10.656 28.312 1 31.14 245 SER B N 1
ATOM 5548 C CA . SER B 1 245 ? -7.066 -11.68 29.062 1 31.14 245 SER B CA 1
ATOM 5549 C C . SER B 1 245 ? -6.293 -12.992 29.094 1 31.14 245 SER B C 1
ATOM 5551 O O . SER B 1 245 ? -6.504 -13.82 29.984 1 31.14 245 SER B O 1
ATOM 5553 N N . ASP B 1 246 ? -5.699 -13.422 28.016 1 33.53 246 ASP B N 1
ATOM 5554 C CA . ASP B 1 246 ? -4.941 -14.648 28.234 1 33.53 246 ASP B CA 1
ATOM 5555 C C . ASP B 1 246 ? -3.596 -14.352 28.906 1 33.53 246 ASP B C 1
ATOM 5557 O O . ASP B 1 246 ? -2.768 -15.25 29.062 1 33.53 246 ASP B O 1
ATOM 5561 N N . GLY B 1 247 ? -3.338 -13.227 29.797 1 29.72 247 GLY B N 1
ATOM 5562 C CA . GLY B 1 247 ? -2.193 -12.891 30.625 1 29.72 247 GLY B CA 1
ATOM 5563 C C . GLY B 1 247 ? -1.021 -12.344 29.828 1 29.72 247 GLY B C 1
ATOM 5564 O O . GLY B 1 247 ? 0.08 -12.188 30.359 1 29.72 247 GLY B O 1
ATOM 5565 N N . ARG B 1 248 ? -0.972 -12.508 28.578 1 30.72 248 ARG B N 1
ATOM 5566 C CA . ARG B 1 248 ? 0.278 -12.172 27.906 1 30.72 248 ARG B CA 1
ATOM 5567 C C . ARG B 1 248 ? 0.426 -10.656 27.766 1 30.72 248 ARG B C 1
ATOM 5569 O O . ARG B 1 248 ? -0.552 -9.953 27.5 1 30.72 248 ARG B O 1
ATOM 5576 N N . GLN B 1 249 ? 1.225 -9.906 28.625 1 28.64 249 GLN B N 1
ATOM 5577 C CA . GLN B 1 249 ? 1.638 -8.508 28.609 1 28.64 249 GLN B CA 1
ATOM 5578 C C . GLN B 1 249 ? 1.896 -8.031 27.188 1 28.64 249 GLN B C 1
ATOM 5580 O O . GLN B 1 249 ? 2.592 -8.703 26.422 1 28.64 249 GLN B O 1
ATOM 5585 N N . LEU B 1 250 ? 1.079 -7.449 26.5 1 32.5 250 LEU B N 1
ATOM 5586 C CA . LEU B 1 250 ? 1.191 -6.742 25.234 1 32.5 250 LEU B CA 1
ATOM 5587 C C . LEU B 1 250 ? 2.367 -5.773 25.25 1 32.5 250 LEU B C 1
ATOM 5589 O O . LEU B 1 250 ? 2.193 -4.582 25.531 1 32.5 250 LEU B O 1
ATOM 5593 N N . THR B 1 251 ? 3.33 -5.832 26.016 1 32.41 251 THR B N 1
ATOM 5594 C CA . THR B 1 251 ? 4.414 -4.852 25.984 1 32.41 251 THR B CA 1
ATOM 5595 C C . THR B 1 251 ? 4.918 -4.641 24.562 1 32.41 251 THR B C 1
ATOM 5597 O O . THR B 1 251 ? 5.867 -3.887 24.344 1 32.41 251 THR B O 1
ATOM 5600 N N . GLY B 1 252 ? 4.941 -5.637 23.719 1 33.19 252 GLY B N 1
ATOM 5601 C CA . GLY B 1 252 ? 5.805 -5.574 22.547 1 33.19 252 GLY B CA 1
ATOM 5602 C C . GLY B 1 252 ? 5.43 -4.461 21.594 1 33.19 252 GLY B C 1
ATOM 5603 O O . GLY B 1 252 ? 4.25 -4.258 21.297 1 33.19 252 GLY B O 1
ATOM 5604 N N . SER B 1 253 ? 5.977 -3.188 21.656 1 34.72 253 SER B N 1
ATOM 5605 C CA . SER B 1 253 ? 6.113 -2.07 20.734 1 34.72 253 SER B CA 1
ATOM 5606 C C . SER B 1 253 ? 6.066 -2.547 19.281 1 34.72 253 SER B C 1
ATOM 5608 O O . SER B 1 253 ? 7 -3.195 18.812 1 34.72 253 SER B O 1
ATOM 5610 N N . SER B 1 254 ? 5.258 -3.221 18.891 1 36.88 254 SER B N 1
ATOM 5611 C CA . SER B 1 254 ? 5.254 -3.527 17.469 1 36.88 254 SER B CA 1
ATOM 5612 C C . SER B 1 254 ? 5.836 -2.377 16.656 1 36.88 254 SER B C 1
ATOM 5614 O O . SER B 1 254 ? 5.414 -1.229 16.797 1 36.88 254 SER B O 1
ATOM 5616 N N . PRO B 1 255 ? 7.113 -2.396 16.297 1 41.03 255 PRO B N 1
ATOM 5617 C CA . PRO B 1 255 ? 7.859 -1.427 15.5 1 41.03 255 PRO B CA 1
ATOM 5618 C C . PRO B 1 255 ? 7.055 -0.889 14.32 1 41.03 255 PRO B C 1
ATOM 5620 O O . PRO B 1 255 ? 7.465 0.081 13.68 1 41.03 255 PRO B O 1
ATOM 5623 N N . THR B 1 256 ? 5.969 -1.598 13.961 1 45.66 256 THR B N 1
ATOM 5624 C CA . THR B 1 256 ? 5.312 -1.17 12.727 1 45.66 256 THR B CA 1
ATOM 5625 C C . THR B 1 256 ? 4.562 0.142 12.945 1 45.66 256 THR B C 1
ATOM 5627 O O . THR B 1 256 ? 3.885 0.316 13.953 1 45.66 256 THR B O 1
ATOM 5630 N N . GLY B 1 257 ? 4.855 1.298 12.391 1 58.62 257 GLY B N 1
ATOM 5631 C CA . GLY B 1 257 ? 4.207 2.596 12.289 1 58.62 257 GLY B CA 1
ATOM 5632 C C . GLY B 1 257 ? 4.898 3.674 13.109 1 58.62 257 GLY B C 1
ATOM 5633 O O . GLY B 1 257 ? 4.363 4.77 13.273 1 58.62 257 GLY B O 1
ATOM 5634 N N . ARG B 1 258 ? 6.059 3.25 13.617 1 71.81 258 ARG B N 1
ATOM 5635 C CA . ARG B 1 258 ? 6.758 4.242 14.422 1 71.81 258 ARG B CA 1
ATOM 5636 C C . ARG B 1 258 ? 7.578 5.184 13.547 1 71.81 258 ARG B C 1
ATOM 5638 O O . ARG B 1 258 ? 8.195 4.754 12.57 1 71.81 258 ARG B O 1
ATOM 5645 N N . ILE B 1 259 ? 7.391 6.402 13.844 1 85.62 259 ILE B N 1
ATOM 5646 C CA . ILE B 1 259 ? 8.172 7.449 13.195 1 85.62 259 ILE B CA 1
ATOM 5647 C C . ILE B 1 259 ? 9.391 7.789 14.055 1 85.62 259 ILE B C 1
ATOM 5649 O O . ILE B 1 259 ? 9.25 8.219 15.203 1 85.62 259 ILE B O 1
ATOM 5653 N N . SER B 1 260 ? 10.531 7.52 13.57 1 83.19 260 SER B N 1
ATOM 5654 C CA . SER B 1 260 ? 11.773 7.785 14.297 1 83.19 260 SER B CA 1
ATOM 5655 C C . SER B 1 260 ? 12.18 9.25 14.18 1 83.19 260 SER B C 1
ATOM 5657 O O . SER B 1 260 ? 11.711 9.961 13.289 1 83.19 260 SER B O 1
ATOM 5659 N N . GLY B 1 261 ? 13.008 9.703 15.148 1 85.62 261 GLY B N 1
ATOM 5660 C CA . GLY B 1 261 ? 13.555 11.047 15.078 1 85.62 261 GLY B CA 1
ATOM 5661 C C . GLY B 1 261 ? 14.367 11.297 13.82 1 85.62 261 GLY B C 1
ATOM 5662 O O . GLY B 1 261 ? 14.32 12.383 13.25 1 85.62 261 GLY B O 1
ATOM 5663 N N . HIS B 1 262 ? 15.039 10.305 13.367 1 82.25 262 HIS B N 1
ATOM 5664 C CA . HIS B 1 262 ? 15.852 10.414 12.164 1 82.25 262 HIS B CA 1
ATOM 5665 C C . HIS B 1 262 ? 14.992 10.719 10.945 1 82.25 262 HIS B C 1
ATOM 5667 O O . HIS B 1 262 ? 15.359 11.555 10.109 1 82.25 262 HIS B O 1
ATOM 5673 N N . ALA B 1 263 ? 13.914 9.969 10.875 1 87.44 263 ALA B N 1
ATOM 5674 C CA . ALA B 1 263 ? 13.016 10.18 9.742 1 87.44 263 ALA B CA 1
ATOM 5675 C C . ALA B 1 263 ? 12.43 11.594 9.758 1 87.44 263 ALA B C 1
ATOM 5677 O O . ALA B 1 263 ? 12.32 12.242 8.719 1 87.44 263 ALA B O 1
ATOM 5678 N N . LEU B 1 264 ? 12.055 12.039 10.945 1 91.25 264 LEU B N 1
ATOM 5679 C CA . LEU B 1 264 ? 11.523 13.391 11.078 1 91.25 264 LEU B CA 1
ATOM 5680 C C . LEU B 1 264 ? 12.57 14.43 10.703 1 91.25 264 LEU B C 1
ATOM 5682 O O . LEU B 1 264 ? 12.258 15.43 10.047 1 91.25 264 LEU B O 1
ATOM 5686 N N . TRP B 1 265 ? 13.797 14.18 11.102 1 89.38 265 TRP B N 1
ATOM 5687 C CA . TRP B 1 265 ? 14.883 15.094 10.781 1 89.38 265 TRP B CA 1
ATOM 5688 C C . TRP B 1 265 ? 15.094 15.188 9.273 1 89.38 265 TRP B C 1
ATOM 5690 O O . TRP B 1 265 ? 15.289 16.281 8.727 1 89.38 265 TRP B O 1
ATOM 5700 N N . GLN B 1 266 ? 15.062 14.094 8.594 1 87.62 266 GLN B N 1
ATOM 5701 C CA . GLN B 1 266 ? 15.234 14.078 7.148 1 87.62 266 GLN B CA 1
ATOM 5702 C C . GLN B 1 266 ? 14.109 14.844 6.453 1 87.62 266 GLN B C 1
ATOM 5704 O O . GLN B 1 266 ? 14.344 15.523 5.453 1 87.62 266 GLN B O 1
ATOM 5709 N N . LEU B 1 267 ? 12.945 14.672 7.012 1 93 267 LEU B N 1
ATOM 5710 C CA . LEU B 1 267 ? 11.805 15.406 6.469 1 93 267 LEU B CA 1
ATOM 5711 C C . LEU B 1 267 ? 12.023 16.906 6.578 1 93 267 LEU B C 1
ATOM 5713 O O . LEU B 1 267 ? 11.812 17.641 5.609 1 93 267 LEU B O 1
ATOM 5717 N N . LEU B 1 268 ? 12.469 17.375 7.719 1 92.38 268 LEU B N 1
ATOM 5718 C CA . LEU B 1 268 ? 12.68 18.797 7.957 1 92.38 268 LEU B CA 1
ATOM 5719 C C . LEU B 1 268 ? 13.812 19.328 7.086 1 92.38 268 LEU B C 1
ATOM 5721 O O . LEU B 1 268 ? 13.789 20.484 6.672 1 92.38 268 LEU B O 1
ATOM 5725 N N . GLU B 1 269 ? 14.719 18.484 6.809 1 88.69 269 GLU B N 1
ATOM 5726 C CA . GLU B 1 269 ? 15.875 18.875 6.008 1 88.69 269 GLU B CA 1
ATOM 5727 C C . GLU B 1 269 ? 15.508 19.016 4.535 1 88.69 269 GLU B C 1
ATOM 5729 O O . GLU B 1 269 ? 15.961 19.953 3.865 1 88.69 269 GLU B O 1
ATOM 5734 N N . LYS B 1 270 ? 14.695 18.125 4.074 1 90.5 270 LYS B N 1
ATOM 5735 C CA . LYS B 1 270 ? 14.445 18.062 2.639 1 90.5 270 LYS B CA 1
ATOM 5736 C C . LYS B 1 270 ? 13.219 18.875 2.248 1 90.5 270 LYS B C 1
ATOM 5738 O O . LYS B 1 270 ? 13.141 19.406 1.132 1 90.5 270 LYS B O 1
ATOM 5743 N N . CYS B 1 271 ? 12.234 18.938 3.102 1 93.56 271 CYS B N 1
ATOM 5744 C CA . CYS B 1 271 ? 11.016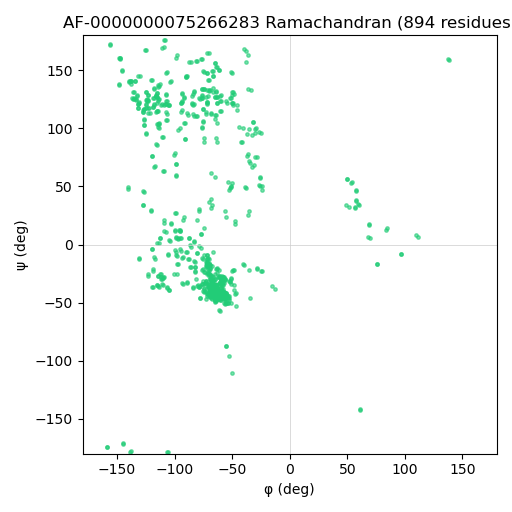 19.688 2.805 1 93.56 271 CYS B CA 1
ATOM 5745 C C . CYS B 1 271 ? 11.133 21.125 3.301 1 93.56 271 CYS B C 1
ATOM 5747 O O . CYS B 1 271 ? 10.562 21.484 4.336 1 93.56 271 CYS B O 1
ATOM 5749 N N . GLN B 1 272 ? 11.594 22 2.49 1 91.75 272 GLN B N 1
ATOM 5750 C CA . GLN B 1 272 ? 11.969 23.359 2.898 1 91.75 272 GLN B CA 1
ATOM 5751 C C . GLN B 1 272 ? 10.789 24.312 2.775 1 91.75 272 GLN B C 1
ATOM 5753 O O . GLN B 1 272 ? 10.852 25.453 3.234 1 91.75 272 GLN B O 1
ATOM 5758 N N . HIS B 1 273 ? 9.688 23.812 2.215 1 94.75 273 HIS B N 1
ATOM 5759 C CA . HIS B 1 273 ? 8.516 24.672 2.072 1 94.75 273 HIS B CA 1
ATOM 5760 C C . HIS B 1 273 ? 7.453 24.312 3.104 1 94.75 273 HIS B C 1
ATOM 5762 O O . HIS B 1 273 ? 6.363 24.906 3.102 1 94.75 273 HIS B O 1
ATOM 5768 N N . LEU B 1 274 ? 7.77 23.391 3.963 1 96.44 274 LEU B N 1
ATOM 5769 C CA . LEU B 1 274 ? 6.82 22.953 4.977 1 96.44 274 LEU B CA 1
ATOM 5770 C C . LEU B 1 274 ? 6.566 24.047 6.004 1 96.44 274 LEU B C 1
ATOM 5772 O O . LEU B 1 274 ? 7.48 24.438 6.73 1 96.44 274 LEU B O 1
ATOM 5776 N N . GLU B 1 275 ? 5.387 24.609 6.082 1 97.69 275 GLU B N 1
ATOM 5777 C CA . GLU B 1 275 ? 5.055 25.734 6.957 1 97.69 275 GLU B CA 1
ATOM 5778 C C . GLU B 1 275 ? 4.195 25.266 8.133 1 97.69 275 GLU B C 1
ATOM 5780 O O . GLU B 1 275 ? 4.289 25.828 9.227 1 97.69 275 GLU B O 1
ATOM 5785 N N . ARG B 1 276 ? 3.357 24.391 7.879 1 97.94 276 ARG B N 1
ATOM 5786 C CA . ARG B 1 276 ? 2.443 23.922 8.914 1 97.94 276 ARG B CA 1
ATOM 5787 C C . ARG B 1 276 ? 2.646 22.438 9.195 1 97.94 276 ARG B C 1
ATOM 5789 O O . ARG B 1 276 ? 2.617 21.609 8.273 1 97.94 276 ARG B O 1
ATOM 5796 N N . LEU B 1 277 ? 2.861 22.078 10.438 1 97.25 277 LEU B N 1
ATOM 5797 C CA . LEU B 1 277 ? 3.096 20.703 10.852 1 97.25 277 LEU B CA 1
ATOM 5798 C C . LEU B 1 277 ? 2.207 20.328 12.031 1 97.25 277 LEU B C 1
ATOM 5800 O O . LEU B 1 277 ? 2.129 21.062 13.016 1 97.25 277 LEU B O 1
ATOM 5804 N N . GLU B 1 278 ? 1.446 19.359 11.867 1 96.38 278 GLU B N 1
ATOM 5805 C CA . GLU B 1 278 ? 0.633 18.797 12.945 1 96.38 278 GLU B CA 1
ATOM 5806 C C . GLU B 1 278 ? 1.158 17.438 13.383 1 96.38 278 GLU B C 1
ATOM 5808 O O . GLU B 1 278 ? 1.19 16.484 12.594 1 96.38 278 GLU B O 1
ATOM 5813 N N . LEU B 1 279 ? 1.505 17.328 14.609 1 94.69 279 LEU B N 1
ATOM 5814 C CA . LEU B 1 279 ? 2.1 16.109 15.148 1 94.69 279 LEU B CA 1
ATOM 5815 C C . LEU B 1 279 ? 1.192 15.484 16.203 1 94.69 279 LEU B C 1
ATOM 5817 O O . LEU B 1 279 ? 1.027 16.031 17.297 1 94.69 279 LEU B O 1
ATOM 5821 N N . TYR B 1 280 ? 0.701 14.344 15.875 1 90.56 280 TYR B N 1
ATOM 5822 C CA . TYR B 1 280 ? -0.228 13.68 16.781 1 90.56 280 TYR B CA 1
ATOM 5823 C C . TYR B 1 280 ? 0.428 12.484 17.469 1 90.56 280 TYR B C 1
ATOM 5825 O O . TYR B 1 280 ? 0.649 11.453 16.828 1 90.56 280 TYR B O 1
ATOM 5833 N N . ASP B 1 281 ? 0.707 12.656 18.719 1 87 281 ASP B N 1
ATOM 5834 C CA . ASP B 1 281 ? 1.165 11.602 19.609 1 87 281 ASP B CA 1
ATOM 5835 C C . ASP B 1 281 ? 2.383 10.883 19.031 1 87 281 ASP B C 1
ATOM 5837 O O . ASP B 1 281 ? 2.398 9.656 18.938 1 87 281 ASP B O 1
ATOM 5841 N N . LEU B 1 282 ? 3.322 11.609 18.703 1 88.81 282 LEU B N 1
ATOM 5842 C CA . LEU B 1 282 ? 4.578 11.062 18.203 1 88.81 282 LEU B CA 1
ATOM 5843 C C . LEU B 1 282 ? 5.574 10.852 19.328 1 88.81 282 LEU B C 1
ATOM 5845 O O . LEU B 1 282 ? 5.898 11.789 20.062 1 88.81 282 LEU B O 1
ATOM 5849 N N . ALA B 1 283 ? 6.07 9.68 19.422 1 84.38 283 ALA B N 1
ATOM 5850 C CA . ALA B 1 283 ? 7.012 9.344 20.484 1 84.38 283 ALA B CA 1
ATOM 5851 C C . ALA B 1 283 ? 8.344 10.07 20.281 1 84.38 283 ALA B C 1
ATOM 5853 O O . ALA B 1 283 ? 9.055 10.352 21.25 1 84.38 283 ALA B O 1
ATOM 5854 N N . CYS B 1 284 ? 8.672 10.391 19.094 1 87.25 284 CYS B N 1
ATOM 5855 C CA . CYS B 1 284 ? 9.961 11.016 18.812 1 87.25 284 CYS B CA 1
ATOM 5856 C C . CYS B 1 284 ? 9.953 12.492 19.188 1 87.25 284 CYS B C 1
ATOM 5858 O O . CYS B 1 284 ? 10.961 13.18 19.047 1 87.25 284 CYS B O 1
ATOM 5860 N N . ILE B 1 285 ? 8.852 12.977 19.625 1 91.44 285 ILE B N 1
ATOM 5861 C CA . ILE B 1 285 ? 8.766 14.336 20.141 1 91.44 285 ILE B CA 1
ATOM 5862 C C . ILE B 1 285 ? 8.812 14.312 21.656 1 91.44 285 ILE B C 1
ATOM 5864 O O . ILE B 1 285 ? 7.773 14.312 22.328 1 91.44 285 ILE B O 1
ATOM 5868 N N . SER B 1 286 ? 9.922 14.164 22.141 1 89.06 286 SER B N 1
ATOM 5869 C CA . SER B 1 286 ? 10.211 14.172 23.578 1 89.06 286 SER B CA 1
ATOM 5870 C C . SER B 1 286 ? 11.305 15.188 23.906 1 89.06 286 SER B C 1
ATOM 5872 O O . SER B 1 286 ? 11.969 15.711 23.016 1 89.06 286 SER B O 1
ATOM 5874 N N . ASN B 1 287 ? 11.469 15.469 25.234 1 89.81 287 ASN B N 1
ATOM 5875 C CA . ASN B 1 287 ? 12.5 16.406 25.656 1 89.81 287 ASN B CA 1
ATOM 5876 C C . ASN B 1 287 ? 13.883 15.984 25.172 1 89.81 287 ASN B C 1
ATOM 5878 O O . ASN B 1 287 ? 14.656 16.812 24.688 1 89.81 287 ASN B O 1
ATOM 5882 N N . ARG B 1 288 ? 14.117 14.758 25.266 1 85.88 288 ARG B N 1
ATOM 5883 C CA . ARG B 1 288 ? 15.422 14.211 24.906 1 85.88 288 ARG B CA 1
ATOM 5884 C C . ARG B 1 288 ? 15.656 14.32 23.406 1 85.88 288 ARG B C 1
ATOM 5886 O O . ARG B 1 288 ? 16.734 14.734 22.969 1 85.88 288 ARG B O 1
ATOM 5893 N N . GLU B 1 289 ? 14.656 13.938 22.641 1 87.06 289 GLU B N 1
ATOM 5894 C CA . GLU B 1 289 ? 14.805 13.922 21.188 1 87.06 289 GLU B CA 1
ATOM 5895 C C . GLU B 1 289 ? 14.906 15.344 20.625 1 87.06 289 GLU B C 1
ATOM 5897 O O . GLU B 1 289 ? 15.641 15.586 19.672 1 87.06 289 GLU B O 1
ATOM 5902 N N . LEU B 1 290 ? 14.195 16.25 21.188 1 91.25 290 LEU B N 1
ATOM 5903 C CA . LEU B 1 290 ? 14.242 17.625 20.734 1 91.25 290 LEU B CA 1
ATOM 5904 C C . LEU B 1 290 ? 15.617 18.25 21 1 91.25 290 LEU B C 1
ATOM 5906 O O . LEU B 1 290 ? 16.109 19.031 20.188 1 91.25 290 LEU B O 1
ATOM 5910 N N . ALA B 1 291 ? 16.203 17.844 22.109 1 89 291 ALA B N 1
ATOM 5911 C CA . ALA B 1 291 ? 17.562 18.312 22.406 1 89 291 ALA B CA 1
ATOM 5912 C C . ALA B 1 291 ? 18.562 17.75 21.391 1 89 291 ALA B C 1
ATOM 5914 O O . ALA B 1 291 ? 19.484 18.453 20.984 1 89 291 ALA B O 1
ATOM 5915 N N . ALA B 1 292 ? 18.312 16.609 21.047 1 87.44 292 ALA B N 1
ATOM 5916 C CA . ALA B 1 292 ? 19.172 15.969 20.062 1 87.44 292 ALA B CA 1
ATOM 5917 C C . ALA B 1 292 ? 19.047 16.641 18.703 1 87.44 292 ALA B C 1
ATOM 5919 O O . ALA B 1 292 ? 20.031 16.781 17.984 1 87.44 292 ALA B O 1
ATOM 5920 N N . PHE B 1 293 ? 17.859 17.047 18.359 1 87.12 293 PHE B N 1
ATOM 5921 C CA . PHE B 1 293 ? 17.641 17.734 17.094 1 87.12 293 PHE B CA 1
ATOM 5922 C C . PHE B 1 293 ? 18.406 19.062 17.078 1 87.12 293 PHE B C 1
ATOM 5924 O O . PHE B 1 293 ? 18.953 19.438 16.031 1 87.12 293 PHE B O 1
ATOM 5931 N N . HIS B 1 294 ? 18.406 19.656 18.156 1 83.44 294 HIS B N 1
ATOM 5932 C CA . HIS B 1 294 ? 19.125 20.922 18.25 1 83.44 294 HIS B CA 1
ATOM 5933 C C . HIS B 1 294 ? 20.625 20.719 18.047 1 83.44 294 HIS B C 1
ATOM 5935 O O . HIS B 1 294 ? 21.281 21.531 17.391 1 83.44 294 HIS B O 1
ATOM 5941 N N . ALA B 1 295 ? 21.062 19.703 18.562 1 82.06 295 ALA B N 1
ATOM 5942 C CA . ALA B 1 295 ? 22.469 19.391 18.391 1 82.06 295 ALA B CA 1
ATOM 5943 C C . ALA B 1 295 ? 22.797 19.109 16.922 1 82.06 295 ALA B C 1
ATOM 5945 O O . ALA B 1 295 ? 23.828 19.547 16.422 1 82.06 295 ALA B O 1
ATOM 5946 N N . LEU B 1 296 ? 21.922 18.453 16.328 1 82.94 296 LEU B N 1
ATOM 5947 C CA . LEU B 1 296 ? 22.094 18.156 14.914 1 82.94 296 LEU B CA 1
ATOM 5948 C C . LEU B 1 296 ? 22.031 19.422 14.078 1 82.94 296 LEU B C 1
ATOM 5950 O O . LEU B 1 296 ? 22.797 19.578 13.109 1 82.94 296 LEU B O 1
ATOM 5954 N N . GLN B 1 297 ? 21.203 20.219 14.43 1 84.44 297 GLN B N 1
ATOM 5955 C CA . GLN B 1 297 ? 21.031 21.484 13.719 1 84.44 297 GLN B CA 1
ATOM 5956 C C . GLN B 1 297 ? 22.281 22.359 13.828 1 84.44 297 GLN B C 1
ATOM 5958 O O . GLN B 1 297 ? 22.703 22.969 12.852 1 84.44 297 GLN B O 1
ATOM 5963 N N . THR B 1 298 ? 22.797 22.359 15 1 81.31 298 THR B N 1
ATOM 5964 C CA . THR B 1 298 ? 24.016 23.141 15.242 1 81.31 298 THR B CA 1
ATOM 5965 C C . THR B 1 298 ? 25.188 22.578 14.461 1 81.31 298 THR B C 1
ATOM 5967 O O . THR B 1 298 ? 26 23.328 13.914 1 81.31 298 THR B O 1
ATOM 5970 N N . ARG B 1 299 ? 25.188 21.344 14.375 1 78.56 299 ARG B N 1
ATOM 5971 C CA . ARG B 1 299 ? 26.25 20.703 13.617 1 78.56 299 ARG B CA 1
ATOM 5972 C C . ARG B 1 299 ? 26.094 20.984 12.125 1 78.56 299 ARG B C 1
ATOM 5974 O O . ARG B 1 299 ? 27.094 21.172 11.422 1 78.56 299 ARG B O 1
ATOM 5981 N N . ALA B 1 300 ? 24.875 20.922 11.742 1 77.19 300 ALA B N 1
ATOM 5982 C CA . ALA B 1 300 ? 24.609 21.188 10.328 1 77.19 300 ALA B CA 1
ATOM 5983 C C . ALA B 1 300 ? 24.969 22.625 9.961 1 77.19 300 ALA B C 1
ATOM 5985 O O . ALA B 1 300 ? 25.5 22.875 8.875 1 77.19 300 ALA B O 1
ATOM 5986 N N . MET B 1 301 ? 24.781 23.5 10.836 1 78.5 301 MET B N 1
ATOM 5987 C CA . MET B 1 301 ? 25.109 24.906 10.609 1 78.5 301 MET B CA 1
ATOM 5988 C C . MET B 1 301 ? 26.625 25.094 10.586 1 78.5 301 MET B C 1
ATOM 5990 O O . MET B 1 301 ? 27.141 25.875 9.781 1 78.5 301 MET B O 1
ATOM 5994 N N . GLN B 1 302 ? 27.266 24.312 11.375 1 75.31 302 GLN B N 1
ATOM 5995 C CA . GLN B 1 302 ? 28.719 24.422 11.438 1 75.31 302 GLN B CA 1
ATOM 5996 C C . GLN B 1 302 ? 29.359 23.828 10.188 1 75.31 302 GLN B C 1
ATOM 5998 O O . GLN B 1 302 ? 30.328 24.375 9.656 1 75.31 302 GLN B O 1
ATOM 6003 N N . LYS B 1 303 ? 28.812 22.75 9.758 1 72.5 303 LYS B N 1
ATOM 6004 C CA . LYS B 1 303 ? 29.344 22.125 8.547 1 72.5 303 LYS B CA 1
ATOM 6005 C C . LYS B 1 303 ? 29.141 23.031 7.336 1 72.5 303 LYS B C 1
ATOM 6007 O O . LYS B 1 303 ? 30.031 23.125 6.48 1 72.5 303 LYS B O 1
ATOM 6012 N N . ASP B 1 304 ? 28.047 23.594 7.285 1 72.38 304 ASP B N 1
ATOM 6013 C CA . ASP B 1 304 ? 27.766 24.516 6.184 1 72.38 304 ASP B CA 1
ATOM 6014 C C . ASP B 1 304 ? 28.703 25.719 6.211 1 72.38 304 ASP B C 1
ATOM 6016 O O . ASP B 1 304 ? 29.172 26.172 5.164 1 72.38 304 ASP B O 1
ATOM 6020 N N . LYS B 1 305 ? 29.016 26.172 7.391 1 72.19 305 LYS B N 1
ATOM 6021 C CA . LYS B 1 305 ? 29.953 27.281 7.527 1 72.19 305 LYS B CA 1
ATOM 6022 C C . LYS B 1 305 ? 31.359 26.875 7.105 1 72.19 305 LYS B C 1
ATOM 6024 O O . LYS B 1 305 ? 32.062 27.641 6.43 1 72.19 305 LYS B O 1
ATOM 6029 N N . ARG B 1 306 ? 31.688 25.719 7.473 1 72.31 306 ARG B N 1
ATOM 6030 C CA . ARG B 1 306 ? 33 25.234 7.102 1 72.31 306 ARG B CA 1
ATOM 6031 C C . ARG B 1 306 ? 33.125 25.031 5.594 1 72.31 306 ARG B C 1
ATOM 6033 O O . ARG B 1 306 ? 34.125 25.359 4.992 1 72.31 306 ARG B O 1
ATOM 6040 N N . GLN B 1 307 ? 32.094 24.438 5.07 1 68.81 307 GLN B N 1
ATOM 6041 C CA . GLN B 1 307 ? 32.094 24.219 3.627 1 68.81 307 GLN B CA 1
ATOM 6042 C C . GLN B 1 307 ? 32.125 25.531 2.863 1 68.81 307 GLN B C 1
ATOM 6044 O O . GLN B 1 307 ? 32.781 25.656 1.846 1 68.81 307 GLN B O 1
ATOM 6049 N N . GLN B 1 308 ? 31.359 26.453 3.391 1 66.31 308 GLN B N 1
ATOM 6050 C CA . GLN B 1 308 ? 31.391 27.781 2.783 1 66.31 308 GLN B CA 1
ATOM 6051 C C . GLN B 1 308 ? 32.781 28.422 2.92 1 66.31 308 GLN B C 1
ATOM 6053 O O . GLN B 1 308 ? 33.281 29.047 1.98 1 66.31 308 GLN B O 1
ATOM 6058 N N . GLN B 1 309 ? 33.344 28.188 4.008 1 69.31 309 GLN B N 1
ATOM 6059 C CA . GLN B 1 309 ? 34.688 28.703 4.227 1 69.31 309 GLN B CA 1
ATOM 6060 C C . GLN B 1 309 ? 35.719 28.031 3.318 1 69.31 309 GLN B C 1
ATOM 6062 O O . GLN B 1 309 ? 36.594 28.688 2.762 1 69.31 309 GLN B O 1
ATOM 6067 N N . GLN B 1 310 ? 35.531 26.781 3.174 1 68.75 310 GLN B N 1
ATOM 6068 C CA . GLN B 1 310 ? 36.438 26.031 2.295 1 68.75 310 GLN B CA 1
ATOM 6069 C C . GLN B 1 310 ? 36.25 26.453 0.837 1 68.75 310 GLN B C 1
ATOM 6071 O O . GLN B 1 310 ? 37.219 26.578 0.09 1 68.75 310 GLN B O 1
ATOM 6076 N N . GLN B 1 311 ? 35 26.562 0.523 1 64.5 311 GLN B N 1
ATOM 6077 C CA . GLN B 1 311 ? 34.75 27 -0.84 1 64.5 311 GLN B CA 1
ATOM 6078 C C . GLN B 1 311 ? 35.281 28.406 -1.083 1 64.5 311 GLN B C 1
ATOM 6080 O O . GLN B 1 311 ? 35.812 28.703 -2.154 1 64.5 311 GLN B O 1
ATOM 6085 N N . GLN B 1 312 ? 35.062 29.266 -0.097 1 63.44 312 GLN B N 1
ATOM 6086 C CA . GLN B 1 312 ? 35.594 30.609 -0.192 1 63.44 312 GLN B CA 1
ATOM 6087 C C . GLN B 1 312 ? 37.125 30.594 -0.238 1 63.44 312 GLN B C 1
ATOM 6089 O O . GLN B 1 312 ? 37.75 31.344 -0.987 1 63.44 312 GLN B O 1
ATOM 6094 N N . GLN B 1 313 ? 37.719 29.75 0.438 1 65.31 313 GLN B N 1
ATOM 6095 C CA . GLN B 1 313 ? 39.156 29.609 0.42 1 65.31 313 GLN B CA 1
ATOM 6096 C C . GLN B 1 313 ? 39.656 29.047 -0.915 1 65.31 313 GLN B C 1
ATOM 6098 O O . GLN B 1 313 ? 40.656 29.484 -1.441 1 65.31 313 GLN B O 1
ATOM 6103 N N . GLU B 1 314 ? 38.938 28.062 -1.313 1 63.5 314 GLU B N 1
ATOM 6104 C CA . GLU B 1 314 ? 39.281 27.484 -2.613 1 63.5 314 GLU B CA 1
ATOM 6105 C C . GLU B 1 314 ? 39.094 28.516 -3.729 1 63.5 314 GLU B C 1
ATOM 6107 O O . GLU B 1 314 ? 39.875 28.562 -4.68 1 63.5 314 GLU B O 1
ATOM 6112 N N . GLN B 1 315 ? 38 29.188 -3.596 1 58.81 315 GLN B N 1
ATOM 6113 C CA . GLN B 1 315 ? 37.781 30.25 -4.582 1 58.81 315 GLN B CA 1
ATOM 6114 C C . GLN B 1 315 ? 38.844 31.328 -4.48 1 58.81 315 GLN B C 1
ATOM 6116 O O . GLN B 1 315 ? 39.25 31.906 -5.492 1 58.81 315 GLN B O 1
ATOM 6121 N N . GLN B 1 316 ? 39.25 31.641 -3.258 1 55.81 316 GLN B N 1
ATOM 6122 C CA . GLN B 1 316 ? 40.344 32.594 -3.104 1 55.81 316 GLN B CA 1
ATOM 6123 C C . GLN B 1 316 ? 41.688 32.031 -3.555 1 55.81 316 GLN B C 1
ATOM 6125 O O . GLN B 1 316 ? 42.562 32.75 -4.023 1 55.81 316 GLN B O 1
ATOM 6130 N N . GLY B 1 317 ? 41.875 30.719 -3.328 1 50.81 317 GLY B N 1
ATOM 6131 C CA . GLY B 1 317 ? 43.125 30.109 -3.746 1 50.81 317 GLY B CA 1
ATOM 6132 C C . GLY B 1 317 ? 43.156 29.812 -5.234 1 50.81 317 GLY B C 1
ATOM 6133 O O . GLY B 1 317 ? 44.219 29.391 -5.754 1 50.81 317 GLY B O 1
ATOM 6134 N N . THR B 1 318 ? 42.125 29.438 -5.816 1 47.22 318 THR B N 1
ATOM 6135 C CA . THR B 1 318 ? 42.156 29.078 -7.227 1 47.22 318 THR B CA 1
ATOM 6136 C C . THR B 1 318 ? 42.406 30.297 -8.102 1 47.22 318 THR B C 1
ATOM 6138 O O . THR B 1 318 ? 42.031 30.328 -9.266 1 47.22 318 THR B O 1
ATOM 6141 N N . VAL B 1 319 ? 43.188 31.344 -7.582 1 39.19 319 VAL B N 1
ATOM 6142 C CA . VAL B 1 319 ? 43.625 32.281 -8.602 1 39.19 319 VAL B CA 1
ATOM 6143 C C . VAL B 1 319 ? 44.312 31.547 -9.742 1 39.19 319 VAL B C 1
ATOM 6145 O O . VAL B 1 319 ? 43.969 31.75 -10.914 1 39.19 319 VAL B O 1
ATOM 6148 N N . ALA B 1 320 ? 45.844 31.469 -9.672 1 35.25 320 ALA B N 1
ATOM 6149 C CA . ALA B 1 320 ? 46.812 31.578 -10.773 1 35.25 320 ALA B CA 1
ATOM 6150 C C . ALA B 1 320 ? 46.906 30.25 -11.539 1 35.25 320 ALA B C 1
ATOM 6152 O O . ALA B 1 320 ? 47.688 30.141 -12.484 1 35.25 320 ALA B O 1
ATOM 6153 N N . SER B 1 321 ? 46.781 29.047 -10.898 1 34.69 321 SER B N 1
ATOM 6154 C CA . SER B 1 321 ? 47.531 28 -11.594 1 34.69 321 SER B CA 1
ATOM 6155 C C . SER B 1 321 ? 46.875 27.672 -12.945 1 34.69 321 SER B C 1
ATOM 6157 O O . SER B 1 321 ? 45.656 27.812 -13.109 1 34.69 321 SER B O 1
ATOM 6159 N N . VAL B 1 322 ? 47.781 27.609 -14.039 1 34.53 322 VAL B N 1
ATOM 6160 C CA . VAL B 1 322 ? 47.75 27.359 -15.477 1 34.53 322 VAL B CA 1
ATOM 6161 C C . VAL B 1 322 ? 46.875 26.141 -15.766 1 34.53 322 VAL B C 1
ATOM 6163 O O . VAL B 1 322 ? 47.031 25.094 -15.117 1 34.53 322 VAL B O 1
ATOM 6166 N N . LYS B 1 323 ? 45.812 26.328 -16.453 1 30.56 323 LYS B N 1
ATOM 6167 C CA . LYS B 1 323 ? 44.781 25.453 -17.031 1 30.56 323 LYS B CA 1
ATOM 6168 C C . LYS B 1 323 ? 45.438 24.344 -17.844 1 30.56 323 LYS B C 1
ATOM 6170 O O . LYS B 1 323 ? 45.75 24.531 -19.031 1 30.56 323 LYS B O 1
ATOM 6175 N N . ARG B 1 324 ? 46.469 23.594 -17.281 1 30.34 324 ARG B N 1
ATOM 6176 C CA . ARG B 1 324 ? 47 22.547 -18.156 1 30.34 324 ARG B CA 1
ATOM 6177 C C . ARG B 1 324 ? 45.875 21.688 -18.734 1 30.34 324 ARG B C 1
ATOM 6179 O O . ARG B 1 324 ? 44.875 21.453 -18.062 1 30.34 324 ARG B O 1
ATOM 6186 N N . PHE B 1 325 ? 45.781 21.438 -20.141 1 27.75 325 PHE B N 1
ATOM 6187 C CA . PHE B 1 325 ? 44.938 20.703 -21.062 1 27.75 325 PHE B CA 1
ATOM 6188 C C . PHE B 1 325 ? 44.75 19.25 -20.625 1 27.75 325 PHE B C 1
ATOM 6190 O O . PHE B 1 325 ? 45.688 18.469 -20.656 1 27.75 325 PHE B O 1
ATOM 6197 N N . THR B 1 326 ? 44.406 18.953 -19.453 1 28.81 326 THR B N 1
ATOM 6198 C CA . THR B 1 326 ? 44.312 17.516 -19.203 1 28.81 326 THR B CA 1
ATOM 6199 C C . THR B 1 326 ? 43.375 16.844 -20.203 1 28.81 326 THR B C 1
ATOM 6201 O O . THR B 1 326 ? 42.375 17.406 -20.578 1 28.81 326 THR B O 1
ATOM 6204 N N . PRO B 1 327 ? 43.906 15.797 -20.953 1 27.84 327 PRO B N 1
ATOM 6205 C CA . PRO B 1 327 ? 43.219 15.016 -21.984 1 27.84 327 PRO B CA 1
ATOM 6206 C C . PRO B 1 327 ? 41.75 14.734 -21.641 1 27.84 327 PRO B C 1
ATOM 6208 O O . PRO B 1 327 ? 41.344 14.875 -20.484 1 27.84 327 PRO B O 1
ATOM 6211 N N . TYR B 1 328 ? 40.969 14.242 -22.734 1 26.7 328 TYR B N 1
ATOM 6212 C CA . TYR B 1 328 ? 39.531 13.977 -22.844 1 26.7 328 TYR B CA 1
ATOM 6213 C C . TYR B 1 328 ? 39.062 13.062 -21.719 1 26.7 328 TYR B C 1
ATOM 6215 O O . TYR B 1 328 ? 39.375 11.875 -21.703 1 26.7 328 TYR B O 1
ATOM 6223 N N . ASP B 1 329 ? 39.344 13.43 -20.547 1 27.81 329 ASP B N 1
ATOM 6224 C CA . ASP B 1 329 ? 38.75 12.602 -19.5 1 27.81 329 ASP B CA 1
ATOM 6225 C C . ASP B 1 329 ? 37.312 12.281 -19.797 1 27.81 329 ASP B C 1
ATOM 6227 O O . ASP B 1 329 ? 36.531 13.148 -20.234 1 27.81 329 ASP B O 1
ATOM 6231 N N . ILE B 1 330 ? 37.094 11.055 -20.297 1 29.83 330 ILE B N 1
ATOM 6232 C CA . ILE B 1 330 ? 35.719 10.57 -20.344 1 29.83 330 ILE B CA 1
ATOM 6233 C C . ILE B 1 330 ? 34.906 11.188 -19.203 1 29.83 330 ILE B C 1
ATOM 6235 O O . ILE B 1 330 ? 35.344 11.141 -18.047 1 29.83 330 ILE B O 1
ATOM 6239 N N . PRO B 1 331 ? 34.156 12.195 -19.562 1 27.75 331 PRO B N 1
ATOM 6240 C CA . PRO B 1 331 ? 33.406 12.898 -18.516 1 27.75 331 PRO B CA 1
ATOM 6241 C C . PRO B 1 331 ? 32.875 11.961 -17.438 1 27.75 331 PRO B C 1
ATOM 6243 O O . PRO B 1 331 ? 32.156 11.016 -17.734 1 27.75 331 PRO B O 1
ATOM 6246 N N . LYS B 1 332 ? 33.812 11.555 -16.594 1 29.28 332 LYS B N 1
ATOM 6247 C CA . LYS B 1 332 ? 33.312 10.914 -15.375 1 29.28 332 LYS B CA 1
ATOM 6248 C C . LYS B 1 332 ? 32 11.539 -14.906 1 29.28 332 LYS B C 1
ATOM 6250 O O . LYS B 1 332 ? 31.312 10.977 -14.055 1 29.28 332 LYS B O 1
ATOM 6255 N N . SER B 1 333 ? 32.062 12.891 -14.938 1 29.97 333 SER B N 1
ATOM 6256 C CA . SER B 1 333 ? 31.156 13.672 -14.094 1 29.97 333 SER B CA 1
ATOM 6257 C C . SER B 1 333 ? 29.703 13.516 -14.547 1 29.97 333 SER B C 1
ATOM 6259 O O . SER B 1 333 ? 28.844 14.32 -14.188 1 29.97 333 SER B O 1
ATOM 6261 N N . ILE B 1 334 ? 29.516 12.836 -15.656 1 29.34 334 ILE B N 1
ATOM 6262 C CA . ILE B 1 334 ? 28.125 13.117 -15.977 1 29.34 334 ILE B CA 1
ATOM 6263 C C . ILE B 1 334 ? 27.25 12.914 -14.734 1 29.34 334 ILE B C 1
ATOM 6265 O O . ILE B 1 334 ? 26.094 13.32 -14.703 1 29.34 334 ILE B O 1
ATOM 6269 N N . PHE B 1 335 ? 27.625 11.883 -14.047 1 28.39 335 PHE B N 1
ATOM 6270 C CA . PHE B 1 335 ? 26.703 11.5 -12.992 1 28.39 335 PHE B CA 1
ATOM 6271 C C . PHE B 1 335 ? 26.734 12.5 -11.844 1 28.39 335 PHE B C 1
ATOM 6273 O O . PHE B 1 335 ? 26.156 12.266 -10.781 1 28.39 335 PHE B O 1
ATOM 6280 N N . THR B 1 336 ? 27.844 13.359 -11.836 1 29.44 336 THR B N 1
ATOM 6281 C CA . THR B 1 336 ? 27.75 14.367 -10.789 1 29.44 336 THR B CA 1
ATOM 6282 C C . THR B 1 336 ? 26.672 15.383 -11.109 1 29.44 336 THR B C 1
ATOM 6284 O O . THR B 1 336 ? 26.875 16.297 -11.914 1 29.44 336 THR B O 1
ATOM 6287 N N . HIS B 1 337 ? 25.625 15.109 -11.648 1 29.06 337 HIS B N 1
ATOM 6288 C CA . HIS B 1 337 ? 24.766 16.25 -11.406 1 29.06 337 HIS B CA 1
ATOM 6289 C C . HIS B 1 337 ? 25.031 16.875 -10.039 1 29.06 337 HIS B C 1
ATOM 6291 O O . HIS B 1 337 ? 24.719 16.266 -9.008 1 29.06 337 HIS B O 1
ATOM 6297 N N . LYS B 1 338 ? 26.156 17.516 -9.875 1 31.42 338 LYS B N 1
ATOM 6298 C CA . LYS B 1 338 ? 26.203 18.547 -8.844 1 31.42 338 LYS B CA 1
ATOM 6299 C C . LYS B 1 338 ? 24.891 19.328 -8.789 1 31.42 338 LYS B C 1
ATOM 6301 O O . LYS B 1 338 ? 24.656 20.203 -9.625 1 31.42 338 LYS B O 1
ATOM 6306 N N . ARG B 1 339 ? 23.812 18.828 -8.758 1 32.16 339 ARG B N 1
ATOM 6307 C CA . ARG B 1 339 ? 22.891 19.828 -8.227 1 32.16 339 ARG B CA 1
ATOM 6308 C C . ARG B 1 339 ? 23.609 20.797 -7.301 1 32.16 339 ARG B C 1
ATOM 6310 O O . ARG B 1 339 ? 24.172 20.391 -6.277 1 32.16 339 ARG B O 1
ATOM 6317 N N . ARG B 1 340 ? 24.391 21.734 -7.805 1 33.81 340 ARG B N 1
ATOM 6318 C CA . ARG B 1 340 ? 24.703 22.922 -7.035 1 33.81 340 ARG B CA 1
ATOM 6319 C C . ARG B 1 340 ? 23.609 23.219 -6.012 1 33.81 340 ARG B C 1
ATOM 6321 O O . ARG B 1 340 ? 22.516 23.672 -6.367 1 33.81 340 ARG B O 1
ATOM 6328 N N . ASP B 1 341 ? 23.328 22.391 -5.215 1 37.53 341 ASP B N 1
ATOM 6329 C CA . ASP B 1 341 ? 22.625 22.844 -4.023 1 37.53 341 ASP B CA 1
ATOM 6330 C C . ASP B 1 341 ? 23.109 24.234 -3.6 1 37.53 341 ASP B C 1
ATOM 6332 O O . ASP B 1 341 ? 23.891 24.359 -2.656 1 37.53 341 ASP B O 1
ATOM 6336 N N . THR B 1 342 ? 23.531 24.953 -4.555 1 38.31 342 THR B N 1
ATOM 6337 C CA . THR B 1 342 ? 23.938 26.312 -4.191 1 38.31 342 THR B CA 1
ATOM 6338 C C . THR B 1 342 ? 22.875 26.984 -3.344 1 38.31 342 THR B C 1
ATOM 6340 O O . THR B 1 342 ? 22.969 28.172 -3.043 1 38.31 342 THR B O 1
ATOM 6343 N N . ALA B 1 343 ? 21.688 26.453 -3.494 1 41.34 343 ALA B N 1
ATOM 6344 C CA . ALA B 1 343 ? 20.781 27.312 -2.732 1 41.34 343 ALA B CA 1
ATOM 6345 C C . ALA B 1 343 ? 21.172 27.344 -1.258 1 41.34 343 ALA B C 1
ATOM 6347 O O . ALA B 1 343 ? 21.656 26.359 -0.71 1 41.34 343 ALA B O 1
ATOM 6348 N N . PRO B 1 344 ? 21.578 28.359 -0.688 1 46.19 344 PRO B N 1
ATOM 6349 C CA . PRO B 1 344 ? 21.875 28.422 0.744 1 46.19 344 PRO B CA 1
ATOM 6350 C C . PRO B 1 344 ? 21.094 27.391 1.557 1 46.19 344 PRO B C 1
ATOM 6352 O O . PRO B 1 344 ? 19.875 27.297 1.41 1 46.19 344 PRO B O 1
ATOM 6355 N N . ARG B 1 345 ? 21.688 26.266 1.838 1 59.97 345 ARG B N 1
ATOM 6356 C CA . ARG B 1 345 ? 21.109 25.172 2.602 1 59.97 345 ARG B CA 1
ATOM 6357 C C . ARG B 1 345 ? 20.328 25.688 3.805 1 59.97 345 ARG B C 1
ATOM 6359 O O . ARG B 1 345 ? 20.922 26.281 4.719 1 59.97 345 ARG B O 1
ATOM 6366 N N . ALA B 1 346 ? 19.016 26 3.631 1 75.25 346 ALA B N 1
ATOM 6367 C CA . ALA B 1 346 ? 18.125 26.453 4.703 1 75.25 346 ALA B CA 1
ATOM 6368 C C . ALA B 1 346 ? 18.234 25.547 5.922 1 75.25 346 ALA B C 1
ATOM 6370 O O . ALA B 1 346 ? 18.5 24.344 5.789 1 75.25 346 ALA B O 1
ATOM 6371 N N . ILE B 1 347 ? 18.422 26.172 7.055 1 82.94 347 ILE B N 1
ATOM 6372 C CA . ILE B 1 347 ? 18.438 25.5 8.344 1 82.94 347 ILE B CA 1
ATOM 6373 C C . ILE B 1 347 ? 17.219 24.594 8.477 1 82.94 347 ILE B C 1
ATOM 6375 O O . ILE B 1 347 ? 16.094 25.031 8.258 1 82.94 347 ILE B O 1
ATOM 6379 N N . PRO B 1 348 ? 17.453 23.344 8.688 1 87.62 348 PRO B N 1
ATOM 6380 C CA . PRO B 1 348 ? 16.312 22.438 8.867 1 87.62 348 PRO B CA 1
ATOM 6381 C C . PRO B 1 348 ? 15.328 22.938 9.922 1 87.62 348 PRO B C 1
ATOM 6383 O O . PRO B 1 348 ? 15.742 23.344 11.016 1 87.62 348 PRO B O 1
ATOM 6386 N N . GLY B 1 349 ? 14.086 23.047 9.57 1 89.81 349 GLY B N 1
ATOM 6387 C CA . GLY B 1 349 ? 13.055 23.453 10.508 1 89.81 349 GLY B CA 1
ATOM 6388 C C . GLY B 1 349 ? 12.742 24.938 10.422 1 89.81 349 GLY B C 1
ATOM 6389 O O . GLY B 1 349 ? 11.789 25.406 11.047 1 89.81 349 GLY B O 1
ATOM 6390 N N . SER B 1 350 ? 13.484 25.703 9.688 1 91.12 350 SER B N 1
ATOM 6391 C CA . SER B 1 350 ? 13.312 27.141 9.633 1 91.12 350 SER B CA 1
ATOM 6392 C C . SER B 1 350 ? 12.039 27.531 8.875 1 91.12 350 SER B C 1
ATOM 6394 O O . SER B 1 350 ? 11.516 28.625 9.055 1 91.12 350 SER B O 1
ATOM 6396 N N . SER B 1 351 ? 11.555 26.609 8.117 1 93.75 351 SER B N 1
ATOM 6397 C CA . SER B 1 351 ? 10.391 26.938 7.293 1 93.75 351 SER B CA 1
ATOM 6398 C C . SER B 1 351 ? 9.094 26.797 8.094 1 93.75 351 SER B C 1
ATOM 6400 O O . SER B 1 351 ? 8.062 27.344 7.707 1 93.75 351 SER B O 1
ATOM 6402 N N . ILE B 1 352 ? 9.062 26.172 9.234 1 95.94 352 ILE B N 1
ATOM 6403 C CA . ILE B 1 352 ? 7.863 25.875 10.008 1 95.94 352 ILE B CA 1
ATOM 6404 C C . ILE B 1 352 ? 7.387 27.141 10.711 1 95.94 352 ILE B C 1
ATOM 6406 O O . ILE B 1 352 ? 8.148 27.781 11.438 1 95.94 352 ILE B O 1
ATOM 6410 N N . ARG B 1 353 ? 6.164 27.5 10.516 1 97.19 353 ARG B N 1
ATOM 6411 C CA . ARG B 1 353 ? 5.574 28.703 11.117 1 97.19 353 ARG B CA 1
ATOM 6412 C C . ARG B 1 353 ? 4.461 28.328 12.094 1 97.19 353 ARG B C 1
ATOM 6414 O O . ARG B 1 353 ? 4.234 29.031 13.078 1 97.19 353 ARG B O 1
ATOM 6421 N N . GLN B 1 354 ? 3.77 27.312 11.789 1 97.69 354 GLN B N 1
ATOM 6422 C CA . GLN B 1 354 ? 2.684 26.828 12.633 1 97.69 354 GLN B CA 1
ATOM 6423 C C . GLN B 1 354 ? 2.898 25.375 13.031 1 97.69 354 GLN B C 1
ATOM 6425 O O . GLN B 1 354 ? 3.148 24.531 12.18 1 97.69 354 GLN B O 1
ATOM 6430 N N . LEU B 1 355 ? 2.803 25.094 14.336 1 97.56 355 LEU B N 1
ATOM 6431 C CA . LEU B 1 355 ? 3.043 23.766 14.852 1 97.56 355 LEU B CA 1
ATOM 6432 C C . LEU B 1 355 ? 1.955 23.359 15.844 1 97.56 355 LEU B C 1
ATOM 6434 O O . LEU B 1 355 ? 1.6 24.141 16.734 1 97.56 355 LEU B O 1
ATOM 6438 N N . THR B 1 356 ? 1.349 22.281 15.602 1 97 356 THR B N 1
ATOM 6439 C CA . THR B 1 356 ? 0.396 21.688 16.531 1 97 356 THR B CA 1
ATOM 6440 C C . THR B 1 356 ? 0.917 20.359 17.078 1 97 356 THR B C 1
ATOM 6442 O O . THR B 1 356 ? 1.265 19.469 16.297 1 97 356 THR B O 1
ATOM 6445 N N . ILE B 1 357 ? 0.996 20.203 18.391 1 95.75 357 ILE B N 1
ATOM 6446 C CA . ILE B 1 357 ? 1.465 18.984 19.031 1 95.75 357 ILE B CA 1
ATOM 6447 C C . ILE B 1 357 ? 0.396 18.438 19.984 1 95.75 357 ILE B C 1
ATOM 6449 O O . ILE B 1 357 ? -0.097 19.172 20.844 1 95.75 357 ILE B O 1
ATOM 6453 N N . THR B 1 358 ? 0.026 17.297 19.781 1 91.81 358 THR B N 1
ATOM 6454 C CA . THR B 1 358 ? -0.911 16.609 20.672 1 91.81 358 THR B CA 1
ATOM 6455 C C . THR B 1 358 ? -0.253 15.414 21.328 1 91.81 358 THR B C 1
ATOM 6457 O O . THR B 1 358 ? 0.349 14.578 20.656 1 91.81 358 THR B O 1
ATOM 6460 N N . LYS B 1 359 ? -0.343 15.328 22.688 1 89.12 359 LYS B N 1
ATOM 6461 C CA . LYS B 1 359 ? 0.234 14.227 23.469 1 89.12 359 LYS B CA 1
ATOM 6462 C C . LYS B 1 359 ? -0.807 13.594 24.375 1 89.12 359 LYS B C 1
ATOM 6464 O O . LYS B 1 359 ? -1.167 14.164 25.406 1 89.12 359 LYS B O 1
ATOM 6469 N N . TYR B 1 360 ? -1.169 12.453 24 1 80.69 360 TYR B N 1
ATOM 6470 C CA . TYR B 1 360 ? -2.146 11.742 24.812 1 80.69 360 TYR B CA 1
ATOM 6471 C C . TYR B 1 360 ? -1.573 10.43 25.328 1 80.69 360 TYR B C 1
ATOM 6473 O O . TYR B 1 360 ? -1.899 9.992 26.438 1 80.69 360 TYR B O 1
ATOM 6481 N N . MET B 1 361 ? -0.786 9.828 24.453 1 77.62 361 MET B N 1
ATOM 6482 C CA . MET B 1 361 ? -0.295 8.492 24.781 1 77.62 361 MET B CA 1
ATOM 6483 C C . MET B 1 361 ? 1.227 8.484 24.875 1 77.62 361 MET B C 1
ATOM 6485 O O . MET B 1 361 ? 1.819 7.477 25.281 1 77.62 361 MET B O 1
ATOM 6489 N N . THR B 1 362 ? 1.774 9.477 24.484 1 83 362 THR B N 1
ATOM 6490 C CA . THR B 1 362 ? 3.23 9.562 24.516 1 83 362 THR B CA 1
ATOM 6491 C C . THR B 1 362 ? 3.684 10.586 25.562 1 83 362 THR B C 1
ATOM 6493 O O . THR B 1 362 ? 2.869 11.344 26.094 1 83 362 THR B O 1
ATOM 6496 N N . THR B 1 363 ? 4.977 10.578 25.828 1 83.62 363 THR B N 1
ATOM 6497 C CA . THR B 1 363 ? 5.531 11.422 26.875 1 83.62 363 THR B CA 1
ATOM 6498 C C . THR B 1 363 ? 5.324 12.898 26.547 1 83.62 363 THR B C 1
ATOM 6500 O O . THR B 1 363 ? 5.766 13.375 25.5 1 83.62 363 THR B O 1
ATOM 6503 N N . PRO B 1 364 ? 4.617 13.555 27.5 1 88.88 364 PRO B N 1
ATOM 6504 C CA . PRO B 1 364 ? 4.387 14.984 27.266 1 88.88 364 PRO B CA 1
ATOM 6505 C C . PRO B 1 364 ? 5.656 15.82 27.406 1 88.88 364 PRO B C 1
ATOM 6507 O O . PRO B 1 364 ? 6.645 15.352 27.984 1 88.88 364 PRO B O 1
ATOM 6510 N N . LEU B 1 365 ? 5.559 16.969 26.922 1 91.94 365 LEU B N 1
ATOM 6511 C CA . LEU B 1 365 ? 6.707 17.875 26.969 1 91.94 365 LEU B CA 1
ATOM 6512 C C . LEU B 1 365 ? 6.703 18.703 28.234 1 91.94 365 LEU B C 1
ATOM 6514 O O . LEU B 1 365 ? 5.637 19.031 28.766 1 91.94 365 LEU B O 1
ATOM 6518 N N . SER B 1 366 ? 7.887 18.984 28.766 1 89.94 366 SER B N 1
ATOM 6519 C CA . SER B 1 366 ? 8.086 19.922 29.859 1 89.94 366 SER B CA 1
ATOM 6520 C C . SER B 1 366 ? 8.719 21.219 29.375 1 89.94 366 SER B C 1
ATOM 6522 O O . SER B 1 366 ? 8.914 21.406 28.172 1 89.94 366 SER B O 1
ATOM 6524 N N . LYS B 1 367 ? 8.969 22.125 30.297 1 92.56 367 LYS B N 1
ATOM 6525 C CA . LYS B 1 367 ? 9.484 23.438 29.938 1 92.56 367 LYS B CA 1
ATOM 6526 C C . LYS B 1 367 ? 10.75 23.328 29.094 1 92.56 367 LYS B C 1
ATOM 6528 O O . LYS B 1 367 ? 10.875 23.984 28.062 1 92.56 367 LYS B O 1
ATOM 6533 N N . PRO B 1 368 ? 11.719 22.438 29.422 1 91.62 368 PRO B N 1
ATOM 6534 C CA . PRO B 1 368 ? 12.906 22.297 28.578 1 91.62 368 PRO B CA 1
ATOM 6535 C C . PRO B 1 368 ? 12.57 21.844 27.156 1 91.62 368 PRO B C 1
ATOM 6537 O O . PRO B 1 368 ? 13.266 22.234 26.203 1 91.62 368 PRO B O 1
ATOM 6540 N N . GLY B 1 369 ? 11.594 21.078 27.078 1 93.44 369 GLY B N 1
ATOM 6541 C CA . GLY B 1 369 ? 11.164 20.641 25.75 1 93.44 369 GLY B CA 1
ATOM 6542 C C . GLY B 1 369 ? 10.695 21.781 24.875 1 93.44 369 GLY B C 1
ATOM 6543 O O . GLY B 1 369 ? 11.008 21.828 23.672 1 93.44 369 GLY B O 1
ATOM 6544 N N . PHE B 1 370 ? 9.961 22.703 25.453 1 94.62 370 PHE B N 1
ATOM 6545 C CA . PHE B 1 370 ? 9.469 23.859 24.719 1 94.62 370 PHE B CA 1
ATOM 6546 C C . PHE B 1 370 ? 10.617 24.766 24.312 1 94.62 370 PHE B C 1
ATOM 6548 O O . PHE B 1 370 ? 10.602 25.344 23.219 1 94.62 370 PHE B O 1
ATOM 6555 N N . GLU B 1 371 ? 11.586 24.844 25.172 1 93.31 371 GLU B N 1
ATOM 6556 C CA . GLU B 1 371 ? 12.766 25.641 24.844 1 93.31 371 GLU B CA 1
ATOM 6557 C C . GLU B 1 371 ? 13.508 25.062 23.641 1 93.31 371 GLU B C 1
ATOM 6559 O O . GLU B 1 371 ? 13.898 25.812 22.734 1 93.31 371 GLU B O 1
ATOM 6564 N N . SER B 1 372 ? 13.68 23.812 23.703 1 93.44 372 SER B N 1
ATOM 6565 C CA . SER B 1 372 ? 14.352 23.125 22.609 1 93.44 372 SER B CA 1
ATOM 6566 C C . SER B 1 372 ? 13.539 23.234 21.312 1 93.44 372 SER B C 1
ATOM 6568 O O . SER B 1 372 ? 14.109 23.328 20.219 1 93.44 372 SER B O 1
ATOM 6570 N N . LEU B 1 373 ? 12.242 23.188 21.438 1 93.62 373 LEU B N 1
ATOM 6571 C CA . LEU B 1 373 ? 11.336 23.281 20.312 1 93.62 373 LEU B CA 1
ATOM 6572 C C . LEU B 1 373 ? 11.492 24.609 19.578 1 93.62 373 LEU B C 1
ATOM 6574 O O . LEU B 1 373 ? 11.523 24.641 18.344 1 93.62 373 LEU B O 1
ATOM 6578 N N . LEU B 1 374 ? 11.578 25.656 20.297 1 92.62 374 LEU B N 1
ATOM 6579 C CA . LEU B 1 374 ? 11.703 26.984 19.703 1 92.62 374 LEU B CA 1
ATOM 6580 C C . LEU B 1 374 ? 13.062 27.156 19.031 1 92.62 374 LEU B C 1
ATOM 6582 O O . LEU B 1 374 ? 13.195 27.922 18.062 1 92.62 374 LEU B O 1
ATOM 6586 N N . LYS B 1 375 ? 14.07 26.453 19.578 1 90.94 375 LYS B N 1
ATOM 6587 C CA . LYS B 1 375 ? 15.391 26.484 18.953 1 90.94 375 LYS B CA 1
ATOM 6588 C C . LYS B 1 375 ? 15.383 25.719 17.625 1 90.94 375 LYS B C 1
ATOM 6590 O O . LYS B 1 375 ? 16.062 26.125 16.672 1 90.94 375 LYS B O 1
ATOM 6595 N N . LEU B 1 376 ? 14.633 24.672 17.625 1 91.69 376 LEU B N 1
ATOM 6596 C CA . LEU B 1 376 ? 14.547 23.844 16.422 1 91.69 376 LEU B CA 1
ATOM 6597 C C . LEU B 1 376 ? 13.789 24.562 15.32 1 91.69 376 LEU B C 1
ATOM 6599 O O . LEU B 1 376 ? 14.109 24.406 14.141 1 91.69 376 LEU B O 1
ATOM 6603 N N . PHE B 1 377 ? 12.75 25.281 15.766 1 94 377 PHE B N 1
ATOM 6604 C CA . PHE B 1 377 ? 11.922 26.016 14.82 1 94 377 PHE B CA 1
ATOM 6605 C C . PHE B 1 377 ? 12.023 27.516 15.062 1 94 377 PHE B C 1
ATOM 6607 O O . PHE B 1 377 ? 11.109 28.125 15.617 1 94 377 PHE B O 1
ATOM 6614 N N . PRO B 1 378 ? 13 28.188 14.492 1 90.5 378 PRO B N 1
ATOM 6615 C CA . PRO B 1 378 ? 13.289 29.594 14.812 1 90.5 378 PRO B CA 1
ATOM 6616 C C . PRO B 1 378 ? 12.211 30.547 14.289 1 90.5 378 PRO B C 1
ATOM 6618 O O . PRO B 1 378 ? 12.031 31.641 14.836 1 90.5 378 PRO B O 1
ATOM 6621 N N . ASN B 1 379 ? 11.492 30.203 13.281 1 93.75 379 ASN B N 1
ATOM 6622 C CA . ASN B 1 379 ? 10.492 31.094 12.703 1 93.75 379 ASN B CA 1
ATOM 6623 C C . ASN B 1 379 ? 9.078 30.703 13.117 1 93.75 379 ASN B C 1
ATOM 6625 O O . ASN B 1 379 ? 8.102 31.109 12.484 1 93.75 379 ASN B O 1
ATOM 6629 N N . LEU B 1 380 ? 8.961 29.938 14.133 1 95.12 380 LEU B N 1
ATOM 6630 C CA . LEU B 1 380 ? 7.66 29.5 14.617 1 95.12 380 LEU B CA 1
ATOM 6631 C C . LEU B 1 380 ? 6.84 30.672 15.125 1 95.12 380 LEU B C 1
ATOM 6633 O O . LEU B 1 380 ? 7.305 31.453 15.969 1 95.12 380 LEU B O 1
ATOM 6637 N N . ASN B 1 381 ? 5.633 30.828 14.633 1 95.94 381 ASN B N 1
ATOM 6638 C CA . ASN B 1 381 ? 4.766 31.953 15.008 1 95.94 381 ASN B CA 1
ATOM 6639 C C . ASN B 1 381 ? 3.57 31.469 15.828 1 95.94 381 ASN B C 1
ATOM 6641 O O . ASN B 1 381 ? 2.973 32.25 16.578 1 95.94 381 ASN B O 1
ATOM 6645 N N . ARG B 1 382 ? 3.199 30.266 15.602 1 96.75 382 ARG B N 1
ATOM 6646 C CA . ARG B 1 382 ? 2.045 29.734 16.312 1 96.75 382 ARG B CA 1
ATOM 6647 C C . ARG B 1 382 ? 2.312 28.312 16.797 1 96.75 382 ARG B C 1
ATOM 6649 O O . ARG B 1 382 ? 2.703 27.453 16.016 1 96.75 382 ARG B O 1
ATOM 6656 N N . LEU B 1 383 ? 2.105 28.094 18.125 1 96.88 383 LEU B N 1
ATOM 6657 C CA . LEU B 1 383 ? 2.279 26.781 18.734 1 96.88 383 LEU B CA 1
ATOM 6658 C C . LEU B 1 383 ? 1.025 26.375 19.5 1 96.88 383 LEU B C 1
ATOM 6660 O O . LEU B 1 383 ? 0.584 27.078 20.406 1 96.88 383 LEU B O 1
ATOM 6664 N N . GLU B 1 384 ? 0.464 25.359 19.047 1 96.81 384 GLU B N 1
ATOM 6665 C CA . GLU B 1 384 ? -0.648 24.734 19.766 1 96.81 384 GLU B CA 1
ATOM 6666 C C . GLU B 1 384 ? -0.224 23.438 20.422 1 96.81 384 GLU B C 1
ATOM 6668 O O . GLU B 1 384 ? 0.327 22.547 19.766 1 96.81 384 GLU B O 1
ATOM 6673 N N . TYR B 1 385 ? -0.404 23.344 21.703 1 95.88 385 TYR B N 1
ATOM 6674 C CA . TYR B 1 385 ? -0.02 22.156 22.453 1 95.88 385 TYR B CA 1
ATOM 6675 C C . TYR B 1 385 ? -1.203 21.609 23.234 1 95.88 385 TYR B C 1
ATOM 6677 O O . TYR B 1 385 ? -1.876 22.344 23.953 1 95.88 385 TYR B O 1
ATOM 6685 N N . GLU B 1 386 ? -1.463 20.375 22.984 1 93.62 386 GLU B N 1
ATOM 6686 C CA . GLU B 1 386 ? -2.604 19.75 23.641 1 93.62 386 GLU B CA 1
ATOM 6687 C C . GLU B 1 386 ? -2.184 18.484 24.391 1 93.62 386 GLU B C 1
ATOM 6689 O O . GLU B 1 386 ? -1.455 17.656 23.844 1 93.62 386 GLU B O 1
ATOM 6694 N N . THR B 1 387 ? -2.58 18.281 25.688 1 91.38 387 THR B N 1
ATOM 6695 C CA . THR B 1 387 ? -2.334 17.094 26.5 1 91.38 387 THR B CA 1
ATOM 6696 C C . THR B 1 387 ? -3.34 17.016 27.656 1 91.38 387 THR B C 1
ATOM 6698 O O . THR B 1 387 ? -4.363 17.703 27.641 1 91.38 387 THR B O 1
ATOM 6701 N N . ASN B 1 388 ? -3.211 16.109 28.547 1 86.62 388 ASN B N 1
ATOM 6702 C CA . ASN B 1 388 ? -4.055 15.977 29.719 1 86.62 388 ASN B CA 1
ATOM 6703 C C . ASN B 1 388 ? -3.275 15.422 30.906 1 86.62 388 ASN B C 1
ATOM 6705 O O . ASN B 1 388 ? -2.154 14.938 30.75 1 86.62 388 ASN B O 1
ATOM 6709 N N . PHE B 1 389 ? -3.818 15.641 32.156 1 84.25 389 PHE B N 1
ATOM 6710 C CA . PHE B 1 389 ? -3.168 15.219 33.375 1 84.25 389 PHE B CA 1
ATOM 6711 C C . PHE B 1 389 ? -2.977 13.703 33.406 1 84.25 389 PHE B C 1
ATOM 6713 O O . PHE B 1 389 ? -1.969 13.211 33.906 1 84.25 389 PHE B O 1
ATOM 6720 N N . HIS B 1 390 ? -3.891 12.961 32.812 1 79.88 390 HIS B N 1
ATOM 6721 C CA . HIS B 1 390 ? -3.844 11.508 32.844 1 79.88 390 HIS B CA 1
ATOM 6722 C C . HIS B 1 390 ? -2.611 10.984 32.125 1 79.88 390 HIS B C 1
ATOM 6724 O O . HIS B 1 390 ? -2.043 9.961 32.5 1 79.88 390 HIS B O 1
ATOM 6730 N N . THR B 1 391 ? -2.299 11.688 31.094 1 78.25 391 THR B N 1
ATOM 6731 C CA . THR B 1 391 ? -1.114 11.281 30.344 1 78.25 391 THR B CA 1
ATOM 6732 C C . THR B 1 391 ? 0.14 11.406 31.219 1 78.25 391 THR B C 1
ATOM 6734 O O . THR B 1 391 ? 1.011 10.531 31.188 1 78.25 391 THR B O 1
ATOM 6737 N N . PHE B 1 392 ? 0.219 12.492 31.969 1 76 392 PHE B N 1
ATOM 6738 C CA . PHE B 1 392 ? 1.346 12.703 32.875 1 76 392 PHE B CA 1
ATOM 6739 C C . PHE B 1 392 ? 1.358 11.648 33.969 1 76 392 PHE B C 1
ATOM 6741 O O . PHE B 1 392 ? 2.406 11.078 34.281 1 76 392 PHE B O 1
ATOM 6748 N N . ASP B 1 393 ? 0.263 11.406 34.531 1 73.69 393 ASP B N 1
ATOM 6749 C CA . ASP B 1 393 ? 0.128 10.477 35.656 1 73.69 393 ASP B CA 1
ATOM 6750 C C . ASP B 1 393 ? 0.49 9.055 35.219 1 73.69 393 ASP B C 1
ATOM 6752 O O . ASP B 1 393 ? 1.064 8.297 36 1 73.69 393 ASP B O 1
ATOM 6756 N N . ASN B 1 394 ? 0.163 8.766 34.094 1 69.69 394 ASN B N 1
ATOM 6757 C CA . ASN B 1 394 ? 0.416 7.418 33.594 1 69.69 394 ASN B CA 1
ATOM 6758 C C . ASN B 1 394 ? 1.895 7.203 33.281 1 69.69 394 ASN B C 1
ATOM 6760 O O . ASN B 1 394 ? 2.414 6.098 33.438 1 69.69 394 ASN B O 1
ATOM 6764 N N . LEU B 1 395 ? 2.518 8.219 32.844 1 71.88 395 LEU B N 1
ATOM 6765 C CA . LEU B 1 395 ? 3.865 8.023 32.344 1 71.88 395 LEU B CA 1
ATOM 6766 C C . LEU B 1 395 ? 4.914 8.375 33.375 1 71.88 395 LEU B C 1
ATOM 6768 O O . LEU B 1 395 ? 6.047 7.895 33.312 1 71.88 395 LEU B O 1
ATOM 6772 N N . PHE B 1 396 ? 4.477 9.273 34.281 1 72.69 396 PHE B N 1
ATOM 6773 C CA . PHE B 1 396 ? 5.414 9.68 35.344 1 72.69 396 PHE B CA 1
ATOM 6774 C C . PHE B 1 396 ? 4.93 9.227 36.688 1 72.69 396 PHE B C 1
ATOM 6776 O O . PHE B 1 396 ? 3.754 9.383 37.031 1 72.69 396 PHE B O 1
ATOM 6783 N N . GLU B 1 397 ? 5.793 8.5 37.312 1 72.75 397 GLU B N 1
ATOM 6784 C CA . GLU B 1 397 ? 5.441 8.055 38.656 1 72.75 397 GLU B CA 1
ATOM 6785 C C . GLU B 1 397 ? 5.492 9.211 39.656 1 72.75 397 GLU B C 1
ATOM 6787 O O . GLU B 1 397 ? 6.438 10 39.656 1 72.75 397 GLU B O 1
ATOM 6792 N N . GLY B 1 398 ? 4.484 9.266 40.406 1 72.5 398 GLY B N 1
ATOM 6793 C CA . GLY B 1 398 ? 4.508 10.18 41.531 1 72.5 398 GLY B CA 1
ATOM 6794 C C . GLY B 1 398 ? 4.117 11.602 41.188 1 72.5 398 GLY B C 1
ATOM 6795 O O . GLY B 1 398 ? 4.422 12.547 41.906 1 72.5 398 GLY B O 1
ATOM 6796 N N . ILE B 1 399 ? 3.566 11.734 40 1 79 399 ILE B N 1
ATOM 6797 C CA . ILE B 1 399 ? 3.176 13.078 39.594 1 79 399 ILE B CA 1
ATOM 6798 C C . ILE B 1 399 ? 1.87 13.469 40.281 1 79 399 ILE B C 1
ATOM 6800 O O . ILE B 1 399 ? 0.946 12.656 40.375 1 79 399 ILE B O 1
ATOM 6804 N N . THR B 1 400 ? 1.927 14.555 40.938 1 84.38 400 THR B N 1
ATOM 6805 C CA . THR B 1 400 ? 0.722 15.086 41.562 1 84.38 400 THR B CA 1
ATOM 6806 C C . THR B 1 400 ? 0.096 16.172 40.688 1 84.38 400 THR B C 1
ATOM 6808 O O . THR B 1 400 ? 0.738 16.703 39.781 1 84.38 400 THR B O 1
ATOM 6811 N N . ARG B 1 401 ? -1.16 16.484 40.969 1 88.25 401 ARG B N 1
ATOM 6812 C CA . ARG B 1 401 ? -1.873 17.531 40.25 1 88.25 401 ARG B CA 1
ATOM 6813 C C . ARG B 1 401 ? -1.188 18.891 40.438 1 88.25 401 ARG B C 1
ATOM 6815 O O . ARG B 1 401 ? -1.174 19.703 39.531 1 88.25 401 ARG B O 1
ATOM 6822 N N . ASP B 1 402 ? -0.657 19.062 41.562 1 89.56 402 ASP B N 1
ATOM 6823 C CA . ASP B 1 402 ? 0.03 20.312 41.844 1 89.56 402 ASP B CA 1
ATOM 6824 C C . ASP B 1 402 ? 1.273 20.469 40.969 1 89.56 402 ASP B C 1
ATOM 6826 O O . ASP B 1 402 ? 1.565 21.562 40.469 1 89.56 402 ASP B O 1
ATOM 6830 N N . MET B 1 403 ? 1.969 19.422 40.812 1 88.38 403 MET B N 1
ATOM 6831 C CA . MET B 1 403 ? 3.162 19.422 39.969 1 88.38 403 MET B CA 1
ATOM 6832 C C . MET B 1 403 ? 2.799 19.703 38.5 1 88.38 403 MET B C 1
ATOM 6834 O O . MET B 1 403 ? 3.508 20.422 37.812 1 88.38 403 MET B O 1
ATOM 6838 N N . PHE B 1 404 ? 1.72 19.094 38.156 1 90.38 404 PHE B N 1
ATOM 6839 C CA . PHE B 1 404 ? 1.216 19.266 36.781 1 90.38 404 PHE B CA 1
ATOM 6840 C C . PHE B 1 404 ? 0.825 20.719 36.531 1 90.38 404 PHE B C 1
ATOM 6842 O O . PHE B 1 404 ? 1.206 21.297 35.5 1 90.38 404 PHE B O 1
ATOM 6849 N N . ASP B 1 405 ? 0.086 21.25 37.438 1 91.88 405 ASP B N 1
ATOM 6850 C CA . ASP B 1 405 ? -0.354 22.641 37.312 1 91.88 405 ASP B CA 1
ATOM 6851 C C . ASP B 1 405 ? 0.835 23.594 37.344 1 91.88 405 ASP B C 1
ATOM 6853 O O . ASP B 1 405 ? 0.826 24.625 36.656 1 91.88 405 ASP B O 1
ATOM 6857 N N . ALA B 1 406 ? 1.766 23.219 38.094 1 91.88 406 ALA B N 1
ATOM 6858 C CA . ALA B 1 406 ? 2.975 24.047 38.156 1 91.88 406 ALA B CA 1
ATOM 6859 C C . ALA B 1 406 ? 3.709 24.047 36.812 1 91.88 406 ALA B C 1
ATOM 6861 O O . ALA B 1 406 ? 4.262 25.062 36.406 1 91.88 406 ALA B O 1
ATOM 6862 N N . GLU B 1 407 ? 3.805 22.906 36.281 1 91 407 GLU B N 1
ATOM 6863 C CA . GLU B 1 407 ? 4.457 22.812 35 1 91 407 GLU B CA 1
ATOM 6864 C C . GLU B 1 407 ? 3.697 23.609 33.938 1 91 407 GLU B C 1
ATOM 6866 O O . GLU B 1 407 ? 4.305 24.281 33.094 1 91 407 GLU B O 1
ATOM 6871 N N . CYS B 1 408 ? 2.398 23.516 33.906 1 92.44 408 CYS B N 1
ATOM 6872 C CA . CYS B 1 408 ? 1.552 24.266 32.969 1 92.44 408 CYS B CA 1
ATOM 6873 C C . CYS B 1 408 ? 1.812 25.766 33.094 1 92.44 408 CYS B C 1
ATOM 6875 O O . CYS B 1 408 ? 1.951 26.453 32.094 1 92.44 408 CYS B O 1
ATOM 6877 N N . LEU B 1 409 ? 1.855 26.094 34.344 1 93.75 409 LEU B N 1
ATOM 6878 C CA . LEU B 1 409 ? 2.068 27.516 34.594 1 93.75 409 LEU B CA 1
ATOM 6879 C C . LEU B 1 409 ? 3.465 27.953 34.156 1 93.75 409 LEU B C 1
ATOM 6881 O O . LEU B 1 409 ? 3.643 29.047 33.656 1 93.75 409 LEU B O 1
ATOM 6885 N N . ALA B 1 410 ? 4.426 27.141 34.406 1 93.88 410 ALA B N 1
ATOM 6886 C CA . ALA B 1 410 ? 5.801 27.438 34.031 1 93.88 410 ALA B CA 1
ATOM 6887 C C . ALA B 1 410 ? 5.926 27.609 32.5 1 93.88 410 ALA B C 1
ATOM 6889 O O . ALA B 1 410 ? 6.629 28.516 32.031 1 93.88 410 ALA B O 1
ATOM 6890 N N . VAL B 1 411 ? 5.312 26.75 31.781 1 94.25 411 VAL B N 1
ATOM 6891 C CA . VAL B 1 411 ? 5.359 26.812 30.328 1 94.25 411 VAL B CA 1
ATOM 6892 C C . VAL B 1 411 ? 4.625 28.047 29.828 1 94.25 411 VAL B C 1
ATOM 6894 O O . VAL B 1 411 ? 5.102 28.734 28.922 1 94.25 411 VAL B O 1
ATOM 6897 N N . LYS B 1 412 ? 3.486 28.297 30.406 1 94.31 412 LYS B N 1
ATOM 6898 C CA . LYS B 1 412 ? 2.713 29.469 30.016 1 94.31 412 LYS B CA 1
ATOM 6899 C C . LYS B 1 412 ? 3.506 30.75 30.25 1 94.31 412 LYS B C 1
ATOM 6901 O O . LYS B 1 412 ? 3.518 31.656 29.406 1 94.31 412 LYS B O 1
ATOM 6906 N N . GLU B 1 413 ? 4.082 30.859 31.406 1 94.38 413 GLU B N 1
ATOM 6907 C CA . GLU B 1 413 ? 4.875 32.031 31.734 1 94.38 413 GLU B CA 1
ATOM 6908 C C . GLU B 1 413 ? 6.039 32.219 30.766 1 94.38 413 GLU B C 1
ATOM 6910 O O . GLU B 1 413 ? 6.344 33.344 30.344 1 94.38 413 GLU B O 1
ATOM 6915 N N . TRP B 1 414 ? 6.648 31.125 30.562 1 93.31 414 TRP B N 1
ATOM 6916 C CA . TRP B 1 414 ? 7.77 31.172 29.625 1 93.31 414 TRP B CA 1
ATOM 6917 C C . TRP B 1 414 ? 7.312 31.594 28.234 1 93.31 414 TRP B C 1
ATOM 6919 O O . TRP B 1 414 ? 7.977 32.406 27.578 1 93.31 414 TRP B O 1
ATOM 6929 N N . CYS B 1 415 ? 6.215 31.078 27.703 1 92.56 415 CYS B N 1
ATOM 6930 C CA . CYS B 1 415 ? 5.676 31.422 26.391 1 92.56 415 CYS B CA 1
ATOM 6931 C C . CYS B 1 415 ? 5.203 32.875 26.359 1 92.56 415 CYS B C 1
ATOM 6933 O O . CYS B 1 415 ? 5.316 33.531 25.328 1 92.56 415 CYS B O 1
ATOM 6935 N N . ASP B 1 416 ? 4.672 33.375 27.5 1 92.19 416 ASP B N 1
ATOM 6936 C CA . ASP B 1 416 ? 4.238 34.75 27.578 1 92.19 416 ASP B CA 1
ATOM 6937 C C . ASP B 1 416 ? 5.422 35.719 27.438 1 92.19 416 ASP B C 1
ATOM 6939 O O . ASP B 1 416 ? 5.273 36.812 26.922 1 92.19 416 ASP B O 1
ATOM 6943 N N . ALA B 1 417 ? 6.539 35.219 27.891 1 91.75 417 ALA B N 1
ATOM 6944 C CA . ALA B 1 417 ? 7.75 36.031 27.766 1 91.75 417 ALA B CA 1
ATOM 6945 C C . ALA B 1 417 ? 8.164 36.156 26.297 1 91.75 417 ALA B C 1
ATOM 6947 O O . ALA B 1 417 ? 8.883 37.094 25.922 1 91.75 417 ALA B O 1
ATOM 6948 N N . HIS B 1 418 ? 7.703 35.25 25.531 1 90.94 418 HIS B N 1
ATOM 6949 C CA . HIS B 1 418 ? 8.023 35.25 24.109 1 90.94 418 HIS B CA 1
ATOM 6950 C C . HIS B 1 418 ? 6.805 35.625 23.266 1 90.94 418 HIS B C 1
ATOM 6952 O O . HIS B 1 418 ? 6.715 35.281 22.094 1 90.94 418 HIS B O 1
ATOM 6958 N N . LYS B 1 419 ? 5.777 36.281 23.766 1 85.69 419 LYS B N 1
ATOM 6959 C CA . LYS B 1 419 ? 4.484 36.562 23.172 1 85.69 419 LYS B CA 1
ATOM 6960 C C . LYS B 1 419 ? 4.645 37.438 21.922 1 85.69 419 LYS B C 1
ATOM 6962 O O . LYS B 1 419 ? 3.816 37.375 21 1 85.69 419 LYS B O 1
ATOM 6967 N N . GLY B 1 420 ? 5.625 38.156 21.797 1 86.31 420 GLY B N 1
ATOM 6968 C CA . GLY B 1 420 ? 5.844 39 20.625 1 86.31 420 GLY B CA 1
ATOM 6969 C C . GLY B 1 420 ? 6.168 38.188 19.375 1 86.31 420 GLY B C 1
ATOM 6970 O O . GLY B 1 420 ? 5.84 38.594 18.266 1 86.31 420 GLY B O 1
ATOM 6971 N N . ARG B 1 421 ? 6.746 37 19.531 1 89.06 421 ARG B N 1
ATOM 6972 C CA . ARG B 1 421 ? 7.199 36.188 18.406 1 89.06 421 ARG B CA 1
ATOM 6973 C C . ARG B 1 421 ? 6.359 34.938 18.266 1 89.06 421 ARG B C 1
ATOM 6975 O O . ARG B 1 421 ? 6.207 34.406 17.156 1 89.06 421 ARG B O 1
ATOM 6982 N N . LEU B 1 422 ? 5.793 34.531 19.359 1 93.19 422 LEU B N 1
ATOM 6983 C CA . LEU B 1 422 ? 5.148 33.219 19.391 1 93.19 422 LEU B CA 1
ATOM 6984 C C . LEU B 1 422 ? 3.754 33.312 20 1 93.19 422 LEU B C 1
ATOM 6986 O O . LEU B 1 422 ? 3.592 33.812 21.109 1 93.19 422 LEU B O 1
ATOM 6990 N N . GLU B 1 423 ? 2.77 33 19.234 1 95.44 423 GLU B N 1
ATOM 6991 C CA . GLU B 1 423 ? 1.432 32.781 19.766 1 95.44 423 GLU B CA 1
ATOM 6992 C C . GLU B 1 423 ? 1.287 31.344 20.297 1 95.44 423 GLU B C 1
ATOM 6994 O O . GLU B 1 423 ? 1.322 30.391 19.531 1 95.44 423 GLU B O 1
ATOM 6999 N N . TYR B 1 424 ? 1.182 31.203 21.641 1 95.25 424 TYR B N 1
ATOM 7000 C CA . TYR B 1 424 ? 1.102 29.906 22.281 1 95.25 424 TYR B CA 1
ATOM 7001 C C . TYR B 1 424 ? -0.317 29.609 22.766 1 95.25 424 TYR B C 1
ATOM 7003 O O . TYR B 1 424 ? -0.924 30.438 23.453 1 95.25 424 TYR B O 1
ATOM 7011 N N . ILE B 1 425 ? -0.925 28.531 22.266 1 95.19 425 ILE B N 1
ATOM 7012 C CA . ILE B 1 425 ? -2.217 28.031 22.719 1 95.19 425 ILE B CA 1
ATOM 7013 C C . ILE B 1 425 ? -2.037 26.672 23.391 1 95.19 425 ILE B C 1
ATOM 7015 O O . ILE B 1 425 ? -1.867 25.656 22.719 1 95.19 425 ILE B O 1
ATOM 7019 N N . GLY B 1 426 ? -2.096 26.672 24.719 1 93.81 426 GLY B N 1
ATOM 7020 C CA . GLY B 1 426 ? -1.924 25.438 25.469 1 93.81 426 GLY B CA 1
ATOM 7021 C C . GLY B 1 426 ? -3.225 24.891 26.031 1 93.81 426 GLY B C 1
ATOM 7022 O O . GLY B 1 426 ? -3.943 25.594 26.75 1 93.81 426 GLY B O 1
ATOM 7023 N N . ARG B 1 427 ? -3.57 23.672 25.609 1 93.19 427 ARG B N 1
ATOM 7024 C CA . ARG B 1 427 ? -4.699 22.938 26.188 1 93.19 427 ARG B CA 1
ATOM 7025 C C . ARG B 1 427 ? -4.219 21.75 27 1 93.19 427 ARG B C 1
ATOM 7027 O O . ARG B 1 427 ? -4.141 20.625 26.484 1 93.19 427 ARG B O 1
ATOM 7034 N N . TRP B 1 428 ? -4.02 21.922 28.281 1 92.44 428 TRP B N 1
ATOM 7035 C CA . TRP B 1 428 ? -3.379 20.938 29.141 1 92.44 428 TRP B CA 1
ATOM 7036 C C . TRP B 1 428 ? -4.418 20.047 29.828 1 92.44 428 TRP B C 1
ATOM 7038 O O . TRP B 1 428 ? -4.074 19.047 30.469 1 92.44 428 TRP B O 1
ATOM 7048 N N . ASN B 1 429 ? -5.727 20.359 29.656 1 87 429 ASN B N 1
ATOM 7049 C CA . ASN B 1 429 ? -6.809 19.562 30.234 1 87 429 ASN B CA 1
ATOM 7050 C C . ASN B 1 429 ? -7.824 19.141 29.188 1 87 429 ASN B C 1
ATOM 7052 O O . ASN B 1 429 ? -9.031 19.281 29.391 1 87 429 ASN B O 1
ATOM 7056 N N . ALA B 1 430 ? -7.262 18.703 28.109 1 84.38 430 ALA B N 1
ATOM 7057 C CA . ALA B 1 430 ? -8.125 18.266 27.016 1 84.38 430 ALA B CA 1
ATOM 7058 C C . ALA B 1 430 ? -8.82 16.953 27.344 1 84.38 430 ALA B C 1
ATOM 7060 O O . ALA B 1 430 ? -8.273 16.125 28.062 1 84.38 430 ALA B O 1
ATOM 7061 N N . ASP B 1 431 ? -10.047 16.797 26.828 1 76.62 431 ASP B N 1
ATOM 7062 C CA . ASP B 1 431 ? -10.836 15.602 27.078 1 76.62 431 ASP B CA 1
ATOM 7063 C C . ASP B 1 431 ? -10.305 14.414 26.281 1 76.62 431 ASP B C 1
ATOM 7065 O O . ASP B 1 431 ? -9.758 14.594 25.188 1 76.62 431 ASP B O 1
ATOM 7069 N N . MET B 1 432 ? -10.18 13.273 26.984 1 66.19 432 MET B N 1
ATOM 7070 C CA . MET B 1 432 ? -9.773 12.055 26.281 1 66.19 432 MET B CA 1
ATOM 7071 C C . MET B 1 432 ? -10.984 11.25 25.844 1 66.19 432 MET B C 1
ATOM 7073 O O . MET B 1 432 ? -11.977 11.148 26.562 1 66.19 432 MET B O 1
ATOM 7077 N N . THR B 1 433 ? -10.898 10.938 24.609 1 61.12 433 THR B N 1
ATOM 7078 C CA . THR B 1 433 ? -11.93 10 24.188 1 61.12 433 THR B CA 1
ATOM 7079 C C . THR B 1 433 ? -11.758 8.656 24.891 1 61.12 433 THR B C 1
ATOM 7081 O O . THR B 1 433 ? -10.695 8.383 25.453 1 61.12 433 THR B O 1
ATOM 7084 N N . ALA B 1 434 ? -12.867 7.914 24.984 1 51.53 434 ALA B N 1
ATOM 7085 C CA . ALA B 1 434 ? -12.844 6.59 25.594 1 51.53 434 ALA B CA 1
ATOM 7086 C C . ALA B 1 434 ? -11.758 5.719 24.969 1 51.53 434 ALA B C 1
ATOM 7088 O O . ALA B 1 434 ? -11.07 4.969 25.672 1 51.53 434 ALA B O 1
ATOM 7089 N N . GLU B 1 435 ? -11.531 5.961 23.75 1 54.31 435 GLU B N 1
ATOM 7090 C CA . GLU B 1 435 ? -10.547 5.168 23.031 1 54.31 435 GLU B CA 1
ATOM 7091 C C . GLU B 1 435 ? -9.125 5.551 23.438 1 54.31 435 GLU B C 1
ATOM 7093 O O . GLU B 1 435 ? -8.281 4.684 23.641 1 54.31 435 GLU B O 1
ATOM 7098 N N . GLN B 1 436 ? -8.992 6.789 23.625 1 55.91 436 GLN B N 1
ATOM 7099 C CA . GLN B 1 436 ? -7.684 7.281 24.047 1 55.91 436 GLN B CA 1
ATOM 7100 C C . GLN B 1 436 ? -7.344 6.809 25.453 1 55.91 436 GLN B C 1
ATOM 7102 O O . GLN B 1 436 ? -6.195 6.461 25.75 1 55.91 436 GLN B O 1
ATOM 7107 N N . ARG B 1 437 ? -8.375 6.785 26.266 1 52.62 437 ARG B N 1
ATOM 7108 C CA . ARG B 1 437 ? -8.203 6.348 27.656 1 52.62 437 ARG B CA 1
ATOM 7109 C C . ARG B 1 437 ? -7.777 4.887 27.719 1 52.62 437 ARG B C 1
ATOM 7111 O O . ARG B 1 437 ? -6.883 4.527 28.484 1 52.62 437 ARG B O 1
ATOM 7118 N N . LEU B 1 438 ? -8.477 4.176 26.891 1 47.47 438 LEU B N 1
ATOM 7119 C CA . LEU B 1 438 ? -8.172 2.748 26.844 1 47.47 438 LEU B CA 1
ATOM 7120 C C . LEU B 1 438 ? -6.758 2.51 26.328 1 47.47 438 LEU B C 1
ATOM 7122 O O . LEU B 1 438 ? -6.027 1.67 26.859 1 47.47 438 LEU B O 1
ATOM 7126 N N . MET B 1 439 ? -6.469 3.344 25.469 1 52.69 439 MET B N 1
ATOM 7127 C CA . MET B 1 439 ? -5.16 3.203 24.828 1 52.69 439 MET B CA 1
ATOM 7128 C C . MET B 1 439 ? -4.043 3.609 25.781 1 52.69 439 MET B C 1
ATOM 7130 O O . MET B 1 439 ? -2.936 3.074 25.719 1 52.69 439 MET B O 1
ATOM 7134 N N . ALA B 1 440 ? -4.41 4.594 26.609 1 48.06 440 ALA B N 1
ATOM 7135 C CA . ALA B 1 440 ? -3.453 5.098 27.594 1 48.06 440 ALA B CA 1
ATOM 7136 C C . ALA B 1 440 ? -3.322 4.137 28.766 1 48.06 440 ALA B C 1
ATOM 7138 O O . ALA B 1 440 ? -2.525 4.371 29.688 1 48.06 440 ALA B O 1
ATOM 7139 N N . GLY B 1 441 ? -3.926 2.912 28.672 1 44.5 441 GLY B N 1
ATOM 7140 C CA . GLY B 1 441 ? -3.898 1.937 29.75 1 44.5 441 GLY B CA 1
ATOM 7141 C C . GLY B 1 441 ? -4.723 2.355 30.953 1 44.5 441 GLY B C 1
ATOM 7142 O O . GLY B 1 441 ? -4.508 1.857 32.062 1 44.5 441 GLY B O 1
ATOM 7143 N N . MET B 1 442 ? -5.473 3.42 30.953 1 40.59 442 MET B N 1
ATOM 7144 C CA . MET B 1 442 ? -6.246 3.887 32.094 1 40.59 442 MET B CA 1
ATOM 7145 C C . MET B 1 442 ? -7.48 3.014 32.312 1 40.59 442 MET B C 1
ATOM 7147 O O . MET B 1 442 ? -8.273 2.814 31.391 1 40.59 442 MET B O 1
ATOM 7151 N N . ALA B 1 443 ? -7.352 1.959 33.062 1 34.44 443 ALA B N 1
ATOM 7152 C CA . ALA B 1 443 ? -8.531 1.223 33.531 1 34.44 443 ALA B CA 1
ATOM 7153 C C . ALA B 1 443 ? -9.703 2.164 33.781 1 34.44 443 ALA B C 1
ATOM 7155 O O . ALA B 1 443 ? -9.508 3.348 34.094 1 34.44 443 ALA B O 1
ATOM 7156 N N . SER B 1 444 ? -10.945 1.804 33.281 1 34.72 444 SER B N 1
ATOM 7157 C CA . SER B 1 444 ? -12.195 2.449 33.656 1 34.72 444 SER B CA 1
ATOM 7158 C C . SER B 1 444 ? -12.164 2.92 35.094 1 34.72 444 SER B C 1
ATOM 7160 O O . SER B 1 444 ? -12.18 2.104 36.031 1 34.72 444 SER B O 1
ATOM 7162 N N . VAL B 1 445 ? -11.461 3.791 35.531 1 32.5 445 VAL B N 1
ATOM 7163 C CA . VAL B 1 445 ? -11.867 4.195 36.875 1 32.5 445 VAL B CA 1
ATOM 7164 C C . VAL B 1 445 ? -13.367 4.473 36.875 1 32.5 445 VAL B C 1
ATOM 7166 O O . VAL B 1 445 ? -13.898 5.109 35.969 1 32.5 445 VAL B O 1
ATOM 7169 N N . SER B 1 446 ? -14.188 3.75 37.75 1 28.77 446 SER B N 1
ATOM 7170 C CA . SER B 1 446 ? -15.539 3.996 38.281 1 28.77 446 SER B CA 1
ATOM 7171 C C . SER B 1 446 ? -15.805 5.488 38.438 1 28.77 446 SER B C 1
ATOM 7173 O O . SER B 1 446 ? -14.938 6.234 38.906 1 28.77 446 SER B O 1
ATOM 7175 N N . GLU B 1 447 ? -16.609 6.141 37.562 1 29.92 447 GLU B N 1
ATOM 7176 C CA . GLU B 1 447 ? -17.359 7.293 38.031 1 29.92 447 GLU B CA 1
ATOM 7177 C C . GLU B 1 447 ? -17.609 7.207 39.531 1 29.92 447 GLU B C 1
ATOM 7179 O O . GLU B 1 447 ? -18.375 6.363 40 1 29.92 447 GLU B O 1
ATOM 7184 N N . GLY B 1 448 ? -16.719 6.984 40.375 1 21.02 448 GLY B N 1
ATOM 7185 C CA . GLY B 1 448 ? -17.219 7.141 41.75 1 21.02 448 GLY B CA 1
ATOM 7186 C C . GLY B 1 448 ? -18.156 8.32 41.906 1 21.02 448 GLY B C 1
ATOM 7187 O O . GLY B 1 448 ? -18.172 9.219 41.062 1 21.02 448 GLY B O 1
ATOM 7188 N N . ALA B 1 449 ? -18.969 8.375 43.312 1 22.7 449 ALA B N 1
ATOM 7189 C CA . ALA B 1 449 ? -19.891 9.156 44.125 1 22.7 449 ALA B CA 1
ATOM 7190 C C . ALA B 1 449 ? -19.406 10.594 44.25 1 22.7 449 ALA B C 1
ATOM 7192 O O . ALA B 1 449 ? -18.219 10.836 44.469 1 22.7 449 ALA B O 1
#

pLDDT: mean 79.25, std 21.3, range [21.02, 98.62]

Secondary structure (DSSP, 8-state):
----HHHHHHHHTTSPTTHHHHHTTS-HHHHHHHT-GGGGSEEEEES-BHHHHHHHHHHHHHH-SS--EEEEES-B-HHHHH-EEEE--SS---TTS--EEEEGGGS-HHHHHHHHHHTT--HHHHHHHHHHHHHHHTTTT--EEEEES-BS-GGGSSHHHHHHHH-TT--EEEEES-SS-----HHHHHHHHHH-TT--EEEE--TT--HHHHHHHHHH-TT--EEEEE--GGGTHHHHHHHHHTT--------TT---HHHHHHHHHH-TT--EEEEES-TT-SHHHHHHHHHHHHHHHHHHHHHHHHHHHHHHH-SS-----------TTTT-------S--PPTTTT--EEEEE-SSSPPP-HHHHHHHHHH-TT--EEEEE--HHHHHHHSTT--HHHHHHHHHHHHHHHHHTTTT-EEEEETTPPPPHHHHHHTT--------/----HHHHHHHHTTSPTTHHHHHTTS-HHHHHHHT-GGGGSEEEEES-BHHHHHHHHHHHHHH-SS--EEEEES-B-HHHHH-EEEE--SS---TTS--EEEEGGGS-HHHHHHHHHHTT--HHHHHHHHHHHHHHHTTTT--EEEEES-BS-GGGSSHHHHHHHH-TT--EEEEES-SS-----HHHHHHHHHH-TT--EEEE--TT--HHHHHHHHHH-TT--EEEEE--GGGTHHHHHHHHHTT--------TT---HHHHHHHHHH-TT--EEEEES-TT-SHHHHHHHHHHHHHHHHHHHHHHHHHHHHHHH-SS-----------SGGG-------S--PPTTTT--EEEEE-SSSPPP-HHHHHHHHHH-TT--EEEEE--HHHHHHHSTT--HHHHHHHHHHHHHHHHHTTTT-EEEEETTPPPPHHHHHHTT--------

Sequence (898 aa):
MNLPDTILLDIFSYIPLPERWLVASVCKQWYGVCHDPYLYRDVQLDNLEYRTLVLALHKLVGVASRVKSITINGCYSRFIQDTIVPVHFSNRAHNTGPMLFSHLTALQPHRRRDEYLKHNFALHDEFSDMFTQLLCNNTSTLTSLTVQNCSLDLEMTELFCSIACHAHALESLTYKDNHDKGIHSSGLLQAIVTACPRMRHFHGSHSGMDDAVLLTIARHWVSLESLTLCSLKSRDVLSHAEIISDGRQLTGSSPTGRISGHALWQLLEKCQHLERLELYDLACISNRELAAFHALQTRAMQKDKRQQQQQQQEQQGTVASVKRFTPYDIPKSIFTHKRRDTAPRAIPGSSIRQLTITKYMTTPLSKPGFESLLKLFPNLNRLEYETNFHTFDNLFEGITRDMFDAECLAVKEWCDAHKGRLEYIGRWNADMTAEQRLMAGMASVSEGAMNLPDTILLDIFSYIPLPERWLVASVCKQWYGVCHDPYLYRDVQLDNLEYRTLVLALHKLVGVASRVKSITINGCYSRFIQDTIVPVHFSNRAHNTGPMLFSHLTALQPHRRRDEYLKHNFALHDEFSDMFTQLLCNNTSTLTSLTVQNCSLDLEMTELFCSIACHAHALESLTYKDNHDKGIHSSGLLQAIVTACPRMRHFHGSHSGMDDAVLLTIARHWVSLESLTLCSLKSRDVLSHAEIISDGRQLTGSSPTGRISGHALWQLLEKCQHLERLELYDLACISNRELAAFHALQTRAMQKDKRQQQQQQQEQQGTVASVKRFTPYDIPKSIFTHKRRDTAPRAIPGSSIRQLTITKYMTTPLSKPGFESLLKLFPNLNRLEYETNFHTFDNLFEGITRDMFDAECLAVKEWCDAHKGRLEYIGRWNADMTAEQRLMAGMASVSEGA

Foldseek 3Di:
DCDDLVVLLVVLLPPAPPVSVVQLVVDVSSVVSSLAQVSAQAHEAEAAELVSVLVRLQVCLRRHQQHAEYAAYQYEHPCQVPDKDWDDQDPPPDPDDDTDIDRLQVDDPVVSVVVCVVVVPCSQVSSQVSVLSNLQSHLQRYAYYAYENYADPNVNHCNLVSLLVRNQNYAEYEDENRSHQAAQALVSLLSNLQSHLNHAYYYYHHCQAELVNLLSNLVRNQNHAEDEAENPPLLCVVVVVSVVVVPDPPPPVPNGRAYALVSVQSNLQRRLNHAYYEYEAHQCLELVNLLVLLVVLVVVVVVLVVVVVVVVVCVVPPPDDDPPCPPPPVPPPPPPPVPCPVPSRPRRQQNYAYYEYEHLQYDDYFQSSVVSVCSSHVQHAEYEYAYEPLNCPLVDPPDDPVNLVVRVVVNVVVVVVVNVRYHYHYHHHDDDDPSSCVSNVPPPDPPDD/DCDPLVVLLVVLLPPAPPVSVVQLVVDVSSVVSSLAQVSAQAHEAEAAELVSVLVRLQVCLRRHQQHAEYAAYQYEHPCQVPDKDWDDQDPPPDPDDDTDIDRLQVDDPVVSVVVCVVVVPCSQVSSQVSVLSNLQSHLQRYAYYHYENYADPNVNHCNLVSLLVRNQNYAEYEDENRSHQAAQALVSLLSNLQSHLNHAYYYYHHCQAELVNLLSNLVRNQNHAEDEAENPPLLCVVVVVSVVVVPDPPPPPPNGRAYALVSVQSNLQRRQNHAYYEYEAHQCLELVNLLVLLVVLVVVVVVLVVVVVVVVVCVVPPPDDDPPCDPPPPPPCPVVPPPCPVPSRPRRQQNYAYYEYEHLQYDDYFQSSVVSVCSSHVQHAEYEYAYEPLNVPLVDPPDDPVNLVVRVVVNVVVVVVVNVRYHYHYHHHDDDDPSSCVSNVPPPDPPDD

Nearest PDB structures (foldseek):
  6wcq-assembly1_B  TM=4.380E-01  e=6.558E-08  Homo sapiens
  4peq-assembly1_B  TM=5.249E-01  e=7.729E-05  Bos taurus
  4peq-assembly2_D  TM=4.439E-01  e=1.300E-04  Bos taurus
  1dfj-assembly1_I  TM=4.896E-01  e=1.578E-03  Sus scrofa
  8swk-assembly1_F  TM=4.764E-01  e=3.101E-03  Homo sapiens

InterPro domains:
  IPR001810 F-box domain [PF12937] (2-43)
  IPR001810 F-box domain [PS50181] (1-43)
  IPR001810 F-box domain [SM00256] (3-43)
  IPR032675 Leucine-rich repeat domain superfamily [G3DSA:3.80.10.10] (43-337)
  IPR036047 F-box-like domain superfamily [SSF81383] (2-49)